Protein AF-A0A1J4K6U4-F1 (afdb_monomer)

Solvent-accessible surface area (backbone atoms only — not comparable to full-atom values): 48724 Å² total; per-residue (Å²): 127,55,78,39,40,36,49,38,103,91,49,81,49,81,50,83,52,86,77,67,72,79,42,33,45,49,59,51,41,52,51,49,18,62,76,69,75,47,85,69,59,82,54,44,22,56,78,90,46,75,57,58,53,84,43,52,51,52,61,66,73,71,61,85,77,74,83,74,79,49,72,85,71,85,79,63,98,82,52,75,30,25,39,26,27,54,70,34,56,60,35,34,59,68,44,45,76,39,80,81,66,90,85,54,52,69,69,58,46,52,49,51,55,50,61,62,54,57,81,71,51,51,76,83,46,62,66,83,71,61,65,87,56,38,37,86,44,58,49,74,69,74,81,90,74,78,99,52,70,85,67,98,72,86,89,84,80,82,57,69,49,52,41,38,36,45,68,41,66,60,87,73,81,58,83,51,75,42,73,74,58,34,61,79,40,68,69,47,43,41,40,60,32,63,83,53,64,58,39,71,66,9,50,47,45,52,44,43,54,52,48,34,27,31,61,52,16,83,56,40,64,61,46,49,54,32,50,38,50,68,37,51,37,62,72,45,47,53,43,53,50,45,22,38,72,67,40,34,36,31,50,64,45,40,33,50,41,24,33,39,46,54,33,51,44,37,69,67,44,61,71,93,82,46,59,76,36,50,36,38,64,42,42,63,41,57,52,46,50,48,71,61,56,94,76,72,69,90,76,54,78,80,65,73,94,76,60,71,67,60,89,72,73,65,66,99,48,66,65,53,50,57,50,47,48,72,74,46,68,89,68,50,61,30,53,47,86,68,59,60,85,82,54,71,43,36,46,50,28,47,38,48,98,47,67,32,37,35,27,48,34,89,86,60,79,57,38,27,37,33,42,40,42,78,40,95,62,63,47,79,33,38,61,65,56,44,37,51,34,39,76,63,54,39,96,84,68,73,74,84,69,80,52,59,76,62,32,54,31,37,40,33,39,37,32,50,33,22,47,74,39,75,44,94,58,44,49,62,49,52,49,50,52,52,51,49,31,54,52,46,30,58,73,72,62,52,46,62,46,43,33,40,32,32,43,71,70,69,45,74,44,78,64,88,82,62,64,70,77,50,52,74,64,49,72,74,58,50,34,87,54,73,30,49,49,60,67,37,50,44,52,51,50,54,50,45,50,56,51,30,73,68,20,76,69,30,46,37,37,35,41,35,38,35,65,57,45,50,49,98,66,60,66,68,58,50,50,55,39,50,52,52,33,42,79,64,63,33,35,24,34,23,42,25,61,39,90,33,67,53,49,41,51,54,3,47,29,36,75,32,50,27,32,66,48,67,60,71,87,81,52,78,58,60,61,65,52,54,49,46,64,26,60,32,63,59,38,70,89,40,33,47,78,73,59,74,83,57,70,82,76,70,74,97,84,79,84,88,83,84,72,62,75,69,57,52,55,44,50,52,26,51,52,46,37,59,52,57,72,74,50,93,77,88,81,65,51,90,78,83,57,33,36,70,54,50,60,70,72,49,83,61,45,25,24,47,36,59,60,51,44,74,44,41,77,77,77,44,70,93,84,42,69,43,59,54,50,54,44,50,52,32,45,52,56,46,67,63,43,79,90,59,91,84,70,95,79,87,77,97,77,70,94,68,76,98,64,78,64,84,46,54,49,68,27,30,28,70,93,42,70,60,32,28,42,36,35,39,41,46,55,87,85,22,90,65,32,88,30,27,35,41,30,39,37,39,54,48,95,58,26,54,78,40,73,66,45,47,28,35,70,36,48,58,63,48,40,32,33,42,97,76,12,42,54,55,74,86,60,89,82,65,51,62,79,64,50,72,67,60,55,49,49,52,53,51,47,36,65,57,53,69,53,78,91,51,44,70,40,68,70,54,43,48,25,57,78,76,34,52,68,59,37,54,50,48,32,64,57,28,54,68,65,42,35,84,47,65,68,81,76,43,80,89,23,68,54,128

Foldseek 3Di:
DAWKWFDFPHDIDTDDDDDDQFDFQLNVQVVVCVVVVHDGTDWIDRQPDTGDRGDGCNVVVPPPDQDDQLDDDPDDPPAQAWEAELQALCSLAVTDGDHDDQPDWPVRRVVRVCVSVPVPCDCPRLHDDPLVQKDKAKDARDDDDDSDRDDGDDDDPGDHHYIYIYIFGPPQDDQDKDLAAACVDVLSQCLLAVSDHADPLLSQQSRQLLNQLLQQFPCLVVLLLLCCLARSRVLLSVLSVCSNPVSIHTSVSSSSNNSSLLNVQVQLDDPVPDDSRCSSNCSLLVSLVSSPPPDDDPDPSSDSPDRNRDPDHRPPDSVVSVVSPVVDDPQPADDLQPDDLPDQGWHWHDFPPHIWIWGQDPPQSFWIQIRGNNDPGTDIDGSLRSNVRRVPNDPPDDDPDPQLQNQAAEEEAEEELAVVCVPQCNLVVSLVLVCLLVVLCVVVVRRYWYWYAYQVLRDIGTDRPCSPVVSVVCNVRRDNDTGQVLVSLLVLLVVQVSSCVSHVNHQAEYEYEEAEEHDDDDPVSLVVSLLSLLVSLYAYEYEYAYDYLSSVLSHQLSLHFYHYDYNCPPDDVCQVSLQSNDPVNSRVVFFDSPCVVVVPPDDPPPDDDDDDPSVVSSVSSVVRSVVSVPDPDDDGDRDTATNVLCVLQDLFAWEQLVVCLVCLPVQDDPPQPQSVVLSVLSVVVVVLAPVDPPDPDDDPDDPDPNDHPPQKDWIAGPNGNQKIWIWGAADPLFLLHLFIWIWIWHHDSPPPADPTWIATSLAALAQQARPRRTGDADCPPRHNPDRVVNVVVSVSVCRNPPDLVNGPDPVLSCCVPPNVVVNSVRRVVSSVSTHNDPVVSCVNRYDD

Mean predicted aligned error: 19.69 Å

Secondary structure (DSSP, 8-state):
-EEEEEEETTEEEEEEE---TT-BHHHHHHHHHHHHT-S---EEEETTEEPPTTSBHHHHHH-------S------TT-SEEEEETTSHHHHHT-EEE---TT--HHHHHHHHHHHHSTT--TTSSTT--TTSEEEEEE-SS--SSS----S---SS--SSEEEEEEEETT----PEE----TTSHHHHHHHS-SS---HHHHHHHHHHHHHHHTT-TTHHHHHHHHHHHH--HHHHHHHHHHHHHS-EEHHHHHHHHHHHHHHHHHTS-TTT--GGGGGGGHHHHHHHHTT-S------TT--TT------PPPSSTHHHHHHHHH--SSPPBPGGG--TT--S-EEEEETTEEEEEEE-TTTSSEEEEE-TT-SSPEEEEHHHHHHHHHHT-TT-------GGG--EEEEEEE--BGGGGSTTHHHHHHHHHHHHHHHHHHTT--EEEEEEETTT--EEE--S-HHHHHHHHGGG-BSSPP-HHHHHHHHHHHHHHHHTTSTT-EEEEEEEESSPPSS--HHHHHHHHHHHHHTTEEEEEEESS--HHHHHHHHHTT--EEE---TTTS-THHHHHHHH-HHHH-GGGB---GGGTTTS--S---SS---HHHHHHHHHHHHHHHHHH-S---------BHHHHHHHS---B--HHHHHHHHHHHS-TT-HHHHHHHHHHHHHHHT-TT--S---S-S-----S---TTEEEEEETTEEEEEEEEE---TTSTTTTSBEEEEEE--TTTTTSPPEEEESS----TTB-TT-BB---GGG--TT--HHHHHHHHHHHHHS--GGG-S-HHHHHHHHH-HHHHHHHHHHHGGGSBSSGGGG-TTTB--

Sequence (848 aa):
MLKIKFKVLGDEYWMLSVLNKNATVSDLIEVANKRKKRDDLVSACVGDIELGADTPLSIYQKKSFILYPLIEHDASPTSDYFIFSNLSFEKMTNGIPINVDESWGYDAFKKHVIDTIRPNINEEDLFTIDLKQFEARFYLNDNLYEYGIISENLPSNFVKKNIFVVFTPRDIQKNNKINKFNITIPEHQFLLSPLFPSTEIGLVQISLLLQYILLKGSKSKVLIDSIAAVTGYVPLILNLLKAYEESSITELELVTISTCFQVLIRYYVPHETFKNENVYDFVLKVISYFLMLDRIPNINISSLDQIKLINYPPPNNFTIIDNIFSVNNYFKPKTPCEFDLSEKRPSFVLLPPNLAVCVKSSENNLAYDVFIPYLDFPKRYTIEILDYQFRNNSISQLPSIYSLSDISQIVIFCISDSKSMKNNGKIESTFQIIDSIYSRMKGYQINSKVFVYFCNSKLMIPIDSNISNYLTKITLLYKEKKPKLFKSVLKCSIKLNDISNVCKKSKKRIILITDSDSVEEDEEIKSNVIDYVIDNDIYIDSIVFDKCRDAYVLSKSSGSVCFKADNFLDQDPASLFEFCECESFVDISFRSIDDNAEHNLLDDEFEDSMKNIDDINKQKKKDVYFTIKNQNIFEYDDSLTHKYLELGFGDDKICTAEKASLNADILFPRDDNRCTRICHELLLIYQSDDRNPSKLFISSNCHTKNSSRDDIKIFPFNEKIDIWRLFIYPSNLSQYSRKWWSLIVAFPPSYPFVPPEFRFLSIPYHLNVSVDGRVCMNTSKYDANTMVIDYIDDLMNLLENPDVNSAIHIDCLENFLHNRKEYNRLVAESIKCSKDNYNEWIHGQLDD

Radius of gyration: 38.34 Å; Cα contacts (8 Å, |Δi|>4): 1303; chains: 1; bounding box: 91×80×108 Å

InterPro domains:
  IPR000608 Ubiquitin-conjugating (UBC), catalytic core domain [PF00179] (705-829)
  IPR000608 Ubiquitin-conjugating (UBC), catalytic core domain [PS50127] (692-836)
  IPR016135 Ubiquitin-conjugating enzyme/RWD-like [G3DSA:3.10.110.10] (698-842)
  IPR016135 Ubiquitin-conjugating enzyme/RWD-like [SSF54495] (707-831)
  IPR036465 von Willebrand factor A-like domain superfamily [SSF53300] (411-546)
  IPR050113 Ubiquitin-conjugating enzyme E2-like [PTHR24067] (707-827)

Structure (mmCIF, N/CA/C/O backbone):
data_AF-A0A1J4K6U4-F1
#
_entry.id   AF-A0A1J4K6U4-F1
#
loop_
_atom_site.group_PDB
_atom_site.id
_atom_site.type_symbol
_atom_site.label_atom_id
_atom_site.label_alt_id
_atom_site.label_comp_id
_atom_site.label_asym_id
_atom_site.label_entity_id
_atom_site.label_seq_id
_atom_site.pdbx_PDB_ins_code
_atom_site.Cartn_x
_atom_site.Cartn_y
_atom_site.Cartn_z
_atom_site.occupancy
_atom_site.B_iso_or_equiv
_atom_site.auth_seq_id
_atom_site.auth_comp_id
_atom_site.auth_asym_id
_atom_site.auth_atom_id
_atom_site.pdbx_PDB_model_num
ATOM 1 N N . MET A 1 1 ? 5.637 22.053 -34.330 1.00 37.09 1 MET A N 1
ATOM 2 C CA . MET A 1 1 ? 6.118 23.453 -34.337 1.00 37.09 1 MET A CA 1
ATOM 3 C C . MET A 1 1 ? 7.573 23.434 -34.759 1.00 37.09 1 MET A C 1
ATOM 5 O O . MET A 1 1 ? 8.312 22.634 -34.207 1.00 37.09 1 MET A O 1
ATOM 9 N N . LEU A 1 2 ? 7.965 24.257 -35.729 1.00 43.81 2 LEU A N 1
ATOM 10 C CA . LEU A 1 2 ? 9.360 24.408 -36.156 1.00 43.81 2 LEU A CA 1
ATOM 11 C C . LEU A 1 2 ? 9.868 25.775 -35.686 1.00 43.81 2 LEU A C 1
ATOM 13 O O . LEU A 1 2 ? 9.140 26.766 -35.776 1.00 43.81 2 LEU A O 1
ATOM 17 N N . LYS A 1 3 ? 11.097 25.820 -35.163 1.00 41.81 3 LYS A N 1
ATOM 18 C CA . LYS A 1 3 ? 11.787 27.063 -34.806 1.00 41.81 3 LYS A CA 1
ATOM 19 C C . LYS A 1 3 ? 12.658 27.453 -36.000 1.00 41.81 3 LYS A C 1
ATOM 21 O O . LYS A 1 3 ? 13.634 26.768 -36.279 1.00 41.81 3 LYS A O 1
ATOM 26 N N . ILE A 1 4 ? 12.256 28.493 -36.728 1.00 50.91 4 ILE A N 1
ATOM 27 C CA . ILE A 1 4 ? 12.875 28.876 -38.007 1.00 50.91 4 ILE A CA 1
ATOM 28 C C . ILE A 1 4 ? 13.637 30.188 -37.821 1.00 50.91 4 ILE A C 1
ATOM 30 O O . ILE A 1 4 ? 13.144 31.107 -37.152 1.00 50.91 4 ILE A O 1
ATOM 34 N N . LYS A 1 5 ? 14.844 30.240 -38.389 1.00 53.25 5 LYS A N 1
ATOM 35 C CA . LYS A 1 5 ? 15.758 31.382 -38.360 1.00 53.25 5 LYS A CA 1
ATOM 36 C C . LYS A 1 5 ? 15.719 32.076 -39.720 1.00 53.25 5 LYS A C 1
ATOM 38 O O . LYS A 1 5 ? 15.862 31.415 -40.741 1.00 53.25 5 LYS A O 1
ATOM 43 N N . PHE A 1 6 ? 15.521 33.388 -39.746 1.00 55.12 6 PHE A N 1
ATOM 44 C CA . PHE A 1 6 ? 15.523 34.175 -40.982 1.00 55.12 6 PHE A CA 1
ATOM 45 C C . PHE A 1 6 ? 16.688 35.162 -40.989 1.00 55.12 6 PHE A C 1
ATOM 47 O O . PHE A 1 6 ? 17.016 35.717 -39.935 1.00 55.12 6 PHE A O 1
ATOM 54 N N . LYS A 1 7 ? 17.285 35.391 -42.165 1.00 50.97 7 LYS A N 1
ATOM 55 C CA . LYS A 1 7 ? 18.396 36.333 -42.356 1.00 50.97 7 LYS A CA 1
ATOM 56 C C . LYS A 1 7 ? 17.955 37.544 -43.178 1.00 50.97 7 LYS A C 1
ATOM 58 O O . LYS A 1 7 ? 17.288 37.391 -44.199 1.00 50.97 7 LYS A O 1
ATOM 63 N N . VAL A 1 8 ? 18.372 38.733 -42.742 1.00 45.47 8 VAL A N 1
ATOM 64 C CA . VAL A 1 8 ? 18.187 40.000 -43.466 1.00 45.47 8 VAL A CA 1
ATOM 65 C C . VAL A 1 8 ? 19.473 40.802 -43.397 1.00 45.47 8 VAL A C 1
ATOM 67 O O . VAL A 1 8 ? 19.804 41.259 -42.314 1.00 45.47 8 VAL A O 1
ATOM 70 N N . LEU A 1 9 ? 20.179 40.993 -44.519 1.00 46.75 9 LEU A N 1
ATOM 71 C CA . LEU A 1 9 ? 21.271 41.979 -44.668 1.00 46.75 9 LEU A CA 1
ATOM 72 C C . LEU A 1 9 ? 22.202 42.134 -43.434 1.00 46.75 9 LEU A C 1
ATOM 74 O O . LEU A 1 9 ? 22.601 43.243 -43.092 1.00 46.75 9 LEU A O 1
ATOM 78 N N . GLY A 1 10 ? 22.546 41.026 -42.764 1.00 45.03 10 GLY A N 1
ATOM 79 C CA . GLY A 1 10 ? 23.422 40.999 -41.581 1.00 45.03 10 GLY A CA 1
ATOM 80 C C . GLY A 1 10 ? 22.751 40.766 -40.216 1.00 45.03 10 GLY A C 1
ATOM 81 O O . GLY A 1 10 ? 23.459 40.393 -39.287 1.00 45.03 10 GLY A O 1
ATOM 82 N N . ASP A 1 11 ? 21.426 40.881 -40.094 1.00 42.44 11 ASP A N 1
ATOM 83 C CA . ASP A 1 11 ? 20.667 40.659 -38.852 1.00 42.44 11 ASP A CA 1
ATOM 84 C C . ASP A 1 11 ? 19.860 39.343 -38.865 1.00 42.44 11 ASP A C 1
ATOM 86 O O . ASP A 1 11 ? 19.352 38.897 -39.902 1.00 42.44 11 ASP A O 1
ATOM 90 N N . GLU A 1 12 ? 19.702 38.726 -37.686 1.00 49.25 12 GLU A N 1
ATOM 91 C CA . GLU A 1 12 ? 19.055 37.418 -37.502 1.00 49.25 12 GLU A CA 1
ATOM 92 C C . GLU A 1 12 ? 17.770 37.500 -36.662 1.00 49.25 12 GLU A C 1
ATOM 94 O O . GLU A 1 12 ? 17.748 38.103 -35.588 1.00 49.25 12 GLU A O 1
ATOM 99 N N . TYR A 1 13 ? 16.702 36.821 -37.105 1.00 49.75 13 TYR A N 1
ATOM 100 C CA . TYR A 1 13 ? 15.402 36.829 -36.418 1.00 49.75 13 TYR A CA 1
ATOM 101 C C . TYR A 1 13 ? 14.802 35.427 -36.254 1.00 49.75 13 TYR A C 1
ATOM 103 O O . TYR A 1 13 ? 14.936 34.560 -37.120 1.00 49.75 13 TYR A O 1
ATOM 111 N N . TRP A 1 14 ? 14.077 35.222 -35.148 1.00 48.56 14 TRP A N 1
ATOM 112 C CA . TRP A 1 14 ? 13.426 33.954 -34.801 1.00 48.56 14 TRP A CA 1
ATOM 113 C C . TRP A 1 14 ? 11.905 34.068 -34.853 1.00 48.56 14 TRP A C 1
ATOM 115 O O . TRP A 1 14 ? 11.325 35.001 -34.294 1.00 48.56 14 TRP A O 1
ATOM 125 N N . MET A 1 15 ? 11.242 33.079 -35.456 1.00 45.59 15 MET A N 1
ATOM 126 C CA . MET A 1 15 ? 9.782 32.997 -35.444 1.00 45.59 15 MET A CA 1
ATOM 127 C C . MET A 1 15 ? 9.300 31.563 -35.203 1.00 45.59 15 MET A C 1
ATOM 129 O O . MET A 1 15 ? 9.795 30.604 -35.795 1.00 45.59 15 MET A O 1
ATOM 133 N N . LEU A 1 16 ? 8.304 31.430 -34.326 1.00 40.19 16 LEU A N 1
ATOM 134 C CA . LEU A 1 16 ? 7.518 30.211 -34.147 1.00 40.19 16 LEU A CA 1
ATOM 135 C C . LEU A 1 16 ? 6.339 30.269 -35.113 1.00 40.19 16 LEU A C 1
ATOM 137 O O . LEU A 1 16 ? 5.507 31.171 -35.016 1.00 40.19 16 LEU A O 1
ATOM 141 N N . SER A 1 17 ? 6.270 29.321 -36.046 1.00 45.28 17 SER A N 1
ATOM 142 C CA . SER A 1 17 ? 5.158 29.247 -36.990 1.00 45.28 17 SER A CA 1
ATOM 143 C C . SER A 1 17 ? 4.438 27.903 -36.899 1.00 45.28 17 SER A C 1
ATOM 145 O O . SER A 1 17 ? 5.060 26.839 -36.814 1.00 45.28 17 SER A O 1
ATOM 147 N N . VAL A 1 18 ? 3.106 27.962 -36.896 1.00 42.69 18 VAL A N 1
ATOM 148 C CA . VAL A 1 18 ? 2.210 26.813 -37.066 1.00 42.69 18 VAL A CA 1
ATOM 149 C C . VAL A 1 18 ? 1.761 26.866 -38.515 1.00 42.69 18 VAL A C 1
ATOM 151 O O . VAL A 1 18 ? 1.084 27.816 -38.901 1.00 42.69 18 VAL A O 1
ATOM 154 N N . LEU A 1 19 ? 2.202 25.913 -39.334 1.00 50.78 19 LEU A N 1
ATOM 155 C CA . LEU A 1 19 ? 2.011 25.998 -40.780 1.00 50.78 19 LEU A CA 1
ATOM 156 C C . LEU A 1 19 ? 1.416 24.737 -41.379 1.00 50.78 19 LEU A C 1
ATOM 158 O O . LEU A 1 19 ? 1.608 23.623 -40.890 1.00 50.78 19 LEU A O 1
ATOM 162 N N . ASN A 1 20 ? 0.675 24.986 -42.454 1.00 51.34 20 ASN A N 1
ATOM 163 C CA . ASN A 1 20 ? -0.045 24.015 -43.252 1.00 51.34 20 ASN A CA 1
ATOM 164 C C . ASN A 1 20 ? 0.944 23.107 -44.011 1.00 51.34 20 ASN A C 1
ATOM 166 O O . ASN A 1 20 ? 1.978 23.582 -44.479 1.00 51.34 20 ASN A O 1
ATOM 170 N N . LYS A 1 21 ? 0.643 21.807 -44.142 1.00 48.66 21 LYS A N 1
ATOM 171 C CA . LYS A 1 21 ? 1.586 20.773 -44.636 1.00 48.66 21 LYS A CA 1
ATOM 172 C C . LYS A 1 21 ? 2.106 20.992 -46.066 1.00 48.66 21 LYS A C 1
ATOM 174 O O . LYS A 1 21 ? 3.133 20.414 -46.415 1.00 48.66 21 LYS A O 1
ATOM 179 N N . ASN A 1 22 ? 1.417 21.815 -46.854 1.00 54.53 22 ASN A N 1
ATOM 180 C CA . ASN A 1 22 ? 1.705 22.048 -48.271 1.00 54.53 22 ASN A CA 1
ATOM 181 C C . ASN A 1 22 ? 2.343 23.417 -48.551 1.00 54.53 22 ASN A C 1
ATOM 183 O O . ASN A 1 22 ? 2.520 23.762 -49.712 1.00 54.53 22 ASN A O 1
ATOM 187 N N . ALA A 1 23 ? 2.655 24.205 -47.519 1.00 59.00 23 ALA A N 1
ATOM 188 C CA . ALA A 1 23 ? 3.325 25.486 -47.711 1.00 59.00 23 ALA A CA 1
ATOM 189 C C . ALA A 1 23 ? 4.794 25.286 -48.136 1.00 59.00 23 ALA A C 1
ATOM 191 O O . ALA A 1 23 ? 5.474 24.363 -47.665 1.00 59.00 23 ALA A O 1
ATOM 192 N N . THR A 1 24 ? 5.272 26.170 -49.005 1.00 65.31 24 THR A N 1
ATOM 193 C CA . THR A 1 24 ? 6.670 26.273 -49.446 1.00 65.31 24 THR A CA 1
ATOM 194 C C . THR A 1 24 ? 7.449 27.275 -48.588 1.00 65.31 24 THR A C 1
ATOM 196 O O . THR A 1 24 ? 6.889 27.986 -47.747 1.00 65.31 24 THR A O 1
ATOM 199 N N . VAL A 1 25 ? 8.768 27.327 -48.771 1.00 61.53 25 VAL A N 1
ATOM 200 C CA . VAL A 1 25 ? 9.643 28.276 -48.066 1.00 61.53 25 VAL A CA 1
ATOM 201 C C . VAL A 1 25 ? 9.371 29.714 -48.525 1.00 61.53 25 VAL A C 1
ATOM 203 O O . VAL A 1 25 ? 9.370 30.620 -47.692 1.00 61.53 25 VAL A O 1
ATOM 206 N N . SER A 1 26 ? 9.041 29.917 -49.802 1.00 66.75 26 SER A N 1
ATOM 207 C CA . SER A 1 26 ? 8.610 31.213 -50.345 1.00 66.75 26 SER A CA 1
ATOM 208 C C . SER A 1 26 ? 7.349 31.750 -49.658 1.00 66.75 26 SER A C 1
ATOM 210 O O . SER A 1 26 ? 7.340 32.894 -49.203 1.00 66.75 26 SER A O 1
ATOM 212 N N . ASP A 1 27 ? 6.329 30.904 -49.461 1.00 69.25 27 ASP A N 1
ATOM 213 C CA . ASP A 1 27 ? 5.096 31.286 -48.747 1.00 69.25 27 ASP A CA 1
ATOM 214 C C . ASP A 1 27 ? 5.391 31.722 -47.301 1.00 69.25 27 ASP A C 1
ATOM 216 O O . ASP A 1 27 ? 4.779 32.630 -46.735 1.00 69.25 27 ASP A O 1
ATOM 220 N N . LEU A 1 28 ? 6.359 31.050 -46.679 1.00 65.75 28 LEU A N 1
ATOM 221 C CA . LEU A 1 28 ? 6.776 31.276 -45.302 1.00 65.75 28 LEU A CA 1
ATOM 222 C C . LEU A 1 28 ? 7.536 32.605 -45.147 1.00 65.75 28 LEU A C 1
ATOM 224 O O . LEU A 1 28 ? 7.325 33.315 -44.159 1.00 65.75 28 LEU A O 1
ATOM 228 N N . ILE A 1 29 ? 8.366 32.960 -46.132 1.00 67.31 29 ILE A N 1
ATOM 229 C CA . ILE A 1 29 ? 9.060 34.252 -46.225 1.00 67.31 29 ILE A CA 1
ATOM 230 C C . ILE A 1 29 ? 8.058 35.386 -46.477 1.00 67.31 29 ILE A C 1
ATOM 232 O O . ILE A 1 29 ? 8.116 36.405 -45.790 1.00 67.31 29 ILE A O 1
ATOM 236 N N . GLU A 1 30 ? 7.082 35.198 -47.369 1.00 70.38 30 GLU A N 1
ATOM 237 C CA . GLU A 1 30 ? 6.044 36.199 -47.648 1.00 70.38 30 GLU A CA 1
ATOM 238 C C . GLU A 1 30 ? 5.192 36.498 -46.403 1.00 70.38 30 GLU A C 1
ATOM 240 O O . GLU A 1 30 ? 4.971 37.657 -46.037 1.00 70.38 30 GLU A O 1
ATOM 245 N N . VAL A 1 31 ? 4.770 35.457 -45.676 1.00 67.50 31 VAL A N 1
ATOM 246 C CA . VAL A 1 31 ? 4.024 35.610 -44.418 1.00 67.50 31 VAL A CA 1
ATOM 247 C C . VAL A 1 31 ? 4.864 36.314 -43.348 1.00 67.50 31 VAL A C 1
ATOM 249 O O . VAL A 1 31 ? 4.329 37.134 -42.594 1.00 67.50 31 VAL A O 1
ATOM 252 N N . ALA A 1 32 ? 6.164 36.015 -43.265 1.00 63.25 32 ALA A N 1
ATOM 253 C CA . ALA A 1 32 ? 7.080 36.658 -42.325 1.00 63.25 32 ALA A CA 1
ATOM 254 C C . ALA A 1 32 ? 7.250 38.156 -42.635 1.00 63.25 32 ALA A C 1
ATOM 256 O O . ALA A 1 32 ? 7.066 38.985 -41.737 1.00 63.25 32 ALA A O 1
ATOM 257 N N . ASN A 1 33 ? 7.497 38.490 -43.905 1.00 66.38 33 ASN A N 1
ATOM 258 C CA . ASN A 1 33 ? 7.557 39.854 -44.432 1.00 66.38 33 ASN A CA 1
ATOM 259 C C . ASN A 1 33 ? 6.265 40.620 -44.099 1.00 66.38 33 ASN A C 1
ATOM 261 O O . ASN A 1 33 ? 6.288 41.648 -43.418 1.00 66.38 33 ASN A O 1
ATOM 265 N N . LYS A 1 34 ? 5.099 40.044 -44.413 1.00 72.38 34 LYS A N 1
ATOM 266 C CA . LYS A 1 34 ? 3.790 40.666 -44.158 1.00 72.38 34 LYS A CA 1
ATOM 267 C C . LYS A 1 34 ? 3.493 40.876 -42.670 1.00 72.38 34 LYS A C 1
ATOM 269 O O . LYS A 1 34 ? 3.012 41.941 -42.283 1.00 72.38 34 LYS A O 1
ATOM 274 N N . ARG A 1 35 ? 3.795 39.897 -41.806 1.00 65.50 35 ARG A N 1
ATOM 275 C CA . ARG A 1 35 ? 3.574 40.002 -40.347 1.00 65.50 35 ARG A CA 1
ATOM 276 C C . ARG A 1 35 ? 4.482 41.025 -39.678 1.00 65.50 35 ARG A C 1
ATOM 278 O O . ARG A 1 35 ? 4.073 41.643 -38.698 1.00 65.50 35 ARG A O 1
ATOM 285 N N . LYS A 1 36 ? 5.708 41.182 -40.174 1.00 61.72 36 LYS A N 1
ATOM 286 C CA . LYS A 1 36 ? 6.680 42.139 -39.635 1.00 61.72 36 LYS A CA 1
ATOM 287 C C . LYS A 1 36 ? 6.667 43.487 -40.355 1.00 61.72 36 LYS A C 1
ATOM 289 O O . LYS A 1 36 ? 7.407 44.367 -39.934 1.00 61.72 36 LYS A O 1
ATOM 294 N N . LYS A 1 37 ? 5.792 43.663 -41.356 1.00 70.88 37 LYS A N 1
ATOM 295 C CA . LYS A 1 37 ? 5.727 44.847 -42.229 1.00 70.88 37 LYS A CA 1
ATOM 296 C C . LYS A 1 37 ? 7.086 45.152 -42.877 1.00 70.88 37 LYS A C 1
ATOM 298 O O . LYS A 1 37 ? 7.549 46.286 -42.844 1.00 70.88 37 LYS A O 1
ATOM 303 N N . ARG A 1 38 ? 7.718 44.110 -43.412 1.00 62.78 38 ARG A N 1
ATOM 304 C CA . ARG A 1 38 ? 8.992 44.138 -44.136 1.00 62.78 38 ARG A CA 1
ATOM 305 C C . ARG A 1 38 ? 8.809 43.533 -45.525 1.00 62.78 38 ARG A C 1
ATOM 307 O O . ARG A 1 38 ? 7.826 42.834 -45.761 1.00 62.78 38 ARG A O 1
ATOM 314 N N . ASP A 1 39 ? 9.755 43.791 -46.407 1.00 71.25 39 ASP A N 1
ATOM 315 C CA . ASP A 1 39 ? 9.831 43.277 -47.776 1.00 71.25 39 ASP A CA 1
ATOM 316 C C . ASP A 1 39 ? 11.236 42.755 -48.135 1.00 71.25 39 ASP A C 1
ATOM 318 O O . ASP A 1 39 ? 11.485 42.365 -49.271 1.00 71.25 39 ASP A O 1
ATOM 322 N N . ASP A 1 40 ? 12.145 42.695 -47.158 1.00 65.06 40 ASP A N 1
ATOM 323 C CA . ASP A 1 40 ? 13.574 42.437 -47.347 1.00 65.06 40 ASP A CA 1
ATOM 324 C C . ASP A 1 40 ? 14.051 41.057 -46.858 1.00 65.06 40 ASP A C 1
ATOM 326 O O . ASP A 1 40 ? 15.233 40.729 -46.982 1.00 65.06 40 ASP A O 1
ATOM 330 N N . LEU A 1 41 ? 13.156 40.212 -46.327 1.00 64.69 41 LEU A N 1
ATOM 331 C CA . LEU A 1 41 ? 13.478 38.806 -46.060 1.00 64.69 41 LEU A CA 1
ATOM 332 C C . LEU A 1 41 ? 13.566 38.048 -47.387 1.00 64.69 41 LEU A C 1
ATOM 334 O O . LEU A 1 41 ? 12.582 37.984 -48.123 1.00 64.69 41 LEU A O 1
ATOM 338 N N . VAL A 1 42 ? 14.729 37.451 -47.659 1.00 63.34 42 VAL A N 1
ATOM 339 C CA . VAL A 1 42 ? 15.021 36.753 -48.926 1.00 63.34 42 VAL A CA 1
ATOM 340 C C . VAL A 1 42 ? 15.318 35.262 -48.761 1.00 63.34 42 VAL A C 1
ATOM 342 O O . VAL A 1 42 ? 15.159 34.511 -49.718 1.00 63.34 42 VAL A O 1
ATOM 345 N N . SER A 1 43 ? 15.700 34.804 -47.563 1.00 64.62 43 SER A N 1
ATOM 346 C CA . SER A 1 43 ? 15.928 33.380 -47.292 1.00 64.62 43 SER A CA 1
ATOM 347 C C . SER A 1 43 ? 15.599 32.977 -45.849 1.00 64.62 43 SER A C 1
ATOM 349 O O . SER A 1 43 ? 15.464 33.811 -44.944 1.00 64.62 43 SER A O 1
ATOM 351 N N . ALA A 1 44 ? 15.411 31.672 -45.639 1.00 57.34 44 ALA A N 1
ATOM 352 C CA . ALA A 1 44 ? 15.082 31.074 -44.349 1.00 57.34 44 ALA A CA 1
ATOM 353 C C . ALA A 1 44 ? 15.961 29.845 -44.089 1.00 57.34 44 ALA A C 1
ATOM 355 O O . ALA A 1 44 ? 16.298 29.109 -45.014 1.00 57.34 44 ALA A O 1
ATOM 356 N N . CYS A 1 45 ? 16.298 29.605 -42.824 1.00 53.38 45 CYS A N 1
ATOM 357 C CA . CYS A 1 45 ? 17.189 28.534 -42.390 1.00 53.38 45 CYS A CA 1
ATOM 358 C C . CYS A 1 45 ? 16.593 27.730 -41.223 1.00 53.38 45 CYS A C 1
ATOM 360 O O . CYS A 1 45 ? 15.856 28.256 -40.377 1.00 53.38 45 CYS A O 1
ATOM 362 N N . VAL A 1 46 ? 16.979 26.455 -41.130 1.00 48.44 46 VAL A N 1
ATOM 363 C CA . VAL A 1 46 ? 16.808 25.624 -39.925 1.00 48.44 46 VAL A CA 1
ATOM 364 C C . VAL A 1 46 ? 18.198 25.204 -39.456 1.00 48.44 46 VAL A C 1
ATOM 366 O O . VAL A 1 46 ? 18.881 24.451 -40.143 1.00 48.44 46 VAL A O 1
ATOM 369 N N . GLY A 1 47 ? 18.637 25.724 -38.306 1.00 53.03 47 GLY A N 1
ATOM 370 C CA . GLY A 1 47 ? 20.056 25.669 -37.937 1.00 53.03 47 GLY A CA 1
ATOM 371 C C . GLY A 1 47 ? 20.892 26.503 -38.913 1.00 53.03 47 GLY A C 1
ATOM 372 O O . GLY A 1 47 ? 20.535 27.655 -39.174 1.00 53.03 47 GLY A O 1
ATOM 373 N N . ASP A 1 48 ? 21.944 25.902 -39.472 1.00 48.59 48 ASP A N 1
ATOM 374 C CA . ASP A 1 48 ? 22.840 26.523 -40.464 1.00 48.59 48 ASP A CA 1
ATOM 375 C C . ASP A 1 48 ? 22.497 26.159 -41.921 1.00 48.59 48 ASP A C 1
ATOM 377 O O . ASP A 1 48 ? 23.167 26.598 -42.853 1.00 48.59 48 ASP A O 1
ATOM 381 N N . ILE A 1 49 ? 21.431 25.381 -42.137 1.00 46.66 49 ILE A N 1
ATOM 382 C CA . ILE A 1 49 ? 21.017 24.927 -43.468 1.00 46.66 49 ILE A CA 1
ATOM 383 C C . ILE A 1 49 ? 20.025 25.925 -44.065 1.00 46.66 49 ILE A C 1
ATOM 385 O O . ILE A 1 49 ? 18.951 26.158 -43.503 1.00 46.66 49 ILE A O 1
ATOM 389 N N . GLU A 1 50 ? 20.370 26.483 -45.223 1.00 54.94 50 GLU A N 1
ATOM 390 C CA . GLU A 1 50 ? 19.493 27.339 -46.022 1.00 54.94 50 GLU A CA 1
ATOM 391 C C . GLU A 1 50 ? 18.426 26.500 -46.740 1.00 54.94 50 GLU A C 1
ATOM 393 O O . GLU A 1 50 ? 18.710 25.468 -47.352 1.00 54.94 50 GLU A O 1
ATOM 398 N N . LEU A 1 51 ? 17.164 26.901 -46.593 1.00 59.28 51 LEU A N 1
ATOM 399 C CA . LEU A 1 51 ? 16.023 26.183 -47.146 1.00 59.28 51 LEU A CA 1
ATOM 400 C C . LEU A 1 51 ? 15.807 26.595 -48.609 1.00 59.28 51 LEU A C 1
ATOM 402 O O . LEU A 1 51 ? 15.792 27.782 -48.929 1.00 59.28 51 LEU A O 1
ATOM 406 N N . GLY A 1 52 ? 15.585 25.621 -49.494 1.00 57.25 52 GLY A N 1
ATOM 407 C CA . GLY A 1 52 ? 15.299 25.891 -50.905 1.00 57.25 52 GLY A CA 1
ATOM 408 C C . GLY A 1 52 ? 13.894 26.469 -51.093 1.00 57.25 52 GLY A C 1
ATOM 409 O O . GLY A 1 52 ? 12.929 25.893 -50.588 1.00 57.25 52 GLY A O 1
ATOM 410 N N . ALA A 1 53 ? 13.778 27.569 -51.843 1.00 55.94 53 ALA A N 1
ATOM 411 C CA . ALA A 1 53 ? 12.557 28.371 -52.009 1.00 55.94 53 ALA A CA 1
ATOM 412 C C . ALA A 1 53 ? 11.293 27.547 -52.348 1.00 55.94 53 ALA A C 1
ATOM 414 O O . ALA A 1 53 ? 10.246 27.726 -51.720 1.00 55.94 53 ALA A O 1
ATOM 415 N N . ASP A 1 54 ? 11.423 26.573 -53.254 1.00 60.12 54 ASP A N 1
ATOM 416 C CA . ASP A 1 54 ? 10.302 25.770 -53.770 1.00 60.12 54 ASP A CA 1
ATOM 417 C C . ASP A 1 54 ? 10.118 24.420 -53.055 1.00 60.12 54 ASP A C 1
ATOM 419 O O . ASP A 1 54 ? 9.323 23.577 -53.472 1.00 60.12 54 ASP A O 1
ATOM 423 N N . THR A 1 55 ? 10.855 24.172 -51.967 1.00 55.47 55 THR A N 1
ATOM 424 C CA . THR A 1 55 ? 10.821 22.872 -51.285 1.00 55.47 55 THR A CA 1
ATOM 425 C C . THR A 1 55 ? 9.646 22.801 -50.299 1.00 55.47 55 THR A C 1
ATOM 427 O O . THR A 1 55 ? 9.540 23.661 -49.418 1.00 55.47 55 THR A O 1
ATOM 430 N N . PRO A 1 56 ? 8.775 21.770 -50.366 1.00 55.78 56 PRO A N 1
ATOM 431 C CA . PRO A 1 56 ? 7.697 21.593 -49.398 1.00 55.78 56 PRO A CA 1
ATOM 432 C C . PRO A 1 56 ? 8.229 21.440 -47.970 1.00 55.78 56 PRO A C 1
ATOM 434 O O . PRO A 1 56 ? 9.071 20.582 -47.684 1.00 55.78 56 PRO A O 1
ATOM 437 N N . LEU A 1 57 ? 7.680 22.218 -47.034 1.00 51.97 57 LEU A N 1
ATOM 438 C CA . LEU A 1 57 ? 8.125 22.227 -45.633 1.00 51.97 57 LEU A CA 1
ATOM 439 C C . LEU A 1 57 ? 7.946 20.877 -44.910 1.00 51.97 57 LEU A C 1
ATOM 441 O O . LEU A 1 57 ? 8.608 20.616 -43.904 1.00 51.97 57 LEU A O 1
ATOM 445 N N . SER A 1 58 ? 7.092 19.991 -45.431 1.00 48.19 58 SER A N 1
ATOM 446 C CA . SER A 1 58 ? 6.888 18.624 -44.932 1.00 48.19 58 SER A CA 1
ATOM 447 C C . SER A 1 58 ? 8.125 17.726 -45.075 1.00 48.19 58 SER A C 1
ATOM 449 O O . SER A 1 58 ? 8.311 16.817 -44.265 1.00 48.19 58 SER A O 1
ATOM 451 N N . ILE A 1 59 ? 9.012 18.006 -46.036 1.00 45.78 59 ILE A N 1
ATOM 452 C CA . ILE A 1 59 ? 10.284 17.286 -46.205 1.00 45.78 59 ILE A CA 1
ATOM 453 C C . ILE A 1 59 ? 11.208 17.563 -45.012 1.00 45.78 59 ILE A C 1
ATOM 455 O O . ILE A 1 59 ? 11.844 16.651 -44.485 1.00 45.78 59 ILE A O 1
ATOM 459 N N . TYR A 1 60 ? 11.212 18.799 -44.511 1.00 48.50 60 TYR A N 1
ATOM 460 C CA . TYR A 1 60 ? 12.010 19.201 -43.351 1.00 48.50 60 TYR A CA 1
ATOM 461 C C . TYR A 1 60 ? 11.394 18.768 -42.010 1.00 48.50 60 TYR A C 1
ATOM 463 O O . TYR A 1 60 ? 12.092 18.752 -41.002 1.00 48.50 60 TYR A O 1
ATOM 471 N N . GLN A 1 61 ? 10.121 18.345 -41.983 1.00 41.44 61 GLN A N 1
ATOM 472 C CA . GLN A 1 61 ? 9.510 17.708 -40.803 1.00 41.44 61 GLN A CA 1
ATOM 473 C C . GLN A 1 61 ? 9.993 16.265 -40.577 1.00 41.44 61 GLN A C 1
ATOM 475 O O . GLN A 1 61 ? 9.901 15.780 -39.454 1.00 41.44 61 GLN A O 1
ATOM 480 N N . LYS A 1 62 ? 10.487 15.580 -41.622 1.00 38.69 62 LYS A N 1
ATOM 481 C CA . LYS A 1 62 ? 11.025 14.206 -41.543 1.00 38.69 62 LYS A CA 1
ATOM 482 C C . LYS A 1 62 ? 12.558 14.139 -41.452 1.00 38.69 62 LYS A C 1
ATOM 484 O O . LYS A 1 62 ? 13.093 13.077 -41.158 1.00 38.69 62 LYS A O 1
ATOM 489 N N . LYS A 1 63 ? 13.270 15.245 -41.692 1.00 36.78 63 LYS A N 1
ATOM 490 C CA . LYS A 1 63 ? 14.745 15.318 -41.735 1.00 36.78 63 LYS A CA 1
ATOM 491 C C . LYS A 1 63 ? 15.377 15.678 -40.377 1.00 36.78 63 LYS A C 1
ATOM 493 O O . LYS A 1 63 ? 16.201 16.582 -40.303 1.00 36.78 63 LYS A O 1
ATOM 498 N N . SER A 1 64 ? 15.012 14.983 -39.299 1.00 33.53 64 SER A N 1
ATOM 499 C CA . SER A 1 64 ? 15.641 15.188 -37.977 1.00 33.53 64 SER A CA 1
ATOM 500 C C . SER A 1 64 ? 16.993 14.480 -37.815 1.00 33.53 64 SER A C 1
ATOM 502 O O . SER A 1 64 ? 17.683 14.725 -36.832 1.00 33.53 64 SER A O 1
ATOM 504 N N . PHE A 1 65 ? 17.376 13.601 -38.747 1.00 38.22 65 PHE A N 1
ATOM 505 C CA . PHE A 1 65 ? 18.585 12.784 -38.632 1.00 38.22 65 PHE A CA 1
ATOM 506 C C . PHE A 1 65 ? 19.363 12.775 -39.943 1.00 38.22 65 PHE A C 1
ATOM 508 O O . PHE A 1 65 ? 19.186 11.904 -40.788 1.00 38.22 65 PHE A O 1
ATOM 515 N N . ILE A 1 66 ? 20.233 13.767 -40.102 1.00 31.52 66 ILE A N 1
ATOM 516 C CA . ILE A 1 66 ? 21.393 13.672 -40.987 1.00 31.52 66 ILE A CA 1
ATOM 517 C C . ILE A 1 66 ? 22.594 13.633 -40.039 1.00 31.52 66 ILE A C 1
ATOM 519 O O . ILE A 1 66 ? 22.979 14.660 -39.488 1.00 31.52 66 ILE A O 1
ATOM 523 N N . LEU A 1 67 ? 23.123 12.439 -39.764 1.00 31.06 67 LEU A N 1
ATOM 524 C CA . LEU A 1 67 ? 24.388 12.284 -39.042 1.00 31.06 67 LEU A CA 1
ATOM 525 C C . LEU A 1 67 ? 25.517 12.401 -40.072 1.00 31.06 67 LEU A C 1
ATOM 527 O O . LEU A 1 67 ? 25.698 11.505 -40.893 1.00 31.06 67 LEU A O 1
ATOM 531 N N . TYR A 1 68 ? 26.271 13.502 -40.048 1.00 31.03 68 TYR A N 1
ATOM 532 C CA . TYR A 1 68 ? 27.567 13.543 -40.726 1.00 31.03 68 TYR A CA 1
ATOM 533 C C . TYR A 1 68 ? 28.549 12.595 -40.014 1.00 31.03 68 TYR A C 1
ATOM 535 O O . TYR A 1 68 ? 28.427 12.393 -38.802 1.00 31.03 68 TYR A O 1
ATOM 543 N N . PRO A 1 69 ? 29.504 11.976 -40.734 1.00 33.19 69 PRO A N 1
ATOM 544 C CA . PRO A 1 69 ? 30.473 11.101 -40.097 1.00 33.19 69 PRO A CA 1
ATOM 545 C C . PRO A 1 69 ? 31.330 11.907 -39.114 1.00 33.19 69 PRO A C 1
ATOM 547 O O . PRO A 1 69 ? 31.896 12.930 -39.481 1.00 33.19 69 PRO A O 1
ATOM 550 N N . LEU A 1 70 ? 31.441 11.412 -37.880 1.00 38.91 70 LEU A N 1
ATOM 551 C CA . LEU A 1 70 ? 32.194 12.007 -36.761 1.00 38.91 70 LEU A CA 1
ATOM 552 C C . LEU A 1 70 ? 33.723 11.821 -36.883 1.00 38.91 70 LEU A C 1
ATOM 554 O O . LEU A 1 70 ? 34.462 12.059 -35.931 1.00 38.91 70 LEU A O 1
ATOM 558 N N . ILE A 1 71 ? 34.192 11.325 -38.029 1.00 41.97 71 ILE A N 1
ATOM 559 C CA . ILE A 1 71 ? 35.553 10.829 -38.230 1.00 41.97 71 ILE A CA 1
ATOM 560 C C . ILE A 1 71 ? 36.165 11.603 -39.397 1.00 41.97 71 ILE A C 1
ATOM 562 O O . ILE A 1 71 ? 35.971 11.250 -40.561 1.00 41.97 71 ILE A O 1
ATOM 566 N N . GLU A 1 72 ? 36.869 12.689 -39.084 1.00 41.72 72 GLU A N 1
ATOM 567 C CA . GLU A 1 72 ? 37.793 13.322 -40.025 1.00 41.72 72 GLU A CA 1
ATOM 568 C C . GLU A 1 72 ? 39.154 12.633 -39.902 1.00 41.72 72 GLU A C 1
ATOM 570 O O . GLU A 1 72 ? 39.789 12.667 -38.847 1.00 41.72 72 GLU A O 1
ATOM 575 N N . HIS A 1 73 ? 39.597 11.988 -40.979 1.00 46.56 73 HIS A N 1
ATOM 576 C CA . HIS A 1 73 ? 40.964 11.491 -41.094 1.00 46.56 73 HIS A CA 1
ATOM 577 C C . HIS A 1 73 ? 41.845 12.562 -41.740 1.00 46.56 73 HIS A C 1
ATOM 579 O O . HIS A 1 73 ? 41.476 13.121 -42.778 1.00 46.56 73 HIS A O 1
ATOM 585 N N . ASP A 1 74 ? 43.033 12.794 -41.175 1.00 39.19 74 ASP A N 1
ATOM 586 C CA . ASP A 1 74 ? 44.112 13.491 -41.874 1.00 39.19 74 ASP A CA 1
ATOM 587 C C . ASP A 1 74 ? 44.422 12.695 -43.147 1.00 39.19 74 ASP A C 1
ATOM 589 O O . ASP A 1 74 ? 44.891 11.555 -43.098 1.00 39.19 74 ASP A O 1
ATOM 593 N N . ALA A 1 75 ? 44.059 13.254 -44.299 1.00 37.41 75 ALA A N 1
ATOM 594 C CA . ALA A 1 75 ? 44.146 12.562 -45.573 1.00 37.41 75 ALA A CA 1
ATOM 595 C C . ALA A 1 75 ? 45.592 12.116 -45.848 1.00 37.41 75 ALA A C 1
ATOM 597 O O . ALA A 1 75 ? 46.479 12.948 -46.044 1.00 37.41 75 ALA A O 1
ATOM 598 N N . SER A 1 76 ? 45.824 10.802 -45.933 1.00 39.81 76 SER A N 1
ATOM 599 C CA . SER A 1 76 ? 46.977 10.308 -46.686 1.00 39.81 76 SER A CA 1
ATOM 600 C C . SER A 1 76 ? 46.724 10.575 -48.180 1.00 39.81 76 SER A C 1
ATOM 602 O O . SER A 1 76 ? 45.574 10.459 -48.614 1.00 39.81 76 SER A O 1
ATOM 604 N N . PRO A 1 77 ? 47.733 10.934 -48.994 1.00 45.34 77 PRO A N 1
ATOM 605 C CA . PRO A 1 77 ? 47.507 11.488 -50.333 1.00 45.34 77 PRO A CA 1
ATOM 606 C C . PRO A 1 77 ? 46.978 10.503 -51.394 1.00 45.34 77 PRO A C 1
ATOM 608 O O . PRO A 1 77 ? 46.959 10.871 -52.564 1.00 45.34 77 PRO A O 1
ATOM 611 N N . THR A 1 78 ? 46.623 9.257 -51.051 1.00 49.00 78 THR A N 1
ATOM 612 C CA . THR A 1 78 ? 46.476 8.174 -52.045 1.00 49.00 78 THR A CA 1
ATOM 613 C C . THR A 1 78 ? 45.139 7.426 -52.060 1.00 49.00 78 THR A C 1
ATOM 615 O O . THR A 1 78 ? 44.964 6.609 -52.961 1.00 49.00 78 THR A O 1
ATOM 618 N N . SER A 1 79 ? 44.210 7.661 -51.122 1.00 53.00 79 SER A N 1
ATOM 619 C CA . SER A 1 79 ? 42.930 6.926 -51.073 1.00 53.00 79 SER A CA 1
ATOM 620 C C . SER A 1 79 ? 41.721 7.826 -50.826 1.00 53.00 79 SER A C 1
ATOM 622 O O . SER A 1 79 ? 41.707 8.617 -49.882 1.00 53.00 79 SER A O 1
ATOM 624 N N . ASP A 1 80 ? 40.695 7.668 -51.667 1.00 65.00 80 ASP A N 1
ATOM 625 C CA . ASP A 1 80 ? 39.502 8.526 -51.694 1.00 65.00 80 ASP A CA 1
ATOM 626 C C . ASP A 1 80 ? 38.382 8.064 -50.743 1.00 65.00 80 ASP A C 1
ATOM 628 O O . ASP A 1 80 ? 37.506 8.864 -50.407 1.00 65.00 80 ASP A O 1
ATOM 632 N N . TYR A 1 81 ? 38.421 6.812 -50.261 1.00 75.88 81 TYR A N 1
ATOM 633 C CA . TYR A 1 81 ? 37.392 6.229 -49.391 1.00 75.88 81 TYR A CA 1
ATOM 634 C C . TYR A 1 81 ? 37.977 5.441 -48.211 1.00 75.88 81 TYR A C 1
ATOM 636 O O . TYR A 1 81 ? 39.102 4.954 -48.259 1.00 75.88 81 TYR A O 1
ATOM 644 N N . PHE A 1 82 ? 37.167 5.268 -47.171 1.00 77.94 82 PHE A N 1
ATOM 645 C CA . PHE A 1 82 ? 37.413 4.502 -45.957 1.00 77.94 82 PHE A CA 1
ATOM 646 C C . PHE A 1 82 ? 36.252 3.540 -45.726 1.00 77.94 82 PHE A C 1
ATOM 648 O O . PHE A 1 82 ? 35.090 3.920 -45.857 1.00 77.94 82 PHE A O 1
ATOM 655 N N . ILE A 1 83 ? 36.544 2.301 -45.349 1.00 82.75 83 ILE A N 1
ATOM 656 C CA . ILE A 1 83 ? 35.539 1.299 -45.003 1.00 82.75 83 ILE A CA 1
ATOM 657 C C . ILE A 1 83 ? 35.488 1.095 -43.501 1.00 82.75 83 ILE A C 1
ATOM 659 O O . ILE A 1 83 ? 36.505 0.811 -42.873 1.00 82.75 83 ILE A O 1
ATOM 663 N N . PHE A 1 84 ? 34.282 1.119 -42.954 1.00 83.81 84 PHE A N 1
ATOM 664 C CA . PHE A 1 84 ? 34.008 0.810 -41.561 1.00 83.81 84 PHE A CA 1
ATOM 665 C C . PHE A 1 84 ? 33.163 -0.455 -41.471 1.00 83.81 84 PHE A C 1
ATOM 667 O O . PHE A 1 84 ? 32.185 -0.603 -42.205 1.00 83.81 84 PHE A O 1
ATOM 674 N N . SER A 1 85 ? 33.493 -1.365 -40.555 1.00 86.75 85 SER A N 1
ATOM 675 C CA . SER A 1 85 ? 32.728 -2.604 -40.378 1.00 86.75 85 SER A CA 1
ATOM 676 C C . SER A 1 85 ? 32.642 -3.078 -38.937 1.00 86.75 85 SER A C 1
ATOM 678 O O . SER A 1 85 ? 33.533 -2.805 -38.143 1.00 86.75 85 SER A O 1
ATOM 680 N N . ASN A 1 86 ? 31.593 -3.838 -38.620 1.00 87.00 86 ASN A N 1
ATOM 681 C CA . ASN A 1 86 ? 31.359 -4.459 -37.311 1.00 87.00 86 ASN A CA 1
ATOM 682 C C . ASN A 1 86 ? 32.165 -5.758 -37.089 1.00 87.00 86 ASN A C 1
ATOM 684 O O . ASN A 1 86 ? 31.700 -6.635 -36.369 1.00 87.00 86 ASN A O 1
ATOM 688 N N . LEU A 1 87 ? 33.330 -5.922 -37.727 1.00 84.50 87 LEU A N 1
ATOM 689 C CA . LEU A 1 87 ? 34.178 -7.111 -37.544 1.00 84.50 87 LEU A CA 1
ATOM 690 C C . LEU A 1 87 ? 35.145 -6.982 -36.359 1.00 84.50 87 LEU A C 1
ATOM 692 O O . LEU A 1 87 ? 35.466 -7.980 -35.726 1.00 84.50 87 LEU A O 1
ATOM 696 N N . SER A 1 88 ? 35.604 -5.766 -36.063 1.00 82.75 88 SER A N 1
ATOM 697 C CA . SER A 1 88 ? 36.405 -5.443 -34.878 1.00 82.75 88 SER A CA 1
ATOM 698 C C . SER A 1 88 ? 36.120 -4.003 -34.448 1.00 82.75 88 SER A C 1
ATOM 700 O O . SER A 1 88 ? 35.574 -3.215 -35.229 1.00 82.75 88 SER A O 1
ATOM 702 N N . PHE A 1 89 ? 36.474 -3.639 -33.217 1.00 83.19 89 PHE A N 1
ATOM 703 C CA . PHE A 1 89 ? 36.256 -2.279 -32.721 1.00 83.19 89 PHE A CA 1
ATOM 704 C C . PHE A 1 89 ? 37.092 -1.248 -33.496 1.00 83.19 89 PHE A C 1
ATOM 706 O O . PHE A 1 89 ? 36.612 -0.162 -33.824 1.00 83.19 89 PHE A O 1
ATOM 713 N N . GLU A 1 90 ? 38.314 -1.607 -33.882 1.00 81.25 90 GLU A N 1
ATOM 714 C CA . GLU A 1 90 ? 39.202 -0.789 -34.710 1.00 81.25 90 GLU A CA 1
ATOM 715 C C . GLU A 1 90 ? 38.605 -0.584 -36.099 1.00 81.25 90 GLU A C 1
ATOM 717 O O . GLU A 1 90 ? 38.646 0.516 -36.639 1.00 81.25 90 GLU A O 1
ATOM 722 N N . LYS A 1 91 ? 37.984 -1.615 -36.680 1.00 82.94 91 LYS A N 1
ATOM 723 C CA . LYS A 1 91 ? 37.308 -1.497 -37.979 1.00 82.94 91 LYS A CA 1
ATOM 724 C C . LYS A 1 91 ? 36.012 -0.698 -37.897 1.00 82.94 91 LYS A C 1
ATOM 726 O O . LYS A 1 91 ? 35.582 -0.159 -38.914 1.00 82.94 91 LYS A O 1
ATOM 731 N N . MET A 1 92 ? 35.398 -0.595 -36.720 1.00 79.94 92 MET A N 1
ATOM 732 C CA . MET A 1 92 ? 34.264 0.304 -36.493 1.00 79.94 92 MET A CA 1
ATOM 733 C C . MET A 1 92 ? 34.698 1.772 -36.369 1.00 79.94 92 MET A C 1
ATOM 735 O O . MET A 1 92 ? 33.908 2.639 -36.730 1.00 79.94 92 MET A O 1
ATOM 739 N N . THR A 1 93 ? 35.921 2.049 -35.894 1.00 74.69 93 THR A N 1
ATOM 740 C CA . THR A 1 93 ? 36.369 3.398 -35.480 1.00 74.69 93 THR A CA 1
ATOM 741 C C . THR A 1 93 ? 37.459 4.028 -36.355 1.00 74.69 93 THR A C 1
ATOM 743 O O . THR A 1 93 ? 37.448 5.238 -36.547 1.00 74.69 93 THR A O 1
ATOM 746 N N . ASN A 1 94 ? 38.390 3.251 -36.912 1.00 75.94 94 ASN A N 1
ATOM 747 C CA . ASN A 1 94 ? 39.589 3.781 -37.577 1.00 75.94 94 ASN A CA 1
ATOM 748 C C . ASN A 1 94 ? 39.512 3.802 -39.106 1.00 75.94 94 ASN A C 1
ATOM 750 O O . ASN A 1 94 ? 40.317 4.495 -39.717 1.00 75.94 94 ASN A O 1
ATOM 754 N N . GLY A 1 95 ? 38.560 3.084 -39.711 1.00 75.44 95 GLY A N 1
ATOM 755 C CA . GLY A 1 95 ? 38.370 3.037 -41.162 1.00 75.44 95 GLY A CA 1
ATOM 756 C C . GLY A 1 95 ? 39.527 2.363 -41.916 1.00 75.44 95 GLY A C 1
ATOM 757 O O . GLY A 1 95 ? 40.702 2.581 -41.645 1.00 75.44 95 GLY A O 1
ATOM 758 N N . ILE A 1 96 ? 39.217 1.531 -42.907 1.00 82.44 96 ILE A N 1
ATOM 759 C CA . ILE A 1 96 ? 40.227 0.934 -43.794 1.00 82.44 96 ILE A CA 1
ATOM 760 C C . ILE A 1 96 ? 40.255 1.741 -45.094 1.00 82.44 96 ILE A C 1
ATOM 762 O O . ILE A 1 96 ? 39.231 1.756 -45.782 1.00 82.44 96 ILE A O 1
ATOM 766 N N . PRO A 1 97 ? 41.369 2.396 -45.463 1.00 81.88 97 PRO A N 1
ATOM 767 C CA . PRO A 1 97 ? 41.444 3.119 -46.726 1.00 81.88 97 PRO A CA 1
ATOM 768 C C . PRO A 1 97 ? 41.245 2.157 -47.905 1.00 81.88 97 PRO A C 1
ATOM 770 O O . PRO A 1 97 ? 41.803 1.059 -47.929 1.00 81.88 97 PRO A O 1
ATOM 773 N N . ILE A 1 98 ? 40.446 2.568 -48.887 1.00 81.00 98 ILE A N 1
ATOM 774 C CA . ILE A 1 98 ? 40.170 1.804 -50.101 1.00 81.00 98 ILE A CA 1
ATOM 775 C C . ILE A 1 98 ? 40.091 2.725 -51.316 1.00 81.00 98 ILE A C 1
ATOM 777 O O . ILE A 1 98 ? 39.599 3.853 -51.248 1.00 81.00 98 ILE A O 1
ATOM 781 N N . ASN A 1 99 ? 40.547 2.202 -52.448 1.00 81.31 99 ASN A N 1
ATOM 782 C CA . ASN A 1 99 ? 40.400 2.849 -53.741 1.00 81.31 99 ASN A CA 1
ATOM 783 C C . ASN A 1 99 ? 39.198 2.231 -54.451 1.00 81.31 99 ASN A C 1
ATOM 785 O O . ASN A 1 99 ? 39.138 1.016 -54.627 1.00 81.31 99 ASN A O 1
ATOM 789 N N . VAL A 1 100 ? 38.237 3.063 -54.839 1.00 75.12 100 VAL A N 1
ATOM 790 C CA . VAL A 1 100 ? 37.019 2.623 -55.524 1.00 75.12 100 VAL A CA 1
ATOM 791 C C . VAL A 1 100 ? 37.037 3.173 -56.940 1.00 75.12 100 VAL A C 1
ATOM 793 O O . VAL A 1 100 ? 37.272 4.361 -57.134 1.00 75.12 100 VAL A O 1
ATOM 796 N N . ASP A 1 101 ? 36.792 2.305 -57.917 1.00 72.56 101 ASP A N 1
ATOM 797 C CA . ASP A 1 101 ? 36.646 2.691 -59.318 1.00 72.56 101 ASP A CA 1
ATOM 798 C C . ASP A 1 101 ? 35.165 2.953 -59.624 1.00 72.56 101 ASP A C 1
ATOM 800 O O . ASP A 1 101 ? 34.304 2.093 -59.412 1.00 72.56 101 ASP A O 1
ATOM 804 N N . GLU A 1 102 ? 34.868 4.148 -60.129 1.00 66.81 102 GLU A N 1
ATOM 805 C CA . GLU A 1 102 ? 33.509 4.592 -60.454 1.00 66.81 102 GLU A CA 1
ATOM 806 C C . GLU A 1 102 ? 32.858 3.772 -61.583 1.00 66.81 102 GLU A C 1
ATOM 808 O O . GLU A 1 102 ? 31.638 3.805 -61.741 1.00 66.81 102 GLU A O 1
ATOM 813 N N . SER A 1 103 ? 33.646 3.015 -62.355 1.00 68.19 103 SER A N 1
ATOM 814 C CA . SER A 1 103 ? 33.155 2.139 -63.425 1.00 68.19 103 SER A CA 1
ATOM 815 C C . SER A 1 103 ? 32.640 0.777 -62.939 1.00 68.19 103 SER A C 1
ATOM 817 O O . SER A 1 103 ? 32.096 0.003 -63.733 1.00 68.19 103 SER A O 1
ATOM 819 N N . TRP A 1 104 ? 32.799 0.445 -61.653 1.00 73.62 104 TRP A N 1
ATOM 820 C CA . TRP A 1 104 ? 32.383 -0.853 -61.124 1.00 73.62 104 TRP A CA 1
ATOM 821 C C . TRP A 1 104 ? 30.863 -0.984 -60.976 1.00 73.62 104 TRP A C 1
ATOM 823 O O . TRP A 1 104 ? 30.196 -0.164 -60.350 1.00 73.62 104 TRP A O 1
ATOM 833 N N . GLY A 1 105 ? 30.321 -2.104 -61.467 1.00 70.38 105 GLY A N 1
ATOM 834 C CA . GLY A 1 105 ? 28.982 -2.566 -61.095 1.00 70.38 105 GLY A CA 1
ATOM 835 C C . GLY A 1 105 ? 28.924 -3.068 -59.645 1.00 70.38 105 GLY A C 1
ATOM 836 O O . GLY A 1 105 ? 29.957 -3.343 -59.027 1.00 70.38 105 GLY A O 1
ATOM 837 N N . TYR A 1 106 ? 27.710 -3.242 -59.110 1.00 72.50 106 TYR A N 1
ATOM 838 C CA . TYR A 1 106 ? 27.486 -3.603 -57.703 1.00 72.50 106 TYR A CA 1
ATOM 839 C C . TYR A 1 106 ? 28.268 -4.845 -57.248 1.00 72.50 106 TYR A C 1
ATOM 841 O O . TYR A 1 106 ? 28.929 -4.802 -56.212 1.00 72.50 106 TYR A O 1
ATOM 849 N N . ASP A 1 107 ? 28.258 -5.929 -58.027 1.00 73.50 107 ASP A N 1
ATOM 850 C CA . ASP A 1 107 ? 28.947 -7.169 -57.652 1.00 73.50 107 ASP A CA 1
ATOM 851 C C . ASP A 1 107 ? 30.472 -7.018 -57.616 1.00 73.50 107 ASP A C 1
ATOM 853 O O . ASP A 1 107 ? 31.134 -7.561 -56.727 1.00 73.50 107 ASP A O 1
ATOM 857 N N . ALA A 1 108 ? 31.037 -6.254 -58.556 1.00 75.94 108 ALA A N 1
ATOM 858 C CA . ALA A 1 108 ? 32.469 -5.973 -58.605 1.00 75.94 108 ALA A CA 1
ATOM 859 C C . ALA A 1 108 ? 32.896 -5.100 -57.415 1.00 75.94 108 ALA A C 1
ATOM 861 O O . ALA A 1 108 ? 33.864 -5.431 -56.727 1.00 75.94 108 ALA A O 1
ATOM 862 N N . PHE A 1 109 ? 32.117 -4.058 -57.111 1.00 80.94 109 PHE A N 1
ATOM 863 C CA . PHE A 1 109 ? 32.304 -3.213 -55.933 1.00 80.94 109 PHE A CA 1
ATOM 864 C C . PHE A 1 109 ? 32.206 -4.018 -54.631 1.00 80.94 109 PHE A C 1
ATOM 866 O O . PHE A 1 109 ? 33.115 -3.986 -53.802 1.00 80.94 109 PHE A O 1
ATOM 873 N N . LYS A 1 110 ? 31.135 -4.804 -54.469 1.00 77.44 110 LYS A N 1
ATOM 874 C CA . LYS A 1 110 ? 30.901 -5.654 -53.296 1.00 77.44 110 LYS A CA 1
ATOM 875 C C . LYS A 1 110 ? 32.050 -6.628 -53.077 1.00 77.44 110 LYS A C 1
ATOM 877 O O . LYS A 1 110 ? 32.530 -6.764 -51.953 1.00 77.44 110 LYS A O 1
ATOM 882 N N . LYS A 1 111 ? 32.501 -7.293 -54.144 1.00 80.81 111 LYS A N 1
ATOM 883 C CA . LYS A 1 111 ? 33.637 -8.212 -54.087 1.00 80.81 111 LYS A CA 1
ATOM 884 C C . LYS A 1 111 ? 34.910 -7.490 -53.648 1.00 80.81 111 LYS A C 1
ATOM 886 O O . LYS A 1 111 ? 35.565 -7.974 -52.734 1.00 80.81 111 LYS A O 1
ATOM 891 N N . HIS A 1 112 ? 35.217 -6.329 -54.227 1.00 83.81 112 HIS A N 1
ATOM 892 C CA . HIS A 1 112 ? 36.410 -5.564 -53.868 1.00 83.81 112 HIS A CA 1
ATOM 893 C C . HIS A 1 112 ? 36.391 -5.091 -52.408 1.00 83.81 112 HIS A C 1
ATOM 895 O O . HIS A 1 112 ? 37.378 -5.257 -51.699 1.00 83.81 112 HIS A O 1
ATOM 901 N N . VAL A 1 113 ? 35.259 -4.577 -51.917 1.00 80.12 113 VAL A N 1
ATOM 902 C CA . VAL A 1 113 ? 35.123 -4.178 -50.507 1.00 80.12 113 VAL A CA 1
ATOM 903 C C . VAL A 1 113 ? 35.336 -5.374 -49.577 1.00 80.12 113 VAL A C 1
ATOM 905 O O . VAL A 1 113 ? 36.106 -5.284 -48.623 1.00 80.12 113 VAL A O 1
ATOM 908 N N . ILE A 1 114 ? 34.714 -6.520 -49.867 1.00 78.19 114 ILE A N 1
ATOM 909 C CA . ILE A 1 114 ? 34.882 -7.737 -49.060 1.00 78.19 114 ILE A CA 1
ATOM 910 C C . ILE A 1 114 ? 36.334 -8.238 -49.104 1.00 78.19 114 ILE A C 1
ATOM 912 O O . ILE A 1 114 ? 36.882 -8.603 -48.064 1.00 78.19 114 ILE A O 1
ATOM 916 N N . ASP A 1 115 ? 36.965 -8.245 -50.277 1.00 81.12 115 ASP A N 1
ATOM 917 C CA . ASP A 1 115 ? 38.346 -8.700 -50.457 1.00 81.12 115 ASP A CA 1
ATOM 918 C C . ASP A 1 115 ? 39.371 -7.729 -49.844 1.00 81.12 115 ASP A C 1
ATOM 920 O O . ASP A 1 115 ? 40.463 -8.163 -49.503 1.00 81.12 115 ASP A O 1
ATOM 924 N N . THR A 1 116 ? 39.026 -6.457 -49.621 1.00 82.75 116 THR A N 1
ATOM 925 C CA . THR A 1 116 ? 39.855 -5.497 -48.862 1.00 82.75 116 THR A CA 1
ATOM 926 C C . THR A 1 116 ? 39.708 -5.676 -47.348 1.00 82.75 116 THR A C 1
ATOM 928 O O . THR A 1 116 ? 40.672 -5.536 -46.594 1.00 82.75 116 THR A O 1
ATOM 931 N N . ILE A 1 117 ? 38.509 -6.028 -46.877 1.00 77.44 117 ILE A N 1
ATOM 932 C CA . ILE A 1 117 ? 38.247 -6.277 -45.452 1.00 77.44 117 ILE A CA 1
ATOM 933 C C . ILE A 1 117 ? 38.868 -7.611 -44.990 1.00 77.44 117 ILE A C 1
ATOM 935 O O . ILE A 1 117 ? 39.386 -7.688 -43.875 1.00 77.44 117 ILE A O 1
ATOM 939 N N . ARG A 1 118 ? 38.821 -8.654 -45.835 1.00 70.00 118 ARG A N 1
ATOM 940 C CA . ARG A 1 118 ? 39.211 -10.047 -45.517 1.00 70.00 118 ARG A CA 1
ATOM 941 C C . ARG A 1 118 ? 40.674 -10.260 -45.079 1.00 70.00 118 ARG A C 1
ATOM 943 O O . ARG A 1 118 ? 40.858 -10.912 -44.058 1.00 70.00 118 ARG A O 1
ATOM 950 N N . PRO A 1 119 ? 41.706 -9.772 -45.796 1.00 63.00 119 PRO A N 1
ATOM 951 C CA . PRO A 1 119 ? 43.107 -10.011 -45.445 1.00 63.00 119 PRO A CA 1
ATOM 952 C C . PRO A 1 119 ? 43.551 -9.244 -44.198 1.00 63.00 119 PRO A C 1
ATOM 954 O O . PRO A 1 119 ? 44.551 -9.600 -43.593 1.00 63.00 119 PRO A O 1
ATOM 957 N N . ASN A 1 120 ? 42.803 -8.207 -43.813 1.00 55.00 120 ASN A N 1
ATOM 958 C CA . ASN A 1 120 ? 43.075 -7.376 -42.644 1.00 55.00 120 ASN A CA 1
ATOM 959 C C . ASN A 1 120 ? 42.362 -7.890 -41.380 1.00 55.00 120 ASN A C 1
ATOM 961 O O . ASN A 1 120 ? 42.152 -7.124 -40.447 1.00 55.00 120 ASN A O 1
ATOM 965 N N . ILE A 1 121 ? 41.866 -9.131 -41.369 1.00 59.44 121 ILE A N 1
ATOM 966 C CA . ILE A 1 121 ? 41.363 -9.806 -40.161 1.00 59.44 121 ILE A CA 1
ATOM 967 C C . ILE A 1 121 ? 42.576 -10.477 -39.512 1.00 59.44 121 ILE A C 1
ATOM 969 O O . ILE A 1 121 ? 43.054 -11.486 -40.028 1.00 59.44 121 ILE A O 1
ATOM 973 N N . ASN A 1 122 ? 43.106 -9.900 -38.429 1.00 53.31 122 ASN A N 1
ATOM 974 C CA . ASN A 1 122 ? 44.132 -10.577 -37.633 1.00 53.31 122 ASN A CA 1
ATOM 975 C C . ASN A 1 122 ? 43.548 -11.878 -37.065 1.00 53.31 122 ASN A C 1
ATOM 977 O O . ASN A 1 122 ? 42.348 -11.938 -36.812 1.00 53.31 122 ASN A O 1
ATOM 981 N N . GLU A 1 123 ? 44.370 -12.904 -36.807 1.00 47.47 123 GLU A N 1
ATOM 982 C CA . GLU A 1 123 ? 43.882 -14.099 -36.092 1.00 47.47 123 GLU A CA 1
ATOM 983 C C . GLU A 1 123 ? 43.206 -13.692 -34.767 1.00 47.47 123 GLU A C 1
ATOM 985 O O . GLU A 1 123 ? 42.169 -14.246 -34.429 1.00 47.47 123 GLU A O 1
ATOM 990 N N . GLU A 1 124 ? 43.688 -12.629 -34.112 1.00 49.28 124 GLU A N 1
ATOM 991 C CA . GLU A 1 124 ? 43.111 -12.039 -32.894 1.00 49.28 124 GLU A CA 1
ATOM 992 C C . GLU A 1 124 ? 41.800 -11.237 -33.082 1.00 49.28 124 GLU A C 1
ATOM 994 O O . GLU A 1 124 ? 41.042 -11.078 -32.118 1.00 49.28 124 GLU A O 1
ATOM 999 N N . ASP A 1 125 ? 41.469 -10.796 -34.304 1.00 51.09 125 ASP A N 1
ATOM 1000 C CA . ASP A 1 125 ? 40.223 -10.085 -34.627 1.00 51.09 125 ASP A CA 1
ATOM 1001 C C . ASP A 1 125 ? 39.072 -11.093 -34.755 1.00 51.09 125 ASP A C 1
ATOM 1003 O O . ASP A 1 125 ? 38.791 -11.603 -35.837 1.00 51.09 125 ASP A O 1
ATOM 1007 N N . LEU A 1 126 ? 38.398 -11.400 -33.642 1.00 51.12 126 LEU A N 1
ATOM 1008 C CA . LEU A 1 126 ? 37.227 -12.292 -33.599 1.00 51.12 126 LEU A CA 1
ATOM 1009 C C . LEU A 1 126 ? 37.437 -13.597 -34.408 1.00 51.12 126 LEU A C 1
ATOM 1011 O O . LEU A 1 126 ? 36.778 -13.865 -35.416 1.00 51.12 126 LEU A O 1
ATOM 1015 N N . PHE A 1 127 ? 38.380 -14.413 -33.926 1.00 51.72 127 PHE A N 1
ATOM 1016 C CA . PHE A 1 127 ? 38.705 -15.761 -34.396 1.00 51.72 127 PHE A CA 1
ATOM 1017 C C . PHE A 1 127 ? 37.510 -16.508 -35.030 1.00 51.72 127 PHE A C 1
ATOM 1019 O O . PHE A 1 127 ? 36.520 -16.825 -34.367 1.00 51.72 127 PHE A O 1
ATOM 1026 N N . THR A 1 128 ? 37.662 -16.893 -36.303 1.00 52.09 128 THR A N 1
ATOM 1027 C CA . THR A 1 128 ? 36.872 -17.923 -37.013 1.00 52.09 128 THR A CA 1
ATOM 1028 C C . THR A 1 128 ? 35.393 -17.633 -37.308 1.00 52.09 128 THR A C 1
ATOM 1030 O O . THR A 1 128 ? 34.603 -18.570 -37.421 1.00 52.09 128 THR A O 1
ATOM 1033 N N . ILE A 1 129 ? 34.985 -16.377 -37.527 1.00 57.03 129 ILE A N 1
ATOM 1034 C CA . ILE A 1 129 ? 33.704 -16.149 -38.218 1.00 57.03 129 ILE A CA 1
ATOM 1035 C C . ILE A 1 129 ? 33.811 -16.750 -39.625 1.00 57.03 129 ILE A C 1
ATOM 1037 O O . ILE A 1 129 ? 34.535 -16.238 -40.483 1.00 57.03 129 ILE A O 1
ATOM 1041 N N . ASP A 1 130 ? 33.076 -17.834 -39.887 1.00 64.31 130 ASP A N 1
ATOM 1042 C CA . ASP A 1 130 ? 32.894 -18.318 -41.249 1.00 64.31 130 ASP A CA 1
ATOM 1043 C C . ASP A 1 130 ? 32.059 -17.283 -42.005 1.00 64.31 130 ASP A C 1
ATOM 1045 O O . ASP A 1 130 ? 30.829 -17.306 -41.983 1.00 64.31 130 ASP A O 1
ATOM 1049 N N . LEU A 1 131 ? 32.732 -16.354 -42.691 1.00 64.88 131 LEU A N 1
ATOM 1050 C CA . LEU A 1 131 ? 32.096 -15.311 -43.500 1.00 64.88 131 LEU A CA 1
ATOM 1051 C C . LEU A 1 131 ? 31.128 -15.886 -44.554 1.00 64.88 131 LEU A C 1
ATOM 1053 O O . LEU A 1 131 ? 30.340 -15.134 -45.125 1.00 64.88 131 LEU A O 1
ATOM 1057 N N . LYS A 1 132 ? 31.146 -17.202 -44.829 1.00 68.31 132 LYS A N 1
ATOM 1058 C CA . LYS A 1 132 ? 30.127 -17.865 -45.658 1.00 68.31 132 LYS A CA 1
ATOM 1059 C C . LYS A 1 132 ? 28.750 -17.913 -44.996 1.00 68.31 132 LYS A C 1
ATOM 1061 O O . LYS A 1 132 ? 27.766 -17.996 -45.721 1.00 68.31 132 LYS A O 1
ATOM 1066 N N . GLN A 1 133 ? 28.664 -17.841 -43.671 1.00 73.31 133 GLN A N 1
ATOM 1067 C CA . GLN A 1 133 ? 27.410 -17.817 -42.905 1.00 73.31 133 GLN A CA 1
ATOM 1068 C C . GLN A 1 133 ? 26.843 -16.398 -42.753 1.00 73.31 133 GLN A C 1
ATOM 1070 O O . GLN A 1 133 ? 25.693 -16.214 -42.354 1.00 73.31 133 GLN A O 1
ATOM 1075 N N . PHE A 1 134 ? 27.633 -15.390 -43.128 1.00 78.62 134 PHE A N 1
ATOM 1076 C CA . PHE A 1 134 ? 27.289 -13.982 -43.014 1.00 78.62 134 PHE A CA 1
ATOM 1077 C C . PHE A 1 134 ? 27.037 -13.355 -44.390 1.00 78.62 134 PHE A C 1
ATOM 1079 O O . PHE A 1 134 ? 27.510 -13.813 -45.438 1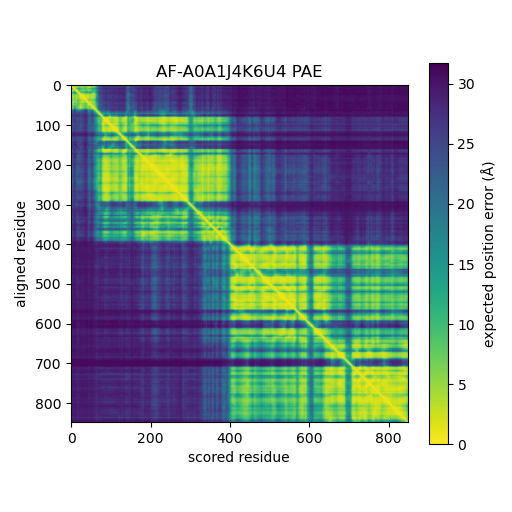.00 78.62 134 PHE A O 1
ATOM 1086 N N . GLU A 1 135 ? 26.237 -12.301 -44.380 1.00 80.69 135 GLU A N 1
ATOM 1087 C CA . GLU A 1 135 ? 25.950 -11.419 -45.496 1.00 80.69 135 GLU A CA 1
ATOM 1088 C C . GLU A 1 135 ? 26.503 -10.028 -45.178 1.00 80.69 135 GLU A C 1
ATOM 1090 O O . GLU A 1 135 ? 26.272 -9.499 -44.090 1.00 80.69 135 GLU A O 1
ATOM 1095 N N . ALA A 1 136 ? 27.234 -9.444 -46.131 1.00 80.12 136 ALA A N 1
ATOM 1096 C CA . ALA A 1 136 ? 27.704 -8.066 -46.057 1.00 80.12 136 ALA A CA 1
ATOM 1097 C C . ALA A 1 136 ? 26.610 -7.115 -46.558 1.00 80.12 136 ALA A C 1
ATOM 1099 O O . ALA A 1 136 ? 26.222 -7.176 -47.731 1.00 80.12 136 ALA A O 1
ATOM 1100 N N . ARG A 1 137 ? 26.139 -6.234 -45.672 1.00 80.56 137 ARG A N 1
ATOM 1101 C CA . ARG A 1 137 ? 25.100 -5.232 -45.935 1.00 80.56 137 ARG A CA 1
ATOM 1102 C C . ARG A 1 137 ? 25.726 -3.840 -45.917 1.00 80.56 137 ARG A C 1
ATOM 1104 O O . ARG A 1 137 ? 26.420 -3.485 -44.969 1.00 80.56 137 ARG A O 1
ATOM 1111 N N . PHE A 1 138 ? 25.522 -3.079 -46.987 1.00 75.94 138 PHE A N 1
ATOM 1112 C CA . PHE A 1 138 ? 26.206 -1.808 -47.236 1.00 75.94 138 PHE A CA 1
ATOM 1113 C C . PHE A 1 138 ? 25.302 -0.625 -46.890 1.00 75.94 138 PHE A C 1
ATOM 1115 O O . PHE A 1 138 ? 24.137 -0.612 -47.275 1.00 75.94 138 PHE A O 1
ATOM 1122 N N . TYR A 1 139 ? 25.867 0.373 -46.214 1.00 69.62 139 TYR A N 1
ATOM 1123 C CA . TYR A 1 139 ? 25.218 1.619 -45.822 1.00 69.62 139 TYR A CA 1
ATOM 1124 C C . TYR A 1 139 ? 26.049 2.796 -46.357 1.00 69.62 139 TYR A C 1
ATOM 1126 O O . TYR A 1 139 ? 27.230 2.934 -46.025 1.00 69.62 139 TYR A O 1
ATOM 1134 N N . LEU A 1 140 ? 25.435 3.627 -47.205 1.00 59.78 140 LEU A N 1
ATOM 1135 C CA . LEU A 1 140 ? 26.060 4.787 -47.852 1.00 59.78 140 LEU A CA 1
ATOM 1136 C C . LEU A 1 140 ? 25.412 6.092 -47.385 1.00 59.78 140 LEU A C 1
ATOM 1138 O O . LEU A 1 140 ? 24.245 6.119 -46.995 1.00 59.78 140 LEU A O 1
ATOM 1142 N N . ASN A 1 141 ? 26.187 7.174 -47.420 1.00 51.44 141 ASN A N 1
ATOM 1143 C CA . ASN A 1 141 ? 25.818 8.449 -46.823 1.00 51.44 141 ASN A CA 1
ATOM 1144 C C . ASN A 1 141 ? 25.265 9.441 -47.858 1.00 51.44 141 ASN A C 1
ATOM 1146 O O . ASN A 1 141 ? 25.905 10.454 -48.085 1.00 51.44 141 ASN A O 1
ATOM 1150 N N . ASP A 1 142 ? 24.119 9.170 -48.499 1.00 43.28 142 ASP A N 1
ATOM 1151 C CA . ASP A 1 142 ? 23.242 10.261 -48.962 1.00 43.28 142 ASP A CA 1
ATOM 1152 C C . ASP A 1 142 ? 21.820 9.825 -49.344 1.00 43.28 142 ASP A C 1
ATOM 1154 O O . ASP A 1 142 ? 21.605 8.806 -49.990 1.00 43.28 142 ASP A O 1
ATOM 1158 N N . ASN A 1 143 ? 20.878 10.687 -48.947 1.00 34.22 143 ASN A N 1
ATOM 1159 C CA . ASN A 1 143 ? 19.470 10.815 -49.334 1.00 34.22 143 ASN A CA 1
ATOM 1160 C C . ASN A 1 143 ? 18.581 9.557 -49.412 1.00 34.22 143 ASN A C 1
ATOM 1162 O O . ASN A 1 143 ? 18.579 8.828 -50.392 1.00 34.22 143 ASN A O 1
ATOM 1166 N N . LEU A 1 144 ? 17.669 9.481 -48.427 1.00 36.81 144 LEU A N 1
ATOM 1167 C CA . LEU A 1 144 ? 16.249 9.129 -48.587 1.00 36.81 144 LEU A CA 1
ATOM 1168 C C . LEU A 1 144 ? 15.961 7.960 -49.541 1.00 36.81 144 LEU A C 1
ATOM 1170 O O . LEU A 1 144 ? 15.802 8.182 -50.728 1.00 36.81 144 LEU A O 1
ATOM 1174 N N . TYR A 1 145 ? 15.792 6.754 -49.004 1.00 30.83 145 TYR A N 1
ATOM 1175 C CA . TYR A 1 145 ? 14.551 5.963 -49.036 1.00 30.83 145 TYR A CA 1
ATOM 1176 C C . TYR A 1 145 ? 14.881 4.565 -48.506 1.00 30.83 145 TYR A C 1
ATOM 1178 O O . TYR A 1 145 ? 15.575 3.800 -49.158 1.00 30.83 145 TYR A O 1
ATOM 1186 N N . GLU A 1 146 ? 14.353 4.268 -47.316 1.00 33.91 146 GLU A N 1
ATOM 1187 C CA . GLU A 1 146 ? 14.418 2.969 -46.636 1.00 33.91 146 GLU A CA 1
ATOM 1188 C C . GLU A 1 146 ? 15.828 2.442 -46.318 1.00 33.91 146 GLU A C 1
ATOM 1190 O O . GLU A 1 146 ? 16.842 2.807 -46.899 1.00 33.91 146 GLU A O 1
ATOM 1195 N N . TYR A 1 147 ? 15.905 1.589 -45.301 1.00 39.88 147 TYR A N 1
ATOM 1196 C CA . TYR A 1 147 ? 17.041 0.695 -45.110 1.00 39.88 147 TYR A CA 1
ATOM 1197 C C . TYR A 1 147 ? 17.171 -0.171 -46.375 1.00 39.88 147 TYR A C 1
ATOM 1199 O O . TYR A 1 147 ? 16.527 -1.210 -46.485 1.00 39.88 147 TYR A O 1
ATOM 1207 N N . GLY A 1 148 ? 17.928 0.298 -47.363 1.00 36.56 148 GLY A N 1
ATOM 1208 C CA . GLY A 1 148 ? 18.009 -0.309 -48.683 1.00 36.56 148 GLY A CA 1
ATOM 1209 C C . GLY A 1 148 ? 19.359 -0.967 -48.900 1.00 36.56 148 GLY A C 1
ATOM 1210 O O . GLY A 1 148 ? 20.371 -0.290 -49.058 1.00 36.56 148 GLY A O 1
ATOM 1211 N N . ILE A 1 149 ? 19.360 -2.298 -48.943 1.00 42.97 149 ILE A N 1
ATOM 1212 C CA . ILE A 1 149 ? 20.369 -3.085 -49.660 1.00 42.97 149 ILE A CA 1
ATOM 1213 C C . ILE A 1 149 ? 20.558 -2.424 -51.032 1.00 42.97 149 ILE A C 1
ATOM 1215 O O . ILE A 1 149 ? 19.564 -2.160 -51.705 1.00 42.97 149 ILE A O 1
ATOM 1219 N N . ILE A 1 150 ? 21.803 -2.121 -51.417 1.00 42.38 150 ILE A N 1
ATOM 1220 C CA . ILE A 1 150 ? 22.121 -1.475 -52.700 1.00 42.38 150 ILE A CA 1
ATOM 1221 C C . ILE A 1 150 ? 21.366 -2.194 -53.832 1.00 42.38 150 ILE A C 1
ATOM 1223 O O . ILE A 1 150 ? 21.659 -3.349 -54.137 1.00 42.38 150 ILE A O 1
ATOM 1227 N N . SER A 1 151 ? 20.383 -1.513 -54.425 1.00 39.53 151 SER A N 1
ATOM 1228 C CA . SER A 1 151 ? 19.685 -1.963 -55.629 1.00 39.53 151 SER A CA 1
ATOM 1229 C C . SER A 1 151 ? 20.438 -1.503 -56.879 1.00 39.53 151 SER A C 1
ATOM 1231 O O . SER A 1 151 ? 21.010 -0.416 -56.900 1.00 39.53 151 SER A O 1
ATOM 1233 N N . GLU A 1 152 ? 20.387 -2.341 -57.911 1.00 39.56 152 GLU A N 1
ATOM 1234 C CA . GLU A 1 152 ? 21.298 -2.544 -59.053 1.00 39.56 152 GLU A CA 1
ATOM 1235 C C . GLU A 1 152 ? 21.697 -1.361 -59.973 1.00 39.56 152 GLU A C 1
ATOM 1237 O O . GLU A 1 152 ? 22.258 -1.616 -61.032 1.00 39.56 152 GLU A O 1
ATOM 1242 N N . ASN A 1 153 ? 21.515 -0.082 -59.623 1.00 40.41 153 ASN A N 1
ATOM 1243 C CA . ASN A 1 153 ? 21.895 1.038 -60.505 1.00 40.41 153 ASN A CA 1
ATOM 1244 C C . ASN A 1 153 ? 22.616 2.185 -59.757 1.00 40.41 153 ASN A C 1
ATOM 1246 O O . ASN A 1 153 ? 21.976 3.094 -59.237 1.00 40.41 153 ASN A O 1
ATOM 1250 N N . LEU A 1 154 ? 23.954 2.168 -59.740 1.00 46.31 154 LEU A N 1
ATOM 1251 C CA . LEU A 1 154 ? 24.818 3.347 -59.492 1.00 46.31 154 LEU A CA 1
ATOM 1252 C C . LEU A 1 154 ? 24.989 4.104 -60.834 1.00 46.31 154 LEU A C 1
ATOM 1254 O O . LEU A 1 154 ? 25.119 3.381 -61.825 1.00 46.31 154 LEU A O 1
ATOM 1258 N N . PRO A 1 155 ? 25.018 5.468 -60.948 1.00 43.91 155 PRO A N 1
ATOM 1259 C CA . PRO A 1 155 ? 25.649 6.453 -60.033 1.00 43.91 155 PRO A CA 1
ATOM 1260 C C . PRO A 1 155 ? 25.004 7.883 -59.946 1.00 43.91 155 PRO A C 1
ATOM 1262 O O . PRO A 1 155 ? 24.115 8.232 -60.715 1.00 43.91 155 PRO A O 1
ATOM 1265 N N . SER A 1 156 ? 25.558 8.772 -59.096 1.00 40.53 156 SER A N 1
ATOM 1266 C CA . SER A 1 156 ? 25.926 10.165 -59.471 1.00 40.53 156 SER A CA 1
ATOM 1267 C C . SER A 1 156 ? 26.887 10.775 -58.427 1.00 40.53 156 SER A C 1
ATOM 1269 O O . SER A 1 156 ? 26.454 11.362 -57.441 1.00 40.53 156 SER A O 1
ATOM 1271 N N . ASN A 1 157 ? 28.194 10.590 -58.647 1.00 46.00 157 ASN A N 1
ATOM 1272 C CA . ASN A 1 157 ? 29.346 11.162 -57.926 1.00 46.00 157 ASN A CA 1
ATOM 1273 C C . ASN A 1 157 ? 29.382 10.905 -56.406 1.00 46.00 157 ASN A C 1
ATOM 1275 O O . ASN A 1 157 ? 29.272 11.815 -55.586 1.00 46.00 157 ASN A O 1
ATOM 1279 N N . PHE A 1 158 ? 29.532 9.610 -56.102 1.00 47.50 158 PHE A N 1
ATOM 1280 C CA . PHE A 1 158 ? 30.025 8.973 -54.876 1.00 47.50 158 PHE A CA 1
ATOM 1281 C C . PHE A 1 158 ? 30.204 9.874 -53.648 1.00 47.50 158 PHE A C 1
ATOM 1283 O O . PHE A 1 158 ? 31.173 10.617 -53.478 1.00 47.50 158 PHE A O 1
ATOM 1290 N N . VAL A 1 159 ? 29.252 9.747 -52.735 1.00 46.84 159 VAL A N 1
ATOM 1291 C CA . VAL A 1 159 ? 29.114 10.663 -51.618 1.00 46.84 159 VAL A CA 1
ATOM 1292 C C . VAL A 1 159 ? 30.085 10.333 -50.482 1.00 46.84 159 VAL A C 1
ATOM 1294 O O . VAL A 1 159 ? 30.049 9.251 -49.905 1.00 46.84 159 VAL A O 1
ATOM 1297 N N . LYS A 1 160 ? 30.935 11.325 -50.179 1.00 52.66 160 LYS A N 1
ATOM 1298 C CA . LYS A 1 160 ? 31.763 11.526 -48.974 1.00 52.66 160 LYS A CA 1
ATOM 1299 C C . LYS A 1 160 ? 32.396 10.266 -48.377 1.00 52.66 160 LYS A C 1
ATOM 1301 O O . LYS A 1 160 ? 31.805 9.673 -47.487 1.00 52.66 160 LYS A O 1
ATOM 1306 N N . LYS A 1 161 ? 33.639 9.989 -48.794 1.00 62.88 161 LYS A N 1
ATOM 1307 C CA . LYS A 1 161 ? 34.767 9.249 -48.173 1.00 62.88 161 LYS A CA 1
ATOM 1308 C C . LYS A 1 161 ? 34.534 8.025 -47.256 1.00 62.88 161 LYS A C 1
ATOM 1310 O O . LYS A 1 161 ? 35.515 7.354 -47.002 1.00 62.88 161 LYS A O 1
ATOM 1315 N N . ASN A 1 162 ? 33.341 7.656 -46.783 1.00 71.50 162 ASN A N 1
ATOM 1316 C CA . ASN A 1 162 ? 33.121 6.617 -45.769 1.00 71.50 162 ASN A CA 1
ATOM 1317 C C . ASN A 1 162 ? 32.038 5.617 -46.219 1.00 71.50 162 ASN A C 1
ATOM 1319 O O . ASN A 1 162 ? 30.893 5.988 -46.468 1.00 71.50 162 ASN A O 1
ATOM 1323 N N . ILE A 1 163 ? 32.394 4.334 -46.268 1.00 77.88 163 ILE A N 1
ATOM 1324 C CA . ILE A 1 163 ? 31.541 3.196 -46.630 1.00 77.88 163 ILE A CA 1
ATOM 1325 C C . ILE A 1 163 ? 31.317 2.361 -45.369 1.00 77.88 163 ILE A C 1
ATOM 1327 O O . ILE A 1 163 ? 32.270 1.829 -44.804 1.00 77.88 163 ILE A O 1
ATOM 1331 N N . PHE A 1 164 ? 30.070 2.202 -44.927 1.00 81.00 164 PHE A N 1
ATOM 1332 C CA . PHE A 1 164 ? 29.757 1.376 -43.760 1.00 81.00 164 PHE A CA 1
ATOM 1333 C C . PHE A 1 164 ? 29.252 0.000 -44.199 1.00 81.00 164 PHE A C 1
ATOM 1335 O O . PHE A 1 164 ? 28.340 -0.108 -45.017 1.00 81.00 164 PHE A O 1
ATOM 1342 N N . VAL A 1 165 ? 29.827 -1.063 -43.645 1.00 84.69 165 VAL A N 1
ATOM 1343 C CA . VAL A 1 165 ? 29.470 -2.453 -43.949 1.00 84.69 165 VAL A CA 1
ATOM 1344 C C . VAL A 1 165 ? 29.125 -3.181 -42.660 1.00 84.69 165 VAL A C 1
ATOM 1346 O O . VAL A 1 165 ? 29.963 -3.289 -41.770 1.00 84.69 165 VAL A O 1
ATOM 1349 N N . VAL A 1 166 ? 27.910 -3.712 -42.564 1.00 84.62 166 VAL A N 1
ATOM 1350 C CA . VAL A 1 166 ? 27.490 -4.560 -41.444 1.00 84.62 166 VAL A CA 1
ATOM 1351 C C . VAL A 1 166 ? 27.453 -6.006 -41.922 1.00 84.62 166 VAL A C 1
ATOM 1353 O O . VAL A 1 166 ? 26.748 -6.340 -42.875 1.00 84.62 166 VAL A O 1
ATOM 1356 N N . PHE A 1 167 ? 28.207 -6.870 -41.254 1.00 85.00 167 PHE A N 1
ATOM 1357 C CA . PHE A 1 167 ? 28.129 -8.313 -41.407 1.00 85.00 167 PHE A CA 1
ATOM 1358 C C . PHE A 1 167 ? 27.088 -8.871 -40.443 1.00 85.00 167 PHE A C 1
ATOM 1360 O O . PHE A 1 167 ? 27.147 -8.660 -39.232 1.00 85.00 167 PHE A O 1
ATOM 1367 N N . THR A 1 168 ? 26.132 -9.600 -40.999 1.00 85.06 168 THR A N 1
ATOM 1368 C CA . THR A 1 168 ? 24.984 -10.177 -40.282 1.00 85.06 168 THR A CA 1
ATOM 1369 C C . THR A 1 168 ? 24.709 -11.593 -40.791 1.00 85.06 168 THR A C 1
ATOM 1371 O O . THR A 1 168 ? 24.985 -11.837 -41.964 1.00 85.06 168 THR A O 1
ATOM 1374 N N . PRO A 1 169 ? 24.148 -12.519 -39.996 1.00 84.50 169 PRO A N 1
ATOM 1375 C CA . PRO A 1 169 ? 23.803 -13.859 -40.476 1.00 84.50 169 PRO A CA 1
ATOM 1376 C C . PRO A 1 169 ? 22.869 -13.846 -41.702 1.00 84.50 169 PRO A C 1
ATOM 1378 O O . PRO A 1 169 ? 21.989 -12.985 -41.810 1.00 84.50 169 PRO A O 1
ATOM 1381 N N . ARG A 1 170 ? 23.059 -14.800 -42.628 1.00 78.00 170 ARG A N 1
ATOM 1382 C CA . ARG A 1 170 ? 22.323 -14.883 -43.911 1.00 78.00 170 ARG A CA 1
ATOM 1383 C C . ARG A 1 170 ? 20.830 -15.188 -43.778 1.00 78.00 170 ARG A C 1
ATOM 1385 O O . ARG A 1 170 ? 20.048 -14.713 -44.594 1.00 78.00 170 ARG A O 1
ATOM 1392 N N . ASP A 1 171 ? 20.428 -15.938 -42.756 1.00 73.00 171 ASP A N 1
ATOM 1393 C CA . ASP A 1 171 ? 19.058 -16.466 -42.635 1.00 73.00 171 ASP A CA 1
ATOM 1394 C C . ASP A 1 171 ? 18.033 -15.451 -42.091 1.00 73.00 171 ASP A C 1
ATOM 1396 O O . ASP A 1 171 ? 16.891 -15.793 -41.783 1.00 73.00 171 ASP A O 1
ATOM 1400 N N . ILE A 1 172 ? 18.406 -14.172 -42.003 1.00 72.62 172 ILE A N 1
ATOM 1401 C CA . ILE A 1 172 ? 17.521 -13.101 -41.534 1.00 72.62 172 ILE A CA 1
ATOM 1402 C C . ILE A 1 172 ? 16.764 -12.520 -42.721 1.00 72.62 172 ILE A C 1
ATOM 1404 O O . ILE A 1 172 ? 17.256 -11.621 -43.400 1.00 72.62 172 ILE A O 1
ATOM 1408 N N . GLN A 1 173 ? 15.576 -13.070 -42.980 1.00 56.72 173 GLN A N 1
ATOM 1409 C CA . GLN A 1 173 ? 14.737 -12.708 -44.130 1.00 56.72 173 GLN A CA 1
ATOM 1410 C C . GLN A 1 173 ? 13.416 -12.012 -43.750 1.00 56.72 173 GLN A C 1
ATOM 1412 O O . GLN A 1 173 ? 12.692 -11.567 -44.640 1.00 56.72 173 GLN A O 1
ATOM 1417 N N . LYS A 1 174 ? 13.066 -11.902 -42.457 1.00 60.50 174 LYS A N 1
ATOM 1418 C CA . LYS A 1 174 ? 11.768 -11.360 -42.012 1.00 60.50 174 LYS A CA 1
ATOM 1419 C C . LYS A 1 174 ? 11.906 -9.963 -41.396 1.00 60.50 174 LYS A C 1
ATOM 1421 O O . LYS A 1 174 ? 12.585 -9.768 -40.399 1.00 60.50 174 LYS A O 1
ATOM 1426 N N . ASN A 1 175 ? 11.158 -8.994 -41.926 1.00 66.31 175 ASN A N 1
ATOM 1427 C CA . ASN A 1 175 ? 11.011 -7.654 -41.335 1.00 66.31 175 ASN A CA 1
ATOM 1428 C C . ASN A 1 175 ? 9.930 -7.621 -40.236 1.00 66.31 175 ASN A C 1
ATOM 1430 O O . ASN A 1 175 ? 9.129 -6.686 -40.164 1.00 66.31 175 ASN A O 1
ATOM 1434 N N . ASN A 1 176 ? 9.866 -8.649 -39.384 1.00 80.44 176 ASN A N 1
ATOM 1435 C CA . ASN A 1 176 ? 8.939 -8.635 -38.255 1.00 80.44 176 ASN A CA 1
ATOM 1436 C C . ASN A 1 176 ? 9.382 -7.576 -37.249 1.00 80.44 176 ASN A C 1
ATOM 1438 O O . ASN A 1 176 ? 10.552 -7.531 -36.871 1.00 80.44 176 ASN A O 1
ATOM 1442 N N . LYS A 1 177 ? 8.442 -6.745 -36.792 1.00 85.31 177 LYS A N 1
ATOM 1443 C CA . LYS A 1 177 ? 8.695 -5.816 -35.690 1.00 85.31 177 LYS A CA 1
ATOM 1444 C C . LYS A 1 177 ? 8.594 -6.546 -34.354 1.00 85.31 177 LYS A C 1
ATOM 1446 O O . LYS A 1 177 ? 7.560 -7.116 -34.018 1.00 85.31 177 LYS A O 1
ATOM 1451 N N . ILE A 1 178 ? 9.660 -6.451 -33.581 1.00 86.75 178 ILE A N 1
ATOM 1452 C CA . ILE A 1 178 ? 9.816 -6.917 -32.214 1.00 86.75 178 ILE A CA 1
ATOM 1453 C C . ILE A 1 178 ? 9.731 -5.697 -31.297 1.00 86.75 178 ILE A C 1
ATOM 1455 O O . ILE A 1 178 ? 10.379 -4.678 -31.514 1.00 86.75 178 ILE A O 1
ATOM 1459 N N . ASN A 1 179 ? 8.915 -5.781 -30.255 1.00 86.12 179 ASN A N 1
ATOM 1460 C CA . ASN A 1 179 ? 8.810 -4.752 -29.215 1.00 86.12 179 ASN A CA 1
ATOM 1461 C C . ASN A 1 179 ? 9.095 -5.306 -27.808 1.00 86.12 179 ASN A C 1
ATOM 1463 O O . ASN A 1 179 ? 9.007 -4.574 -26.819 1.00 86.12 179 ASN A O 1
ATOM 1467 N N . LYS A 1 180 ? 9.429 -6.598 -27.728 1.00 86.19 180 LYS A N 1
ATOM 1468 C CA . LYS A 1 180 ? 9.688 -7.330 -26.493 1.00 86.19 180 LYS A CA 1
ATOM 1469 C C . LYS A 1 180 ? 10.640 -8.494 -26.723 1.00 86.19 180 LYS A C 1
ATOM 1471 O O . LYS A 1 180 ? 10.628 -9.091 -27.796 1.00 86.19 180 LYS A O 1
ATOM 1476 N N . PHE A 1 181 ? 11.398 -8.852 -25.697 1.00 88.38 181 PHE A N 1
ATOM 1477 C CA . PHE A 1 181 ? 12.374 -9.936 -25.764 1.00 88.38 181 PHE A CA 1
ATOM 1478 C C . PHE A 1 181 ? 12.031 -11.019 -24.742 1.00 88.38 181 PHE A C 1
ATOM 1480 O O . PHE A 1 181 ? 11.988 -10.748 -23.544 1.00 88.38 181 PHE A O 1
ATOM 1487 N N . ASN A 1 182 ? 11.802 -12.239 -25.227 1.00 87.44 182 ASN A N 1
ATOM 1488 C CA . ASN A 1 182 ? 11.639 -13.429 -24.393 1.00 87.44 182 ASN A CA 1
ATOM 1489 C C . ASN A 1 182 ? 12.767 -14.418 -24.698 1.00 87.44 182 ASN A C 1
ATOM 1491 O O . ASN A 1 182 ? 12.781 -15.004 -25.776 1.00 87.44 182 ASN A O 1
ATOM 1495 N N . ILE A 1 183 ? 13.699 -14.595 -23.765 1.00 88.31 183 ILE A N 1
ATOM 1496 C CA . ILE A 1 183 ? 14.887 -15.434 -23.927 1.00 88.31 183 ILE A CA 1
ATOM 1497 C C . ILE A 1 183 ? 14.585 -16.929 -23.810 1.00 88.31 183 ILE A C 1
ATOM 1499 O O . ILE A 1 183 ? 15.459 -17.728 -24.101 1.00 88.31 183 ILE A O 1
ATOM 1503 N N . THR A 1 184 ? 13.369 -17.344 -23.438 1.00 87.38 184 THR A N 1
ATOM 1504 C CA . THR A 1 184 ? 12.968 -18.765 -23.546 1.00 87.38 184 THR A CA 1
ATOM 1505 C C . THR A 1 184 ? 12.742 -19.197 -24.997 1.00 87.38 184 THR A C 1
ATOM 1507 O O . THR A 1 184 ? 12.739 -20.390 -25.286 1.00 87.38 184 THR A O 1
ATOM 1510 N N . ILE A 1 185 ? 12.595 -18.231 -25.910 1.00 88.25 185 ILE A N 1
ATOM 1511 C CA . ILE A 1 185 ? 12.395 -18.442 -27.343 1.00 88.25 185 ILE A CA 1
ATOM 1512 C C . ILE A 1 185 ? 13.776 -18.501 -28.025 1.00 88.25 185 ILE A C 1
ATOM 1514 O O . ILE A 1 185 ? 14.475 -17.480 -28.037 1.00 88.25 185 ILE A O 1
ATOM 1518 N N . PRO A 1 186 ? 14.195 -19.648 -28.600 1.00 89.94 186 PRO A N 1
ATOM 1519 C CA . PRO A 1 186 ? 15.515 -19.805 -29.223 1.00 89.94 186 PRO A CA 1
ATOM 1520 C C . PRO A 1 186 ? 15.806 -18.775 -30.319 1.00 89.94 186 PRO A C 1
ATOM 1522 O O . PRO A 1 186 ? 16.930 -18.289 -30.440 1.00 89.94 186 PRO A O 1
ATOM 1525 N N . GLU A 1 187 ? 14.787 -18.379 -31.080 1.00 89.31 187 GLU A N 1
ATOM 1526 C CA . GLU A 1 187 ? 14.895 -17.358 -32.117 1.00 89.31 187 GLU A CA 1
ATOM 1527 C C . GLU A 1 187 ? 15.310 -16.002 -31.531 1.00 89.31 187 GLU A C 1
ATOM 1529 O O . GLU A 1 187 ? 16.190 -15.336 -32.071 1.00 89.31 187 GLU A O 1
ATOM 1534 N N . HIS A 1 188 ? 14.745 -15.597 -30.388 1.00 90.38 188 HIS A N 1
ATOM 1535 C CA . HIS A 1 188 ? 15.148 -14.359 -29.720 1.00 90.38 188 HIS A CA 1
ATOM 1536 C C . HIS A 1 188 ? 16.568 -14.442 -29.162 1.00 90.38 188 HIS A C 1
ATOM 1538 O O . HIS A 1 188 ? 17.292 -13.452 -29.240 1.00 90.38 188 HIS A O 1
ATOM 1544 N N . GLN A 1 189 ? 16.984 -15.596 -28.628 1.00 93.06 189 GLN A N 1
ATOM 1545 C CA . GLN A 1 189 ? 18.365 -15.780 -28.167 1.00 93.06 189 GLN A CA 1
ATOM 1546 C C . GLN A 1 189 ? 19.358 -15.566 -29.316 1.00 93.06 189 GLN A C 1
ATOM 1548 O O . GLN A 1 189 ? 20.337 -14.839 -29.156 1.00 93.06 189 GLN A O 1
ATOM 1553 N N . PHE A 1 190 ? 19.064 -16.138 -30.489 1.00 92.19 190 PHE A N 1
ATOM 1554 C CA . PHE A 1 190 ? 19.874 -15.966 -31.693 1.00 92.19 190 PHE A CA 1
ATOM 1555 C C . PHE A 1 190 ? 19.918 -14.506 -32.160 1.00 92.19 190 PHE A C 1
ATOM 1557 O O . PHE A 1 190 ? 20.993 -13.984 -32.445 1.00 92.19 190 PHE A O 1
ATOM 1564 N N . LEU A 1 191 ? 18.771 -13.819 -32.199 1.00 92.56 191 LEU A N 1
ATOM 1565 C CA . LEU A 1 191 ? 18.717 -12.414 -32.612 1.00 92.56 191 LEU A CA 1
ATOM 1566 C C . LEU A 1 191 ? 19.457 -11.479 -31.641 1.00 92.56 191 LEU A C 1
ATOM 1568 O O . LEU A 1 191 ? 20.047 -10.492 -32.080 1.00 92.56 191 LEU A O 1
ATOM 1572 N N . LEU A 1 192 ? 19.423 -11.784 -30.340 1.00 94.12 192 LEU A N 1
ATOM 1573 C CA . LEU A 1 192 ? 20.112 -11.024 -29.295 1.00 94.12 192 LEU A CA 1
ATOM 1574 C C . LEU A 1 192 ? 21.618 -11.276 -29.269 1.00 94.12 192 LEU A C 1
ATOM 1576 O O . LEU A 1 192 ? 22.346 -10.390 -28.842 1.00 94.12 192 LEU A O 1
ATOM 1580 N N . SER A 1 193 ? 22.088 -12.457 -29.680 1.00 93.50 193 SER A N 1
ATOM 1581 C CA . SER A 1 193 ? 23.511 -12.819 -29.653 1.00 93.50 193 SER A CA 1
ATOM 1582 C C . SER A 1 193 ? 23.948 -13.614 -30.901 1.00 93.50 193 SER A C 1
ATOM 1584 O O . SER A 1 193 ? 24.250 -14.805 -30.824 1.00 93.50 193 SER A O 1
ATOM 1586 N N . PRO A 1 194 ? 23.972 -12.970 -32.082 1.00 90.00 194 PRO A N 1
ATOM 1587 C CA . PRO A 1 194 ? 24.141 -13.643 -33.375 1.00 90.00 194 PRO A CA 1
ATOM 1588 C C . PRO A 1 194 ? 25.583 -14.033 -33.758 1.00 90.00 194 PRO A C 1
ATOM 1590 O O . PRO A 1 194 ? 25.750 -14.923 -34.589 1.00 90.00 194 PRO A O 1
ATOM 1593 N N . LEU A 1 195 ? 26.628 -13.374 -33.234 1.00 85.94 195 LEU A N 1
ATOM 1594 C CA . LEU A 1 195 ? 28.030 -13.683 -33.589 1.00 85.94 195 LEU A CA 1
ATOM 1595 C C . LEU A 1 195 ? 28.572 -14.909 -32.852 1.00 85.94 195 LEU A C 1
ATOM 1597 O O . LEU A 1 195 ? 29.292 -15.722 -33.424 1.00 85.94 195 LEU A O 1
ATOM 1601 N N . PHE A 1 196 ? 28.250 -15.024 -31.571 1.00 86.50 196 PHE A N 1
ATOM 1602 C CA . PHE A 1 196 ? 28.624 -16.134 -30.705 1.00 86.50 196 PHE A CA 1
ATOM 1603 C C . PHE A 1 196 ? 27.539 -16.328 -29.641 1.00 86.50 196 PHE A C 1
ATOM 1605 O O . PHE A 1 196 ? 26.894 -15.349 -29.268 1.00 86.50 196 PHE A O 1
ATOM 1612 N N . PRO A 1 197 ? 27.333 -17.558 -29.130 1.00 89.06 197 PRO A N 1
ATOM 1613 C CA . PRO A 1 197 ? 26.351 -17.802 -28.077 1.00 89.06 197 PRO A CA 1
ATOM 1614 C C . PRO A 1 197 ? 26.679 -16.973 -26.831 1.00 89.06 197 PRO A C 1
ATOM 1616 O O . PRO A 1 197 ? 27.831 -16.606 -26.613 1.00 89.06 197 PRO A O 1
ATOM 1619 N N . SER A 1 198 ? 25.681 -16.695 -25.996 1.00 93.69 198 SER A N 1
ATOM 1620 C CA . SER A 1 198 ? 25.867 -16.016 -24.708 1.00 93.69 198 SER A CA 1
ATOM 1621 C C . SER A 1 198 ? 25.320 -16.846 -23.562 1.00 93.69 198 SER A C 1
ATOM 1623 O O . SER A 1 198 ? 24.418 -17.659 -23.759 1.00 93.69 198 SER A O 1
ATOM 1625 N N . THR A 1 199 ? 25.848 -16.619 -22.358 1.00 93.25 199 THR A N 1
ATOM 1626 C CA . THR A 1 199 ? 25.251 -17.198 -21.152 1.00 93.25 199 THR A CA 1
ATOM 1627 C C . THR A 1 199 ? 23.819 -16.687 -20.953 1.00 93.25 199 THR A C 1
ATOM 1629 O O . THR A 1 199 ? 23.429 -15.639 -21.477 1.00 93.25 199 THR A O 1
ATOM 1632 N N . GLU A 1 200 ? 23.041 -17.396 -20.137 1.00 88.81 200 GLU A N 1
ATOM 1633 C CA . GLU A 1 200 ? 21.707 -16.953 -19.722 1.00 88.81 200 GLU A CA 1
ATOM 1634 C C . GLU A 1 200 ? 21.750 -15.568 -19.051 1.00 88.81 200 GLU A C 1
ATOM 1636 O O . GLU A 1 200 ? 20.938 -14.702 -19.370 1.00 88.81 200 GLU A O 1
ATOM 1641 N N . ILE A 1 201 ? 22.756 -15.310 -18.204 1.00 87.06 201 ILE A N 1
ATOM 1642 C CA . ILE A 1 201 ? 22.965 -14.008 -17.551 1.00 87.06 201 ILE A CA 1
ATOM 1643 C C . ILE A 1 201 ? 23.198 -12.916 -18.599 1.00 87.06 201 ILE A C 1
ATOM 1645 O O . ILE A 1 201 ? 22.600 -11.840 -18.517 1.00 87.06 201 ILE A O 1
ATOM 1649 N N . GLY A 1 202 ? 24.039 -13.189 -19.596 1.00 90.00 202 GLY A N 1
ATOM 1650 C CA . GLY A 1 202 ? 24.312 -12.262 -20.685 1.00 90.00 202 GLY A CA 1
ATOM 1651 C C . GLY A 1 202 ? 23.062 -11.952 -21.508 1.00 90.00 202 GLY A C 1
ATOM 1652 O O . GLY A 1 202 ? 22.763 -10.781 -21.743 1.00 90.00 202 GLY A O 1
ATOM 1653 N N . LEU A 1 203 ? 22.284 -12.979 -21.873 1.00 92.75 203 LEU A N 1
ATOM 1654 C CA . LEU A 1 203 ? 21.014 -12.839 -22.600 1.00 92.75 203 LEU A CA 1
ATOM 1655 C C . LEU A 1 203 ? 19.971 -12.035 -21.805 1.00 92.75 203 LEU A C 1
ATOM 1657 O O . LEU A 1 203 ? 19.290 -11.170 -22.365 1.00 92.75 203 LEU A O 1
ATOM 1661 N N . VAL A 1 204 ? 19.877 -12.256 -20.491 1.00 89.69 204 VAL A N 1
ATOM 1662 C CA . VAL A 1 204 ? 19.057 -11.443 -19.580 1.00 89.69 204 VAL A CA 1
ATOM 1663 C C . VAL A 1 204 ? 19.498 -9.980 -19.621 1.00 89.69 204 VAL A C 1
ATOM 1665 O O . VAL A 1 204 ? 18.672 -9.093 -19.813 1.00 89.69 204 VAL A O 1
ATOM 1668 N N . GLN A 1 205 ? 20.790 -9.689 -19.480 1.00 90.50 205 GLN A N 1
ATOM 1669 C CA . GLN A 1 205 ? 21.253 -8.302 -19.418 1.00 90.50 205 GLN A CA 1
ATOM 1670 C C . GLN A 1 205 ? 21.057 -7.539 -20.736 1.00 90.50 205 GLN A C 1
ATOM 1672 O O . GLN A 1 205 ? 20.579 -6.401 -20.712 1.00 90.50 205 GLN A O 1
ATOM 1677 N N . ILE A 1 206 ? 21.387 -8.147 -21.883 1.00 93.62 206 ILE A N 1
ATOM 1678 C CA . ILE A 1 206 ? 21.224 -7.494 -23.191 1.00 93.62 206 ILE A CA 1
ATOM 1679 C C . ILE A 1 206 ? 19.747 -7.281 -23.535 1.00 93.62 206 ILE A C 1
ATOM 1681 O O . ILE A 1 206 ? 19.372 -6.189 -23.965 1.00 93.62 206 ILE A O 1
ATOM 1685 N N . SER A 1 207 ? 18.889 -8.276 -23.279 1.00 93.00 207 SER A N 1
ATOM 1686 C CA . SER A 1 207 ? 17.446 -8.151 -23.519 1.00 93.00 207 SER A CA 1
ATOM 1687 C C . SER A 1 207 ? 16.840 -7.012 -22.702 1.00 93.00 207 SER A C 1
ATOM 1689 O O . SER A 1 207 ? 16.073 -6.211 -23.234 1.00 93.00 207 SER A O 1
ATOM 1691 N N . LEU A 1 208 ? 17.238 -6.868 -21.437 1.00 91.38 208 LEU A N 1
ATOM 1692 C CA . LEU A 1 208 ? 16.760 -5.797 -20.567 1.00 91.38 208 LEU A CA 1
ATOM 1693 C C . LEU A 1 208 ? 17.289 -4.419 -20.968 1.00 91.38 208 LEU A C 1
ATOM 1695 O O . LEU A 1 208 ? 16.533 -3.449 -20.922 1.00 91.38 208 LEU A O 1
ATOM 1699 N N . LEU A 1 209 ? 18.547 -4.310 -21.403 1.00 92.62 209 LEU A N 1
ATOM 1700 C CA . LEU A 1 209 ? 19.094 -3.055 -21.925 1.00 92.62 209 LEU A CA 1
ATOM 1701 C C . LEU A 1 209 ? 18.331 -2.580 -23.165 1.00 92.62 209 LEU A C 1
ATOM 1703 O O . LEU A 1 209 ? 17.944 -1.412 -23.248 1.00 92.62 209 LEU A O 1
ATOM 1707 N N . LEU A 1 210 ? 18.067 -3.484 -24.107 1.00 93.44 210 LEU A N 1
ATOM 1708 C CA . LEU A 1 210 ? 17.294 -3.158 -25.302 1.00 93.44 210 LEU A CA 1
ATOM 1709 C C . LEU A 1 210 ? 15.836 -2.845 -24.950 1.00 93.44 210 LEU A C 1
ATOM 1711 O O . LEU A 1 210 ? 15.292 -1.855 -25.439 1.00 93.44 210 LEU A O 1
ATOM 1715 N N . GLN A 1 211 ? 15.219 -3.608 -24.042 1.00 92.12 211 GLN A N 1
ATOM 1716 C CA . GLN A 1 211 ? 13.862 -3.338 -23.560 1.00 92.12 211 GLN A CA 1
ATOM 1717 C C . GLN A 1 211 ? 13.765 -1.951 -22.906 1.00 92.12 211 GLN A C 1
ATOM 1719 O O . GLN A 1 211 ? 12.815 -1.210 -23.159 1.00 92.12 211 GLN A O 1
ATOM 1724 N N . TYR A 1 212 ? 14.765 -1.565 -22.112 1.00 91.75 212 TYR A N 1
ATOM 1725 C CA . TYR A 1 212 ? 14.870 -0.243 -21.494 1.00 91.75 212 TYR A CA 1
ATOM 1726 C C . TYR A 1 212 ? 14.932 0.885 -22.538 1.00 91.75 212 TYR A C 1
ATOM 1728 O O . TYR A 1 212 ? 14.303 1.931 -22.358 1.00 91.75 212 TYR A O 1
ATOM 1736 N N . ILE A 1 213 ? 15.653 0.682 -23.648 1.00 91.12 213 ILE A N 1
ATOM 1737 C CA . ILE A 1 213 ? 15.722 1.639 -24.764 1.00 91.12 213 ILE A CA 1
ATOM 1738 C C . ILE A 1 213 ? 14.372 1.747 -25.484 1.00 91.12 213 ILE A C 1
ATOM 1740 O O . ILE A 1 213 ? 13.883 2.865 -25.651 1.00 91.12 213 ILE A O 1
ATOM 1744 N N . LEU A 1 214 ? 13.739 0.620 -25.834 1.00 91.19 214 LEU A N 1
ATOM 1745 C CA . LEU A 1 214 ? 12.422 0.590 -26.493 1.00 91.19 214 LEU A CA 1
ATOM 1746 C C . LEU A 1 214 ? 11.344 1.309 -25.666 1.00 91.19 214 LEU A C 1
ATOM 1748 O O . LEU A 1 214 ? 10.487 2.011 -26.208 1.00 91.19 214 LEU A O 1
ATOM 1752 N N . LEU A 1 215 ? 11.414 1.170 -24.339 1.00 88.88 215 LEU A N 1
ATOM 1753 C CA . LEU A 1 215 ? 10.488 1.791 -23.390 1.00 88.88 215 LEU A CA 1
ATOM 1754 C C . LEU A 1 215 ? 10.861 3.244 -23.031 1.00 88.88 215 LEU A C 1
ATOM 1756 O O . LEU A 1 215 ? 10.227 3.847 -22.164 1.00 88.88 215 LEU A O 1
ATOM 1760 N N . LYS A 1 216 ? 11.857 3.834 -23.705 1.00 88.06 216 LYS A N 1
ATOM 1761 C CA . LYS A 1 216 ? 12.284 5.235 -23.544 1.00 88.06 216 LYS A CA 1
ATOM 1762 C C . LYS A 1 216 ? 12.771 5.563 -22.130 1.00 88.06 216 LYS A C 1
ATOM 1764 O O . LYS A 1 216 ? 12.408 6.588 -21.543 1.00 88.06 216 LYS A O 1
ATOM 1769 N N . GLY A 1 217 ? 13.623 4.695 -21.594 1.00 86.44 217 GLY A N 1
ATOM 1770 C CA . GLY A 1 217 ? 14.333 4.893 -20.335 1.00 86.44 217 GLY A CA 1
ATOM 1771 C C . GLY A 1 217 ? 14.973 6.281 -20.187 1.00 86.44 217 GLY A C 1
ATOM 1772 O O . GLY A 1 217 ? 15.382 6.931 -21.152 1.00 86.44 217 GLY A O 1
ATOM 1773 N N . SER A 1 218 ? 15.058 6.769 -18.946 1.00 82.12 218 SER A N 1
ATOM 1774 C CA . SER A 1 218 ? 15.526 8.131 -18.640 1.00 82.12 218 SER A CA 1
ATOM 1775 C C . SER A 1 218 ? 16.951 8.423 -19.120 1.00 82.12 218 SER A C 1
ATOM 1777 O O . SER A 1 218 ? 17.257 9.574 -19.433 1.00 82.12 218 SER A O 1
ATOM 1779 N N . LYS A 1 219 ? 17.798 7.392 -19.205 1.00 84.38 219 LYS A N 1
ATOM 1780 C CA . LYS A 1 219 ? 19.190 7.468 -19.658 1.00 84.38 219 LYS A CA 1
ATOM 1781 C C . LYS A 1 219 ? 19.400 6.976 -21.088 1.00 84.38 219 LYS A C 1
ATOM 1783 O O . LYS A 1 219 ? 20.516 7.085 -21.577 1.00 84.38 219 LYS A O 1
ATOM 1788 N N . SER A 1 220 ? 18.364 6.498 -21.784 1.00 87.00 220 SER A N 1
ATOM 1789 C CA . SER A 1 220 ? 18.509 5.918 -23.128 1.00 87.00 220 SER A CA 1
ATOM 1790 C C . SER A 1 220 ? 19.110 6.905 -24.125 1.00 87.00 220 SER A C 1
ATOM 1792 O O . SER A 1 220 ? 20.007 6.536 -24.871 1.00 87.00 220 SER A O 1
ATOM 1794 N N . LYS A 1 221 ? 18.677 8.174 -24.112 1.00 81.62 221 LYS A N 1
ATOM 1795 C CA . LYS A 1 221 ? 19.202 9.171 -25.053 1.00 81.62 221 LYS A CA 1
ATOM 1796 C C . LYS A 1 221 ? 20.681 9.476 -24.806 1.00 81.62 221 LYS A C 1
ATOM 1798 O O . LYS A 1 221 ? 21.475 9.399 -25.733 1.00 81.62 221 LYS A O 1
ATOM 1803 N N . VAL A 1 222 ? 21.033 9.726 -23.543 1.00 80.69 222 VAL A N 1
ATOM 1804 C CA . VAL A 1 222 ? 22.419 9.974 -23.119 1.00 80.69 222 VAL A CA 1
ATOM 1805 C C . VAL A 1 222 ? 23.305 8.779 -23.455 1.00 80.69 222 VAL A C 1
ATOM 1807 O O . VAL A 1 222 ? 24.395 8.967 -23.969 1.00 80.69 222 VAL A O 1
ATOM 1810 N N . LEU A 1 223 ? 22.815 7.555 -23.240 1.00 84.88 223 LEU A N 1
ATOM 1811 C CA . LEU A 1 223 ? 23.529 6.337 -23.608 1.00 84.88 223 LEU A CA 1
ATOM 1812 C C . LEU A 1 223 ? 23.833 6.275 -25.108 1.00 84.88 223 LEU A C 1
ATOM 1814 O O . LEU A 1 223 ? 24.957 5.975 -25.498 1.00 84.88 223 LEU A O 1
ATOM 1818 N N . ILE A 1 224 ? 22.840 6.551 -25.952 1.00 82.75 224 ILE A N 1
ATOM 1819 C CA . ILE A 1 224 ? 23.034 6.548 -27.405 1.00 82.75 224 ILE A CA 1
ATOM 1820 C C . ILE A 1 224 ? 24.078 7.597 -27.803 1.00 82.75 224 ILE A C 1
ATOM 1822 O O . ILE A 1 224 ? 24.946 7.307 -28.622 1.00 82.75 224 ILE A O 1
ATOM 1826 N N . ASP A 1 225 ? 24.039 8.778 -27.184 1.00 72.06 225 ASP A N 1
ATOM 1827 C CA . ASP A 1 225 ? 25.014 9.842 -27.432 1.00 72.06 225 ASP A CA 1
ATOM 1828 C C . ASP A 1 225 ? 26.427 9.438 -26.950 1.00 72.06 225 ASP A C 1
ATOM 1830 O O . ASP A 1 225 ? 27.411 9.692 -27.645 1.00 72.06 225 ASP A O 1
ATOM 1834 N N . SER A 1 226 ? 26.543 8.721 -25.824 1.00 76.56 226 SER A N 1
ATOM 1835 C CA . SER A 1 226 ? 27.807 8.130 -25.358 1.00 76.56 226 SER A CA 1
ATOM 1836 C C . SER A 1 226 ? 28.355 7.088 -26.331 1.00 76.56 226 SER A C 1
ATOM 1838 O O . SER A 1 226 ? 29.533 7.127 -26.671 1.00 76.56 226 SER A O 1
ATOM 1840 N N . ILE A 1 227 ? 27.513 6.173 -26.819 1.00 80.81 227 ILE A N 1
ATOM 1841 C CA . ILE A 1 227 ? 27.913 5.161 -27.808 1.00 80.81 227 ILE A CA 1
ATOM 1842 C C . ILE A 1 227 ? 28.351 5.836 -29.112 1.00 80.81 227 ILE A C 1
ATOM 1844 O O . ILE A 1 227 ? 29.327 5.403 -29.727 1.00 80.81 227 ILE A O 1
ATOM 1848 N N . ALA A 1 228 ? 27.673 6.911 -29.520 1.00 74.19 228 ALA A N 1
ATOM 1849 C CA . ALA A 1 228 ? 28.061 7.695 -30.685 1.00 74.19 228 ALA A CA 1
ATOM 1850 C C . ALA A 1 228 ? 29.443 8.338 -30.508 1.00 74.19 228 ALA A C 1
ATOM 1852 O O . ALA A 1 228 ? 30.260 8.266 -31.422 1.00 74.19 228 ALA A O 1
ATOM 1853 N N . ALA A 1 229 ? 29.730 8.891 -29.327 1.00 65.94 229 ALA A N 1
ATOM 1854 C CA . ALA A 1 229 ? 31.033 9.471 -29.009 1.00 65.94 229 ALA A CA 1
ATOM 1855 C C . ALA A 1 229 ? 32.165 8.427 -28.941 1.00 65.94 229 ALA A C 1
ATOM 1857 O O . ALA A 1 229 ? 33.295 8.734 -29.313 1.00 65.94 229 ALA A O 1
ATOM 1858 N N . VAL A 1 230 ? 31.866 7.208 -28.475 1.00 71.81 230 VAL A N 1
ATOM 1859 C CA . VAL A 1 230 ? 32.843 6.111 -28.349 1.00 71.81 230 VAL A CA 1
ATOM 1860 C C . VAL A 1 230 ? 33.131 5.443 -29.692 1.00 71.81 230 VAL A C 1
ATOM 1862 O O . VAL A 1 230 ? 34.276 5.113 -29.979 1.00 71.81 230 VAL A O 1
ATOM 1865 N N . THR A 1 231 ? 32.099 5.205 -30.503 1.00 75.94 231 THR A N 1
ATOM 1866 C CA . THR A 1 231 ? 32.228 4.361 -31.701 1.00 75.94 231 THR A CA 1
ATOM 1867 C C . THR A 1 231 ? 32.261 5.142 -33.006 1.00 75.94 231 THR A C 1
ATOM 1869 O O . THR A 1 231 ? 32.857 4.674 -33.967 1.00 75.94 231 THR A O 1
ATOM 1872 N N . GLY A 1 232 ? 31.551 6.271 -33.103 1.00 69.69 232 GLY A N 1
ATOM 1873 C CA . GLY A 1 232 ? 31.307 6.951 -34.380 1.00 69.69 232 GLY A CA 1
ATOM 1874 C C . GLY A 1 232 ? 30.612 6.088 -35.451 1.00 69.69 232 GLY A C 1
ATOM 1875 O O . GLY A 1 232 ? 30.461 6.533 -36.589 1.00 69.69 232 GLY A O 1
ATOM 1876 N N . TYR A 1 233 ? 30.177 4.864 -35.118 1.00 78.25 233 TYR A N 1
ATOM 1877 C CA . TYR A 1 233 ? 29.742 3.869 -36.093 1.00 78.25 233 TYR A CA 1
ATOM 1878 C C . TYR A 1 233 ? 28.262 4.050 -36.434 1.00 78.25 233 TYR A C 1
ATOM 1880 O O . TYR A 1 233 ? 27.362 3.637 -35.695 1.00 78.25 233 TYR A O 1
ATOM 1888 N N . VAL A 1 234 ? 28.016 4.683 -37.581 1.00 75.69 234 VAL A N 1
ATOM 1889 C CA . VAL A 1 234 ? 26.694 5.163 -38.009 1.00 75.69 234 VAL A CA 1
ATOM 1890 C C . VAL A 1 234 ? 25.604 4.081 -37.992 1.00 75.69 234 VAL A C 1
ATOM 1892 O O . VAL A 1 234 ? 24.537 4.363 -37.436 1.00 75.69 234 VAL A O 1
ATOM 1895 N N . PRO A 1 235 ? 25.821 2.848 -38.505 1.00 82.56 235 PRO A N 1
ATOM 1896 C CA . PRO A 1 235 ? 24.783 1.822 -38.471 1.00 82.56 235 PRO A CA 1
ATOM 1897 C C . PRO A 1 235 ? 24.298 1.513 -37.052 1.00 82.56 235 PRO A C 1
ATOM 1899 O O . PRO A 1 235 ? 23.094 1.455 -36.820 1.00 82.56 235 PRO A O 1
ATOM 1902 N N . LEU A 1 236 ? 25.196 1.379 -36.073 1.00 86.12 236 LEU A N 1
ATOM 1903 C CA . LEU A 1 236 ? 24.802 1.106 -34.689 1.00 86.12 236 LEU A CA 1
ATOM 1904 C C . LEU A 1 236 ? 23.954 2.249 -34.109 1.00 86.12 236 LEU A C 1
ATOM 1906 O O . LEU A 1 236 ? 22.886 2.015 -33.543 1.00 86.12 236 LEU A O 1
ATOM 1910 N N . ILE A 1 237 ? 24.417 3.487 -34.286 1.00 79.88 237 ILE A N 1
ATOM 1911 C CA . ILE A 1 237 ? 23.784 4.685 -33.722 1.00 79.88 237 ILE A CA 1
ATOM 1912 C C . ILE A 1 237 ? 22.368 4.865 -34.283 1.00 79.88 237 ILE A C 1
ATOM 1914 O O . ILE A 1 237 ? 21.424 5.075 -33.520 1.00 79.88 237 ILE A O 1
ATOM 1918 N N . LEU A 1 238 ? 22.199 4.739 -35.604 1.00 77.94 238 LEU A N 1
ATOM 1919 C CA . LEU A 1 238 ? 20.899 4.894 -36.261 1.00 77.94 238 LEU A CA 1
ATOM 1920 C C . LEU A 1 238 ? 19.896 3.825 -35.824 1.00 77.94 238 LEU A C 1
ATOM 1922 O O . LEU A 1 238 ? 18.751 4.158 -35.521 1.00 77.94 238 LEU A O 1
ATOM 1926 N N . ASN A 1 239 ? 20.324 2.562 -35.733 1.00 85.25 239 ASN A N 1
ATOM 1927 C CA . ASN A 1 239 ? 19.447 1.482 -35.281 1.00 85.25 239 ASN A CA 1
ATOM 1928 C C . ASN A 1 239 ? 18.997 1.682 -33.822 1.00 85.25 239 ASN A C 1
ATOM 1930 O O . ASN A 1 239 ? 17.827 1.472 -33.506 1.00 85.25 239 ASN A O 1
ATOM 1934 N N . LEU A 1 240 ? 19.888 2.144 -32.936 1.00 85.19 240 LEU A N 1
ATOM 1935 C CA . LEU A 1 240 ? 19.537 2.456 -31.545 1.00 85.19 240 LEU A CA 1
ATOM 1936 C C . LEU A 1 240 ? 18.568 3.643 -31.433 1.00 85.19 240 LEU A C 1
ATOM 1938 O O . LEU A 1 240 ? 17.630 3.597 -30.635 1.00 85.19 240 LEU A O 1
ATOM 1942 N N . LEU A 1 241 ? 18.773 4.700 -32.229 1.00 79.44 241 LEU A N 1
ATOM 1943 C CA . LEU A 1 241 ? 17.857 5.845 -32.288 1.00 79.44 241 LEU A CA 1
ATOM 1944 C C . LEU A 1 241 ? 16.476 5.418 -32.780 1.00 79.44 241 LEU A C 1
ATOM 1946 O O . LEU A 1 241 ? 15.474 5.769 -32.161 1.00 79.44 241 LEU A O 1
ATOM 1950 N N . LYS A 1 242 ? 16.423 4.607 -33.839 1.00 82.00 242 LYS A N 1
ATOM 1951 C CA . LYS A 1 242 ? 15.168 4.088 -34.382 1.00 82.00 242 LYS A CA 1
ATOM 1952 C C . LYS A 1 242 ? 14.412 3.248 -33.353 1.00 82.00 242 LYS A C 1
ATOM 1954 O O . LYS A 1 242 ? 13.227 3.488 -33.130 1.00 82.00 242 LYS A O 1
ATOM 1959 N N . ALA A 1 243 ? 15.109 2.345 -32.661 1.00 85.06 243 ALA A N 1
ATOM 1960 C CA . ALA A 1 243 ? 14.539 1.550 -31.575 1.00 85.06 243 ALA A CA 1
ATOM 1961 C C . ALA A 1 243 ? 13.955 2.436 -30.457 1.00 85.06 243 ALA A C 1
ATOM 1963 O O . ALA A 1 243 ? 12.844 2.199 -29.980 1.00 85.06 243 ALA A O 1
ATOM 1964 N N . TYR A 1 244 ? 14.677 3.491 -30.067 1.00 85.88 244 TYR A N 1
ATOM 1965 C CA . TYR A 1 244 ? 14.217 4.456 -29.068 1.00 85.88 244 TYR A CA 1
ATOM 1966 C C . TYR A 1 244 ? 12.968 5.228 -29.519 1.00 85.88 244 TYR A C 1
ATOM 1968 O O . TYR A 1 244 ? 12.041 5.409 -28.731 1.00 85.88 244 TYR A O 1
ATOM 1976 N N . GLU A 1 245 ? 12.915 5.697 -30.767 1.00 81.31 245 GLU A N 1
ATOM 1977 C CA . GLU A 1 245 ? 11.812 6.529 -31.259 1.00 81.31 245 GLU A CA 1
ATOM 1978 C C . GLU A 1 245 ? 10.539 5.728 -31.542 1.00 81.31 245 GLU A C 1
ATOM 1980 O O . GLU A 1 245 ? 9.455 6.108 -31.073 1.00 81.31 245 GLU A O 1
ATOM 1985 N N . GLU A 1 246 ? 10.681 4.614 -32.265 1.00 85.12 246 GLU A N 1
ATOM 1986 C CA . GLU A 1 246 ? 9.573 3.771 -32.721 1.00 85.12 246 GLU A CA 1
ATOM 1987 C C . GLU A 1 246 ? 9.057 2.808 -31.646 1.00 85.12 246 GLU A C 1
ATOM 1989 O O . GLU A 1 246 ? 8.023 2.168 -31.856 1.00 85.12 246 GLU A O 1
ATOM 1994 N N . SER A 1 247 ? 9.760 2.668 -30.513 1.00 87.62 247 SER A N 1
ATOM 1995 C CA . SER A 1 247 ? 9.441 1.696 -29.452 1.00 87.62 247 SER A CA 1
ATOM 1996 C C . SER A 1 247 ? 9.246 0.262 -29.980 1.00 87.62 247 SER A C 1
ATOM 1998 O O . SER A 1 247 ? 8.533 -0.553 -29.394 1.00 87.62 247 SER A O 1
ATOM 2000 N N . SER A 1 248 ? 9.871 -0.039 -31.117 1.00 89.56 248 SER A N 1
ATOM 2001 C CA . SER A 1 248 ? 9.894 -1.332 -31.794 1.00 89.56 248 SER A CA 1
ATOM 2002 C C . SER A 1 248 ? 11.127 -1.398 -32.695 1.00 89.56 248 SER A C 1
ATOM 2004 O O . SER A 1 248 ? 11.682 -0.364 -33.064 1.00 89.56 248 SER A O 1
ATOM 2006 N N . ILE A 1 249 ? 11.563 -2.609 -33.026 1.00 90.00 249 ILE A N 1
ATOM 2007 C CA . ILE A 1 249 ? 12.748 -2.872 -33.840 1.00 90.00 249 ILE A CA 1
ATOM 2008 C C . ILE A 1 249 ? 12.498 -4.074 -34.749 1.00 90.00 249 ILE A C 1
ATOM 2010 O O . ILE A 1 249 ? 11.827 -5.016 -34.346 1.00 90.00 249 ILE A O 1
ATOM 2014 N N . THR A 1 250 ? 12.995 -4.070 -35.979 1.00 89.81 250 THR A N 1
ATOM 2015 C CA . THR A 1 250 ? 12.924 -5.254 -36.851 1.00 89.81 250 THR A CA 1
ATOM 2016 C C . THR A 1 250 ? 13.989 -6.291 -36.485 1.00 89.81 250 THR A C 1
ATOM 2018 O O . THR A 1 250 ? 14.995 -5.954 -35.863 1.00 89.81 250 THR A O 1
ATOM 2021 N N . GLU A 1 251 ? 13.816 -7.549 -36.899 1.00 89.69 251 GLU A N 1
ATOM 2022 C CA . GLU A 1 251 ? 14.838 -8.599 -36.714 1.00 89.69 251 GLU A CA 1
ATOM 2023 C C . GLU A 1 251 ? 16.210 -8.180 -37.283 1.00 89.69 251 GLU A C 1
ATOM 2025 O O . GLU A 1 251 ? 17.242 -8.369 -36.638 1.00 89.69 251 GLU A O 1
ATOM 2030 N N . LEU A 1 252 ? 16.225 -7.540 -38.457 1.00 86.94 252 LEU A N 1
ATOM 2031 C CA . LEU A 1 252 ? 17.445 -7.050 -39.106 1.00 86.94 252 LEU A CA 1
ATOM 2032 C C . LEU A 1 252 ? 18.144 -5.944 -38.302 1.00 86.94 252 LEU A C 1
ATOM 2034 O O . LEU A 1 252 ? 19.366 -5.958 -38.126 1.00 86.94 252 LEU A O 1
ATOM 2038 N N . GLU A 1 253 ? 17.372 -4.976 -37.818 1.00 88.81 253 GLU A N 1
ATOM 2039 C CA . GLU A 1 253 ? 17.881 -3.878 -36.994 1.00 88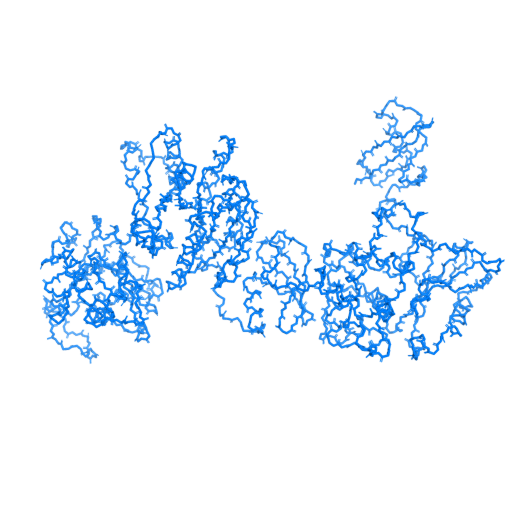.81 253 GLU A CA 1
ATOM 2040 C C . GLU A 1 253 ? 18.405 -4.412 -35.655 1.00 88.81 253 GLU A C 1
ATOM 2042 O O . GLU A 1 253 ? 19.488 -4.025 -35.217 1.00 88.81 253 GLU A O 1
ATOM 2047 N N . LEU A 1 254 ? 17.690 -5.362 -35.044 1.00 92.25 254 LEU A N 1
ATOM 2048 C CA . LEU A 1 254 ? 18.081 -6.014 -33.797 1.00 92.25 254 LEU A CA 1
ATOM 2049 C C . LEU A 1 254 ? 19.410 -6.747 -33.935 1.00 92.25 254 LEU A C 1
ATOM 2051 O O . LEU A 1 254 ? 20.289 -6.579 -33.095 1.00 92.25 254 LEU A O 1
ATOM 2055 N N . VAL A 1 255 ? 19.596 -7.511 -35.008 1.00 91.06 255 VAL A N 1
ATOM 2056 C CA . VAL A 1 255 ? 20.869 -8.190 -35.266 1.00 91.06 255 VAL A CA 1
ATOM 2057 C C . VAL A 1 255 ? 21.980 -7.204 -35.592 1.00 91.06 255 VAL A C 1
ATOM 2059 O O . VAL A 1 255 ? 23.116 -7.407 -35.170 1.00 91.06 255 VAL A O 1
ATOM 2062 N N . THR A 1 256 ? 21.678 -6.106 -36.284 1.00 89.75 256 THR A N 1
ATOM 2063 C CA . THR A 1 256 ? 22.669 -5.048 -36.514 1.00 89.75 256 THR A CA 1
ATOM 2064 C C . THR A 1 256 ? 23.159 -4.467 -35.188 1.00 89.75 256 THR A C 1
ATOM 2066 O O . THR A 1 256 ? 24.366 -4.379 -34.973 1.00 89.75 256 THR A O 1
ATOM 2069 N N . ILE A 1 257 ? 22.248 -4.143 -34.263 1.00 93.75 257 ILE A N 1
ATOM 2070 C CA . ILE A 1 257 ? 22.618 -3.674 -32.920 1.00 93.75 257 ILE A CA 1
ATOM 2071 C C . ILE A 1 257 ? 23.400 -4.751 -32.171 1.00 93.75 257 ILE A C 1
ATOM 2073 O O . ILE A 1 257 ? 24.470 -4.465 -31.640 1.00 93.75 257 ILE A O 1
ATOM 2077 N N . SER A 1 258 ? 22.889 -5.981 -32.149 1.00 93.62 258 SER A N 1
ATOM 2078 C CA . SER A 1 258 ? 23.436 -7.074 -31.345 1.00 93.62 258 SER A CA 1
ATOM 2079 C C . SER A 1 258 ? 24.843 -7.465 -31.796 1.00 93.62 258 SER A C 1
ATOM 2081 O O . SER A 1 258 ? 25.757 -7.483 -30.977 1.00 93.62 258 SER A O 1
ATOM 2083 N N . THR A 1 259 ? 25.073 -7.644 -33.101 1.00 91.00 259 THR A N 1
ATOM 2084 C CA . THR A 1 259 ? 26.421 -7.901 -33.649 1.00 91.00 259 THR A CA 1
ATOM 2085 C C . THR A 1 259 ? 27.405 -6.784 -33.285 1.00 91.00 259 THR A C 1
ATOM 2087 O O . THR A 1 259 ? 28.505 -7.053 -32.806 1.00 91.00 259 THR A O 1
ATOM 2090 N N . CYS A 1 260 ? 27.004 -5.519 -33.440 1.00 92.31 260 CYS A N 1
ATOM 2091 C CA . CYS A 1 260 ? 27.856 -4.380 -33.102 1.00 92.31 260 CYS A CA 1
ATOM 2092 C C . CYS A 1 260 ? 28.120 -4.291 -31.591 1.00 92.31 260 CYS A C 1
ATOM 2094 O O . CYS A 1 260 ? 29.230 -3.961 -31.183 1.00 92.31 260 CYS A O 1
ATOM 2096 N N . PHE A 1 261 ? 27.132 -4.609 -30.751 1.00 94.25 261 PHE A N 1
ATOM 2097 C CA . PHE A 1 261 ? 27.304 -4.684 -29.301 1.00 94.25 261 PHE A CA 1
ATOM 2098 C C . PHE A 1 261 ? 28.219 -5.843 -28.899 1.00 94.25 261 PHE A C 1
ATOM 2100 O O . PHE A 1 261 ? 29.041 -5.660 -28.012 1.00 94.25 261 PHE A O 1
ATOM 2107 N N . GLN A 1 262 ? 28.139 -7.010 -29.541 1.00 90.88 262 GLN A N 1
ATOM 2108 C CA . GLN A 1 262 ? 29.060 -8.120 -29.265 1.00 90.88 262 GLN A CA 1
ATOM 2109 C C . GLN A 1 262 ? 30.512 -7.701 -29.502 1.00 90.88 262 GLN A C 1
ATOM 2111 O O . GLN A 1 262 ? 31.353 -7.942 -28.641 1.00 90.88 262 GLN A O 1
ATOM 2116 N N . VAL A 1 263 ? 30.792 -7.013 -30.612 1.00 89.38 263 VAL A N 1
ATOM 2117 C CA . VAL A 1 263 ? 32.134 -6.494 -30.919 1.00 89.38 263 VAL A CA 1
ATOM 2118 C C . VAL A 1 263 ? 32.554 -5.388 -29.952 1.00 89.38 263 VAL A C 1
ATOM 2120 O O . VAL A 1 263 ? 33.643 -5.448 -29.383 1.00 89.38 263 VAL A O 1
ATOM 2123 N N . LEU A 1 264 ? 31.676 -4.411 -29.713 1.00 89.75 264 LEU A N 1
ATOM 2124 C CA . LEU A 1 264 ? 31.946 -3.285 -28.821 1.00 89.75 264 LEU A CA 1
ATOM 2125 C C . LEU A 1 264 ? 32.247 -3.746 -27.395 1.00 89.75 264 LEU A C 1
ATOM 2127 O O . LEU A 1 264 ? 33.252 -3.352 -26.818 1.00 89.75 264 LEU A O 1
ATOM 2131 N N . ILE A 1 265 ? 31.387 -4.582 -26.815 1.00 89.94 265 ILE A N 1
ATOM 2132 C CA . ILE A 1 265 ? 31.553 -5.043 -25.435 1.00 89.94 265 ILE A CA 1
ATOM 2133 C C . ILE A 1 265 ? 32.756 -5.981 -25.334 1.00 89.94 265 ILE A C 1
ATOM 2135 O O . ILE A 1 265 ? 33.507 -5.877 -24.367 1.00 89.94 265 ILE A O 1
ATOM 2139 N N . ARG A 1 266 ? 32.997 -6.839 -26.338 1.00 87.25 266 ARG A N 1
ATOM 2140 C CA . ARG A 1 266 ? 34.161 -7.733 -26.347 1.00 87.25 266 ARG A CA 1
ATOM 2141 C C . ARG A 1 266 ? 35.476 -6.963 -26.254 1.00 87.25 266 ARG A C 1
ATOM 2143 O O . ARG A 1 266 ? 36.323 -7.364 -25.469 1.00 87.25 266 ARG A O 1
ATOM 2150 N N . TYR A 1 267 ? 35.614 -5.848 -26.971 1.00 85.00 267 TYR A N 1
ATOM 2151 C CA . TYR A 1 267 ? 36.816 -5.008 -26.926 1.00 85.00 267 TYR A CA 1
ATOM 2152 C C . TYR A 1 267 ? 37.146 -4.484 -25.514 1.00 85.00 267 TYR A C 1
ATOM 2154 O O . TYR A 1 267 ? 38.312 -4.365 -25.144 1.00 85.00 267 TYR A O 1
ATOM 2162 N N . TYR A 1 268 ? 36.128 -4.222 -24.687 1.00 81.31 268 TYR A N 1
ATOM 2163 C CA . TYR A 1 268 ? 36.311 -3.775 -23.300 1.00 81.31 268 TYR A CA 1
ATOM 2164 C C . TYR A 1 268 ? 36.432 -4.928 -22.284 1.00 81.31 268 TYR A C 1
ATOM 2166 O O . TYR A 1 268 ? 36.646 -4.662 -21.100 1.00 81.31 268 TYR A O 1
ATOM 2174 N N . VAL A 1 269 ? 36.307 -6.193 -22.709 1.00 82.12 269 VAL A N 1
ATOM 2175 C CA . VAL A 1 269 ? 36.373 -7.387 -21.848 1.00 82.12 269 VAL A CA 1
ATOM 2176 C C . VAL A 1 269 ? 37.679 -8.164 -22.115 1.00 82.12 269 VAL A C 1
ATOM 2178 O O . VAL A 1 269 ? 37.902 -8.606 -23.241 1.00 82.12 269 VAL A O 1
ATOM 2181 N N . PRO A 1 270 ? 38.543 -8.394 -21.101 1.00 76.75 270 PRO A N 1
ATOM 2182 C CA . PRO A 1 270 ? 39.842 -9.042 -21.280 1.00 76.75 270 PRO A CA 1
ATOM 2183 C C . PRO A 1 270 ? 39.741 -10.436 -21.900 1.00 76.75 270 PRO A C 1
ATOM 2185 O O . PRO A 1 270 ? 39.152 -11.355 -21.319 1.00 76.75 270 PRO A O 1
ATOM 2188 N N . HIS A 1 271 ? 40.374 -10.599 -23.063 1.00 74.81 271 HIS A N 1
ATOM 2189 C CA . HIS A 1 271 ? 40.305 -11.835 -23.839 1.00 74.81 271 HIS A CA 1
ATOM 2190 C C . HIS A 1 271 ? 40.941 -13.035 -23.129 1.00 74.81 271 HIS A C 1
ATOM 2192 O O . HIS A 1 271 ? 40.460 -14.156 -23.278 1.00 74.81 271 HIS A O 1
ATOM 2198 N N . GLU A 1 272 ? 41.987 -12.793 -22.339 1.00 72.81 272 GLU A N 1
ATOM 2199 C CA . GLU A 1 272 ? 42.726 -13.823 -21.601 1.00 72.81 272 GLU A CA 1
ATOM 2200 C C . GLU A 1 272 ? 41.924 -14.407 -20.429 1.00 72.81 272 GLU A C 1
ATOM 2202 O O . GLU A 1 272 ? 42.206 -15.509 -19.966 1.00 72.81 272 GLU A O 1
ATOM 2207 N N . THR A 1 273 ? 40.930 -13.664 -19.927 1.00 76.94 273 THR A N 1
ATOM 2208 C CA . THR A 1 273 ? 40.178 -14.022 -18.715 1.00 76.94 273 THR A CA 1
ATOM 2209 C C . THR A 1 273 ? 38.783 -14.558 -19.024 1.00 76.94 273 THR A C 1
ATOM 2211 O O . THR A 1 273 ? 38.326 -15.487 -18.360 1.00 76.94 273 THR A O 1
ATOM 2214 N N . PHE A 1 274 ? 38.094 -13.994 -20.020 1.00 82.88 274 PHE A N 1
ATOM 2215 C CA . PHE A 1 274 ? 36.687 -14.298 -20.284 1.00 82.88 274 PHE A CA 1
ATOM 2216 C C . PHE A 1 274 ? 36.465 -14.817 -21.705 1.00 82.88 274 PHE A C 1
ATOM 2218 O O . PHE A 1 274 ? 36.965 -14.266 -22.692 1.00 82.88 274 PHE A O 1
ATOM 2225 N N . LYS A 1 275 ? 35.653 -15.869 -21.827 1.00 86.56 275 LYS A N 1
ATOM 2226 C CA . LYS A 1 275 ? 35.259 -16.441 -23.120 1.00 86.56 275 LYS A CA 1
ATOM 2227 C C . LYS A 1 275 ? 34.231 -15.553 -23.826 1.00 86.56 275 LYS A C 1
ATOM 2229 O O . LYS A 1 275 ? 33.597 -14.703 -23.203 1.00 86.56 275 LYS A O 1
ATOM 2234 N N . ASN A 1 276 ? 34.036 -15.772 -25.127 1.00 86.56 276 ASN A N 1
ATOM 2235 C CA . ASN A 1 276 ? 33.042 -15.035 -25.920 1.00 86.56 276 ASN A CA 1
ATOM 2236 C C . ASN A 1 276 ? 31.624 -15.166 -25.340 1.00 86.56 276 ASN A C 1
ATOM 2238 O O . ASN A 1 276 ? 30.885 -14.187 -25.294 1.00 86.56 276 ASN A O 1
ATOM 2242 N N . GLU A 1 277 ? 31.283 -16.338 -24.798 1.00 88.81 277 GLU A N 1
ATOM 2243 C CA . GLU A 1 277 ? 29.985 -16.577 -24.155 1.00 88.81 277 GLU A CA 1
ATOM 2244 C C . GLU A 1 277 ? 29.686 -15.637 -22.981 1.00 88.81 277 GLU A C 1
ATOM 2246 O O . GLU A 1 277 ? 28.525 -15.302 -22.749 1.00 88.81 277 GLU A O 1
ATOM 2251 N N . ASN A 1 278 ? 30.725 -15.140 -22.302 1.00 89.56 278 ASN A N 1
ATOM 2252 C CA . ASN A 1 278 ? 30.603 -14.259 -21.144 1.00 89.56 278 ASN A CA 1
ATOM 2253 C C . ASN A 1 278 ? 30.547 -12.769 -21.496 1.00 89.56 278 ASN A C 1
ATOM 2255 O O . ASN A 1 278 ? 30.388 -11.948 -20.602 1.00 89.56 278 ASN A O 1
ATOM 2259 N N . VAL A 1 279 ? 30.700 -12.378 -22.765 1.00 89.88 279 VAL A N 1
ATOM 2260 C CA . VAL A 1 279 ? 30.830 -10.957 -23.151 1.00 89.88 279 VAL A CA 1
ATOM 2261 C C . VAL A 1 279 ? 29.645 -10.125 -22.665 1.00 89.88 279 VAL A C 1
ATOM 2263 O O . VAL A 1 279 ? 29.828 -9.060 -22.075 1.00 89.88 279 VAL A O 1
ATOM 2266 N N . TYR A 1 280 ? 28.424 -10.624 -22.851 1.00 93.81 280 TYR A N 1
ATOM 2267 C CA . TYR A 1 280 ? 27.226 -9.919 -22.406 1.00 93.81 280 TYR A CA 1
ATOM 2268 C C . TYR A 1 280 ? 26.962 -9.990 -20.905 1.00 93.81 280 TYR A C 1
ATOM 2270 O O . TYR A 1 280 ? 26.167 -9.193 -20.413 1.00 93.81 280 TYR A O 1
ATOM 2278 N N . ASP A 1 281 ? 27.684 -10.814 -20.144 1.00 90.12 281 ASP A N 1
ATOM 2279 C CA . ASP A 1 281 ? 27.618 -10.794 -18.675 1.00 90.12 281 ASP A CA 1
ATOM 2280 C C . ASP A 1 281 ? 28.108 -9.439 -18.120 1.00 90.12 281 ASP A C 1
ATOM 2282 O O . ASP A 1 281 ? 27.786 -9.062 -16.989 1.00 90.12 281 ASP A O 1
ATOM 2286 N N . PHE A 1 282 ? 28.865 -8.687 -18.931 1.00 87.69 282 PHE A N 1
ATOM 2287 C CA . PHE A 1 282 ? 29.445 -7.387 -18.601 1.00 87.69 282 PHE A CA 1
ATOM 2288 C C . PHE A 1 282 ? 28.760 -6.206 -19.300 1.00 87.69 282 PHE A C 1
ATOM 2290 O O . PHE A 1 282 ? 29.189 -5.067 -19.101 1.00 87.69 282 PHE A O 1
ATOM 2297 N N . VAL A 1 283 ? 27.699 -6.423 -20.091 1.00 90.12 283 VAL A N 1
ATOM 2298 C CA . VAL A 1 283 ? 27.112 -5.361 -20.931 1.00 90.12 283 VAL A CA 1
ATOM 2299 C C . VAL A 1 283 ? 26.649 -4.162 -20.104 1.00 90.12 283 VAL A C 1
ATOM 2301 O O . VAL A 1 283 ? 27.008 -3.032 -20.425 1.00 90.12 283 VAL A O 1
ATOM 2304 N N . LEU A 1 284 ? 25.942 -4.372 -18.986 1.00 87.88 284 LEU A N 1
ATOM 2305 C CA . LEU A 1 284 ? 25.482 -3.263 -18.137 1.00 87.88 284 LEU A CA 1
ATOM 2306 C C . LEU A 1 284 ? 26.645 -2.527 -17.458 1.00 87.88 284 LEU A C 1
ATOM 2308 O O . LEU A 1 284 ? 26.550 -1.318 -17.229 1.00 87.88 284 LEU A O 1
ATOM 2312 N N . LYS A 1 285 ? 27.750 -3.224 -17.168 1.00 84.38 285 LYS A N 1
ATOM 2313 C CA . LYS A 1 285 ? 28.951 -2.641 -16.551 1.00 84.38 285 LYS A CA 1
ATOM 2314 C C . LYS A 1 285 ? 29.691 -1.734 -17.530 1.00 84.38 285 LYS A C 1
ATOM 2316 O O . LYS A 1 285 ? 29.934 -0.569 -17.222 1.00 84.38 285 LYS A O 1
ATOM 2321 N N . VAL A 1 286 ? 29.977 -2.240 -18.729 1.00 84.69 286 VAL A N 1
ATOM 2322 C CA . VAL A 1 286 ? 30.667 -1.491 -19.795 1.00 84.69 286 VAL A CA 1
ATOM 2323 C C . VAL A 1 286 ? 29.831 -0.292 -20.246 1.00 84.69 286 VAL A C 1
ATOM 2325 O O . VAL A 1 286 ? 30.335 0.819 -20.381 1.00 84.69 286 VAL A O 1
ATOM 2328 N N . ILE A 1 287 ? 28.521 -0.474 -20.390 1.00 85.81 287 ILE A N 1
ATOM 2329 C CA . ILE A 1 287 ? 27.612 0.609 -20.769 1.00 85.81 287 ILE A CA 1
ATOM 2330 C C . ILE A 1 287 ? 27.496 1.677 -19.664 1.00 85.81 287 ILE A C 1
ATOM 2332 O O . ILE A 1 287 ? 27.447 2.873 -19.958 1.00 85.81 287 ILE A O 1
ATOM 2336 N N . SER A 1 288 ? 27.521 1.280 -18.386 1.00 82.12 288 SER A N 1
ATOM 2337 C CA . SER A 1 288 ? 27.586 2.238 -17.269 1.00 82.12 288 SER A CA 1
ATOM 2338 C C . SER A 1 288 ? 28.886 3.044 -17.273 1.00 82.12 288 SER A C 1
ATOM 2340 O O . SER A 1 288 ? 28.862 4.230 -16.948 1.00 82.12 288 SER A O 1
ATOM 2342 N N . TYR A 1 289 ? 30.002 2.430 -17.677 1.00 77.56 289 TYR A N 1
ATOM 2343 C CA . TYR A 1 289 ? 31.277 3.123 -17.859 1.00 77.56 289 TYR A CA 1
ATOM 2344 C C . TYR A 1 289 ? 31.192 4.198 -18.956 1.00 77.56 289 TYR A C 1
ATOM 2346 O O . TYR A 1 289 ? 31.630 5.324 -18.728 1.00 77.56 289 TYR A O 1
ATOM 2354 N N . PHE A 1 290 ? 30.541 3.922 -20.094 1.00 77.00 290 PHE A N 1
ATOM 2355 C CA . PHE A 1 290 ? 30.365 4.924 -21.159 1.00 77.00 290 PHE A CA 1
ATOM 2356 C C . PHE A 1 290 ? 29.579 6.163 -20.712 1.00 77.00 290 PHE A C 1
ATOM 2358 O O . PHE A 1 290 ? 29.889 7.273 -21.141 1.00 77.00 290 PHE A O 1
ATOM 2365 N N . LEU A 1 291 ? 28.602 6.002 -19.813 1.00 74.56 291 LEU A N 1
ATOM 2366 C CA . LEU A 1 291 ? 27.844 7.125 -19.246 1.00 74.56 291 LEU A CA 1
ATOM 2367 C C . LEU A 1 291 ? 28.671 8.032 -18.316 1.00 74.56 291 LEU A C 1
ATOM 2369 O O . LEU A 1 291 ? 28.203 9.113 -17.961 1.00 74.56 291 LEU A O 1
ATOM 2373 N N . MET A 1 292 ? 29.861 7.599 -17.890 1.00 67.88 292 MET A N 1
ATOM 2374 C CA . MET A 1 292 ? 30.737 8.341 -16.975 1.00 67.88 292 MET A CA 1
ATOM 2375 C C . MET A 1 292 ? 31.893 9.062 -17.658 1.00 67.88 292 MET A C 1
ATOM 2377 O O . MET A 1 292 ? 32.651 9.758 -16.988 1.00 67.88 292 MET A O 1
ATOM 2381 N N . LEU A 1 293 ? 32.070 8.890 -18.965 1.00 63.31 293 LEU A N 1
ATOM 2382 C CA . LEU A 1 293 ? 33.132 9.576 -19.686 1.00 63.31 293 LEU A CA 1
ATOM 2383 C C . LEU A 1 293 ? 32.834 11.090 -19.662 1.00 63.31 293 LEU A C 1
ATOM 2385 O O . LEU A 1 293 ? 31.933 11.561 -20.352 1.00 63.31 293 LEU A O 1
ATOM 2389 N N . ASP A 1 294 ? 33.578 11.834 -18.831 1.00 46.28 294 ASP A N 1
ATOM 2390 C CA . ASP A 1 294 ? 33.379 13.240 -18.403 1.00 46.28 294 ASP A CA 1
ATOM 2391 C C . ASP A 1 294 ? 33.403 14.312 -19.519 1.00 46.28 294 ASP A C 1
ATOM 2393 O O . ASP A 1 294 ? 33.579 15.506 -19.267 1.00 46.28 294 ASP A O 1
ATOM 2397 N N . ARG A 1 295 ? 33.242 13.937 -20.788 1.00 43.94 295 ARG A N 1
ATOM 2398 C CA . ARG A 1 295 ? 33.311 14.858 -21.929 1.00 43.94 295 ARG A CA 1
ATOM 2399 C C . ARG A 1 295 ? 32.338 14.493 -23.039 1.00 43.94 295 ARG A C 1
ATOM 2401 O O . ARG A 1 295 ? 32.730 14.365 -24.193 1.00 43.94 295 ARG A O 1
ATOM 2408 N N . ILE A 1 296 ? 31.058 14.391 -22.710 1.00 44.94 296 ILE A N 1
ATOM 2409 C CA . ILE A 1 296 ? 30.011 14.479 -23.728 1.00 44.94 296 ILE A CA 1
ATOM 2410 C C . ILE A 1 296 ? 29.427 15.891 -23.605 1.00 44.94 296 ILE A C 1
ATOM 2412 O O . ILE A 1 296 ? 28.571 16.113 -22.746 1.00 44.94 296 ILE A O 1
ATOM 2416 N N . PRO A 1 297 ? 29.928 16.894 -24.359 1.00 35.69 297 PRO A N 1
ATOM 2417 C CA . PRO A 1 297 ? 29.267 18.199 -24.408 1.00 35.69 297 PRO A CA 1
ATOM 2418 C C . PRO A 1 297 ? 27.797 17.983 -24.786 1.00 35.69 297 PRO A C 1
ATOM 2420 O O . PRO A 1 297 ? 27.505 17.018 -25.477 1.00 35.69 297 PRO A O 1
ATOM 2423 N N . ASN A 1 298 ? 26.866 18.835 -24.337 1.00 36.47 298 ASN A N 1
ATOM 2424 C CA . ASN A 1 298 ? 25.460 18.766 -24.763 1.00 36.47 298 ASN A CA 1
ATOM 2425 C C . ASN A 1 298 ? 25.395 18.746 -26.300 1.00 36.47 298 ASN A C 1
ATOM 2427 O O . ASN A 1 298 ? 25.480 19.798 -26.936 1.00 36.47 298 ASN A O 1
ATOM 2431 N N . ILE A 1 299 ? 25.290 17.553 -26.893 1.00 38.44 299 ILE A N 1
ATOM 2432 C CA . ILE A 1 299 ? 25.333 17.384 -28.340 1.00 38.44 299 ILE A CA 1
ATOM 2433 C C . ILE A 1 299 ? 23.957 17.768 -28.851 1.00 38.44 299 ILE A C 1
ATOM 2435 O O . ILE A 1 299 ? 23.007 16.987 -28.823 1.00 38.44 299 ILE A O 1
ATOM 2439 N N . ASN A 1 300 ? 23.836 19.008 -29.307 1.00 36.19 300 ASN A N 1
ATOM 2440 C CA . ASN A 1 300 ? 22.716 19.372 -30.143 1.00 36.19 300 ASN A CA 1
ATOM 2441 C C . ASN A 1 300 ? 22.976 18.734 -31.514 1.00 36.19 300 ASN A C 1
ATOM 2443 O O . ASN A 1 300 ? 23.833 19.194 -32.262 1.00 36.19 300 ASN A O 1
ATOM 2447 N N . ILE A 1 301 ? 22.260 17.650 -31.825 1.00 37.72 301 ILE A N 1
ATOM 2448 C CA . ILE A 1 301 ? 22.409 16.845 -33.060 1.00 37.72 301 ILE A CA 1
ATOM 2449 C C . ILE A 1 301 ? 22.213 17.695 -34.334 1.00 37.72 301 ILE A C 1
ATOM 2451 O O . ILE A 1 301 ? 22.521 17.267 -35.437 1.00 37.72 301 ILE A O 1
ATOM 2455 N N . SER A 1 302 ? 21.743 18.934 -34.191 1.00 35.56 302 SER A N 1
ATOM 2456 C CA . SER A 1 302 ? 21.646 19.920 -35.263 1.00 35.56 302 SER A CA 1
ATOM 2457 C C . SER A 1 302 ? 22.965 20.609 -35.656 1.00 35.56 302 SER A C 1
ATOM 2459 O O . SER A 1 302 ? 22.953 21.338 -36.639 1.00 35.56 302 SER A O 1
ATOM 2461 N N . SER A 1 303 ? 24.067 20.447 -34.914 1.00 34.62 303 SER A N 1
ATOM 2462 C CA . SER A 1 303 ? 25.365 21.084 -35.215 1.00 34.62 303 SER A CA 1
ATOM 2463 C C . SER A 1 303 ? 26.517 20.100 -34.963 1.00 34.62 303 SER A C 1
ATOM 2465 O O . SER A 1 303 ? 27.024 20.013 -33.843 1.00 34.62 303 SER A O 1
ATOM 2467 N N . LEU A 1 304 ? 26.879 19.311 -35.982 1.00 38.78 304 LEU A N 1
ATOM 2468 C CA . LEU A 1 304 ? 27.761 18.137 -35.865 1.00 38.78 304 LEU A CA 1
ATOM 2469 C C . LEU A 1 304 ? 29.243 18.371 -36.231 1.00 38.78 304 LEU A C 1
ATOM 2471 O O . LEU A 1 304 ? 30.023 17.427 -36.170 1.00 38.78 304 LEU A O 1
ATOM 2475 N N . ASP A 1 305 ? 29.669 19.598 -36.535 1.00 33.12 305 ASP A N 1
ATOM 2476 C CA . ASP A 1 305 ? 31.008 19.865 -37.102 1.00 33.12 305 ASP A CA 1
ATOM 2477 C C . ASP A 1 305 ? 32.164 19.932 -36.071 1.00 33.12 305 ASP A C 1
ATOM 2479 O O . ASP A 1 305 ? 33.250 20.409 -36.390 1.00 33.12 305 ASP A O 1
ATOM 2483 N N . GLN A 1 306 ? 31.971 19.512 -34.810 1.00 33.75 306 GLN A N 1
ATOM 2484 C CA . GLN A 1 306 ? 32.977 19.722 -33.741 1.00 33.75 306 GLN A CA 1
ATOM 2485 C C . GLN A 1 306 ? 33.268 18.523 -32.821 1.00 33.75 306 GLN A C 1
ATOM 2487 O O . GLN A 1 306 ? 33.994 18.670 -31.833 1.00 33.75 306 GLN A O 1
ATOM 2492 N N . ILE A 1 307 ? 32.743 17.329 -33.100 1.00 37.62 307 ILE A N 1
ATOM 2493 C CA . ILE A 1 307 ? 32.969 16.172 -32.221 1.00 37.62 307 ILE A CA 1
ATOM 2494 C C . ILE A 1 307 ? 34.246 15.447 -32.660 1.00 37.62 307 ILE A C 1
ATOM 2496 O O . ILE A 1 307 ? 34.234 14.654 -33.593 1.00 37.62 307 ILE A O 1
ATOM 2500 N N . LYS A 1 308 ? 35.361 15.703 -31.967 1.00 38.03 308 LYS A N 1
ATOM 2501 C CA . LYS A 1 308 ? 36.555 14.850 -32.056 1.00 38.03 308 LYS A CA 1
ATOM 2502 C C . LYS A 1 308 ? 36.267 13.519 -31.359 1.00 38.03 308 LYS A C 1
ATOM 2504 O O . LYS A 1 308 ? 35.893 13.539 -30.185 1.00 38.03 308 LYS A O 1
ATOM 2509 N N . LEU A 1 309 ? 36.487 12.392 -32.046 1.00 42.56 309 LEU A N 1
ATOM 2510 C CA . LEU A 1 309 ? 36.573 11.071 -31.411 1.00 42.56 309 LEU A CA 1
ATOM 2511 C C . LEU A 1 309 ? 37.510 11.167 -30.203 1.00 42.56 309 LEU A C 1
ATOM 2513 O O . LEU A 1 309 ? 38.677 11.550 -30.331 1.00 42.56 309 LEU A O 1
ATOM 2517 N N . ILE A 1 310 ? 37.001 10.845 -29.018 1.00 46.69 310 ILE A N 1
ATOM 2518 C CA . ILE A 1 310 ? 37.853 10.729 -27.842 1.00 46.69 310 ILE A CA 1
ATOM 2519 C C . ILE A 1 310 ? 38.353 9.288 -27.835 1.00 46.69 310 ILE A C 1
ATOM 2521 O O . ILE A 1 310 ? 37.602 8.381 -27.488 1.00 46.69 310 ILE A O 1
ATOM 2525 N N . ASN A 1 311 ? 39.604 9.066 -28.249 1.00 43.66 311 ASN A N 1
ATOM 2526 C CA . ASN A 1 311 ? 40.249 7.756 -28.141 1.00 43.66 311 ASN A CA 1
ATOM 2527 C C . ASN A 1 311 ? 40.321 7.346 -26.660 1.00 43.66 311 ASN A C 1
ATOM 2529 O O . ASN A 1 311 ? 41.231 7.757 -25.941 1.00 43.66 311 ASN A O 1
ATOM 2533 N N . TYR A 1 312 ? 39.352 6.549 -26.207 1.00 53.31 312 TYR A N 1
ATOM 2534 C CA . TYR A 1 312 ? 39.353 5.897 -24.900 1.00 53.31 312 TYR A CA 1
ATOM 2535 C C . TYR A 1 312 ? 39.773 4.433 -25.078 1.00 53.31 312 TYR A C 1
ATOM 2537 O O . TYR A 1 312 ? 38.907 3.584 -25.320 1.00 53.31 312 TYR A O 1
ATOM 2545 N N . PRO A 1 313 ? 41.080 4.112 -24.983 1.00 53.03 313 PRO A N 1
ATOM 2546 C CA . PRO A 1 313 ? 41.512 2.721 -24.926 1.00 53.03 313 PRO A CA 1
ATOM 2547 C C . PRO A 1 313 ? 40.851 2.019 -23.728 1.00 53.03 313 PRO A C 1
ATOM 2549 O O . PRO A 1 313 ? 40.487 2.690 -22.751 1.00 53.03 313 PRO A O 1
ATOM 2552 N N . PRO A 1 314 ? 40.682 0.685 -23.776 1.00 54.84 314 PRO A N 1
ATOM 2553 C CA . PRO A 1 314 ? 40.185 -0.063 -22.634 1.00 54.84 314 PRO A CA 1
ATOM 2554 C C . PRO A 1 314 ? 41.075 0.260 -21.425 1.00 54.84 314 PRO A C 1
ATOM 2556 O O . PRO A 1 314 ? 42.294 0.396 -21.578 1.00 54.84 314 PRO A O 1
ATOM 2559 N N . PRO A 1 315 ? 40.500 0.458 -20.228 1.00 52.88 315 PRO A N 1
ATOM 2560 C CA . PRO A 1 315 ? 41.298 0.788 -19.059 1.00 52.88 315 PRO A CA 1
ATOM 2561 C C . PRO A 1 315 ? 42.363 -0.294 -18.852 1.00 52.88 315 PRO A C 1
ATOM 2563 O O . PRO A 1 315 ? 42.037 -1.478 -18.870 1.00 52.88 315 PRO A O 1
ATOM 2566 N N . ASN A 1 316 ? 43.615 0.107 -18.590 1.00 47.12 316 ASN A N 1
ATOM 2567 C CA . ASN A 1 316 ? 44.755 -0.801 -18.355 1.00 47.12 316 ASN A CA 1
ATOM 2568 C C . ASN A 1 316 ? 44.499 -1.860 -17.259 1.00 47.12 316 ASN A C 1
ATOM 2570 O O . ASN A 1 316 ? 45.301 -2.771 -17.081 1.00 47.12 316 ASN A O 1
ATOM 2574 N N . ASN A 1 317 ? 43.418 -1.722 -16.486 1.00 54.12 317 ASN A N 1
ATOM 2575 C CA . ASN A 1 317 ? 42.997 -2.665 -15.470 1.00 54.12 317 ASN A CA 1
ATOM 2576 C C . ASN A 1 317 ? 41.462 -2.798 -15.489 1.00 54.12 317 ASN A C 1
ATOM 2578 O O . ASN A 1 317 ? 40.752 -1.852 -15.144 1.00 54.12 317 ASN A O 1
ATOM 2582 N N . PHE A 1 318 ? 40.935 -3.966 -15.871 1.00 58.41 318 PHE A N 1
ATOM 2583 C CA . PHE A 1 318 ? 39.487 -4.235 -15.927 1.00 58.41 318 PHE A CA 1
ATOM 2584 C C . PHE A 1 318 ? 38.787 -4.053 -14.570 1.00 58.41 318 PHE A C 1
ATOM 2586 O O . PHE A 1 318 ? 37.613 -3.688 -14.517 1.00 58.41 318 PHE A O 1
ATOM 2593 N N . THR A 1 319 ? 39.533 -4.186 -13.466 1.00 57.91 319 THR A N 1
ATOM 2594 C CA . THR A 1 319 ? 39.063 -3.849 -12.110 1.00 57.91 319 THR A CA 1
ATOM 2595 C C . THR A 1 319 ? 38.529 -2.419 -11.993 1.00 57.91 319 THR A C 1
ATOM 2597 O O . THR A 1 319 ? 37.702 -2.155 -11.128 1.00 57.91 319 THR A O 1
ATOM 2600 N N . ILE A 1 320 ? 38.924 -1.494 -12.875 1.00 58.72 320 ILE A N 1
ATOM 2601 C CA . ILE A 1 320 ? 38.361 -0.141 -12.938 1.00 58.72 320 ILE A CA 1
ATOM 2602 C C . ILE A 1 320 ? 36.883 -0.180 -13.345 1.00 58.72 320 ILE A C 1
ATOM 2604 O O . ILE A 1 320 ? 36.089 0.512 -12.724 1.00 58.72 320 ILE A O 1
ATOM 2608 N N . ILE A 1 321 ? 36.484 -1.003 -14.320 1.00 60.53 321 ILE A N 1
ATOM 2609 C CA . ILE A 1 321 ? 35.080 -1.109 -14.759 1.00 60.53 321 ILE A CA 1
ATOM 2610 C C . ILE A 1 321 ? 34.216 -1.691 -13.635 1.00 60.53 321 ILE A C 1
ATOM 2612 O O . ILE A 1 321 ? 33.147 -1.155 -13.342 1.00 60.53 321 ILE A O 1
ATOM 2616 N N . ASP A 1 322 ? 34.703 -2.730 -12.952 1.00 63.41 322 ASP A N 1
ATOM 2617 C CA . ASP A 1 322 ? 34.006 -3.321 -11.804 1.00 63.41 322 ASP A CA 1
ATOM 2618 C C . ASP A 1 322 ? 33.915 -2.350 -10.615 1.00 63.41 322 ASP A C 1
ATOM 2620 O O . ASP A 1 322 ? 32.842 -2.182 -10.030 1.00 63.41 322 ASP A O 1
ATOM 2624 N N . ASN A 1 323 ? 34.999 -1.638 -10.296 1.00 59.91 323 ASN A N 1
ATOM 2625 C CA . ASN A 1 323 ? 35.007 -0.631 -9.233 1.00 59.91 323 ASN A CA 1
ATOM 2626 C C . ASN A 1 323 ? 34.085 0.550 -9.571 1.00 59.91 323 ASN A C 1
ATOM 2628 O O . ASN A 1 323 ? 33.332 1.011 -8.717 1.00 59.91 323 ASN A O 1
ATOM 2632 N N . ILE A 1 324 ? 34.072 1.010 -10.821 1.00 58.97 324 ILE A N 1
ATOM 2633 C CA . ILE A 1 324 ? 33.189 2.080 -11.298 1.00 58.97 324 ILE A CA 1
ATOM 2634 C C . ILE A 1 324 ? 31.722 1.657 -11.202 1.00 58.97 324 ILE A C 1
ATOM 2636 O O . ILE A 1 324 ? 30.897 2.409 -10.683 1.00 58.97 324 ILE A O 1
ATOM 2640 N N . PHE A 1 325 ? 31.397 0.439 -11.637 1.00 62.19 325 PHE A N 1
ATOM 2641 C CA . PHE A 1 325 ? 30.048 -0.107 -11.507 1.00 62.19 325 PHE A CA 1
ATOM 2642 C C . PHE A 1 325 ? 29.634 -0.295 -10.039 1.00 62.19 325 PHE A C 1
ATOM 2644 O O . PHE A 1 325 ? 28.460 -0.168 -9.699 1.00 62.19 325 PHE A O 1
ATOM 2651 N N . SER A 1 326 ? 30.590 -0.552 -9.140 1.00 60.56 326 SER A N 1
ATOM 2652 C CA . SER A 1 326 ? 30.315 -0.637 -7.701 1.00 60.56 326 SER A CA 1
ATOM 2653 C C . SER A 1 326 ? 29.985 0.725 -7.068 1.00 60.56 326 SER A C 1
ATOM 2655 O O . SER A 1 326 ? 29.166 0.781 -6.147 1.00 60.56 326 SER A O 1
ATOM 2657 N N . VAL A 1 327 ? 30.571 1.811 -7.592 1.00 56.28 327 VAL A N 1
ATOM 2658 C CA . VAL A 1 327 ? 30.450 3.185 -7.071 1.00 56.28 327 VAL A CA 1
ATOM 2659 C C . VAL A 1 327 ? 29.290 3.960 -7.713 1.00 56.28 327 VAL A C 1
ATOM 2661 O O . VAL A 1 327 ? 28.715 4.829 -7.058 1.00 56.28 327 VAL A O 1
ATOM 2664 N N . ASN A 1 328 ? 28.913 3.666 -8.965 1.00 59.38 328 ASN A N 1
ATOM 2665 C CA . ASN A 1 328 ? 27.887 4.417 -9.699 1.00 59.38 328 ASN A CA 1
ATOM 2666 C C . ASN A 1 328 ? 26.629 3.587 -10.028 1.00 59.38 328 ASN A C 1
ATOM 2668 O O . ASN A 1 328 ? 26.692 2.400 -10.326 1.00 59.38 328 ASN A O 1
ATOM 2672 N N . ASN A 1 329 ? 25.461 4.237 -10.002 1.00 60.53 329 ASN A N 1
ATOM 2673 C CA . ASN A 1 329 ? 24.142 3.599 -9.918 1.00 60.53 329 ASN A CA 1
ATOM 2674 C C . ASN A 1 329 ? 23.297 3.670 -11.212 1.00 60.53 329 ASN A C 1
ATOM 2676 O O . ASN A 1 329 ? 22.099 3.407 -11.149 1.00 60.53 329 ASN A O 1
ATOM 2680 N N . TYR A 1 330 ? 23.847 4.042 -12.379 1.00 68.50 330 TYR A N 1
ATOM 2681 C CA . TYR A 1 330 ? 23.021 4.321 -13.575 1.00 68.50 330 TYR A CA 1
ATOM 2682 C C . TYR A 1 330 ? 22.184 3.134 -14.079 1.00 68.50 330 TYR A C 1
ATOM 2684 O O . TYR A 1 330 ? 21.000 3.310 -14.362 1.00 68.50 330 TYR A O 1
ATOM 2692 N N . PHE A 1 331 ? 22.780 1.944 -14.168 1.00 74.00 331 PHE A N 1
ATOM 2693 C CA . PHE A 1 331 ? 22.093 0.701 -14.550 1.00 74.00 331 PHE A CA 1
ATOM 2694 C C . PHE A 1 331 ? 22.219 -0.386 -13.483 1.00 74.00 331 PHE A C 1
ATOM 2696 O O . PHE A 1 331 ? 21.946 -1.559 -13.738 1.00 74.00 331 PHE A O 1
ATOM 2703 N N . LYS A 1 332 ? 22.628 0.006 -12.271 1.00 74.56 332 LYS A N 1
ATOM 2704 C CA . LYS A 1 332 ? 22.640 -0.893 -11.126 1.00 74.56 332 LYS A CA 1
ATOM 2705 C C . LYS A 1 332 ? 21.188 -1.251 -10.787 1.00 74.56 332 LYS A C 1
ATOM 2707 O O . LYS A 1 332 ? 20.384 -0.335 -10.588 1.00 74.56 332 LYS A O 1
ATOM 2712 N N . PRO A 1 333 ? 20.837 -2.545 -10.734 1.00 73.88 333 PRO A N 1
ATOM 2713 C CA . PRO A 1 333 ? 19.495 -2.970 -10.365 1.00 73.88 333 PRO A CA 1
ATOM 2714 C C . PRO A 1 333 ? 19.117 -2.419 -8.994 1.00 73.88 333 PRO A C 1
ATOM 2716 O O . PRO A 1 333 ? 19.887 -2.550 -8.042 1.00 73.88 333 PRO A O 1
ATOM 2719 N N . LYS A 1 334 ? 17.937 -1.812 -8.904 1.00 74.25 334 LYS A N 1
ATOM 2720 C CA . LYS A 1 334 ? 17.368 -1.346 -7.640 1.00 74.25 334 LYS A CA 1
ATOM 2721 C C . LYS A 1 334 ? 16.531 -2.457 -7.016 1.00 74.25 334 LYS A C 1
ATOM 2723 O O . LYS A 1 334 ? 15.900 -3.234 -7.732 1.00 74.25 334 LYS A O 1
ATOM 2728 N N . THR A 1 335 ? 16.484 -2.528 -5.695 1.00 67.31 335 THR A N 1
ATOM 2729 C CA . THR A 1 335 ? 15.440 -3.313 -5.017 1.00 67.31 335 THR A CA 1
ATOM 2730 C C . THR A 1 335 ? 14.064 -2.698 -5.310 1.00 67.31 335 THR A C 1
ATOM 2732 O O . THR A 1 335 ? 13.990 -1.493 -5.582 1.00 67.31 335 THR A O 1
ATOM 2735 N N . PRO A 1 336 ? 12.956 -3.463 -5.259 1.00 62.38 336 PRO A N 1
ATOM 2736 C CA . PRO A 1 336 ? 11.619 -2.892 -5.437 1.00 62.38 336 PRO A CA 1
ATOM 2737 C C . PRO A 1 336 ? 11.360 -1.681 -4.527 1.00 62.38 336 PRO A C 1
ATOM 2739 O O . PRO A 1 336 ? 10.809 -0.682 -4.972 1.00 62.38 336 PRO A O 1
ATOM 2742 N N . CYS A 1 337 ? 11.858 -1.700 -3.291 1.00 56.84 337 CYS A N 1
ATOM 2743 C CA . CYS A 1 337 ? 11.717 -0.597 -2.335 1.00 56.84 337 CYS A CA 1
ATOM 2744 C C . CYS A 1 337 ? 12.505 0.678 -2.678 1.00 56.84 337 CYS A C 1
ATOM 2746 O O . CYS A 1 337 ? 12.209 1.744 -2.142 1.00 56.84 337 CYS A O 1
ATOM 2748 N N . GLU A 1 338 ? 13.516 0.593 -3.542 1.00 57.56 338 GLU A N 1
ATOM 2749 C CA . GLU A 1 338 ? 14.311 1.739 -4.006 1.00 57.56 338 GLU A CA 1
ATOM 2750 C C . GLU A 1 338 ? 13.701 2.409 -5.250 1.00 57.56 338 GLU A C 1
ATOM 2752 O O . GLU A 1 338 ? 14.274 3.359 -5.799 1.00 57.56 338 GLU A O 1
ATOM 2757 N N . PHE A 1 339 ? 12.551 1.918 -5.723 1.00 61.22 339 PHE A N 1
ATOM 2758 C CA . PHE A 1 339 ? 11.853 2.481 -6.869 1.00 61.22 339 PHE A CA 1
ATOM 2759 C C . PHE A 1 339 ? 11.185 3.811 -6.499 1.00 61.22 339 PHE A C 1
ATOM 2761 O O . PHE A 1 339 ? 10.306 3.876 -5.639 1.00 61.22 339 PHE A O 1
ATOM 2768 N N . ASP A 1 340 ? 11.587 4.889 -7.171 1.00 53.88 340 ASP A N 1
ATOM 2769 C CA . ASP A 1 340 ? 10.981 6.200 -6.970 1.00 53.88 340 ASP A CA 1
ATOM 2770 C C . ASP A 1 340 ? 9.565 6.208 -7.566 1.00 53.88 340 ASP A C 1
ATOM 2772 O O . ASP A 1 340 ? 9.374 6.152 -8.782 1.00 53.88 340 ASP A O 1
ATOM 2776 N N . LEU A 1 341 ? 8.554 6.318 -6.699 1.00 49.81 341 LEU A N 1
ATOM 2777 C CA . LEU A 1 341 ? 7.143 6.373 -7.090 1.00 49.81 341 LEU A CA 1
ATOM 2778 C C . LEU A 1 341 ? 6.809 7.591 -7.973 1.00 49.81 341 LEU A C 1
ATOM 2780 O O . LEU A 1 341 ? 5.710 7.647 -8.529 1.00 49.81 341 LEU A O 1
ATOM 2784 N N . SER A 1 342 ? 7.690 8.586 -8.093 1.00 50.69 342 SER A N 1
ATOM 2785 C CA . SER A 1 342 ? 7.531 9.738 -8.986 1.00 50.69 342 SER A CA 1
ATOM 2786 C C . SER A 1 342 ? 8.085 9.494 -10.397 1.00 50.69 342 SER A C 1
ATOM 2788 O O . SER A 1 342 ? 7.624 10.133 -11.351 1.00 50.69 342 SER A O 1
ATOM 2790 N N . GLU A 1 343 ? 8.996 8.530 -10.573 1.00 57.16 343 GLU A N 1
ATOM 2791 C CA . GLU A 1 343 ? 9.591 8.205 -11.867 1.00 57.16 343 GLU A CA 1
ATOM 2792 C C . GLU A 1 343 ? 8.593 7.424 -12.739 1.00 57.16 343 GLU A C 1
ATOM 2794 O O . GLU A 1 343 ? 8.281 6.258 -12.514 1.00 57.16 343 GLU A O 1
ATOM 2799 N N . LYS A 1 344 ? 8.076 8.077 -13.789 1.00 62.31 344 LYS A N 1
ATOM 2800 C CA . LYS A 1 344 ? 7.223 7.436 -14.813 1.00 62.31 344 LYS A CA 1
ATOM 2801 C C . LYS A 1 344 ? 8.016 6.686 -15.893 1.00 62.31 344 LYS A C 1
ATOM 2803 O O . LYS A 1 344 ? 7.425 6.216 -16.860 1.00 62.31 344 LYS A O 1
ATOM 2808 N N . ARG A 1 345 ? 9.347 6.646 -15.796 1.00 71.62 345 ARG A N 1
ATOM 2809 C CA . ARG A 1 345 ? 10.227 6.077 -16.827 1.00 71.62 345 ARG A CA 1
ATOM 2810 C C . ARG A 1 345 ? 10.731 4.691 -16.413 1.00 71.62 345 ARG A C 1
ATOM 2812 O O . ARG A 1 345 ? 10.789 4.419 -15.217 1.00 71.62 345 ARG A O 1
ATOM 2819 N N . PRO A 1 346 ? 11.100 3.836 -17.381 1.00 81.94 346 PRO A N 1
ATOM 2820 C CA . PRO A 1 346 ? 11.681 2.530 -17.099 1.00 81.94 346 PRO A CA 1
ATOM 2821 C C . PRO A 1 346 ? 12.902 2.613 -16.189 1.00 81.94 346 PRO A C 1
ATOM 2823 O O . PRO A 1 346 ? 13.729 3.511 -16.365 1.00 81.94 346 PRO A O 1
ATOM 2826 N N . SER A 1 347 ? 13.028 1.644 -15.284 1.00 80.56 347 SER A N 1
ATOM 2827 C CA . SER A 1 347 ? 14.177 1.464 -14.391 1.00 80.56 347 SER A CA 1
ATOM 2828 C C . SER A 1 347 ? 14.443 -0.029 -14.158 1.00 80.56 347 SER A C 1
ATOM 2830 O O . SER A 1 347 ? 13.523 -0.850 -14.192 1.00 80.56 347 SER A O 1
ATOM 2832 N N . PHE A 1 348 ? 15.710 -0.389 -13.939 1.00 80.38 348 PHE A N 1
ATOM 2833 C CA . PHE A 1 348 ? 16.124 -1.769 -13.659 1.00 80.38 348 PHE A CA 1
ATOM 2834 C C . PHE A 1 348 ? 15.768 -2.155 -12.223 1.00 80.38 348 PHE A C 1
ATOM 2836 O O . PHE A 1 348 ? 16.109 -1.430 -11.286 1.00 80.38 348 PHE A O 1
ATOM 2843 N N . VAL A 1 349 ? 15.118 -3.306 -12.054 1.00 72.62 349 VAL A N 1
ATOM 2844 C CA . VAL A 1 349 ? 14.712 -3.847 -10.752 1.00 72.62 349 VAL A CA 1
ATOM 2845 C C . VAL A 1 349 ? 15.262 -5.253 -10.585 1.00 72.62 349 VAL A C 1
ATOM 2847 O O . VAL A 1 349 ? 15.177 -6.079 -11.493 1.00 72.62 349 VAL A O 1
ATOM 2850 N N . LEU A 1 350 ? 15.831 -5.520 -9.415 1.00 71.06 350 LEU A N 1
ATOM 2851 C CA . LEU A 1 350 ? 16.287 -6.844 -9.017 1.00 71.06 350 LEU A CA 1
ATOM 2852 C C . LEU A 1 350 ? 15.072 -7.682 -8.589 1.00 71.06 350 LEU A C 1
ATOM 2854 O O . LEU A 1 350 ? 14.277 -7.216 -7.778 1.00 71.06 350 LEU A O 1
ATOM 2858 N N . LEU A 1 351 ? 14.916 -8.896 -9.127 1.00 66.50 351 LEU A N 1
ATOM 2859 C CA . LEU A 1 351 ? 13.847 -9.844 -8.783 1.00 66.50 351 LEU A CA 1
ATOM 2860 C C . LEU A 1 351 ? 14.409 -11.272 -8.720 1.00 66.50 351 LEU A C 1
ATOM 2862 O O . LEU A 1 351 ? 14.346 -11.979 -9.723 1.00 66.50 351 LEU A O 1
ATOM 2866 N N . PRO A 1 352 ? 14.946 -11.721 -7.576 1.00 54.72 352 PRO A N 1
ATOM 2867 C CA . PRO A 1 352 ? 15.532 -13.045 -7.420 1.00 54.72 352 PRO A CA 1
ATOM 2868 C C . PRO A 1 352 ? 14.665 -14.172 -8.014 1.00 54.72 352 PRO A C 1
ATOM 2870 O O . PRO A 1 352 ? 13.460 -14.216 -7.757 1.00 54.72 352 PRO A O 1
ATOM 2873 N N . PRO A 1 353 ? 15.247 -15.094 -8.803 1.00 53.25 353 PRO A N 1
ATOM 2874 C CA . PRO A 1 353 ? 16.674 -15.219 -9.139 1.00 53.25 353 PRO A CA 1
ATOM 2875 C C . PRO A 1 353 ? 17.157 -14.311 -10.293 1.00 53.25 353 PRO A C 1
ATOM 2877 O O . PRO A 1 353 ? 18.318 -14.378 -10.680 1.00 53.25 353 PRO A O 1
ATOM 2880 N N . ASN A 1 354 ? 16.293 -13.464 -10.851 1.00 66.50 354 ASN A N 1
ATOM 2881 C CA . ASN A 1 354 ? 16.469 -12.786 -12.132 1.00 66.50 354 ASN A CA 1
ATOM 2882 C C . ASN A 1 354 ? 16.549 -11.247 -12.043 1.00 66.50 354 ASN A C 1
ATOM 2884 O O . ASN A 1 354 ? 16.333 -10.610 -11.011 1.00 66.50 354 ASN A O 1
ATOM 2888 N N . LEU A 1 355 ? 16.863 -10.626 -13.178 1.00 72.50 355 LEU A N 1
ATOM 2889 C CA . LEU A 1 355 ? 16.776 -9.182 -13.376 1.00 72.50 355 LEU A CA 1
ATOM 2890 C C . LEU A 1 355 ? 15.517 -8.842 -14.189 1.00 72.50 355 LEU A C 1
ATOM 2892 O O . LEU A 1 355 ? 15.103 -9.626 -15.045 1.00 72.50 355 LEU A O 1
ATOM 2896 N N . ALA A 1 356 ? 14.913 -7.679 -13.939 1.00 76.81 356 ALA A N 1
ATOM 2897 C CA . ALA A 1 356 ? 13.740 -7.201 -14.665 1.00 76.81 356 ALA A CA 1
ATOM 2898 C C . ALA A 1 356 ? 13.826 -5.704 -14.998 1.00 76.81 356 ALA A C 1
ATOM 2900 O O . ALA A 1 356 ? 14.568 -4.939 -14.374 1.00 76.81 356 ALA A O 1
ATOM 2901 N N . VAL A 1 357 ? 13.027 -5.276 -15.978 1.00 72.56 357 VAL A N 1
ATOM 2902 C CA . VAL A 1 357 ? 12.779 -3.859 -16.272 1.00 72.56 357 VAL A CA 1
ATOM 2903 C C . VAL A 1 357 ? 11.368 -3.536 -15.821 1.00 72.56 357 VAL A C 1
ATOM 2905 O O . VAL A 1 357 ? 10.399 -4.170 -16.231 1.00 72.56 357 VAL A O 1
ATOM 2908 N N . CYS A 1 358 ? 11.258 -2.535 -14.964 1.00 66.69 358 CYS A N 1
ATOM 2909 C CA . CYS A 1 358 ? 10.003 -2.096 -14.389 1.00 66.69 358 CYS A CA 1
ATOM 2910 C C . CYS A 1 358 ? 9.610 -0.755 -15.005 1.00 66.69 358 CYS A C 1
ATOM 2912 O O . CYS A 1 358 ? 10.434 0.161 -15.082 1.00 66.69 358 CYS A O 1
ATOM 2914 N N . VAL A 1 359 ? 8.356 -0.632 -15.441 1.00 73.88 359 VAL A N 1
ATOM 2915 C CA . VAL A 1 359 ? 7.777 0.623 -15.925 1.00 73.88 359 VAL A CA 1
ATOM 2916 C C . VAL A 1 359 ? 6.515 0.920 -15.147 1.00 73.88 359 VAL A C 1
ATOM 2918 O O . VAL A 1 359 ? 5.644 0.072 -14.986 1.00 73.88 359 VAL A O 1
ATOM 2921 N N . LYS A 1 360 ? 6.389 2.155 -14.672 1.00 64.69 360 LYS A N 1
ATOM 2922 C CA . LYS A 1 360 ? 5.170 2.608 -14.016 1.00 64.69 360 LYS A CA 1
ATOM 2923 C C . LYS A 1 360 ? 4.015 2.648 -15.022 1.00 64.69 360 LYS A C 1
ATOM 2925 O O . LYS A 1 360 ? 4.083 3.390 -16.001 1.00 64.69 360 LYS A O 1
ATOM 2930 N N . SER A 1 361 ? 2.959 1.879 -14.760 1.00 61.03 361 SER A N 1
ATOM 2931 C CA . SER A 1 361 ? 1.794 1.783 -15.641 1.00 61.03 361 SER A CA 1
ATOM 2932 C C . SER A 1 361 ? 1.085 3.135 -15.749 1.00 61.03 361 SER A C 1
ATOM 2934 O O . SER A 1 361 ? 0.852 3.816 -14.742 1.00 61.03 361 SER A O 1
ATOM 2936 N N . SER A 1 362 ? 0.737 3.531 -16.976 1.00 54.81 362 SER A N 1
ATOM 2937 C CA . SER A 1 362 ? 0.141 4.838 -17.276 1.00 54.81 362 SER A CA 1
ATOM 2938 C C . SER A 1 362 ? -1.274 5.011 -16.731 1.00 54.81 362 SER A C 1
ATOM 2940 O O . SER A 1 362 ? -1.714 6.145 -16.567 1.00 54.81 362 SER A O 1
ATOM 2942 N N . GLU A 1 363 ? -1.980 3.915 -16.454 1.00 49.75 363 GLU A N 1
ATOM 2943 C CA . GLU A 1 363 ? -3.404 3.958 -16.117 1.00 49.75 363 GLU A CA 1
ATOM 2944 C C . GLU A 1 363 ? -3.657 4.348 -14.651 1.00 49.75 363 GLU A C 1
ATOM 2946 O O . GLU A 1 363 ? -4.507 5.194 -14.408 1.00 49.75 363 GLU A O 1
ATOM 2951 N N . ASN A 1 364 ? -2.902 3.810 -13.674 1.00 51.66 364 ASN A N 1
ATOM 2952 C CA . ASN A 1 364 ? -3.288 3.916 -12.249 1.00 51.66 364 ASN A CA 1
ATOM 2953 C C . ASN A 1 364 ? -2.188 4.405 -11.280 1.00 51.66 364 ASN A C 1
ATOM 2955 O O . ASN A 1 364 ? -2.386 4.344 -10.073 1.00 51.66 364 ASN A O 1
ATOM 2959 N N . ASN A 1 365 ? -1.018 4.869 -11.743 1.00 53.88 365 ASN A N 1
ATOM 2960 C CA . ASN A 1 365 ? 0.075 5.432 -10.913 1.00 53.88 365 ASN A CA 1
ATOM 2961 C C . ASN A 1 365 ? 0.602 4.582 -9.717 1.00 53.88 365 ASN A C 1
ATOM 2963 O O . ASN A 1 365 ? 1.475 5.058 -8.982 1.00 53.88 365 ASN A O 1
ATOM 2967 N N . LEU A 1 366 ? 0.105 3.360 -9.523 1.00 52.25 366 LEU A N 1
ATOM 2968 C CA . LEU A 1 366 ? 0.387 2.464 -8.387 1.00 52.25 366 LEU A CA 1
ATOM 2969 C C . LEU A 1 366 ? 0.711 1.031 -8.804 1.00 52.25 366 LEU A C 1
ATOM 2971 O O . LEU A 1 366 ? 1.100 0.210 -7.978 1.00 52.25 366 LEU A O 1
ATOM 2975 N N . ALA A 1 367 ? 0.522 0.735 -10.084 1.00 62.59 367 ALA A N 1
ATOM 2976 C CA . ALA A 1 367 ? 0.860 -0.539 -10.671 1.00 62.59 367 ALA A CA 1
ATOM 2977 C C . ALA A 1 367 ? 2.036 -0.346 -11.622 1.00 62.59 367 ALA A C 1
ATOM 2979 O O . ALA A 1 367 ? 2.150 0.678 -12.301 1.00 62.59 367 ALA A O 1
ATOM 2980 N N . TYR A 1 368 ? 2.887 -1.349 -11.663 1.00 74.81 368 TYR A N 1
ATOM 2981 C CA . TYR A 1 368 ? 4.071 -1.419 -12.482 1.00 74.81 368 TYR A CA 1
ATOM 2982 C C . TYR A 1 368 ? 3.922 -2.570 -13.458 1.00 74.81 368 TYR A C 1
ATOM 2984 O O . TYR A 1 368 ? 3.617 -3.694 -13.059 1.00 74.81 368 TYR A O 1
ATOM 2992 N N . ASP A 1 369 ? 4.150 -2.273 -14.728 1.00 78.62 369 ASP A N 1
ATOM 2993 C CA . ASP A 1 369 ? 4.300 -3.272 -15.768 1.00 78.62 369 ASP A CA 1
ATOM 2994 C C . ASP A 1 369 ? 5.755 -3.734 -15.740 1.00 78.62 369 ASP A C 1
ATOM 2996 O O . ASP A 1 369 ? 6.692 -2.960 -15.961 1.00 78.62 369 ASP A O 1
ATOM 3000 N N . VAL A 1 370 ? 5.946 -4.998 -15.377 1.00 80.06 370 VAL A N 1
ATOM 3001 C CA . VAL A 1 370 ? 7.267 -5.565 -15.123 1.00 80.06 370 VAL A CA 1
ATOM 3002 C C . VAL A 1 370 ? 7.578 -6.561 -16.218 1.00 80.06 370 VAL A C 1
ATOM 3004 O O . VAL A 1 370 ? 6.912 -7.587 -16.381 1.00 80.06 370 VAL A O 1
ATOM 3007 N N . PHE A 1 371 ? 8.606 -6.213 -16.981 1.00 82.56 371 PHE A N 1
ATOM 3008 C CA . PHE A 1 371 ? 9.141 -6.992 -18.077 1.00 82.56 371 PHE A CA 1
ATOM 3009 C C . PHE A 1 371 ? 10.199 -7.932 -17.523 1.00 82.56 371 PHE A C 1
ATOM 3011 O O . PHE A 1 371 ? 11.247 -7.508 -17.029 1.00 82.56 371 PHE A O 1
ATOM 3018 N N . ILE A 1 372 ? 9.888 -9.220 -17.602 1.00 83.00 372 ILE A N 1
ATOM 3019 C CA . ILE A 1 372 ? 10.762 -10.307 -17.187 1.00 83.00 372 ILE A CA 1
ATOM 3020 C C . ILE A 1 372 ? 11.198 -11.019 -18.471 1.00 83.00 372 ILE A C 1
ATOM 3022 O O . ILE A 1 372 ? 10.313 -11.417 -19.231 1.00 83.00 372 ILE A O 1
ATOM 3026 N N . PRO A 1 373 ? 12.504 -11.232 -18.714 1.00 82.19 373 PRO A N 1
ATOM 3027 C CA . PRO A 1 373 ? 13.000 -11.815 -19.965 1.00 82.19 373 PRO A CA 1
ATOM 3028 C C . PRO A 1 373 ? 12.476 -13.218 -20.280 1.00 82.19 373 PRO A C 1
ATOM 3030 O O . PRO A 1 373 ? 12.690 -13.701 -21.377 1.00 82.19 373 PRO A O 1
ATOM 3033 N N . TYR A 1 374 ? 11.799 -13.882 -19.346 1.00 78.69 374 TYR A N 1
ATOM 3034 C CA . TYR A 1 374 ? 11.249 -15.230 -19.507 1.00 78.69 374 TYR A CA 1
ATOM 3035 C C . TYR A 1 374 ? 9.743 -15.247 -19.805 1.00 78.69 374 TYR A C 1
ATOM 3037 O O . TYR A 1 374 ? 9.146 -16.318 -19.881 1.00 78.69 374 TYR A O 1
ATOM 3045 N N . LEU A 1 375 ? 9.101 -14.077 -19.900 1.00 75.44 375 LEU A N 1
ATOM 3046 C CA . LEU A 1 375 ? 7.655 -13.954 -20.069 1.00 75.44 375 LEU A CA 1
ATOM 3047 C C . LEU A 1 375 ? 7.302 -13.255 -21.380 1.00 75.44 375 LEU A C 1
ATOM 3049 O O . LEU A 1 375 ? 7.900 -12.249 -21.751 1.00 75.44 375 LEU A O 1
ATOM 3053 N N . ASP A 1 376 ? 6.242 -13.737 -22.029 1.00 71.25 376 ASP A N 1
ATOM 3054 C CA . ASP A 1 376 ? 5.718 -13.122 -23.251 1.00 71.25 376 ASP A CA 1
ATOM 3055 C C . ASP A 1 376 ? 4.937 -11.834 -22.999 1.00 71.25 376 ASP A C 1
ATOM 3057 O O . ASP A 1 376 ? 4.762 -11.034 -23.918 1.00 71.25 376 ASP A O 1
ATOM 3061 N N . PHE A 1 377 ? 4.438 -11.613 -21.785 1.00 72.75 377 PHE A N 1
ATOM 3062 C CA . PHE A 1 377 ? 3.637 -10.439 -21.450 1.00 72.75 377 PHE A CA 1
ATOM 3063 C C . PHE A 1 377 ? 4.148 -9.797 -20.162 1.00 72.75 377 PHE A C 1
ATOM 3065 O O . PHE A 1 377 ? 4.543 -10.523 -19.242 1.00 72.75 377 PHE A O 1
ATOM 3072 N N . PRO A 1 378 ? 4.133 -8.452 -20.072 1.00 72.75 378 PRO A N 1
ATOM 3073 C CA . PRO A 1 378 ? 4.443 -7.785 -18.822 1.00 72.75 378 PRO A CA 1
ATOM 3074 C C . PRO A 1 378 ? 3.446 -8.240 -17.762 1.00 72.75 378 PRO A C 1
ATOM 3076 O O . PRO A 1 378 ? 2.239 -8.321 -18.009 1.00 72.75 378 PRO A O 1
ATOM 3079 N N . LYS A 1 379 ? 3.955 -8.541 -16.571 1.00 73.50 379 LYS A N 1
ATOM 3080 C CA . LYS A 1 379 ? 3.096 -8.794 -15.419 1.00 73.50 379 LYS A CA 1
ATOM 3081 C C . LYS A 1 379 ? 2.906 -7.498 -14.663 1.00 73.50 379 LYS A C 1
ATOM 3083 O O . LYS A 1 379 ? 3.860 -6.761 -14.419 1.00 73.50 379 LYS A O 1
ATOM 3088 N N . ARG A 1 380 ? 1.658 -7.241 -14.297 1.00 71.69 380 ARG A N 1
ATOM 3089 C CA . ARG A 1 380 ? 1.286 -6.053 -13.551 1.00 71.69 380 ARG A CA 1
ATOM 3090 C C . ARG A 1 380 ? 1.391 -6.347 -12.067 1.00 71.69 380 ARG A C 1
ATOM 3092 O O . ARG A 1 380 ? 0.715 -7.241 -11.564 1.00 71.69 380 ARG A O 1
ATOM 3099 N N . TYR A 1 381 ? 2.227 -5.589 -11.379 1.00 65.50 381 TYR A N 1
ATOM 3100 C CA . TYR A 1 381 ? 2.444 -5.737 -9.949 1.00 65.50 381 TYR A CA 1
ATOM 3101 C C . TYR A 1 381 ? 2.314 -4.395 -9.245 1.00 65.50 381 TYR A C 1
ATOM 3103 O O . TYR A 1 381 ? 2.663 -3.355 -9.799 1.00 65.50 381 TYR A O 1
ATOM 3111 N N . THR A 1 382 ? 1.841 -4.397 -8.005 1.00 64.50 382 THR A N 1
ATOM 3112 C CA . THR A 1 382 ? 2.047 -3.245 -7.123 1.00 64.50 382 THR A CA 1
ATOM 3113 C C . THR A 1 382 ? 3.458 -3.308 -6.534 1.00 64.50 382 THR A C 1
ATOM 3115 O O . THR A 1 382 ? 4.119 -4.349 -6.609 1.00 64.50 382 THR A O 1
ATOM 3118 N N . ILE A 1 383 ? 3.939 -2.207 -5.950 1.00 60.38 383 ILE A N 1
ATOM 3119 C CA . ILE A 1 383 ? 5.286 -2.177 -5.359 1.00 60.38 383 ILE A CA 1
ATOM 3120 C C . ILE A 1 383 ? 5.437 -3.206 -4.231 1.00 60.38 383 ILE A C 1
ATOM 3122 O O . ILE A 1 383 ? 6.484 -3.824 -4.091 1.00 60.38 383 ILE A O 1
ATOM 3126 N N . GLU A 1 384 ? 4.353 -3.462 -3.503 1.00 53.12 384 GLU A N 1
ATOM 3127 C CA . GLU A 1 384 ? 4.304 -4.399 -2.384 1.00 53.12 384 GLU A CA 1
ATOM 3128 C C . GLU A 1 384 ? 4.311 -5.848 -2.864 1.00 53.12 384 GLU A C 1
ATOM 3130 O O . GLU A 1 384 ? 4.954 -6.695 -2.250 1.00 53.12 384 GLU A O 1
ATOM 3135 N N . ILE A 1 385 ? 3.642 -6.145 -3.987 1.00 59.00 385 ILE A N 1
ATOM 3136 C CA . ILE A 1 385 ? 3.747 -7.474 -4.595 1.00 59.00 385 ILE A CA 1
ATOM 3137 C C . ILE A 1 385 ? 5.168 -7.678 -5.121 1.00 59.00 385 ILE A C 1
ATOM 3139 O O . ILE A 1 385 ? 5.726 -8.751 -4.924 1.00 59.00 385 ILE A O 1
ATOM 3143 N N . LEU A 1 386 ? 5.779 -6.663 -5.741 1.00 62.69 386 LEU A N 1
ATOM 3144 C CA . LEU A 1 386 ? 7.169 -6.763 -6.193 1.00 62.69 386 LEU A CA 1
ATOM 3145 C C . LEU A 1 386 ? 8.145 -6.987 -5.045 1.00 62.69 386 LEU A C 1
ATOM 3147 O O . LEU A 1 386 ? 9.029 -7.828 -5.176 1.00 62.69 386 LEU A O 1
ATOM 3151 N N . ASP A 1 387 ? 7.981 -6.280 -3.928 1.00 58.41 387 ASP A N 1
ATOM 3152 C CA . ASP A 1 387 ? 8.829 -6.463 -2.751 1.00 58.41 387 ASP A CA 1
ATOM 3153 C C . ASP A 1 387 ? 8.618 -7.836 -2.094 1.00 58.41 387 ASP A C 1
ATOM 3155 O O . ASP A 1 387 ? 9.579 -8.538 -1.784 1.00 58.41 387 ASP A O 1
ATOM 3159 N N . TYR A 1 388 ? 7.370 -8.294 -1.970 1.00 56.81 388 TYR A N 1
ATOM 3160 C CA . TYR A 1 388 ? 7.079 -9.645 -1.484 1.00 56.81 388 TYR A CA 1
ATOM 3161 C C . TYR A 1 388 ? 7.727 -10.723 -2.364 1.00 56.81 388 TYR A C 1
ATOM 3163 O O . TYR A 1 388 ? 8.339 -11.669 -1.864 1.00 56.81 388 TYR A O 1
ATOM 3171 N N . GLN A 1 389 ? 7.612 -10.567 -3.683 1.00 59.16 389 GLN A N 1
ATOM 3172 C CA . GLN A 1 389 ? 8.214 -11.450 -4.678 1.00 59.16 389 GLN A CA 1
ATOM 3173 C C . GLN A 1 389 ? 9.744 -11.448 -4.583 1.00 59.16 389 GLN A C 1
ATOM 3175 O O . GLN A 1 389 ? 10.369 -12.508 -4.628 1.00 59.16 389 GLN A O 1
ATOM 3180 N N . PHE A 1 390 ? 10.333 -10.270 -4.371 1.00 63.12 390 PHE A N 1
ATOM 3181 C CA . PHE A 1 390 ? 11.765 -10.094 -4.163 1.00 63.12 390 PHE A CA 1
ATOM 3182 C C . PHE A 1 390 ? 12.282 -10.809 -2.912 1.00 63.12 390 PHE A C 1
ATOM 3184 O O . PHE A 1 390 ? 13.341 -11.426 -2.965 1.00 63.12 390 PHE A O 1
ATOM 3191 N N . ARG A 1 391 ? 11.540 -10.763 -1.798 1.00 58.94 391 ARG A N 1
ATOM 3192 C CA . ARG A 1 391 ? 11.942 -11.402 -0.532 1.00 58.94 391 ARG A CA 1
ATOM 3193 C C . ARG A 1 391 ? 11.802 -12.927 -0.542 1.00 58.94 391 ARG A C 1
ATOM 3195 O O . ARG A 1 391 ? 12.571 -13.600 0.136 1.00 58.94 391 ARG A O 1
ATOM 3202 N N . ASN A 1 392 ? 10.826 -13.465 -1.278 1.00 57.94 392 ASN A N 1
ATOM 3203 C CA . ASN A 1 392 ? 10.476 -14.892 -1.235 1.00 57.94 392 ASN A CA 1
ATOM 3204 C C . ASN A 1 392 ? 10.990 -15.716 -2.427 1.00 57.94 392 ASN A C 1
ATOM 3206 O O . ASN A 1 392 ? 10.738 -16.918 -2.479 1.00 57.94 392 ASN A O 1
ATOM 3210 N N . ASN A 1 393 ? 11.696 -15.102 -3.383 1.00 56.97 393 ASN A N 1
ATOM 3211 C CA . ASN A 1 393 ? 12.283 -15.763 -4.557 1.00 56.97 393 ASN A CA 1
ATOM 3212 C C . ASN A 1 393 ? 11.286 -16.638 -5.371 1.00 56.97 393 ASN A C 1
ATOM 3214 O O . ASN A 1 393 ? 11.709 -17.598 -6.016 1.00 56.97 393 ASN A O 1
ATOM 3218 N N . SER A 1 394 ? 9.969 -16.362 -5.335 1.00 50.75 394 SER A N 1
ATOM 3219 C CA . SER A 1 394 ? 8.922 -17.255 -5.877 1.00 50.75 394 SER A CA 1
ATOM 3220 C C . SER A 1 394 ? 7.827 -16.524 -6.668 1.00 50.75 394 SER A C 1
ATOM 3222 O O . SER A 1 394 ? 6.779 -16.161 -6.134 1.00 50.75 394 SER A O 1
ATOM 3224 N N . ILE A 1 395 ? 8.034 -16.412 -7.988 1.00 45.97 395 ILE A N 1
ATOM 3225 C CA . ILE A 1 395 ? 7.146 -15.729 -8.961 1.00 45.97 395 ILE A CA 1
ATOM 3226 C C . ILE A 1 395 ? 5.770 -16.412 -9.123 1.00 45.97 395 ILE A C 1
ATOM 3228 O O . ILE A 1 395 ? 4.837 -15.815 -9.669 1.00 45.97 395 ILE A O 1
ATOM 3232 N N . SER A 1 396 ? 5.614 -17.655 -8.657 1.00 41.78 396 SER A N 1
ATOM 3233 C CA . SER A 1 396 ? 4.426 -18.488 -8.896 1.00 41.78 396 SER A CA 1
ATOM 3234 C C . SER A 1 396 ? 3.522 -18.704 -7.682 1.00 41.78 396 SER A C 1
ATOM 3236 O O . SER A 1 396 ? 2.432 -19.243 -7.853 1.00 41.78 396 SER A O 1
ATOM 3238 N N . GLN A 1 397 ? 3.932 -18.305 -6.476 1.00 41.34 397 GLN A N 1
ATOM 3239 C CA . GLN A 1 397 ? 3.127 -18.473 -5.262 1.00 41.34 397 GLN A CA 1
ATOM 3240 C C . GLN A 1 397 ? 2.810 -17.108 -4.655 1.00 41.34 397 GLN A C 1
ATOM 3242 O O . GLN A 1 397 ? 3.550 -16.563 -3.844 1.00 41.34 397 GLN A O 1
ATOM 3247 N N . LEU A 1 398 ? 1.689 -16.537 -5.086 1.00 35.69 398 LEU A N 1
ATOM 3248 C CA . LEU A 1 398 ? 1.004 -15.508 -4.314 1.00 35.69 398 LEU A CA 1
ATOM 3249 C C . LEU A 1 398 ? 0.160 -16.225 -3.246 1.00 35.69 398 LEU A C 1
ATOM 3251 O O . LEU A 1 398 ? -0.598 -17.127 -3.615 1.00 35.69 398 LEU A O 1
ATOM 3255 N N . PRO A 1 399 ? 0.210 -15.833 -1.958 1.00 32.66 399 PRO A N 1
ATOM 3256 C CA . PRO A 1 399 ? -0.951 -16.007 -1.092 1.00 32.66 399 PRO A CA 1
ATOM 3257 C C . PRO A 1 399 ? -2.135 -15.358 -1.808 1.00 32.66 399 PRO A C 1
ATOM 3259 O O . PRO A 1 399 ? -1.949 -14.316 -2.444 1.00 32.66 399 PRO A O 1
ATOM 3262 N N . SER A 1 400 ? -3.315 -15.979 -1.749 1.00 34.81 400 SER A N 1
ATOM 3263 C CA . SER A 1 400 ? -4.562 -15.413 -2.270 1.00 34.81 400 SER A CA 1
ATOM 3264 C C . SER A 1 400 ? -4.589 -13.914 -1.993 1.00 34.81 400 SER A C 1
ATOM 3266 O O . SER A 1 400 ? -4.589 -13.490 -0.838 1.00 34.81 400 SER A O 1
ATOM 3268 N N . ILE A 1 401 ? -4.483 -13.141 -3.071 1.00 39.09 401 ILE A N 1
ATOM 3269 C CA . ILE A 1 401 ? -4.402 -11.688 -3.061 1.00 39.09 401 ILE A CA 1
ATOM 3270 C C . ILE A 1 401 ? -5.551 -11.194 -2.181 1.00 39.09 401 ILE A C 1
ATOM 3272 O O . ILE A 1 401 ? -6.704 -11.467 -2.512 1.00 39.09 401 ILE A O 1
ATOM 3276 N N . TYR A 1 402 ? -5.259 -10.480 -1.086 1.00 43.31 402 TYR A N 1
ATOM 3277 C CA . TYR A 1 402 ? -6.248 -9.558 -0.530 1.00 43.31 402 TYR A CA 1
ATOM 3278 C C . TYR A 1 402 ? -6.688 -8.700 -1.703 1.00 43.31 402 TYR A C 1
ATOM 3280 O O . TYR A 1 402 ? -5.852 -8.006 -2.295 1.00 43.31 402 TYR A O 1
ATOM 3288 N N . SER A 1 403 ? -7.947 -8.812 -2.114 1.00 50.97 403 SER A N 1
ATOM 3289 C CA . SER A 1 403 ? -8.409 -8.039 -3.249 1.00 50.97 403 SER A CA 1
ATOM 3290 C C . SER A 1 403 ? -8.184 -6.566 -2.913 1.00 50.97 403 SER A C 1
ATOM 3292 O O . SER A 1 403 ? -8.344 -6.143 -1.770 1.00 50.97 403 SER A O 1
ATOM 3294 N N . LEU A 1 404 ? -7.801 -5.747 -3.896 1.00 54.75 404 LEU A N 1
ATOM 3295 C CA . LEU A 1 404 ? -7.697 -4.293 -3.697 1.00 54.75 404 LEU A CA 1
ATOM 3296 C C . LEU A 1 404 ? -9.039 -3.693 -3.218 1.00 54.75 404 LEU A C 1
ATOM 3298 O O . LEU A 1 404 ? -9.060 -2.589 -2.678 1.00 54.75 404 LEU A O 1
ATOM 3302 N N . SER A 1 405 ? -10.146 -4.434 -3.379 1.00 55.88 405 SER A N 1
ATOM 3303 C CA . SER A 1 405 ? -11.456 -4.130 -2.791 1.00 55.88 405 SER A CA 1
ATOM 3304 C C . SER A 1 405 ? -11.530 -4.258 -1.270 1.00 55.88 405 SER A C 1
ATOM 3306 O O . SER A 1 405 ? -12.450 -3.692 -0.687 1.00 55.88 405 SER A O 1
ATOM 3308 N N . ASP A 1 406 ? -10.603 -4.982 -0.646 1.00 63.41 406 ASP A N 1
ATOM 3309 C CA . ASP A 1 406 ? -10.680 -5.395 0.760 1.00 63.41 406 ASP A CA 1
ATOM 3310 C C . ASP A 1 406 ? -9.852 -4.479 1.671 1.00 63.41 406 ASP A C 1
ATOM 3312 O O . ASP A 1 406 ? -9.805 -4.683 2.884 1.00 63.41 406 ASP A O 1
ATOM 3316 N N . ILE A 1 407 ? -9.171 -3.479 1.098 1.00 75.44 407 ILE A N 1
ATOM 3317 C CA . ILE A 1 407 ? -8.431 -2.469 1.858 1.00 75.44 407 ILE A CA 1
ATOM 3318 C C . ILE A 1 407 ? -9.445 -1.555 2.551 1.00 75.44 407 ILE A C 1
ATOM 3320 O O . ILE A 1 407 ? -10.168 -0.799 1.901 1.00 75.44 407 ILE A O 1
ATOM 3324 N N . SER A 1 408 ? -9.460 -1.620 3.879 1.00 80.69 408 SER A N 1
ATOM 3325 C CA . SER A 1 408 ? -10.365 -0.867 4.755 1.00 80.69 408 SER A CA 1
ATOM 3326 C C . SER A 1 408 ? -9.973 0.609 4.870 1.00 80.69 408 SER A C 1
ATOM 3328 O O . SER A 1 408 ? -10.831 1.493 4.849 1.00 80.69 408 SER A O 1
ATOM 3330 N N . GLN A 1 409 ? -8.669 0.900 4.913 1.00 88.94 409 GLN A N 1
ATOM 3331 C CA . GLN A 1 409 ? -8.148 2.260 5.039 1.00 88.94 409 GLN A CA 1
ATOM 3332 C C . GLN A 1 409 ? -6.761 2.437 4.401 1.00 88.94 409 GLN A C 1
ATOM 3334 O O . GLN A 1 409 ? -5.969 1.501 4.267 1.00 88.94 409 GLN A O 1
ATOM 3339 N N . ILE A 1 410 ? -6.458 3.676 4.017 1.00 90.19 410 ILE A N 1
ATOM 3340 C CA . ILE A 1 410 ? -5.142 4.124 3.562 1.00 90.19 410 ILE A CA 1
ATOM 3341 C C . ILE A 1 410 ? -4.675 5.228 4.509 1.00 90.19 410 ILE A C 1
ATOM 3343 O O . ILE A 1 410 ? -5.362 6.237 4.672 1.00 90.19 410 ILE A O 1
ATOM 3347 N N . VAL A 1 411 ? -3.497 5.046 5.097 1.00 93.31 411 VAL A N 1
ATOM 3348 C CA . VAL A 1 411 ? -2.926 5.915 6.127 1.00 93.31 411 VAL A CA 1
ATOM 3349 C C . VAL A 1 411 ? -1.599 6.492 5.644 1.00 93.31 411 VAL A C 1
ATOM 3351 O O . VAL A 1 411 ? -0.705 5.754 5.230 1.00 93.31 411 VAL A O 1
ATOM 3354 N N . ILE A 1 412 ? -1.447 7.815 5.708 1.00 94.38 412 ILE A N 1
ATOM 3355 C CA . ILE A 1 412 ? -0.161 8.494 5.504 1.00 94.38 412 ILE A CA 1
ATOM 3356 C C . ILE A 1 412 ? 0.264 9.173 6.807 1.00 94.38 412 ILE A C 1
ATOM 3358 O O . ILE A 1 412 ? -0.348 10.152 7.224 1.00 94.38 412 ILE A O 1
ATOM 3362 N N . PHE A 1 413 ? 1.355 8.708 7.410 1.00 94.00 413 PHE A N 1
ATOM 3363 C CA . PHE A 1 413 ? 2.061 9.420 8.472 1.00 94.00 413 PHE A CA 1
ATOM 3364 C C . PHE A 1 413 ? 2.806 10.615 7.874 1.00 94.00 413 PHE A C 1
ATOM 3366 O O . PHE A 1 413 ? 3.855 10.455 7.254 1.00 94.00 413 PHE A O 1
ATOM 3373 N N . CYS A 1 414 ? 2.260 11.818 8.020 1.00 95.06 414 CYS A N 1
ATOM 3374 C CA . CYS A 1 414 ? 2.886 13.054 7.567 1.00 95.06 414 CYS A CA 1
ATOM 3375 C C . CYS A 1 414 ? 3.748 13.618 8.703 1.00 95.06 414 CYS A C 1
ATOM 3377 O O . CYS A 1 414 ? 3.224 14.104 9.693 1.00 95.06 414 CYS A O 1
ATOM 3379 N N . ILE A 1 415 ? 5.071 13.558 8.579 1.00 91.69 415 ILE A N 1
ATOM 3380 C CA . ILE A 1 415 ? 6.013 13.881 9.656 1.00 91.69 415 ILE A CA 1
ATOM 3381 C C . ILE A 1 415 ? 6.718 15.207 9.365 1.00 91.69 415 ILE A C 1
ATOM 3383 O O . ILE A 1 415 ? 7.249 15.423 8.266 1.00 91.69 415 ILE A O 1
ATOM 3387 N N . SER A 1 416 ? 6.766 16.089 10.363 1.00 89.75 416 SER A N 1
ATOM 3388 C CA . SER A 1 416 ? 7.680 17.231 10.387 1.00 89.75 416 SER A CA 1
ATOM 3389 C C . SER A 1 416 ? 9.121 16.729 10.517 1.00 89.75 416 SER A C 1
ATOM 3391 O O . SER A 1 416 ? 9.505 16.133 11.516 1.00 89.75 416 SER A O 1
ATOM 3393 N N . ASP A 1 417 ? 9.946 16.955 9.499 1.00 85.69 417 ASP A N 1
ATOM 3394 C CA . ASP A 1 417 ? 11.386 16.676 9.502 1.00 85.69 417 ASP A CA 1
ATOM 3395 C C . ASP A 1 417 ? 12.192 17.969 9.704 1.00 85.69 417 ASP A C 1
ATOM 3397 O O . ASP A 1 417 ? 13.104 18.294 8.935 1.00 85.69 417 ASP A O 1
ATOM 3401 N N . SER A 1 418 ? 11.810 18.742 10.723 1.00 84.44 418 SER A N 1
ATOM 3402 C CA . SER A 1 418 ? 12.513 19.931 11.215 1.00 84.44 418 SER A CA 1
ATOM 3403 C C . SER A 1 418 ? 13.668 19.542 12.154 1.00 84.44 418 SER A C 1
ATOM 3405 O O . SER A 1 418 ? 13.689 18.466 12.748 1.00 84.44 418 SER A O 1
ATOM 3407 N N . LYS A 1 419 ? 14.663 20.415 12.340 1.00 80.25 419 LYS A N 1
ATOM 3408 C CA . LYS A 1 419 ? 15.768 20.153 13.279 1.00 80.25 419 LYS A CA 1
ATOM 3409 C C . LYS A 1 419 ? 15.295 20.083 14.732 1.00 80.25 419 LYS A C 1
ATOM 3411 O O . LYS A 1 419 ? 15.907 19.375 15.519 1.00 80.25 419 LYS A O 1
ATOM 3416 N N . SER A 1 420 ? 14.226 20.785 15.089 1.00 83.44 420 SER A N 1
ATOM 3417 C CA . SER A 1 420 ? 13.676 20.771 16.446 1.00 83.44 420 SER A CA 1
ATOM 3418 C C . SER A 1 420 ? 13.101 19.406 16.837 1.00 83.44 420 SER A C 1
ATOM 3420 O O . SER A 1 420 ? 13.203 19.038 18.006 1.00 83.44 420 SER A O 1
ATOM 3422 N N . MET A 1 421 ? 12.665 18.597 15.864 1.00 83.06 421 MET A N 1
ATOM 3423 C CA . MET A 1 421 ? 12.294 17.198 16.096 1.00 83.06 421 MET A CA 1
ATOM 3424 C C . MET A 1 421 ? 13.490 16.341 16.535 1.00 83.06 421 MET A C 1
ATOM 3426 O O . MET A 1 421 ? 13.307 15.415 17.309 1.00 83.06 421 MET A O 1
ATOM 3430 N N . LYS A 1 422 ? 14.732 16.662 16.129 1.00 75.75 422 LYS A N 1
ATOM 3431 C CA . LYS A 1 422 ? 15.940 15.919 16.562 1.00 75.75 422 LYS A CA 1
ATOM 3432 C C . LYS A 1 422 ? 16.274 16.069 18.045 1.00 75.75 422 LYS A C 1
ATOM 3434 O O . LYS A 1 422 ? 17.121 15.333 18.543 1.00 75.75 422 LYS A O 1
ATOM 3439 N N . ASN A 1 423 ? 15.672 17.031 18.732 1.00 70.00 423 ASN A N 1
ATOM 3440 C CA . ASN A 1 423 ? 15.991 17.317 20.121 1.00 70.00 423 ASN A CA 1
ATOM 3441 C C . ASN A 1 423 ? 15.006 16.608 21.061 1.00 70.00 423 ASN A C 1
ATOM 3443 O O . ASN A 1 423 ? 13.864 16.340 20.695 1.00 70.00 423 ASN A O 1
ATOM 3447 N N . ASN A 1 424 ? 15.440 16.372 22.302 1.00 67.25 424 ASN A N 1
ATOM 3448 C CA . ASN A 1 424 ? 14.588 15.932 23.414 1.00 67.25 424 ASN A CA 1
ATOM 3449 C C . ASN A 1 424 ? 13.792 14.632 23.160 1.00 67.25 424 ASN A C 1
ATOM 3451 O O . ASN A 1 424 ? 12.683 14.494 23.661 1.00 67.25 424 ASN A O 1
ATOM 3455 N N . GLY A 1 425 ? 14.322 13.686 22.376 1.00 74.69 425 GLY A N 1
ATOM 3456 C CA . GLY A 1 425 ? 13.695 12.369 22.193 1.00 74.69 425 GLY A CA 1
ATOM 3457 C C . GLY A 1 425 ? 12.460 12.335 21.276 1.00 74.69 425 GLY A C 1
ATOM 3458 O O . GLY A 1 425 ? 11.795 11.301 21.186 1.00 74.69 425 GLY A O 1
ATOM 3459 N N . LYS A 1 426 ? 12.102 13.445 20.605 1.00 82.81 426 LYS A N 1
ATOM 3460 C CA . LYS A 1 426 ? 1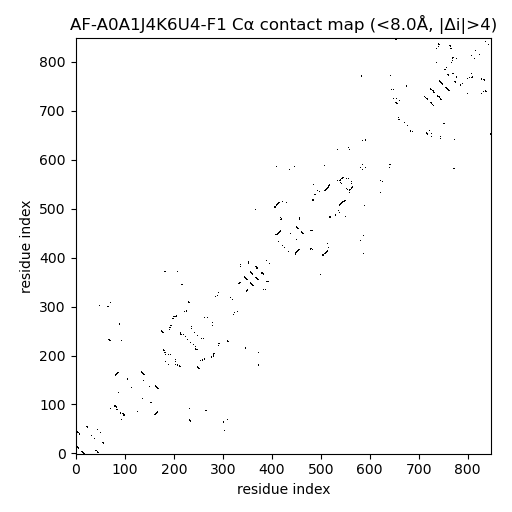0.870 13.533 19.791 1.00 82.81 426 LYS A CA 1
ATOM 3461 C C . LYS A 1 426 ? 10.903 12.629 18.552 1.00 82.81 426 LYS A C 1
ATOM 3463 O O . LYS A 1 426 ? 9.859 12.134 18.129 1.00 82.81 426 LYS A O 1
ATOM 3468 N N . ILE A 1 427 ? 12.080 12.385 17.966 1.00 79.50 427 ILE A N 1
ATOM 3469 C CA . ILE A 1 427 ? 12.240 11.437 16.845 1.00 79.50 427 ILE A CA 1
ATOM 3470 C C . ILE A 1 427 ? 11.974 10.012 17.305 1.00 79.50 427 ILE A C 1
ATOM 3472 O O . ILE A 1 427 ? 11.197 9.301 16.674 1.00 79.50 427 ILE A O 1
ATOM 3476 N N . GLU A 1 428 ? 12.613 9.607 18.396 1.00 78.12 428 GLU A N 1
ATOM 3477 C CA . GLU A 1 428 ? 12.463 8.285 18.988 1.00 78.12 428 GLU A CA 1
ATOM 3478 C C . GLU A 1 428 ? 10.992 8.040 19.330 1.00 78.12 428 GLU A C 1
ATOM 3480 O O . GLU A 1 428 ? 10.427 7.024 18.936 1.00 78.12 428 GLU A O 1
ATOM 3485 N N . SER A 1 429 ? 10.350 9.042 19.929 1.00 80.00 429 SER A N 1
ATOM 3486 C CA . SER A 1 429 ? 8.919 9.042 20.236 1.00 80.00 429 SER A CA 1
ATOM 3487 C C . SER A 1 429 ? 8.051 8.916 18.981 1.00 80.00 429 SER A C 1
ATOM 3489 O O . SER A 1 429 ? 7.151 8.085 18.921 1.00 80.00 429 SER A O 1
ATOM 3491 N N . THR A 1 430 ? 8.348 9.693 17.932 1.00 84.81 430 THR A N 1
ATOM 3492 C CA . THR A 1 430 ? 7.651 9.608 16.635 1.00 84.81 430 THR A CA 1
ATOM 3493 C C . THR A 1 430 ? 7.730 8.195 16.063 1.00 84.81 430 THR A C 1
ATOM 3495 O O . THR A 1 430 ? 6.748 7.676 15.536 1.00 84.81 430 THR A O 1
ATOM 3498 N N . PHE A 1 431 ? 8.892 7.555 16.167 1.00 80.62 431 PHE A N 1
ATOM 3499 C CA . PHE A 1 431 ? 9.080 6.197 15.679 1.00 80.62 431 PHE A CA 1
ATOM 3500 C C . PHE A 1 431 ? 8.340 5.164 16.518 1.00 80.62 431 PHE A C 1
ATOM 3502 O O . PHE A 1 431 ? 7.719 4.280 15.936 1.00 80.62 431 PHE A O 1
ATOM 3509 N N . GLN A 1 432 ? 8.346 5.299 17.844 1.00 79.62 432 GLN A N 1
ATOM 3510 C CA . GLN A 1 432 ? 7.574 4.427 18.729 1.00 79.62 432 GLN A CA 1
ATOM 3511 C C . GLN A 1 432 ? 6.066 4.546 18.472 1.00 79.62 4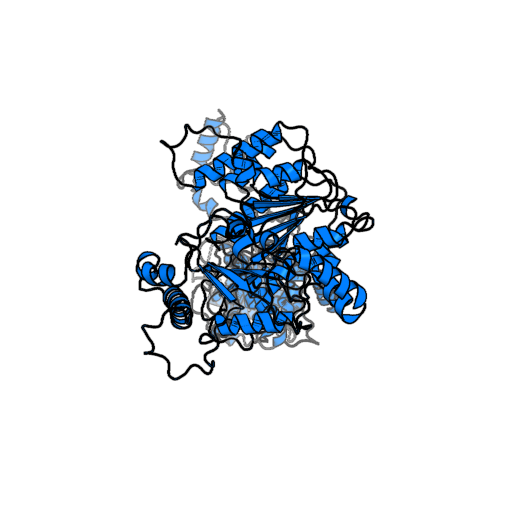32 GLN A C 1
ATOM 3513 O O . GLN A 1 432 ? 5.381 3.531 18.421 1.00 79.62 432 GLN A O 1
ATOM 3518 N N . ILE A 1 433 ? 5.557 5.758 18.228 1.00 84.19 433 ILE A N 1
ATOM 3519 C CA . ILE A 1 433 ? 4.154 5.994 17.852 1.00 84.19 433 ILE A CA 1
ATOM 3520 C C . ILE A 1 433 ? 3.810 5.254 16.553 1.00 84.19 433 ILE A C 1
ATOM 3522 O O . ILE A 1 433 ? 2.827 4.518 16.495 1.00 84.19 433 ILE A O 1
ATOM 3526 N N . ILE A 1 434 ? 4.623 5.425 15.504 1.00 86.06 434 ILE A N 1
ATOM 3527 C CA . ILE A 1 434 ? 4.380 4.783 14.202 1.00 86.06 434 ILE A CA 1
ATOM 3528 C C . ILE A 1 434 ? 4.443 3.260 14.330 1.00 86.06 434 ILE A C 1
ATOM 3530 O O . ILE A 1 434 ? 3.592 2.568 13.772 1.00 86.06 434 ILE A O 1
ATOM 3534 N N . ASP A 1 435 ? 5.437 2.745 15.054 1.00 80.44 435 ASP A N 1
ATOM 3535 C CA . ASP A 1 435 ? 5.625 1.311 15.260 1.00 80.44 435 ASP A CA 1
ATOM 3536 C C . ASP A 1 435 ? 4.481 0.697 16.071 1.00 80.44 435 ASP A C 1
ATOM 3538 O O . ASP A 1 435 ? 3.957 -0.344 15.675 1.00 80.44 435 ASP A O 1
ATOM 3542 N N . SER A 1 436 ? 4.021 1.375 17.127 1.00 79.75 436 SER A N 1
ATOM 3543 C CA . SER A 1 436 ? 2.872 0.944 17.929 1.00 79.75 436 SER A CA 1
ATOM 3544 C C . SER A 1 436 ? 1.597 0.889 17.081 1.00 79.75 436 SER A C 1
ATOM 3546 O O . SER A 1 436 ? 0.999 -0.181 16.939 1.00 79.75 436 SER A O 1
ATOM 3548 N N . ILE A 1 437 ? 1.238 1.983 16.395 1.00 86.12 437 ILE A N 1
ATOM 3549 C CA . ILE A 1 437 ? 0.032 2.035 15.549 1.00 86.12 437 ILE A CA 1
ATOM 3550 C C . ILE A 1 437 ? 0.094 0.965 14.452 1.00 86.12 437 ILE A C 1
ATOM 3552 O O . ILE A 1 437 ? -0.874 0.235 14.230 1.00 86.12 437 ILE A O 1
ATOM 3556 N N . TYR A 1 438 ? 1.228 0.843 13.758 1.00 83.19 438 TYR A N 1
ATOM 3557 C CA . TYR A 1 438 ? 1.383 -0.122 12.671 1.00 83.19 438 TYR A CA 1
ATOM 3558 C C . TYR A 1 438 ? 1.330 -1.571 13.168 1.00 83.19 438 TYR A C 1
ATOM 3560 O O . TYR A 1 438 ? 0.667 -2.415 12.559 1.00 83.19 438 TYR A O 1
ATOM 3568 N N . SER A 1 439 ? 1.992 -1.865 14.288 1.00 77.69 439 SER A N 1
ATOM 3569 C CA . SER A 1 439 ? 1.972 -3.191 14.907 1.00 77.69 439 SER A CA 1
ATOM 3570 C C . SER A 1 439 ? 0.566 -3.567 15.364 1.00 77.69 439 SER A C 1
ATOM 3572 O O . SER A 1 439 ? 0.143 -4.700 15.136 1.00 77.69 439 SER A O 1
ATOM 3574 N N . ARG A 1 440 ? -0.211 -2.617 15.903 1.00 79.44 440 ARG A N 1
ATOM 3575 C CA . ARG A 1 440 ? -1.626 -2.828 16.245 1.00 79.44 440 ARG A CA 1
ATOM 3576 C C . ARG A 1 440 ? -2.501 -3.039 15.017 1.00 79.44 440 ARG A C 1
ATOM 3578 O O . ARG A 1 440 ? -3.303 -3.967 15.028 1.00 79.44 440 ARG A O 1
ATOM 3585 N N . MET A 1 441 ? -2.295 -2.290 13.926 1.00 81.50 441 MET A N 1
ATOM 3586 C CA . MET A 1 441 ? -2.985 -2.564 12.653 1.00 81.50 441 MET A CA 1
ATOM 3587 C C . MET A 1 441 ? -2.769 -4.012 12.206 1.00 81.50 441 MET A C 1
ATOM 3589 O O . MET A 1 441 ? -3.714 -4.678 11.791 1.00 81.50 441 MET A O 1
ATOM 3593 N N . LYS A 1 442 ? -1.536 -4.522 12.317 1.00 73.94 442 LYS A N 1
ATOM 3594 C CA . LYS A 1 442 ? -1.223 -5.920 11.990 1.00 73.94 442 LYS A CA 1
ATOM 3595 C C . LYS A 1 442 ? -1.826 -6.906 12.986 1.00 73.94 442 LYS A C 1
ATOM 3597 O O . LYS A 1 442 ? -2.408 -7.896 12.549 1.00 73.94 442 LYS A O 1
ATOM 3602 N N . GLY A 1 443 ? -1.713 -6.636 14.285 1.00 67.94 443 GLY A N 1
ATOM 3603 C CA . GLY A 1 443 ? -2.238 -7.491 15.351 1.00 67.94 443 GLY A CA 1
ATOM 3604 C C . GLY A 1 443 ? -3.756 -7.660 15.279 1.00 67.94 443 GLY A C 1
ATOM 3605 O O . GLY A 1 443 ? -4.252 -8.778 15.369 1.00 67.94 443 GLY A O 1
ATOM 3606 N N . TYR A 1 444 ? -4.481 -6.573 15.012 1.00 70.75 444 TYR A N 1
ATOM 3607 C CA . TYR A 1 444 ? -5.933 -6.570 14.807 1.00 70.75 444 TYR A CA 1
ATOM 3608 C C . TYR A 1 444 ? -6.355 -6.994 13.394 1.00 70.75 444 TYR A C 1
ATOM 3610 O O . TYR A 1 444 ? -7.540 -6.981 13.079 1.00 70.75 444 TYR A O 1
ATOM 3618 N N . GLN A 1 445 ? -5.401 -7.374 12.535 1.00 68.75 445 GLN A N 1
ATOM 3619 C CA . GLN A 1 445 ? -5.640 -7.795 11.150 1.00 68.75 445 GLN A CA 1
ATOM 3620 C C . GLN A 1 445 ? -6.387 -6.751 10.305 1.00 68.75 445 GLN A C 1
ATOM 3622 O O . GLN A 1 445 ? -7.098 -7.083 9.354 1.00 68.75 445 GLN A O 1
ATOM 3627 N N . ILE A 1 446 ? -6.189 -5.470 10.611 1.00 76.75 446 ILE A N 1
ATOM 3628 C CA . ILE A 1 446 ? -6.800 -4.373 9.873 1.00 76.75 446 ILE A CA 1
ATOM 3629 C C . ILE A 1 446 ? -6.094 -4.260 8.519 1.00 76.75 446 ILE A C 1
ATOM 3631 O O . ILE A 1 446 ? -4.890 -3.991 8.428 1.00 76.75 446 ILE A O 1
ATOM 3635 N N . ASN A 1 447 ? -6.846 -4.492 7.442 1.00 75.75 447 ASN A N 1
ATOM 3636 C CA . ASN A 1 447 ? -6.305 -4.470 6.089 1.00 75.75 447 ASN A CA 1
ATOM 3637 C C . ASN A 1 447 ? -6.077 -3.022 5.629 1.00 75.75 447 ASN A C 1
ATOM 3639 O O . ASN A 1 447 ? -6.961 -2.400 5.031 1.00 75.75 447 ASN A O 1
ATOM 3643 N N . SER A 1 448 ? -4.897 -2.492 5.948 1.00 82.62 448 SER A N 1
ATOM 3644 C CA . SER A 1 448 ? -4.508 -1.099 5.718 1.00 82.62 448 SER A CA 1
ATOM 3645 C C . SER A 1 448 ? -3.317 -0.971 4.773 1.00 82.62 448 SER A C 1
ATOM 3647 O O . SER A 1 448 ? -2.393 -1.789 4.783 1.00 82.62 448 SER A O 1
ATOM 3649 N N . LYS A 1 449 ? -3.284 0.124 4.007 1.00 82.25 449 LYS A N 1
ATOM 3650 C CA . LYS A 1 449 ? -2.078 0.589 3.301 1.00 82.25 449 LYS A CA 1
ATOM 3651 C C . LYS A 1 449 ? -1.464 1.761 4.043 1.00 82.25 449 LYS A C 1
ATOM 3653 O O . LYS A 1 449 ? -2.160 2.732 4.306 1.00 82.25 449 LYS A O 1
ATOM 3658 N N . VAL A 1 450 ? -0.174 1.681 4.359 1.00 86.25 450 VAL A N 1
ATOM 3659 C CA . VAL A 1 450 ? 0.487 2.652 5.237 1.00 86.25 450 VAL A CA 1
ATOM 3660 C C . VAL A 1 450 ? 1.713 3.250 4.558 1.00 86.25 450 VAL A C 1
ATOM 3662 O O . VAL A 1 450 ? 2.536 2.528 3.997 1.00 86.25 450 VAL A O 1
ATOM 3665 N N . PHE A 1 451 ? 1.840 4.572 4.624 1.00 85.75 451 PHE A N 1
ATOM 3666 C CA . PHE A 1 451 ? 2.971 5.328 4.093 1.00 85.75 451 PHE A CA 1
ATOM 3667 C C . PHE A 1 451 ? 3.494 6.321 5.131 1.00 85.75 451 PHE A C 1
ATOM 3669 O O . PHE A 1 451 ? 2.748 6.781 5.988 1.00 85.75 451 PHE A O 1
ATOM 3676 N N . VAL A 1 452 ? 4.755 6.716 4.999 1.00 86.62 452 VAL A N 1
ATOM 3677 C CA . VAL A 1 452 ? 5.367 7.855 5.688 1.00 86.62 452 VAL A CA 1
ATOM 3678 C C . VAL A 1 452 ? 5.685 8.935 4.666 1.00 86.62 452 VAL A C 1
ATOM 3680 O O . VAL A 1 452 ? 6.234 8.635 3.610 1.00 86.62 452 VAL A O 1
ATOM 3683 N N . TYR A 1 453 ? 5.387 10.189 4.980 1.00 87.44 453 TYR A N 1
ATOM 3684 C CA . TYR A 1 453 ? 5.745 11.360 4.191 1.00 87.44 453 TYR A CA 1
ATOM 3685 C C . TYR A 1 453 ? 6.494 12.381 5.051 1.00 87.44 453 TYR A C 1
ATOM 3687 O O . TYR A 1 453 ? 6.012 12.770 6.106 1.00 87.44 453 TYR A O 1
ATOM 3695 N N . PHE A 1 454 ? 7.641 12.869 4.579 1.00 85.94 454 PHE A N 1
ATOM 3696 C CA . PHE A 1 454 ? 8.432 13.893 5.273 1.00 85.94 454 PHE A CA 1
ATOM 3697 C C . PHE A 1 454 ? 8.196 15.281 4.668 1.00 85.94 454 PHE A C 1
ATOM 3699 O O . PHE A 1 454 ? 8.427 15.486 3.473 1.00 85.94 454 PHE A O 1
ATOM 3706 N N . CYS A 1 455 ? 7.770 16.249 5.481 1.00 86.50 455 CYS A N 1
ATOM 3707 C CA . CYS A 1 455 ? 7.292 17.561 5.026 1.00 86.50 455 CYS A CA 1
ATOM 3708 C C . CYS A 1 455 ? 8.314 18.354 4.183 1.00 86.50 455 CYS A C 1
ATOM 3710 O O . CYS A 1 455 ? 8.016 18.819 3.076 1.00 86.50 455 CYS A O 1
ATOM 3712 N N . ASN A 1 456 ? 9.539 18.504 4.683 1.00 82.12 456 ASN A N 1
ATOM 3713 C CA . ASN A 1 456 ? 10.627 19.272 4.080 1.00 82.12 456 ASN A CA 1
ATOM 3714 C C . ASN A 1 456 ? 11.385 18.475 3.019 1.00 82.12 456 ASN A C 1
ATOM 3716 O O . ASN A 1 456 ? 11.783 19.024 1.982 1.00 82.12 456 ASN A O 1
ATOM 3720 N N . SER A 1 457 ? 11.633 17.191 3.274 1.00 75.00 457 SER A N 1
ATOM 3721 C CA . SER A 1 457 ? 12.301 16.297 2.326 1.00 75.00 457 SER A CA 1
ATOM 3722 C C . SER A 1 457 ? 11.421 15.929 1.142 1.00 75.00 457 SER A C 1
ATOM 3724 O O . SER A 1 457 ? 11.954 15.675 0.064 1.00 75.00 457 SER A O 1
ATOM 3726 N N . LYS A 1 458 ? 10.094 16.003 1.305 1.00 78.75 458 LYS A N 1
ATOM 3727 C CA . LYS A 1 458 ? 9.082 15.618 0.310 1.00 78.75 458 LYS A CA 1
ATOM 3728 C C . LYS A 1 458 ? 9.219 14.158 -0.131 1.00 78.75 458 LYS A C 1
ATOM 3730 O O . LYS A 1 458 ? 8.815 13.812 -1.239 1.00 78.75 458 LYS A O 1
ATOM 3735 N N . LEU A 1 459 ? 9.820 13.335 0.725 1.00 73.31 459 LEU A N 1
ATOM 3736 C CA . LEU A 1 459 ? 10.039 11.914 0.502 1.00 73.31 459 LEU A CA 1
ATOM 3737 C C . LEU A 1 459 ? 8.830 11.145 1.023 1.00 73.31 459 LEU A C 1
ATOM 3739 O O . LEU A 1 459 ? 8.351 11.447 2.113 1.00 73.31 459 LEU A O 1
ATOM 3743 N N . MET A 1 460 ? 8.375 10.156 0.257 1.00 78.12 460 MET A N 1
ATOM 3744 C CA . MET A 1 460 ? 7.290 9.260 0.637 1.00 78.12 460 MET A CA 1
ATOM 3745 C C . MET A 1 460 ? 7.775 7.814 0.606 1.00 78.12 460 MET A C 1
ATOM 3747 O O . MET A 1 460 ? 8.399 7.408 -0.372 1.00 78.12 460 MET A O 1
ATOM 3751 N N . ILE A 1 461 ? 7.485 7.053 1.657 1.00 73.38 461 ILE A N 1
ATOM 3752 C CA . ILE A 1 461 ? 7.992 5.696 1.872 1.00 73.38 461 ILE A CA 1
ATOM 3753 C C . ILE A 1 461 ? 6.816 4.781 2.257 1.00 73.38 461 ILE A C 1
ATOM 3755 O O . ILE A 1 461 ? 6.102 5.125 3.195 1.00 73.38 461 ILE A O 1
ATOM 3759 N N . PRO A 1 462 ? 6.573 3.650 1.575 1.00 72.88 462 PRO A N 1
ATOM 3760 C CA . PRO A 1 462 ? 5.605 2.644 2.028 1.00 72.88 462 PRO A CA 1
ATOM 3761 C C . PRO A 1 462 ? 6.118 1.868 3.260 1.00 72.88 462 PRO A C 1
ATOM 3763 O O . PRO A 1 462 ? 7.322 1.637 3.383 1.00 72.88 462 PRO A O 1
ATOM 3766 N N . ILE A 1 463 ? 5.222 1.483 4.180 1.00 70.44 463 ILE A N 1
ATOM 3767 C CA . ILE A 1 463 ? 5.556 0.688 5.375 1.00 70.44 463 ILE A CA 1
ATOM 3768 C C . ILE A 1 463 ? 5.045 -0.752 5.238 1.00 70.44 463 ILE A C 1
ATOM 3770 O O . ILE A 1 463 ? 3.843 -1.015 5.350 1.00 70.44 463 ILE A O 1
ATOM 3774 N N . ASP A 1 464 ? 5.971 -1.707 5.109 1.00 59.84 464 ASP A N 1
ATOM 3775 C CA . ASP A 1 464 ? 5.602 -3.065 4.681 1.00 59.84 464 ASP A CA 1
ATOM 3776 C C . ASP A 1 464 ? 5.803 -4.166 5.739 1.00 59.84 464 ASP A C 1
ATOM 3778 O O . ASP A 1 464 ? 5.287 -5.265 5.548 1.00 59.84 464 ASP A O 1
ATOM 3782 N N . SER A 1 465 ? 6.543 -3.925 6.835 1.00 53.69 465 SER A N 1
ATOM 3783 C CA . SER A 1 465 ? 6.629 -4.801 8.043 1.00 53.69 465 SER A CA 1
ATOM 3784 C C . SER A 1 465 ? 7.840 -4.501 8.928 1.00 53.69 465 SER A C 1
ATOM 3786 O O . SER A 1 465 ? 7.827 -4.826 10.107 1.00 53.69 465 SER A O 1
ATOM 3788 N N . ASN A 1 466 ? 8.902 -3.916 8.368 1.00 53.41 466 ASN A N 1
ATOM 3789 C CA . ASN A 1 466 ? 10.170 -3.728 9.070 1.00 53.41 466 ASN A CA 1
ATOM 3790 C C . ASN A 1 466 ? 10.540 -2.243 9.119 1.00 53.41 466 ASN A C 1
ATOM 3792 O O . ASN A 1 466 ? 11.458 -1.793 8.430 1.00 53.41 466 ASN A O 1
ATOM 3796 N N . ILE A 1 467 ? 9.765 -1.486 9.905 1.00 55.88 467 ILE A N 1
ATOM 3797 C CA . ILE A 1 467 ? 9.957 -0.046 10.126 1.00 55.88 467 ILE A CA 1
ATOM 3798 C C . ILE A 1 467 ? 11.409 0.220 10.547 1.00 55.88 467 ILE A C 1
ATOM 3800 O O . ILE A 1 467 ? 12.063 1.083 9.960 1.00 55.88 467 ILE A O 1
ATOM 3804 N N . SER A 1 468 ? 11.949 -0.602 11.456 1.00 52.09 468 SER A N 1
ATOM 3805 C CA . SER A 1 468 ? 13.288 -0.472 12.051 1.00 52.09 468 SER A CA 1
ATOM 3806 C C . SER A 1 468 ? 14.427 -0.297 11.031 1.00 52.09 468 SER A C 1
ATOM 3808 O O . SER A 1 468 ? 15.272 0.585 11.191 1.00 52.09 468 SER A O 1
ATOM 3810 N N . ASN A 1 469 ? 14.399 -1.027 9.907 1.00 52.09 469 ASN A N 1
ATOM 3811 C CA . ASN A 1 469 ? 15.416 -0.904 8.849 1.00 52.09 469 ASN A CA 1
ATOM 3812 C C . ASN A 1 469 ? 15.386 0.445 8.102 1.00 52.09 469 ASN A C 1
ATOM 3814 O O . ASN A 1 469 ? 16.406 0.878 7.557 1.00 52.09 469 ASN A O 1
ATOM 3818 N N . TYR A 1 470 ? 14.232 1.115 8.057 1.00 55.72 470 TYR A N 1
ATOM 3819 C CA . TYR A 1 470 ? 14.098 2.446 7.464 1.00 55.72 470 TYR A CA 1
ATOM 3820 C C . TYR A 1 470 ? 14.502 3.542 8.455 1.00 55.72 470 TYR A C 1
ATOM 3822 O O . TYR A 1 470 ? 15.110 4.536 8.047 1.00 55.72 470 TYR A O 1
ATOM 3830 N N . LEU A 1 471 ? 14.232 3.344 9.751 1.00 50.94 471 LEU A N 1
ATOM 3831 C CA . LEU A 1 471 ? 14.437 4.345 10.803 1.00 50.94 471 LEU A CA 1
ATOM 3832 C C . LEU A 1 471 ? 15.883 4.851 10.884 1.00 50.94 471 LEU A C 1
ATOM 3834 O O . LEU A 1 471 ? 16.104 6.058 10.963 1.00 50.94 471 LEU A O 1
ATOM 3838 N N . THR A 1 472 ? 16.881 3.969 10.757 1.00 51.19 472 THR A N 1
ATOM 3839 C CA . THR A 1 472 ? 18.302 4.368 10.815 1.00 51.19 472 THR A CA 1
ATOM 3840 C C . THR A 1 472 ? 18.714 5.273 9.647 1.00 51.19 472 THR A C 1
ATOM 3842 O O . THR A 1 472 ? 19.558 6.155 9.805 1.00 51.19 472 THR A O 1
ATOM 3845 N N . LYS A 1 473 ? 18.108 5.095 8.464 1.00 54.66 473 LYS A N 1
ATOM 3846 C CA . LYS A 1 473 ? 18.359 5.952 7.292 1.00 54.66 473 LYS A CA 1
ATOM 3847 C C . LYS A 1 473 ? 17.578 7.270 7.370 1.00 54.66 473 LYS A C 1
ATOM 3849 O O . LYS A 1 473 ? 18.048 8.285 6.857 1.00 54.66 473 LYS A O 1
ATOM 3854 N N . ILE A 1 474 ? 16.416 7.271 8.028 1.00 55.75 474 ILE A N 1
ATOM 3855 C CA . ILE A 1 474 ? 15.508 8.422 8.143 1.00 55.75 474 ILE A CA 1
ATOM 3856 C C . ILE A 1 474 ? 16.086 9.544 9.021 1.00 55.75 474 ILE A C 1
ATOM 3858 O O . ILE A 1 474 ? 15.877 10.717 8.710 1.00 55.75 474 ILE A O 1
ATOM 3862 N N . THR A 1 475 ? 16.885 9.243 10.049 1.00 60.09 475 THR A N 1
ATOM 3863 C CA . THR A 1 475 ? 17.509 10.270 10.918 1.00 60.09 475 THR A CA 1
ATOM 3864 C C . THR A 1 475 ? 18.382 11.273 10.137 1.00 60.09 475 THR A C 1
ATOM 3866 O O . THR A 1 475 ? 18.567 12.428 10.548 1.00 60.09 475 THR A O 1
ATOM 3869 N N . LEU A 1 476 ? 18.873 10.878 8.956 1.00 60.53 476 LEU A N 1
ATOM 3870 C CA . LEU A 1 476 ? 19.652 11.729 8.051 1.00 60.53 476 LEU A CA 1
ATOM 3871 C C . LEU A 1 476 ? 18.799 12.741 7.259 1.00 60.53 476 LEU A C 1
ATOM 3873 O O . LEU A 1 476 ? 19.358 13.669 6.680 1.00 60.53 476 LEU A O 1
ATOM 3877 N N . LEU A 1 477 ? 17.468 12.604 7.244 1.00 63.16 477 LEU A N 1
ATOM 3878 C CA . LEU A 1 477 ? 16.563 13.423 6.423 1.00 63.16 477 LEU A CA 1
ATOM 3879 C C . LEU A 1 477 ? 16.128 14.742 7.078 1.00 63.16 477 LEU A C 1
ATOM 3881 O O . LEU A 1 477 ? 15.683 15.641 6.369 1.00 63.16 477 LEU A O 1
ATOM 3885 N N . TYR A 1 478 ? 16.274 14.895 8.396 1.00 70.75 478 TYR A N 1
ATOM 3886 C CA . TYR A 1 478 ? 15.813 16.093 9.111 1.00 70.75 478 TYR A CA 1
ATOM 3887 C C . TYR A 1 478 ? 16.625 17.341 8.753 1.00 70.75 478 TYR A C 1
ATOM 3889 O O . TYR A 1 478 ? 17.860 17.336 8.829 1.00 70.75 478 TYR A O 1
ATOM 3897 N N . LYS A 1 479 ? 15.915 18.426 8.422 1.00 71.62 479 LYS A N 1
ATOM 3898 C CA . LYS A 1 479 ? 16.456 19.692 7.902 1.00 71.62 479 LYS A CA 1
ATOM 3899 C C . LYS A 1 479 ? 16.235 20.851 8.876 1.00 71.62 479 LYS A C 1
ATOM 3901 O O . LYS A 1 479 ? 15.291 20.858 9.646 1.00 71.62 479 LYS A O 1
ATOM 3906 N N . GLU A 1 480 ? 17.047 21.903 8.764 1.00 69.56 480 GLU A N 1
ATOM 3907 C CA . GLU A 1 480 ? 16.941 23.144 9.568 1.00 69.56 480 GLU A CA 1
ATOM 3908 C C . GLU A 1 480 ? 15.600 23.898 9.415 1.00 69.56 480 GLU A C 1
ATOM 3910 O O . GLU A 1 480 ? 15.272 24.753 10.231 1.00 69.56 480 GLU A O 1
ATOM 3915 N N . LYS A 1 481 ? 14.820 23.636 8.360 1.00 79.38 481 LYS A N 1
ATOM 3916 C CA . LYS A 1 481 ? 13.634 24.439 8.023 1.00 79.38 481 LYS A CA 1
ATOM 3917 C C . LYS A 1 481 ? 12.397 23.990 8.808 1.00 79.38 481 LYS A C 1
ATOM 3919 O O . LYS A 1 481 ? 12.147 22.795 8.938 1.00 79.38 481 LYS A O 1
ATOM 3924 N N . LYS A 1 482 ? 11.583 24.954 9.246 1.00 82.56 482 LYS A N 1
ATOM 3925 C CA . LYS A 1 482 ? 10.208 24.700 9.703 1.00 82.56 482 LYS A CA 1
ATOM 3926 C C . LYS A 1 482 ? 9.350 24.123 8.558 1.00 82.56 482 LYS A C 1
ATOM 3928 O O . LYS A 1 482 ? 9.601 24.469 7.394 1.00 82.56 482 LYS A O 1
ATOM 3933 N N . PRO A 1 483 ? 8.367 23.260 8.863 1.00 86.50 483 PRO A N 1
ATOM 3934 C CA . PRO A 1 483 ? 7.558 22.590 7.855 1.00 86.50 483 PRO A CA 1
ATOM 3935 C C . PRO A 1 483 ? 6.580 23.553 7.167 1.00 86.50 483 PRO A C 1
ATOM 3937 O O . PRO A 1 483 ? 6.207 24.594 7.701 1.00 86.50 483 PRO A O 1
ATOM 3940 N N . LYS A 1 484 ? 6.146 23.180 5.959 1.00 90.69 484 LYS A N 1
ATOM 3941 C CA . LYS A 1 484 ? 4.985 23.776 5.280 1.00 90.69 484 LYS A CA 1
ATOM 3942 C C . LYS A 1 484 ? 3.821 22.797 5.382 1.00 90.69 484 LYS A C 1
ATOM 3944 O O . LYS A 1 484 ? 3.703 21.915 4.524 1.00 90.69 484 LYS A O 1
ATOM 3949 N N . LEU A 1 485 ? 3.062 22.870 6.473 1.00 92.88 485 LEU A N 1
ATOM 3950 C CA . LEU A 1 485 ? 2.080 21.857 6.864 1.00 92.88 485 LEU A CA 1
ATOM 3951 C C . LEU A 1 485 ? 0.938 21.754 5.851 1.00 92.88 485 LEU A C 1
ATOM 3953 O O . LEU A 1 485 ? 0.718 20.668 5.322 1.00 92.88 485 LEU A O 1
ATOM 3957 N N . PHE A 1 486 ? 0.291 22.863 5.477 1.00 94.44 486 PHE A N 1
ATOM 3958 C CA . PHE A 1 486 ? -0.856 22.829 4.560 1.00 94.44 486 PHE A CA 1
ATOM 3959 C C . PHE A 1 486 ? -0.455 22.322 3.172 1.00 94.44 486 PHE A C 1
ATOM 3961 O O . PHE A 1 486 ? -1.122 21.462 2.598 1.00 94.44 486 PHE A O 1
ATOM 3968 N N . LYS A 1 487 ? 0.697 22.753 2.642 1.00 91.44 487 LYS A N 1
ATOM 3969 C CA . LYS A 1 487 ? 1.226 22.201 1.378 1.00 91.44 487 LYS A CA 1
ATOM 3970 C C . LYS A 1 487 ? 1.593 20.722 1.468 1.00 91.44 487 LYS A C 1
ATOM 3972 O O . LYS A 1 487 ? 1.499 20.014 0.464 1.00 91.44 487 LYS A O 1
ATOM 3977 N N . SER A 1 488 ? 2.053 20.259 2.626 1.00 93.75 488 SER A N 1
ATOM 3978 C CA . SER A 1 488 ? 2.386 18.848 2.857 1.00 93.75 488 SER A CA 1
ATOM 3979 C C . SER A 1 488 ? 1.123 17.993 2.932 1.00 93.75 488 SER A C 1
ATOM 3981 O O . SER A 1 488 ? 1.040 16.980 2.237 1.00 93.75 488 SER A O 1
ATOM 3983 N N . VAL A 1 489 ? 0.108 18.463 3.659 1.00 95.69 489 VAL A N 1
ATOM 3984 C CA . VAL A 1 489 ? -1.226 17.857 3.721 1.00 95.69 489 VAL A CA 1
ATOM 3985 C C . VAL A 1 489 ? -1.868 17.807 2.342 1.00 95.69 489 VAL A C 1
ATOM 3987 O O . VAL A 1 489 ? -2.343 16.746 1.954 1.00 95.69 489 VAL A O 1
ATOM 3990 N N . LEU A 1 490 ? -1.825 18.886 1.554 1.00 93.88 490 LEU A N 1
ATOM 3991 C CA . LEU A 1 490 ? -2.376 18.896 0.194 1.00 93.88 490 LEU A CA 1
ATOM 3992 C C . LEU A 1 490 ? -1.743 17.813 -0.684 1.00 93.88 490 LEU A C 1
ATOM 3994 O O . LEU A 1 490 ? -2.435 17.087 -1.392 1.00 93.88 490 LEU A O 1
ATOM 3998 N N . LYS A 1 491 ? -0.416 17.664 -0.617 1.00 89.69 491 LYS A N 1
ATOM 3999 C CA . LYS A 1 491 ? 0.292 16.614 -1.358 1.00 89.69 491 LYS A CA 1
ATOM 4000 C C . LYS A 1 491 ? -0.111 15.215 -0.916 1.00 89.69 491 LYS A C 1
ATOM 4002 O O . LYS A 1 491 ? -0.351 14.366 -1.773 1.00 89.69 491 LYS A O 1
ATOM 4007 N N . CYS A 1 492 ? -0.184 14.982 0.393 1.00 92.62 492 CYS A N 1
ATOM 4008 C CA . CYS A 1 492 ? -0.652 13.711 0.941 1.00 92.62 492 CYS A CA 1
ATOM 4009 C C . CYS A 1 492 ? -2.097 13.437 0.510 1.00 92.62 492 CYS A C 1
ATOM 4011 O O . CYS A 1 492 ? -2.407 12.331 0.090 1.00 92.62 492 CYS A O 1
ATOM 4013 N N . SER A 1 493 ? -2.948 14.462 0.509 1.00 93.62 493 SER A N 1
ATOM 4014 C CA . SER A 1 493 ? -4.364 14.382 0.143 1.00 93.62 493 SER A CA 1
ATOM 4015 C C . SER A 1 493 ? -4.567 14.032 -1.332 1.00 93.62 493 SER A C 1
ATOM 4017 O O . SER A 1 493 ? -5.339 13.133 -1.662 1.00 93.62 493 SER A O 1
ATOM 4019 N N . ILE A 1 494 ? -3.823 14.680 -2.236 1.00 86.25 494 ILE A N 1
ATOM 4020 C CA . ILE A 1 494 ? -3.798 14.325 -3.664 1.00 86.25 494 ILE A CA 1
ATOM 4021 C C . ILE A 1 494 ? -3.359 12.868 -3.831 1.00 86.25 494 ILE A C 1
ATOM 4023 O O . ILE A 1 494 ? -3.987 12.106 -4.565 1.00 86.25 494 ILE A O 1
ATOM 4027 N N . LYS A 1 495 ? -2.316 12.450 -3.107 1.00 82.81 495 LYS A N 1
ATOM 4028 C CA . LYS A 1 495 ? -1.817 11.080 -3.198 1.00 82.81 495 LYS A CA 1
ATOM 4029 C C . LYS A 1 495 ? -2.803 10.046 -2.649 1.00 82.81 495 LYS A C 1
ATOM 4031 O O . LYS A 1 495 ? -2.943 8.984 -3.249 1.00 82.81 495 LYS A O 1
ATOM 4036 N N . LEU A 1 496 ? -3.486 10.341 -1.546 1.00 86.25 496 LEU A N 1
ATOM 4037 C CA . LEU A 1 496 ? -4.535 9.489 -0.986 1.00 86.25 496 LEU A CA 1
ATOM 4038 C C . LEU A 1 496 ? -5.664 9.271 -1.989 1.00 86.25 496 LEU A C 1
ATOM 4040 O O . LEU A 1 496 ? -6.105 8.139 -2.159 1.00 86.25 496 LEU A O 1
ATOM 4044 N N . ASN A 1 497 ? -6.083 10.319 -2.699 1.00 82.38 497 ASN A N 1
ATOM 4045 C CA . ASN A 1 497 ? -7.082 10.196 -3.758 1.00 82.38 497 ASN A CA 1
ATOM 4046 C C . ASN A 1 497 ? -6.597 9.333 -4.927 1.00 82.38 497 ASN A C 1
ATOM 4048 O O . ASN A 1 497 ? -7.335 8.457 -5.375 1.00 82.38 497 ASN A O 1
ATOM 4052 N N . ASP A 1 498 ? -5.350 9.512 -5.377 1.00 77.19 498 ASP A N 1
ATOM 4053 C CA . ASP A 1 498 ? -4.759 8.644 -6.404 1.00 77.19 498 ASP A CA 1
ATOM 4054 C C . ASP A 1 498 ? -4.804 7.166 -5.985 1.00 77.19 498 ASP A C 1
ATOM 4056 O O . ASP A 1 498 ? -5.077 6.297 -6.814 1.00 77.19 498 ASP A O 1
ATOM 4060 N N . ILE A 1 499 ? -4.546 6.876 -4.702 1.00 70.62 499 ILE A N 1
ATOM 4061 C CA . ILE A 1 499 ? -4.577 5.510 -4.166 1.00 70.62 499 ILE A CA 1
ATOM 4062 C C . ILE A 1 499 ? -6.010 4.989 -4.026 1.00 70.62 499 ILE A C 1
ATOM 4064 O O . ILE A 1 499 ? -6.311 3.870 -4.441 1.00 70.62 499 ILE A O 1
ATOM 4068 N N . SER A 1 500 ? -6.915 5.813 -3.509 1.00 71.62 500 SER A N 1
ATOM 4069 C CA . SER A 1 500 ? -8.322 5.469 -3.299 1.00 71.62 500 SER A CA 1
ATOM 4070 C C . SER A 1 500 ? -9.083 5.215 -4.606 1.00 71.62 500 SER A C 1
ATOM 4072 O O . SER A 1 500 ? -9.989 4.388 -4.624 1.00 71.62 500 SER A O 1
ATOM 4074 N N . ASN A 1 501 ? -8.670 5.807 -5.732 1.00 69.44 501 ASN A N 1
ATOM 4075 C CA . ASN A 1 501 ? -9.224 5.462 -7.050 1.00 69.44 501 ASN A CA 1
ATOM 4076 C C . ASN A 1 501 ? -9.062 3.969 -7.393 1.00 69.44 501 ASN A C 1
ATOM 4078 O O . ASN A 1 501 ? -9.884 3.402 -8.119 1.00 69.44 501 ASN A O 1
ATOM 4082 N N . VAL A 1 502 ? -8.014 3.333 -6.861 1.00 65.00 502 VAL A N 1
ATOM 4083 C CA . VAL A 1 502 ? -7.770 1.890 -6.977 1.00 65.00 502 VAL A CA 1
ATOM 4084 C C . VAL A 1 502 ? -8.488 1.127 -5.856 1.00 65.00 502 VAL A C 1
ATOM 4086 O O . VAL A 1 502 ? -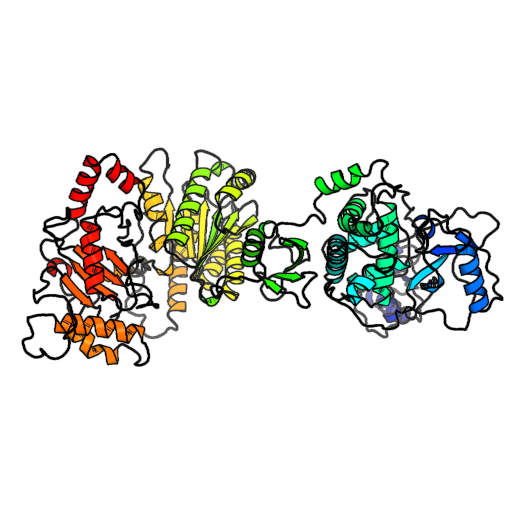9.106 0.097 -6.121 1.00 65.00 502 VAL A O 1
ATOM 4089 N N . CYS A 1 503 ? -8.476 1.659 -4.632 1.00 68.00 503 CYS A N 1
ATOM 4090 C CA . CYS A 1 503 ? -9.119 1.081 -3.446 1.00 68.00 503 CYS A CA 1
ATOM 4091 C C . CYS A 1 503 ? -10.451 1.791 -3.134 1.00 68.00 503 CYS A C 1
ATOM 4093 O O . CYS A 1 503 ? -10.567 2.521 -2.153 1.00 68.00 503 CYS A O 1
ATOM 4095 N N . LYS A 1 504 ? -11.473 1.612 -3.981 1.00 65.38 504 LYS A N 1
ATOM 4096 C CA . LYS A 1 504 ? -12.679 2.474 -3.984 1.00 65.38 504 LYS A CA 1
ATOM 4097 C C . LYS A 1 504 ? -13.455 2.568 -2.661 1.00 65.38 504 LYS A C 1
ATOM 4099 O O . LYS A 1 504 ? -14.202 3.522 -2.485 1.00 65.38 504 LYS A O 1
ATOM 4104 N N . LYS A 1 505 ? -13.320 1.586 -1.765 1.00 71.00 505 LYS A N 1
ATOM 4105 C CA . LYS A 1 505 ? -14.033 1.532 -0.475 1.00 71.00 505 LYS A CA 1
ATOM 4106 C C . LYS A 1 505 ? -13.180 1.951 0.728 1.00 71.00 505 LYS A C 1
ATOM 4108 O O . LYS A 1 505 ? -13.697 1.990 1.838 1.00 71.00 505 LYS A O 1
ATOM 4113 N N . SER A 1 506 ? -11.896 2.254 0.531 1.00 82.62 506 SER A N 1
ATOM 4114 C CA . SER A 1 506 ? -10.985 2.524 1.643 1.00 82.62 506 SER A CA 1
ATOM 4115 C C . SER A 1 506 ? -11.166 3.935 2.203 1.00 82.62 506 SER A C 1
ATOM 4117 O O . SER A 1 506 ? -11.164 4.903 1.435 1.00 82.62 506 SER A O 1
ATOM 4119 N N . LYS A 1 507 ? -11.199 4.073 3.529 1.00 89.12 507 LYS A N 1
ATOM 4120 C CA . LYS A 1 507 ? -11.119 5.376 4.204 1.00 89.12 507 LYS A CA 1
ATOM 4121 C C . LYS A 1 507 ? -9.744 6.022 3.990 1.00 89.12 507 LYS A C 1
ATOM 4123 O O . LYS A 1 507 ? -8.724 5.335 3.983 1.00 89.12 507 LYS A O 1
ATOM 4128 N N . LYS A 1 508 ? -9.706 7.342 3.786 1.00 93.25 508 LYS A N 1
ATOM 4129 C CA . LYS A 1 508 ? -8.478 8.108 3.506 1.00 93.25 508 LYS A CA 1
ATOM 4130 C C . LYS A 1 508 ? -8.060 8.885 4.742 1.00 93.25 508 LYS A C 1
ATOM 4132 O O . LYS A 1 508 ? -8.833 9.704 5.232 1.00 93.25 508 LYS A O 1
ATOM 4137 N N . ARG A 1 509 ? -6.839 8.656 5.221 1.00 94.88 509 ARG A N 1
ATOM 4138 C CA . ARG A 1 509 ? -6.382 9.216 6.490 1.00 94.88 509 ARG A CA 1
ATOM 4139 C C . ARG A 1 509 ? -4.946 9.721 6.431 1.00 94.88 509 ARG A C 1
ATOM 4141 O O . ARG A 1 509 ? -4.059 9.071 5.877 1.00 94.88 509 ARG A O 1
ATOM 4148 N N . ILE A 1 510 ? -4.717 10.871 7.046 1.00 97.56 510 ILE A N 1
ATOM 4149 C CA . ILE A 1 510 ? -3.404 11.448 7.317 1.00 97.56 510 ILE A CA 1
ATOM 4150 C C . ILE A 1 510 ? -3.226 11.475 8.836 1.00 97.56 510 ILE A C 1
ATOM 4152 O O . ILE A 1 510 ? -4.126 11.909 9.543 1.00 97.56 510 ILE A O 1
ATOM 4156 N N . ILE A 1 511 ? -2.077 11.022 9.332 1.00 96.19 511 ILE A N 1
ATOM 4157 C CA . ILE A 1 511 ? -1.666 11.206 10.729 1.00 96.19 511 ILE A CA 1
ATOM 4158 C C . ILE A 1 511 ? -0.490 12.182 10.714 1.00 96.19 511 ILE A C 1
ATOM 4160 O O . ILE A 1 511 ? 0.615 11.827 10.301 1.00 96.19 511 ILE A O 1
ATOM 4164 N N . LEU A 1 512 ? -0.744 13.435 11.075 1.00 96.94 512 LEU A N 1
ATOM 4165 C CA . LEU A 1 512 ? 0.231 14.515 11.096 1.00 96.94 512 LEU A CA 1
ATOM 4166 C C . LEU A 1 512 ? 1.004 14.507 12.419 1.00 96.94 512 LEU A C 1
ATOM 4168 O O . LEU A 1 512 ? 0.429 14.727 13.476 1.00 96.94 512 LEU A O 1
ATOM 4172 N N . ILE A 1 513 ? 2.319 14.316 12.362 1.00 93.75 513 ILE A N 1
ATOM 4173 C CA . ILE A 1 513 ? 3.197 14.359 13.535 1.00 93.75 513 ILE A CA 1
ATOM 4174 C C . ILE A 1 513 ? 4.111 15.580 13.417 1.00 93.75 513 ILE A C 1
ATOM 4176 O O . ILE A 1 513 ? 4.920 15.664 12.486 1.00 93.75 513 ILE A O 1
ATOM 4180 N N . THR A 1 514 ? 3.980 16.550 14.324 1.00 93.06 514 THR A N 1
ATOM 4181 C CA . THR A 1 514 ? 4.713 17.827 14.237 1.00 93.06 514 THR A CA 1
ATOM 4182 C C . THR A 1 514 ? 5.050 18.428 15.600 1.00 93.06 514 THR A C 1
ATOM 4184 O O . THR A 1 514 ? 4.424 18.134 16.609 1.00 93.06 514 THR A O 1
ATOM 4187 N N . ASP A 1 515 ? 6.047 19.304 15.638 1.00 90.81 515 ASP A N 1
ATOM 4188 C CA . ASP A 1 515 ? 6.457 20.075 16.813 1.00 90.81 515 ASP A CA 1
ATOM 4189 C C . ASP A 1 515 ? 6.316 21.590 16.615 1.00 90.81 515 ASP A C 1
ATOM 4191 O O . ASP A 1 515 ? 6.748 22.381 17.446 1.00 90.81 515 ASP A O 1
ATOM 4195 N N . SER A 1 516 ? 5.759 22.034 15.491 1.00 89.31 516 SER A N 1
ATOM 4196 C CA . SER A 1 516 ? 5.589 23.460 15.225 1.00 89.31 516 SER A CA 1
ATOM 4197 C C . SER A 1 516 ? 4.503 23.725 14.197 1.00 89.31 516 SER A C 1
ATOM 4199 O O . SER A 1 516 ? 4.291 22.899 13.307 1.00 89.31 516 SER A O 1
ATOM 4201 N N . ASP A 1 517 ? 3.921 24.923 14.261 1.00 89.75 517 ASP A N 1
ATOM 4202 C CA . ASP A 1 517 ? 3.070 25.477 13.205 1.00 89.75 517 ASP A CA 1
ATOM 4203 C C . ASP A 1 517 ? 3.790 25.589 11.858 1.00 89.75 517 ASP A C 1
ATOM 4205 O O . ASP A 1 517 ? 5.027 25.559 11.763 1.00 89.75 517 ASP A O 1
ATOM 4209 N N . SER A 1 518 ? 2.991 25.737 10.802 1.00 86.56 518 SER A N 1
ATOM 4210 C CA . SER A 1 518 ? 3.503 25.948 9.460 1.00 86.56 518 SER A CA 1
ATOM 4211 C C . SER A 1 518 ? 4.299 27.252 9.389 1.00 86.56 518 SER A C 1
ATOM 4213 O O . SER A 1 518 ? 4.001 28.240 10.061 1.00 86.56 518 SER A O 1
ATOM 4215 N N . VAL A 1 519 ? 5.325 27.290 8.536 1.00 87.19 519 VAL A N 1
ATOM 4216 C CA . VAL A 1 519 ? 5.887 28.578 8.089 1.00 87.19 519 VAL A CA 1
ATOM 4217 C C . VAL A 1 519 ? 4.771 29.399 7.450 1.00 87.19 519 VAL A C 1
ATOM 4219 O O . VAL A 1 519 ? 3.945 28.804 6.768 1.00 87.19 519 VAL A O 1
ATOM 4222 N N . GLU A 1 520 ? 4.789 30.730 7.610 1.00 79.88 520 GLU A N 1
ATOM 4223 C CA . GLU A 1 520 ? 3.818 31.653 7.001 1.00 79.88 520 GLU A CA 1
ATOM 4224 C C . GLU A 1 520 ? 3.410 31.202 5.586 1.00 79.88 520 GLU A C 1
ATOM 4226 O O . GLU A 1 520 ? 4.194 31.205 4.627 1.00 79.88 520 GLU A O 1
ATOM 4231 N N . GLU A 1 521 ? 2.167 30.738 5.501 1.00 82.88 521 GLU A N 1
ATOM 4232 C CA . GLU A 1 521 ? 1.486 30.289 4.298 1.00 82.88 521 GLU A CA 1
ATOM 4233 C C . GLU A 1 521 ? 0.269 31.186 4.098 1.00 82.88 521 GLU A C 1
ATOM 4235 O O . GLU A 1 521 ? -0.393 31.556 5.065 1.00 82.88 521 GLU A O 1
ATOM 4240 N N . ASP A 1 522 ? 0.008 31.535 2.839 1.00 85.44 522 ASP A N 1
ATOM 4241 C CA . ASP A 1 522 ? -1.117 32.380 2.449 1.00 85.44 522 ASP A CA 1
ATOM 4242 C C . ASP A 1 522 ? -2.446 31.799 2.964 1.00 85.44 522 ASP A C 1
ATOM 4244 O O . ASP A 1 522 ? -2.696 30.597 2.833 1.00 85.44 522 ASP A O 1
ATOM 4248 N N . GLU A 1 523 ? -3.292 32.640 3.555 1.00 85.31 523 GLU A N 1
ATOM 4249 C CA . GLU A 1 523 ? -4.581 32.227 4.118 1.00 85.31 523 GLU A CA 1
ATOM 4250 C C . GLU A 1 523 ? -5.537 31.665 3.054 1.00 85.31 523 GLU A C 1
ATOM 4252 O O . GLU A 1 523 ? -6.311 30.751 3.347 1.00 85.31 523 GLU A O 1
ATOM 4257 N N . GLU A 1 524 ? -5.440 32.126 1.804 1.00 87.69 524 GLU A N 1
ATOM 4258 C CA . GLU A 1 524 ? -6.177 31.550 0.678 1.00 87.69 524 GLU A CA 1
ATOM 4259 C C . GLU A 1 524 ? -5.728 30.103 0.422 1.00 87.69 524 GLU A C 1
ATOM 4261 O O . GLU A 1 524 ? -6.549 29.213 0.202 1.00 87.69 524 GLU A O 1
ATOM 4266 N N . ILE A 1 525 ? -4.422 29.826 0.530 1.00 86.75 525 ILE A N 1
ATOM 4267 C CA . ILE A 1 525 ? -3.890 28.462 0.408 1.00 86.75 525 ILE A CA 1
ATOM 4268 C C . ILE A 1 525 ? -4.420 27.590 1.543 1.00 86.75 525 ILE A C 1
ATOM 4270 O O . ILE A 1 525 ? -4.835 26.464 1.279 1.00 86.75 525 ILE A O 1
ATOM 4274 N N . LYS A 1 526 ? -4.422 28.082 2.787 1.00 89.94 526 LYS A N 1
ATOM 4275 C CA . LYS A 1 526 ? -4.932 27.309 3.928 1.00 89.94 526 LYS A CA 1
ATOM 4276 C C . LYS A 1 526 ? -6.401 26.937 3.735 1.00 89.94 526 LYS A C 1
ATOM 4278 O O . LYS A 1 526 ? -6.733 25.764 3.876 1.00 89.94 526 LYS A O 1
ATOM 4283 N N . SER A 1 527 ? -7.241 27.901 3.343 1.00 89.88 527 SER A N 1
ATOM 4284 C CA . SER A 1 527 ? -8.664 27.664 3.056 1.00 89.88 527 SER A CA 1
ATOM 4285 C C . SER A 1 527 ? -8.845 26.615 1.960 1.00 89.88 527 SER A C 1
ATOM 4287 O O . SER A 1 527 ? -9.500 25.603 2.184 1.00 89.88 527 SER A O 1
ATOM 4289 N N . ASN A 1 528 ? -8.160 26.781 0.824 1.00 92.44 528 ASN A N 1
ATOM 4290 C CA . ASN A 1 528 ? -8.255 25.855 -0.306 1.00 92.44 528 ASN A CA 1
ATOM 4291 C C . ASN A 1 528 ? -7.833 24.421 0.055 1.00 92.44 528 ASN A C 1
ATOM 4293 O O . ASN A 1 528 ? -8.371 23.455 -0.485 1.00 92.44 528 ASN A O 1
ATOM 4297 N N . VAL A 1 529 ? -6.850 24.258 0.949 1.00 94.56 529 VAL A N 1
ATOM 4298 C CA . VAL A 1 529 ? -6.429 22.931 1.420 1.00 94.56 529 VAL A CA 1
ATOM 4299 C C . VAL A 1 529 ? -7.499 22.292 2.300 1.00 94.56 529 VAL A C 1
ATOM 4301 O O . VAL A 1 529 ? -7.766 21.105 2.128 1.00 94.56 529 VAL A O 1
ATOM 4304 N N . ILE A 1 530 ? -8.119 23.053 3.204 1.00 93.94 530 ILE A N 1
ATOM 4305 C CA . ILE A 1 530 ? -9.214 22.552 4.046 1.00 93.94 530 ILE A CA 1
ATOM 4306 C C . ILE A 1 530 ? -10.417 22.154 3.191 1.00 93.94 530 ILE A C 1
ATOM 4308 O O . ILE A 1 530 ? -10.905 21.033 3.330 1.00 93.94 530 ILE A O 1
ATOM 4312 N N . ASP A 1 531 ? -10.825 23.009 2.253 1.00 93.50 531 ASP A N 1
ATOM 4313 C CA . ASP A 1 531 ? -11.922 22.712 1.329 1.00 93.50 531 ASP A CA 1
ATOM 4314 C C . ASP A 1 531 ? -11.647 21.421 0.549 1.00 93.50 531 ASP A C 1
ATOM 4316 O O . ASP A 1 531 ? -12.490 20.526 0.497 1.00 93.50 531 ASP A O 1
ATOM 4320 N N . TYR A 1 532 ? -10.423 21.256 0.034 1.00 94.69 532 TYR A N 1
ATOM 4321 C CA . TYR A 1 532 ? -10.027 20.034 -0.661 1.00 94.69 532 TYR A CA 1
ATOM 4322 C C . TYR A 1 532 ? -10.119 18.790 0.235 1.00 94.69 532 TYR A C 1
ATOM 4324 O O . TYR A 1 532 ? -10.585 17.744 -0.214 1.00 94.69 532 TYR A O 1
ATOM 4332 N N . VAL A 1 533 ? -9.661 18.869 1.485 1.00 94.75 533 VAL A N 1
ATOM 4333 C CA . VAL A 1 533 ? -9.697 17.752 2.445 1.00 94.75 533 VAL A CA 1
ATOM 4334 C C . VAL A 1 533 ? -11.141 17.344 2.754 1.00 94.75 533 VAL A C 1
ATOM 4336 O O . VAL A 1 533 ? -11.457 16.154 2.696 1.00 94.75 533 VAL A O 1
ATOM 4339 N N . ILE A 1 534 ? -12.020 18.320 3.010 1.00 92.56 534 ILE A N 1
ATOM 4340 C CA . ILE A 1 534 ? -13.440 18.097 3.318 1.00 92.56 534 ILE A CA 1
ATOM 4341 C C . ILE A 1 534 ? -14.178 17.524 2.108 1.00 92.56 534 ILE A C 1
ATOM 4343 O O . ILE A 1 534 ? -14.848 16.495 2.214 1.00 92.56 534 ILE A O 1
ATOM 4347 N N . ASP A 1 535 ? -14.023 18.145 0.937 1.00 91.12 535 ASP A N 1
ATOM 4348 C CA . ASP A 1 535 ? -14.739 17.742 -0.274 1.00 91.12 535 ASP A CA 1
ATOM 4349 C C . ASP A 1 535 ? -14.383 16.308 -0.700 1.00 91.12 535 ASP A C 1
ATOM 4351 O O . ASP A 1 535 ? -15.205 15.621 -1.320 1.00 91.12 535 ASP A O 1
ATOM 4355 N N . ASN A 1 536 ? -13.189 15.840 -0.316 1.00 90.44 536 ASN A N 1
ATOM 4356 C CA . ASN A 1 536 ? -12.679 14.504 -0.595 1.00 90.44 536 ASN A CA 1
ATOM 4357 C C . ASN A 1 536 ? -12.814 13.506 0.571 1.00 90.44 536 ASN A C 1
ATOM 4359 O O . ASN A 1 536 ? -12.300 12.402 0.425 1.00 90.44 536 ASN A O 1
ATOM 4363 N N . ASP A 1 537 ? -13.485 13.826 1.679 1.00 89.25 537 ASP A N 1
ATOM 4364 C CA . ASP A 1 537 ? -13.625 12.944 2.859 1.00 89.25 537 ASP A CA 1
ATOM 4365 C C . ASP A 1 537 ? -12.281 12.355 3.341 1.00 89.25 537 ASP A C 1
ATOM 4367 O O . ASP A 1 537 ? -12.082 11.139 3.432 1.00 89.25 537 ASP A O 1
ATOM 4371 N N . ILE A 1 538 ? -11.303 13.238 3.554 1.00 93.25 538 ILE A N 1
ATOM 4372 C CA . ILE A 1 538 ? -9.984 12.883 4.083 1.00 93.25 538 ILE A CA 1
ATOM 4373 C C . ILE A 1 538 ? -9.942 13.258 5.561 1.00 93.25 538 ILE A C 1
ATOM 4375 O O . ILE A 1 538 ? -10.186 14.406 5.920 1.00 93.25 538 ILE A O 1
ATOM 4379 N N . TYR A 1 539 ? -9.594 12.296 6.407 1.00 93.38 539 TYR A N 1
ATOM 4380 C CA . TYR A 1 539 ? -9.417 12.504 7.841 1.00 93.38 539 TYR A CA 1
ATOM 4381 C C . TYR A 1 539 ? -7.970 12.892 8.143 1.00 93.38 539 TYR A C 1
ATOM 4383 O O . TYR A 1 539 ? -7.043 12.318 7.563 1.00 93.38 539 TYR A O 1
ATOM 4391 N N . ILE A 1 540 ? -7.763 13.851 9.041 1.00 95.50 540 ILE A N 1
ATOM 4392 C CA . ILE A 1 540 ? -6.438 14.318 9.453 1.00 95.50 540 ILE A CA 1
ATOM 4393 C C . ILE A 1 540 ? -6.349 14.233 10.969 1.00 95.50 540 ILE A C 1
ATOM 4395 O O . ILE A 1 540 ? -6.781 15.138 11.661 1.00 95.50 540 ILE A O 1
ATOM 4399 N N . ASP A 1 541 ? -5.762 13.176 11.509 1.00 94.06 541 ASP A N 1
ATOM 4400 C CA . ASP A 1 541 ? -5.413 13.186 12.928 1.00 94.06 541 ASP A CA 1
ATOM 4401 C C . ASP A 1 541 ? -4.069 13.882 13.119 1.00 94.06 541 ASP A C 1
ATOM 4403 O O . ASP A 1 541 ? -3.196 13.764 12.259 1.00 94.06 541 ASP A O 1
ATOM 4407 N N . SER A 1 542 ? -3.872 14.571 14.240 1.00 93.88 542 SER A N 1
ATOM 4408 C CA . SER A 1 542 ? -2.579 15.170 14.579 1.00 93.88 542 SER A CA 1
ATOM 4409 C C . SER A 1 542 ? -2.063 14.721 15.938 1.00 93.88 542 SER A C 1
ATOM 4411 O O . SER A 1 542 ? -2.821 14.585 16.892 1.00 93.88 542 SER A O 1
ATOM 4413 N N . ILE A 1 543 ? -0.747 14.547 16.023 1.00 92.38 543 ILE A N 1
ATOM 4414 C CA . ILE A 1 543 ? 0.005 14.332 17.258 1.00 92.38 543 ILE A CA 1
ATOM 4415 C C . ILE A 1 543 ? 1.072 15.424 17.317 1.00 92.38 543 ILE A C 1
ATOM 4417 O O . ILE A 1 543 ? 1.953 15.493 16.452 1.00 92.38 543 ILE A O 1
ATOM 4421 N N . VAL A 1 544 ? 0.970 16.312 18.306 1.00 90.94 544 VAL A N 1
ATOM 4422 C CA . VAL A 1 544 ? 1.810 17.511 18.403 1.00 90.94 544 VAL A CA 1
ATOM 4423 C C . VAL A 1 544 ? 2.705 17.483 19.635 1.00 90.94 544 VAL A C 1
ATOM 4425 O O . VAL A 1 544 ? 2.230 17.245 20.735 1.00 90.94 544 VAL A O 1
ATOM 4428 N N . PHE A 1 545 ? 4.000 17.755 19.480 1.00 87.56 545 PHE A N 1
ATOM 4429 C CA . PHE A 1 545 ? 4.943 17.796 20.614 1.00 87.56 545 PHE A CA 1
ATOM 4430 C C . PHE A 1 545 ? 4.983 19.148 21.336 1.00 87.56 545 PHE A C 1
ATOM 4432 O O . PHE A 1 545 ? 5.409 19.236 22.480 1.00 87.56 545 PHE A O 1
ATOM 4439 N N . ASP A 1 546 ? 4.568 20.218 20.662 1.00 86.00 546 ASP A N 1
ATOM 4440 C CA . ASP A 1 546 ? 4.505 21.575 21.202 1.00 86.00 546 ASP A CA 1
ATOM 4441 C C . ASP A 1 546 ? 3.174 22.215 20.792 1.00 86.00 546 ASP A C 1
ATOM 4443 O O . ASP A 1 546 ? 2.411 21.649 20.005 1.00 86.00 546 ASP A O 1
ATOM 4447 N N . LYS A 1 547 ? 2.878 23.417 21.305 1.00 85.75 547 LYS A N 1
ATOM 4448 C CA . LYS A 1 547 ? 1.657 24.133 20.915 1.00 85.75 547 LYS A CA 1
ATOM 4449 C C . LYS A 1 547 ? 1.641 24.401 19.404 1.00 85.75 547 LYS A C 1
ATOM 4451 O O . LYS A 1 547 ? 2.470 25.167 18.917 1.00 85.75 547 LYS A O 1
ATOM 4456 N N . CYS A 1 548 ? 0.683 23.801 18.696 1.00 88.50 548 CYS A N 1
ATOM 4457 C CA . CYS A 1 548 ? 0.561 23.882 17.242 1.00 88.50 548 CYS A CA 1
ATOM 4458 C C . CYS A 1 548 ? -0.906 24.110 16.837 1.00 88.50 548 CYS A C 1
ATOM 4460 O O . CYS A 1 548 ? -1.709 23.178 16.776 1.00 88.50 548 CYS A O 1
ATOM 4462 N N . ARG A 1 549 ? -1.256 25.373 16.567 1.00 88.75 549 ARG A N 1
ATOM 4463 C CA . ARG A 1 549 ? -2.602 25.783 16.145 1.00 88.75 549 ARG A CA 1
ATOM 4464 C C . ARG A 1 549 ? -2.944 25.258 14.751 1.00 88.75 549 ARG A C 1
ATOM 4466 O O . ARG A 1 549 ? -4.083 24.871 14.515 1.00 88.75 549 ARG A O 1
ATOM 4473 N N . ASP A 1 550 ? -1.987 25.230 13.830 1.00 91.00 550 ASP A N 1
ATOM 4474 C CA . ASP A 1 550 ? -2.232 24.798 12.451 1.00 91.00 550 ASP A CA 1
ATOM 4475 C C . ASP A 1 550 ? -2.607 23.309 12.385 1.00 91.00 550 ASP A C 1
ATOM 4477 O O . ASP A 1 550 ? -3.531 22.939 11.662 1.00 91.00 550 ASP A O 1
ATOM 4481 N N . ALA A 1 551 ? -1.937 22.454 13.168 1.00 92.06 551 ALA A N 1
ATOM 4482 C CA . ALA A 1 551 ? -2.273 21.032 13.273 1.00 92.06 551 ALA A CA 1
ATOM 4483 C C . ALA A 1 551 ? -3.656 20.812 13.909 1.00 92.06 551 ALA A C 1
ATOM 4485 O O . ALA A 1 551 ? -4.436 19.985 13.431 1.00 92.06 551 ALA A O 1
ATOM 4486 N N . TYR A 1 552 ? -3.995 21.609 14.927 1.00 91.25 552 TYR A N 1
ATOM 4487 C CA . TYR A 1 552 ? -5.330 21.613 15.522 1.00 91.25 552 TYR A CA 1
ATOM 4488 C C . TYR A 1 552 ? -6.411 21.966 14.490 1.00 91.25 552 TYR A C 1
ATOM 4490 O O . TYR A 1 552 ? -7.365 21.209 14.310 1.00 91.25 552 TYR A O 1
ATOM 4498 N N . VAL A 1 553 ? -6.224 23.065 13.746 1.00 90.75 553 VAL A N 1
ATOM 4499 C CA . VAL A 1 553 ? -7.148 23.505 12.685 1.00 90.75 553 VAL A CA 1
ATOM 4500 C C . VAL A 1 553 ? -7.313 22.423 11.623 1.00 90.75 553 VAL A C 1
ATOM 4502 O O . VAL A 1 553 ? -8.444 22.095 11.268 1.00 90.75 553 VAL A O 1
ATOM 4505 N N . LEU A 1 554 ? -6.210 21.852 11.129 1.00 93.06 554 LEU A N 1
ATOM 4506 C CA . LEU A 1 554 ? -6.235 20.781 10.128 1.00 93.06 554 LEU A CA 1
ATOM 4507 C C . LEU A 1 554 ? -7.052 19.577 10.604 1.00 93.06 554 LEU A C 1
ATOM 4509 O O . LEU A 1 554 ? -7.854 19.042 9.839 1.00 93.06 554 LEU A O 1
ATOM 4513 N N . SER A 1 555 ? -6.879 19.188 11.867 1.00 91.88 555 SER A N 1
ATOM 4514 C CA . SER A 1 555 ? -7.540 17.999 12.398 1.00 91.88 555 SER A CA 1
ATOM 4515 C C . SER A 1 555 ? -9.024 18.216 12.605 1.00 91.88 555 SER A C 1
ATOM 4517 O O . SER A 1 555 ? -9.845 17.500 12.028 1.00 91.88 555 SER A O 1
ATOM 4519 N N . LYS A 1 556 ? -9.386 19.270 13.338 1.00 89.69 556 LYS A N 1
ATOM 4520 C CA . LYS A 1 556 ? -10.780 19.544 13.683 1.00 89.69 556 LYS A CA 1
ATOM 4521 C C . LYS A 1 556 ? -11.638 19.874 12.468 1.00 89.69 556 LYS A C 1
ATOM 4523 O O . LYS A 1 556 ? -12.744 19.364 12.353 1.00 89.69 556 LYS A O 1
ATOM 4528 N N . SER A 1 557 ? -11.097 20.615 11.502 1.00 87.44 557 SER A N 1
ATOM 4529 C CA . SER A 1 557 ? -11.811 20.911 10.248 1.00 87.44 557 SER A CA 1
ATOM 4530 C C . SER A 1 557 ? -12.099 19.656 9.418 1.00 87.44 557 SER A C 1
ATOM 4532 O O . SER A 1 557 ? -13.029 19.635 8.622 1.00 87.44 557 SER A O 1
ATOM 4534 N N . SER A 1 558 ? -11.309 18.592 9.588 1.00 88.00 558 SER A N 1
ATOM 4535 C CA . SER A 1 558 ? -11.542 17.310 8.914 1.00 88.00 558 SER A CA 1
ATOM 4536 C C . SER A 1 558 ? -12.487 16.370 9.683 1.00 88.00 558 SER A C 1
ATOM 4538 O O . SER A 1 558 ? -12.778 15.275 9.193 1.00 88.00 558 SER A O 1
ATOM 4540 N N . GLY A 1 559 ? -12.978 16.780 10.862 1.00 83.50 559 GLY A N 1
ATOM 4541 C CA . GLY A 1 559 ? -13.736 15.932 11.793 1.00 83.50 559 GLY A CA 1
ATOM 4542 C C . GLY A 1 559 ? -12.859 14.893 12.501 1.00 83.50 559 GLY A C 1
ATOM 4543 O O . GLY A 1 559 ? -13.287 13.769 12.736 1.00 83.50 559 GLY A O 1
ATOM 4544 N N . SER A 1 560 ? -11.590 15.228 12.733 1.00 89.06 560 SER A N 1
ATOM 4545 C CA . SER A 1 560 ? -10.569 14.337 13.293 1.00 89.06 560 SER A CA 1
ATOM 4546 C C . SER A 1 560 ? -9.974 14.922 14.574 1.00 89.06 560 SER A C 1
ATOM 4548 O O . SER A 1 560 ? -10.324 16.029 14.989 1.00 89.06 560 SER A O 1
ATOM 4550 N N . VAL A 1 561 ? -9.074 14.180 15.212 1.00 88.06 561 VAL A N 1
ATOM 4551 C CA . VAL A 1 561 ? -8.583 14.482 16.563 1.00 88.06 561 VAL A CA 1
ATOM 4552 C C . VAL A 1 561 ? -7.149 15.013 16.555 1.00 88.06 561 VAL A C 1
ATOM 4554 O O . VAL A 1 561 ? -6.348 14.676 15.685 1.00 88.06 561 VAL A O 1
ATOM 4557 N N . CYS A 1 562 ? -6.825 15.876 17.513 1.00 89.25 562 CYS A N 1
ATOM 4558 C CA . CYS A 1 562 ? -5.515 16.485 17.692 1.00 89.25 562 CYS A CA 1
ATOM 4559 C C . CYS A 1 562 ? -5.038 16.286 19.132 1.00 89.25 562 CYS A C 1
ATOM 4561 O O . CYS A 1 562 ? -5.522 16.955 20.042 1.00 89.25 562 CYS A O 1
ATOM 4563 N N . PHE A 1 563 ? -4.027 15.441 19.314 1.00 87.06 563 PHE A N 1
ATOM 4564 C CA . PHE A 1 563 ? -3.439 15.133 20.617 1.00 87.06 563 PHE A CA 1
ATOM 4565 C C . PHE A 1 563 ? -2.147 15.883 20.830 1.00 87.06 563 PHE A C 1
ATOM 4567 O O . PHE A 1 563 ? -1.356 16.070 19.900 1.00 87.06 563 PHE A O 1
ATOM 4574 N N . LYS A 1 564 ? -1.896 16.233 22.085 1.00 85.88 564 LYS A N 1
ATOM 4575 C CA . LYS A 1 564 ? -0.601 16.727 22.518 1.00 85.88 564 LYS A CA 1
ATOM 4576 C C . LYS A 1 564 ? 0.212 15.577 23.101 1.00 85.88 564 LYS A C 1
ATOM 4578 O O . LYS A 1 564 ? -0.192 14.943 24.064 1.00 85.88 564 LYS A O 1
ATOM 4583 N N . ALA A 1 565 ? 1.371 15.326 22.510 1.00 79.25 565 ALA A N 1
ATOM 4584 C CA . ALA A 1 565 ? 2.394 14.483 23.094 1.00 79.25 565 ALA A CA 1
ATOM 4585 C C . ALA A 1 565 ? 3.097 15.284 24.196 1.00 79.25 565 ALA A C 1
ATOM 4587 O O . ALA A 1 565 ? 3.979 16.098 23.914 1.00 79.25 565 ALA A O 1
ATOM 4588 N N . ASP A 1 566 ? 2.666 15.108 25.444 1.00 65.81 566 ASP A N 1
ATOM 4589 C CA . ASP A 1 566 ? 3.371 15.669 26.597 1.00 65.81 566 ASP A CA 1
ATOM 4590 C C . ASP A 1 566 ? 4.781 15.062 26.730 1.00 65.81 566 ASP A C 1
ATOM 4592 O O . ASP A 1 566 ? 5.093 14.041 26.113 1.00 65.81 566 ASP A O 1
ATOM 4596 N N . ASN A 1 567 ? 5.680 15.729 27.472 1.00 52.47 567 ASN A N 1
ATOM 4597 C CA . ASN A 1 567 ? 7.064 15.276 27.654 1.00 52.47 567 ASN A CA 1
ATOM 4598 C C . ASN A 1 567 ? 7.081 13.809 28.125 1.00 52.47 567 ASN A C 1
ATOM 4600 O O . ASN A 1 567 ? 6.916 13.551 29.315 1.00 52.47 567 ASN A O 1
ATOM 4604 N N . PHE A 1 568 ? 7.400 12.885 27.209 1.00 51.72 568 PHE A N 1
ATOM 4605 C CA . PHE A 1 568 ? 7.591 11.444 27.449 1.00 51.72 568 PHE A CA 1
ATOM 4606 C C . PHE A 1 568 ? 8.492 11.119 28.652 1.00 51.72 568 PHE A C 1
ATOM 4608 O O . PHE A 1 568 ? 8.470 10.006 29.167 1.00 51.72 568 PHE A O 1
ATOM 4615 N N . LEU A 1 569 ? 9.336 12.072 29.057 1.00 45.34 569 LEU A N 1
ATOM 4616 C CA . LEU A 1 569 ? 10.340 11.913 30.101 1.00 45.34 569 LEU A CA 1
ATOM 4617 C C . LEU A 1 569 ? 9.890 12.406 31.483 1.00 45.34 569 LEU A C 1
ATOM 4619 O O . LEU A 1 569 ? 10.479 11.976 32.470 1.00 45.34 569 LEU A O 1
ATOM 4623 N N . ASP A 1 570 ? 8.882 13.282 31.569 1.00 45.47 570 ASP A N 1
ATOM 4624 C CA . ASP A 1 570 ? 8.554 13.976 32.825 1.00 45.47 570 ASP A CA 1
ATOM 4625 C C . ASP A 1 570 ? 7.160 13.638 33.378 1.00 45.47 570 ASP A C 1
ATOM 4627 O O . ASP A 1 570 ? 6.931 13.844 34.572 1.00 45.47 570 ASP A O 1
ATOM 4631 N N . GLN A 1 571 ? 6.227 13.128 32.560 1.00 40.19 571 GLN A N 1
ATOM 4632 C CA . GLN A 1 571 ? 4.868 12.766 32.988 1.00 40.19 571 GLN A CA 1
ATOM 4633 C C . GLN A 1 571 ? 4.362 11.521 32.243 1.00 40.19 571 GLN A C 1
ATOM 4635 O O . GLN A 1 571 ? 4.656 11.335 31.069 1.00 40.19 571 GLN A O 1
ATOM 4640 N N . ASP A 1 572 ? 3.655 10.670 32.987 1.00 48.28 572 ASP A N 1
ATOM 4641 C CA . ASP A 1 572 ? 3.098 9.352 32.650 1.00 48.28 572 ASP A CA 1
ATOM 4642 C C . ASP A 1 572 ? 3.016 8.986 31.142 1.00 48.28 572 ASP A C 1
ATOM 4644 O O . ASP A 1 572 ? 2.022 9.304 30.477 1.00 48.28 572 ASP A O 1
ATOM 4648 N N . PRO A 1 573 ? 4.034 8.293 30.585 1.00 48.97 573 PRO A N 1
ATOM 4649 C CA . PRO A 1 573 ? 4.050 7.880 29.180 1.00 48.97 573 PRO A CA 1
ATOM 4650 C C . PRO A 1 573 ? 2.916 6.911 28.801 1.00 48.97 573 PRO A C 1
ATOM 4652 O O . PRO A 1 573 ? 2.722 6.666 27.610 1.00 48.97 573 PRO A O 1
ATOM 4655 N N . ALA A 1 574 ? 2.151 6.387 29.766 1.00 52.94 574 ALA A N 1
ATOM 4656 C CA . ALA A 1 574 ? 1.061 5.452 29.511 1.00 52.94 574 ALA A CA 1
ATOM 4657 C C . ALA A 1 574 ? -0.048 6.053 28.628 1.00 52.94 574 ALA A C 1
ATOM 4659 O O . ALA A 1 574 ? -0.478 5.401 27.686 1.00 52.94 574 ALA A O 1
ATOM 4660 N N . SER A 1 575 ? -0.449 7.309 28.848 1.00 56.56 575 SER A N 1
ATOM 4661 C CA . SER A 1 575 ? -1.661 7.894 28.235 1.00 56.56 575 SER A CA 1
ATOM 4662 C C . SER A 1 575 ? -1.623 8.031 26.700 1.00 56.56 575 SER A C 1
ATOM 4664 O O . SER A 1 575 ? -2.593 7.706 26.014 1.00 56.56 575 SER A O 1
ATOM 4666 N N . LEU A 1 576 ? -0.501 8.478 26.122 1.00 62.44 576 LEU A N 1
ATOM 4667 C CA . LEU A 1 576 ? -0.384 8.648 24.666 1.00 62.44 576 LEU A CA 1
ATOM 4668 C C . LEU A 1 576 ? -0.237 7.306 23.937 1.00 62.44 576 LEU A C 1
ATOM 4670 O O . LEU A 1 576 ? -0.775 7.147 22.838 1.00 62.44 576 LEU A O 1
ATOM 4674 N N . PHE A 1 577 ? 0.490 6.348 24.519 1.00 65.00 577 PHE A N 1
ATOM 4675 C CA . PHE A 1 577 ? 0.579 4.998 23.958 1.00 65.00 577 PHE A CA 1
ATOM 4676 C C . PHE A 1 577 ? -0.752 4.270 24.079 1.00 65.00 577 PHE A C 1
ATOM 4678 O O . PHE A 1 577 ? -1.214 3.708 23.093 1.00 65.00 577 PHE A O 1
ATOM 4685 N N . GLU A 1 578 ? -1.413 4.375 25.228 1.00 65.25 578 GLU A N 1
ATOM 4686 C CA . GLU A 1 578 ? -2.762 3.863 25.457 1.00 65.25 578 GLU A CA 1
ATOM 4687 C C . GLU A 1 578 ? -3.720 4.354 24.367 1.00 65.25 578 GLU A C 1
ATOM 4689 O O . GLU A 1 578 ? -4.406 3.557 23.723 1.00 65.25 578 GLU A O 1
ATOM 4694 N N . PHE A 1 579 ? -3.669 5.649 24.058 1.00 69.81 579 PHE A N 1
ATOM 4695 C CA . PHE A 1 579 ? -4.435 6.237 22.971 1.00 69.81 579 PHE A CA 1
ATOM 4696 C C . PHE A 1 579 ? -4.049 5.705 21.578 1.00 69.81 579 PHE A C 1
ATOM 4698 O O . PHE A 1 579 ? -4.913 5.302 20.796 1.00 69.81 579 PHE A O 1
ATOM 4705 N N . CYS A 1 580 ? -2.754 5.694 21.244 1.00 72.44 580 CYS A N 1
ATOM 4706 C CA . CYS A 1 580 ? -2.272 5.216 19.943 1.00 72.44 580 CYS A CA 1
ATOM 4707 C C . CYS A 1 580 ? -2.568 3.722 19.716 1.00 72.44 580 CYS A C 1
ATOM 4709 O O . CYS A 1 580 ? -2.580 3.264 18.571 1.00 72.44 580 CYS A O 1
ATOM 4711 N N . GLU A 1 581 ? -2.824 2.981 20.794 1.00 71.88 581 GLU A N 1
ATOM 4712 C CA . GLU A 1 581 ? -3.177 1.565 20.798 1.00 71.88 581 GLU A CA 1
ATOM 4713 C C . GLU A 1 581 ? -4.689 1.293 20.776 1.00 71.88 581 GLU A C 1
ATOM 4715 O O . GLU A 1 581 ? -5.096 0.158 20.492 1.00 71.88 581 GLU A O 1
ATOM 4720 N N . CYS A 1 582 ? -5.520 2.313 21.018 1.00 76.94 582 CYS A N 1
ATOM 4721 C CA . CYS A 1 582 ? -6.975 2.208 20.950 1.00 76.94 582 CYS A CA 1
ATOM 4722 C C . CYS A 1 582 ? -7.433 1.852 19.533 1.00 76.94 582 CYS A C 1
ATOM 4724 O O . CYS A 1 582 ? -7.035 2.486 18.553 1.00 76.94 582 CYS A O 1
ATOM 4726 N N . GLU A 1 583 ? -8.348 0.892 19.400 1.00 82.81 583 GLU A N 1
ATOM 4727 C CA . GLU A 1 583 ? -8.835 0.468 18.085 1.00 82.81 583 GLU A CA 1
ATOM 4728 C C . GLU A 1 583 ? -9.584 1.588 17.351 1.00 82.81 583 GLU A C 1
ATOM 4730 O O . GLU A 1 583 ? -9.436 1.730 16.140 1.00 82.81 583 GLU A O 1
ATOM 4735 N N . SER A 1 584 ? -10.295 2.448 18.087 1.00 83.62 584 SER A N 1
ATOM 4736 C CA . SER A 1 584 ? -10.951 3.656 17.562 1.00 83.62 584 SER A CA 1
ATOM 4737 C C . SER A 1 584 ? -9.969 4.662 16.949 1.00 83.62 584 SER A C 1
ATOM 4739 O O . SER A 1 584 ? -10.340 5.451 16.069 1.00 83.62 584 SER A O 1
ATOM 4741 N N . PHE A 1 585 ? -8.707 4.646 17.392 1.00 87.69 585 PHE A N 1
ATOM 4742 C CA . PHE A 1 585 ? -7.651 5.405 16.747 1.00 87.69 585 PHE A CA 1
ATOM 4743 C C . PHE A 1 585 ? -6.995 4.613 15.628 1.00 87.69 585 PHE A C 1
ATOM 4745 O O . PHE A 1 585 ? -6.746 5.188 14.579 1.00 87.69 585 PHE A O 1
ATOM 4752 N N . VAL A 1 586 ? -6.704 3.327 15.800 1.00 88.56 586 VAL A N 1
ATOM 4753 C CA . VAL A 1 586 ? -5.994 2.516 14.797 1.00 88.56 586 VAL A CA 1
ATOM 4754 C C . VAL A 1 586 ? -6.839 2.309 13.529 1.00 88.56 586 VAL A C 1
ATOM 4756 O O . VAL A 1 586 ? -6.309 2.389 12.417 1.00 88.56 586 VAL A O 1
ATOM 4759 N N . ASP A 1 587 ? -8.152 2.129 13.662 1.00 86.88 587 ASP A N 1
ATOM 4760 C CA . ASP A 1 587 ? -9.106 2.005 12.560 1.00 86.88 587 ASP A CA 1
ATOM 4761 C C . ASP A 1 587 ? -10.241 3.021 12.684 1.00 86.88 587 ASP A C 1
ATOM 4763 O O . ASP A 1 587 ? -11.109 2.978 13.556 1.00 86.88 587 ASP A O 1
ATOM 4767 N N . ILE A 1 588 ? -10.240 3.945 11.728 1.00 85.56 588 ILE A N 1
ATOM 4768 C CA . ILE A 1 588 ? -11.163 5.071 11.704 1.00 85.56 588 ILE A CA 1
ATOM 4769 C C . ILE A 1 588 ? -12.626 4.663 11.498 1.00 85.56 588 ILE A C 1
ATOM 4771 O O . ILE A 1 588 ? -13.522 5.437 11.814 1.00 85.56 588 ILE A O 1
ATOM 4775 N N . SER A 1 589 ? -12.891 3.456 10.994 1.00 81.56 589 SER A N 1
ATOM 4776 C CA . SER A 1 589 ? -14.252 2.935 10.825 1.00 81.56 589 SER A CA 1
ATOM 4777 C C . SER A 1 589 ? -14.913 2.519 12.144 1.00 81.56 589 SER A C 1
ATOM 4779 O O . SER A 1 589 ? -16.132 2.316 12.198 1.00 81.56 589 SER A O 1
ATOM 4781 N N . PHE A 1 590 ? -14.124 2.381 13.209 1.00 79.88 590 PHE A N 1
ATOM 4782 C CA . PHE A 1 590 ? -14.587 2.047 14.552 1.00 79.88 590 PHE A CA 1
ATOM 4783 C C . PHE A 1 590 ? -14.699 3.260 15.477 1.00 79.88 590 PHE A C 1
ATOM 4785 O O . PHE A 1 590 ? -15.198 3.132 16.596 1.00 79.88 590 PHE A O 1
ATOM 4792 N N . ARG A 1 591 ? -14.275 4.438 15.018 1.00 81.56 591 ARG A N 1
ATOM 4793 C CA . ARG A 1 591 ? -14.389 5.681 15.773 1.00 81.56 591 ARG A CA 1
ATOM 4794 C C . ARG A 1 591 ? -15.850 6.127 15.867 1.00 81.56 591 ARG A C 1
ATOM 4796 O O . ARG A 1 591 ? -16.550 6.135 14.856 1.00 81.56 591 ARG A O 1
ATOM 4803 N N . SER A 1 592 ? -16.285 6.490 17.072 1.00 69.56 592 SER A N 1
ATOM 4804 C CA . SER A 1 592 ? -17.509 7.271 17.272 1.00 69.56 592 SER A CA 1
ATOM 4805 C C . SER A 1 592 ? -17.337 8.626 16.578 1.00 69.56 592 SER A C 1
ATOM 4807 O O . SER A 1 592 ? -16.314 9.290 16.755 1.00 69.56 592 SER A O 1
ATOM 4809 N N . ILE A 1 593 ? -18.283 9.002 15.721 1.00 58.03 593 ILE A N 1
ATOM 4810 C CA . ILE A 1 593 ? -18.346 10.379 15.234 1.00 58.03 593 ILE A CA 1
ATOM 4811 C C . ILE A 1 593 ? -18.996 11.139 16.381 1.00 58.03 593 ILE A C 1
ATOM 4813 O O . ILE A 1 593 ? -20.137 10.853 16.717 1.00 58.03 593 ILE A O 1
ATOM 4817 N N . ASP A 1 594 ? -18.245 12.022 17.032 1.00 47.03 594 ASP A N 1
ATOM 4818 C CA . ASP A 1 594 ? -18.770 12.812 18.141 1.00 47.03 594 ASP A CA 1
ATOM 4819 C C . ASP A 1 594 ? -19.757 13.859 17.595 1.00 47.03 594 ASP A C 1
ATOM 4821 O O . ASP A 1 594 ? -19.397 15.010 17.340 1.00 47.03 594 ASP A O 1
ATOM 4825 N N . ASP A 1 595 ? -21.009 13.447 17.387 1.00 43.34 595 ASP A N 1
ATOM 4826 C CA . ASP A 1 595 ? -22.124 14.320 17.001 1.00 43.34 595 ASP A CA 1
ATOM 4827 C C . ASP A 1 595 ? -22.443 15.345 18.118 1.00 43.34 595 ASP A C 1
ATOM 4829 O O . ASP A 1 595 ? -23.181 16.309 17.910 1.00 43.34 595 ASP A O 1
ATOM 4833 N N . ASN A 1 596 ? -21.858 15.223 19.319 1.00 35.88 596 ASN A N 1
ATOM 4834 C CA . ASN A 1 596 ? -22.135 16.139 20.432 1.00 35.88 596 ASN A CA 1
ATOM 4835 C C . ASN A 1 596 ? -21.393 17.480 20.336 1.00 35.88 596 ASN A C 1
ATOM 4837 O O . ASN A 1 596 ? -21.835 18.460 20.940 1.00 35.88 596 ASN A O 1
ATOM 4841 N N . ALA A 1 597 ? -20.333 17.583 19.527 1.00 41.03 597 ALA A N 1
ATOM 4842 C CA . ALA A 1 597 ? -19.835 18.894 19.099 1.00 41.03 597 ALA A CA 1
ATOM 4843 C C . ALA A 1 597 ? -20.815 19.586 18.124 1.00 41.03 597 ALA A C 1
ATOM 4845 O O . ALA A 1 597 ? -20.754 20.803 17.941 1.00 41.03 597 ALA A O 1
ATOM 4846 N N . GLU A 1 598 ? -21.728 18.818 17.519 1.00 44.88 598 GLU A N 1
ATOM 4847 C CA . GLU A 1 598 ? -22.652 19.240 16.464 1.00 44.88 598 GLU A CA 1
ATOM 4848 C C . GLU A 1 598 ? -24.058 19.598 16.988 1.00 44.88 598 GLU A C 1
ATOM 4850 O O . GLU A 1 598 ? -24.786 20.330 16.319 1.00 44.88 598 GLU A O 1
ATOM 4855 N N . HIS A 1 599 ? -24.430 19.180 18.204 1.00 38.19 599 HIS A N 1
ATOM 4856 C CA . HIS A 1 599 ? -25.778 19.394 18.756 1.00 38.19 599 HIS A CA 1
ATOM 4857 C C . HIS A 1 599 ? -26.077 20.803 19.306 1.00 38.19 599 HIS A C 1
ATOM 4859 O O . HIS A 1 599 ? -27.211 21.074 19.688 1.00 38.19 599 HIS A O 1
ATOM 4865 N N . ASN A 1 600 ? -25.110 21.726 19.314 1.00 38.00 600 ASN A N 1
ATOM 4866 C CA . ASN A 1 600 ? -25.314 23.096 19.817 1.00 38.00 600 ASN A CA 1
ATOM 4867 C C . ASN A 1 600 ? -25.435 24.171 18.718 1.00 38.00 600 ASN A C 1
ATOM 4869 O O . ASN A 1 600 ? -25.402 25.360 19.039 1.00 38.00 600 ASN A O 1
ATOM 4873 N N . LEU A 1 601 ? -25.522 23.795 17.435 1.00 42.56 601 LEU A N 1
ATOM 4874 C CA . LEU A 1 601 ? -25.389 24.755 16.326 1.00 42.56 601 LEU A CA 1
ATOM 4875 C C . LEU A 1 601 ? -26.599 24.895 15.392 1.00 42.56 601 LEU A C 1
ATOM 4877 O O . LEU A 1 601 ? -26.542 25.752 14.512 1.00 42.56 601 LEU A O 1
ATOM 4881 N N . LEU A 1 602 ? -27.686 24.136 15.563 1.00 40.09 602 LEU A N 1
ATOM 4882 C CA . LEU A 1 602 ? -28.864 24.258 14.694 1.00 40.09 602 LEU A CA 1
ATOM 4883 C C . LEU A 1 602 ? -30.169 24.209 15.501 1.00 40.09 602 LEU A C 1
ATOM 4885 O O . LEU A 1 602 ? -30.440 23.223 16.178 1.00 40.09 602 LEU A O 1
ATOM 4889 N N . ASP A 1 603 ? -30.949 25.292 15.411 1.00 38.75 603 ASP A N 1
ATOM 4890 C CA . ASP A 1 603 ? -32.344 25.372 15.858 1.00 38.75 603 ASP A CA 1
ATOM 4891 C C . ASP A 1 603 ? -33.233 24.399 15.053 1.00 38.75 603 ASP A C 1
ATOM 4893 O O . ASP A 1 603 ? -32.972 24.135 13.875 1.00 38.75 603 ASP A O 1
ATOM 4897 N N . ASP A 1 604 ? -34.324 23.939 15.675 1.00 40.75 604 ASP A N 1
ATOM 4898 C CA . ASP A 1 604 ? -35.289 22.917 15.217 1.00 40.75 604 ASP A CA 1
ATOM 4899 C C . ASP A 1 604 ? -36.050 23.216 13.890 1.00 40.75 604 ASP A C 1
ATOM 4901 O O . ASP A 1 604 ? -37.025 22.541 13.565 1.00 40.75 604 ASP A O 1
ATOM 4905 N N . GLU A 1 605 ? -35.651 24.208 13.083 1.00 43.09 605 GLU A N 1
ATOM 4906 C CA . GLU A 1 605 ? -36.372 24.644 11.865 1.00 43.09 605 GLU A CA 1
ATOM 4907 C C . GLU A 1 605 ? -35.763 24.162 10.526 1.00 43.09 605 GLU A C 1
ATOM 4909 O O . GLU A 1 605 ? -36.016 24.755 9.475 1.00 43.09 605 GLU A O 1
ATOM 4914 N N . PHE A 1 606 ? -34.984 23.077 10.501 1.00 43.56 606 PHE A N 1
ATOM 4915 C CA . PHE A 1 606 ? -34.336 22.595 9.267 1.00 43.56 606 PHE A CA 1
ATOM 4916 C C . PHE A 1 606 ? -34.604 21.117 8.947 1.00 43.56 606 PHE A C 1
ATOM 4918 O O . PHE A 1 606 ? -33.674 20.336 8.771 1.00 43.56 606 PHE A O 1
ATOM 4925 N N . GLU A 1 607 ? -35.875 20.731 8.790 1.00 43.25 607 GLU A N 1
ATOM 4926 C CA . GLU A 1 607 ? -36.224 19.379 8.310 1.00 43.25 607 GLU A CA 1
ATOM 4927 C C . GLU A 1 607 ? -36.716 19.281 6.857 1.00 43.25 607 GLU A C 1
ATOM 4929 O O . GLU A 1 607 ? -36.707 18.185 6.309 1.00 43.25 607 GLU A O 1
ATOM 4934 N N . ASP A 1 608 ? -37.049 20.372 6.158 1.00 42.50 608 ASP A N 1
ATOM 4935 C CA . ASP A 1 608 ? -37.839 20.219 4.917 1.00 42.50 608 ASP A CA 1
ATOM 4936 C C . ASP A 1 608 ? -37.133 20.483 3.577 1.00 42.50 608 ASP A C 1
ATOM 4938 O O . ASP A 1 608 ? -37.764 20.427 2.518 1.00 42.50 608 ASP A O 1
ATOM 4942 N N . SER A 1 609 ? -35.813 20.692 3.544 1.00 45.50 609 SER A N 1
ATOM 4943 C CA . SER A 1 609 ? -35.123 20.762 2.247 1.00 45.50 609 SER A CA 1
ATOM 4944 C C . SER A 1 609 ? -33.604 20.603 2.311 1.00 45.50 609 SER A C 1
ATOM 4946 O O . SER A 1 609 ? -32.906 21.608 2.204 1.00 45.50 609 SER A O 1
ATOM 4948 N N . MET A 1 610 ? -33.060 19.376 2.361 1.00 45.44 610 MET A N 1
ATOM 4949 C CA . MET A 1 610 ? -31.776 19.090 1.693 1.00 45.44 610 MET A CA 1
ATOM 4950 C C . MET A 1 610 ? -31.411 17.606 1.499 1.00 45.44 610 MET A C 1
ATOM 4952 O O . MET A 1 610 ? -31.970 16.694 2.091 1.00 45.44 610 MET A O 1
ATOM 4956 N N . LYS A 1 611 ? -30.494 17.426 0.541 1.00 51.28 611 LYS A N 1
ATOM 4957 C CA . LYS A 1 611 ? -29.975 16.213 -0.106 1.00 51.28 611 LYS A CA 1
ATOM 4958 C C . LYS A 1 611 ? -29.021 15.421 0.804 1.00 51.28 611 LYS A C 1
ATOM 4960 O O . LYS A 1 611 ? -28.462 16.010 1.712 1.00 51.28 611 LYS A O 1
ATOM 4965 N N . ASN A 1 612 ? -28.837 14.133 0.472 1.00 68.38 612 ASN A N 1
ATOM 4966 C CA . ASN A 1 612 ? -27.814 13.154 0.904 1.00 68.38 612 ASN A CA 1
ATOM 4967 C C . ASN A 1 612 ? -27.029 13.455 2.208 1.00 68.38 612 ASN A C 1
ATOM 4969 O O . ASN A 1 612 ? -26.336 14.461 2.300 1.00 68.38 612 ASN A O 1
ATOM 4973 N N . ILE A 1 613 ? -27.011 12.498 3.145 1.00 67.56 613 ILE A N 1
ATOM 4974 C CA . ILE A 1 613 ? -26.250 12.516 4.415 1.00 67.56 613 ILE A CA 1
ATOM 4975 C C . ILE A 1 613 ? -24.793 12.998 4.238 1.00 67.56 613 ILE A C 1
ATOM 4977 O O . ILE A 1 613 ? -24.267 13.722 5.083 1.00 67.56 613 ILE A O 1
ATOM 4981 N N . ASP A 1 614 ? -24.148 12.666 3.116 1.00 69.19 614 ASP A N 1
ATOM 4982 C CA . ASP A 1 614 ? -22.780 13.111 2.816 1.00 69.19 614 ASP A CA 1
ATOM 4983 C C . ASP A 1 614 ? -22.632 14.640 2.698 1.00 69.19 614 ASP A C 1
ATOM 4985 O O . ASP A 1 614 ? -21.611 15.196 3.109 1.00 69.19 614 ASP A O 1
ATOM 4989 N N . ASP A 1 615 ? -23.626 15.328 2.130 1.00 72.81 615 ASP A N 1
ATOM 4990 C CA . ASP A 1 615 ? -23.594 16.783 1.946 1.00 72.81 615 ASP A CA 1
ATOM 4991 C C . ASP A 1 615 ? -23.766 17.502 3.291 1.00 72.81 615 ASP A C 1
ATOM 4993 O O . ASP A 1 615 ? -23.080 18.493 3.552 1.00 72.81 615 ASP A O 1
ATOM 4997 N N . ILE A 1 616 ? -24.605 16.950 4.174 1.00 75.62 616 ILE A N 1
ATOM 4998 C CA . ILE A 1 616 ? -24.793 17.431 5.549 1.00 75.62 616 ILE A CA 1
ATOM 4999 C C . ILE A 1 616 ? -23.464 17.355 6.310 1.00 75.62 616 ILE A C 1
ATOM 5001 O O . ILE A 1 616 ? -22.991 18.365 6.827 1.00 75.62 616 ILE A O 1
ATOM 5005 N N . ASN A 1 617 ? -22.802 16.196 6.303 1.00 75.06 617 ASN A N 1
ATOM 5006 C CA . ASN A 1 617 ? -21.530 16.005 7.008 1.00 75.06 617 ASN A CA 1
ATOM 5007 C C . ASN A 1 617 ? -20.421 16.936 6.492 1.00 75.06 617 ASN A C 1
ATOM 5009 O O . ASN A 1 617 ? -19.610 17.446 7.267 1.00 75.06 617 ASN A O 1
ATOM 5013 N N . LYS A 1 618 ? -20.379 17.198 5.179 1.00 82.81 618 LYS A N 1
ATOM 5014 C CA . LYS A 1 618 ? -19.429 18.162 4.601 1.00 82.81 618 LYS A CA 1
ATOM 5015 C C . LYS A 1 618 ? -19.721 19.591 5.040 1.00 82.81 618 LYS A C 1
ATOM 5017 O O . LYS A 1 618 ? -18.775 20.329 5.314 1.00 82.81 618 LYS A O 1
ATOM 5022 N N . GLN A 1 619 ? -20.993 19.979 5.104 1.00 82.81 619 GLN A N 1
ATOM 5023 C CA . GLN A 1 619 ? -21.377 21.310 5.564 1.00 82.81 619 GLN A CA 1
ATOM 5024 C C . GLN A 1 619 ? -20.994 21.512 7.034 1.00 82.81 619 GLN A C 1
ATOM 5026 O O . GLN A 1 619 ? -20.310 22.486 7.340 1.00 82.81 619 GLN A O 1
ATOM 5031 N N . LYS A 1 620 ? -21.281 20.535 7.905 1.00 80.44 620 LYS A N 1
ATOM 5032 C CA . LYS A 1 620 ? -20.876 20.576 9.320 1.00 80.44 620 LYS A CA 1
ATOM 5033 C C . LYS A 1 620 ? -19.363 20.775 9.490 1.00 80.44 620 LYS A C 1
ATOM 5035 O O . LYS A 1 620 ? -18.930 21.667 10.215 1.00 80.44 620 LYS A O 1
ATOM 5040 N N . LYS A 1 621 ? -18.534 20.027 8.746 1.00 85.25 621 LYS A N 1
ATOM 5041 C CA . LYS A 1 621 ? -17.064 20.204 8.746 1.00 85.25 621 LYS A CA 1
ATOM 5042 C C . LYS A 1 621 ? -16.631 21.618 8.327 1.00 85.25 621 LYS A C 1
ATOM 5044 O O . LYS A 1 621 ? -15.688 22.170 8.900 1.00 85.25 621 LYS A O 1
ATOM 5049 N N . LYS A 1 622 ? -17.315 22.225 7.348 1.00 86.00 622 LYS A N 1
ATOM 5050 C CA . LYS A 1 622 ? -17.052 23.613 6.920 1.00 86.00 622 LYS A CA 1
ATOM 5051 C C . LYS A 1 622 ? -17.403 24.611 8.022 1.00 86.00 622 LYS A C 1
ATOM 5053 O O . LYS A 1 622 ? -16.607 25.507 8.296 1.00 86.00 622 LYS A O 1
ATOM 5058 N N . ASP A 1 623 ? -18.527 24.423 8.702 1.00 84.06 623 ASP A N 1
ATOM 5059 C CA . ASP A 1 623 ? -18.957 25.292 9.804 1.00 84.06 623 ASP A CA 1
ATOM 5060 C C . ASP A 1 623 ? -17.995 25.210 11.005 1.00 84.06 623 ASP A C 1
ATOM 5062 O O . ASP A 1 623 ? -17.623 26.238 11.587 1.00 84.06 623 ASP A O 1
ATOM 5066 N N . VAL A 1 624 ? -17.485 24.010 11.312 1.00 82.88 624 VAL A N 1
ATOM 5067 C CA . VAL A 1 624 ? -16.419 23.797 12.309 1.00 82.88 624 VAL A CA 1
ATOM 5068 C C . VAL A 1 624 ? -15.152 24.570 11.934 1.00 82.88 624 VAL A C 1
ATOM 5070 O O . VAL A 1 624 ? -14.600 25.292 12.769 1.00 82.88 624 VAL A O 1
ATOM 5073 N N . TYR A 1 625 ? -14.707 24.490 10.675 1.00 85.00 625 TYR A N 1
ATOM 5074 C CA . TYR A 1 625 ? -13.559 25.267 10.198 1.00 85.00 625 TYR A CA 1
ATOM 5075 C C . TYR A 1 625 ? -13.762 26.777 10.396 1.00 85.00 625 TYR A C 1
ATOM 5077 O O . TYR A 1 625 ? -12.889 27.445 10.960 1.00 85.00 625 TYR A O 1
ATOM 5085 N N . PHE A 1 626 ? -14.914 27.322 9.984 1.00 83.06 626 PHE A N 1
ATOM 5086 C CA . PHE A 1 626 ? -15.220 28.748 10.151 1.00 83.06 626 PHE A CA 1
ATOM 5087 C C . PHE A 1 626 ? -15.245 29.172 11.622 1.00 83.06 626 PHE A C 1
ATOM 5089 O O . PHE A 1 626 ? -14.768 30.259 11.958 1.00 83.06 626 PHE A O 1
ATOM 5096 N N . THR A 1 627 ? -15.748 28.311 12.504 1.00 84.12 627 THR A N 1
ATOM 5097 C CA . THR A 1 627 ? -15.793 28.561 13.948 1.00 84.12 627 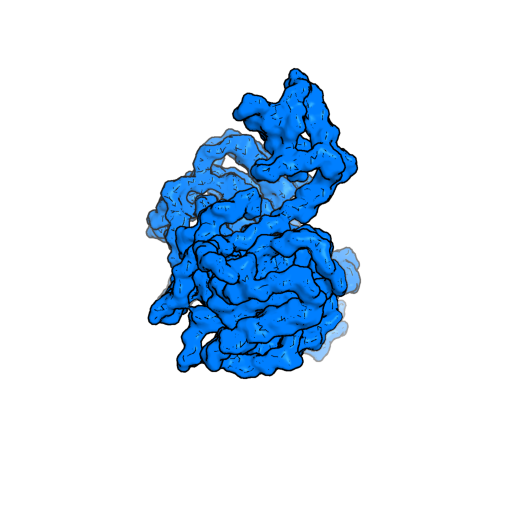THR A CA 1
ATOM 5098 C C . THR A 1 627 ? -14.384 28.624 14.539 1.00 84.12 627 THR A C 1
ATOM 5100 O O . THR A 1 627 ? -14.000 29.635 15.131 1.00 84.12 627 THR A O 1
ATOM 5103 N N . ILE A 1 628 ? -13.569 27.591 14.312 1.00 82.19 628 ILE A N 1
ATOM 5104 C CA . ILE A 1 628 ? -12.216 27.475 14.879 1.00 82.19 628 ILE A CA 1
ATOM 5105 C C . ILE A 1 628 ? -11.283 28.560 14.340 1.00 82.19 628 ILE A C 1
ATOM 5107 O O . ILE A 1 628 ? -10.447 29.100 15.072 1.00 82.19 628 ILE A O 1
ATOM 5111 N N . LYS A 1 629 ? -11.438 28.927 13.065 1.00 76.50 629 LYS A N 1
ATOM 5112 C CA . LYS A 1 629 ? -10.669 30.013 12.449 1.00 76.50 629 LYS A CA 1
ATOM 5113 C C . LYS A 1 629 ? -10.785 31.321 13.239 1.00 76.50 629 LYS A C 1
ATOM 5115 O O . LYS A 1 629 ? -9.800 32.049 13.341 1.00 76.50 629 LYS A O 1
ATOM 5120 N N . ASN A 1 630 ? -11.951 31.589 13.825 1.00 73.62 630 ASN A N 1
ATOM 5121 C CA . ASN A 1 630 ? -12.257 32.845 14.509 1.00 73.62 630 ASN A CA 1
ATOM 5122 C C . ASN A 1 630 ? -12.042 32.803 16.034 1.00 73.62 630 ASN A C 1
ATOM 5124 O O . ASN A 1 630 ? -12.148 33.837 16.693 1.00 73.62 630 ASN A O 1
ATOM 5128 N N . GLN A 1 631 ? -11.717 31.643 16.608 1.00 74.81 631 GLN A N 1
ATOM 5129 C CA . GLN A 1 631 ? -11.464 31.496 18.043 1.00 74.81 631 GLN A CA 1
ATOM 5130 C C . GLN A 1 631 ? -9.982 31.713 18.396 1.00 74.81 631 GLN A C 1
ATOM 5132 O O . GLN A 1 631 ? -9.080 31.470 17.595 1.00 74.81 631 GLN A O 1
ATOM 5137 N N . ASN A 1 632 ? -9.716 32.187 19.619 1.00 64.12 632 ASN A N 1
ATOM 5138 C CA . ASN A 1 632 ? -8.356 32.410 20.143 1.00 64.12 632 ASN A CA 1
ATOM 5139 C C . ASN A 1 632 ? -7.915 31.370 21.182 1.00 64.12 632 ASN A C 1
ATOM 5141 O O . ASN A 1 632 ? -6.760 31.386 21.603 1.00 64.12 632 ASN A O 1
ATOM 5145 N N . ILE A 1 633 ? -8.817 30.483 21.597 1.00 71.44 633 ILE A N 1
ATOM 5146 C CA . ILE A 1 633 ? -8.569 29.430 22.581 1.00 71.44 633 ILE A CA 1
ATOM 5147 C C . ILE A 1 633 ? -8.836 28.100 21.882 1.00 71.44 633 ILE A C 1
ATOM 5149 O O . ILE A 1 633 ? -9.827 27.980 21.168 1.00 71.44 633 ILE A O 1
ATOM 5153 N N . PHE A 1 634 ? -7.931 27.141 22.057 1.00 78.19 634 PHE A N 1
ATOM 5154 C CA . PHE A 1 634 ? -8.073 25.778 21.561 1.00 78.19 634 PHE A CA 1
ATOM 5155 C C . PHE A 1 634 ? -7.512 24.802 22.595 1.00 78.19 634 PHE A C 1
ATOM 5157 O O . PHE A 1 634 ? -6.530 25.112 23.277 1.00 78.19 634 PHE A O 1
ATOM 5164 N N . GLU A 1 635 ? -8.152 23.644 22.699 1.00 81.75 635 GLU A N 1
ATOM 5165 C CA . GLU A 1 635 ? -7.844 22.573 23.646 1.00 81.75 635 GLU A CA 1
ATOM 5166 C C . GLU A 1 635 ? -7.652 21.269 22.871 1.00 81.75 635 GLU A C 1
ATOM 5168 O O . GLU A 1 635 ? -8.305 21.063 21.846 1.00 81.75 635 GLU A O 1
ATOM 5173 N N . TYR A 1 636 ? -6.693 20.450 23.298 1.00 84.00 636 TYR A N 1
ATOM 5174 C CA . TYR A 1 636 ? -6.378 19.189 22.630 1.00 84.00 636 TYR A CA 1
ATOM 5175 C C . TYR A 1 636 ? -7.371 18.103 23.033 1.00 84.00 636 TYR A C 1
ATOM 5177 O O . TYR A 1 636 ? -8.094 18.246 24.012 1.00 84.00 636 TYR A O 1
ATOM 5185 N N . ASP A 1 637 ? -7.436 17.047 22.231 1.00 84.19 637 ASP A N 1
ATOM 5186 C CA . ASP A 1 637 ? -8.212 15.868 22.584 1.00 84.19 637 ASP A CA 1
ATOM 5187 C C . ASP A 1 637 ? -7.468 15.056 23.642 1.00 84.19 637 ASP A C 1
ATOM 5189 O O . ASP A 1 637 ? -6.264 14.829 23.512 1.00 84.19 637 ASP A O 1
ATOM 5193 N N . ASP A 1 638 ? -8.210 14.580 24.639 1.00 74.75 638 ASP A N 1
ATOM 5194 C CA . ASP A 1 638 ? -7.663 13.803 25.758 1.00 74.75 638 ASP A CA 1
ATOM 5195 C C . ASP A 1 638 ? -8.196 12.358 25.772 1.00 74.75 638 ASP A C 1
ATOM 5197 O O . ASP A 1 638 ? -7.714 11.512 26.520 1.00 74.75 638 ASP A O 1
ATOM 5201 N N . SER A 1 639 ? -9.212 12.053 24.954 1.00 72.69 639 SER A N 1
ATOM 5202 C CA . SER A 1 639 ? -9.829 10.724 24.878 1.00 72.69 639 SER A CA 1
ATOM 5203 C C . SER A 1 639 ? -10.474 10.465 23.516 1.00 72.69 639 SER A C 1
ATOM 5205 O O . SER A 1 639 ? -10.652 11.381 22.711 1.00 72.69 639 SER A O 1
ATOM 5207 N N . LEU A 1 640 ? -10.816 9.202 23.243 1.00 76.62 640 LEU A N 1
ATOM 5208 C CA . LEU A 1 640 ? -11.540 8.817 22.035 1.00 76.62 640 LEU A CA 1
ATOM 5209 C C . LEU A 1 640 ? -12.427 7.606 22.266 1.00 76.62 640 LEU A C 1
ATOM 5211 O O . LEU A 1 640 ? -11.982 6.558 22.733 1.00 76.62 640 LEU A O 1
ATOM 5215 N N . THR A 1 641 ? -13.676 7.736 21.840 1.00 73.81 641 THR A N 1
ATOM 5216 C CA . THR A 1 641 ? -14.692 6.713 22.057 1.00 73.81 641 THR A CA 1
ATOM 5217 C C . THR A 1 641 ? -14.799 5.787 20.848 1.00 73.81 641 THR A C 1
ATOM 5219 O O . THR A 1 641 ? -14.818 6.201 19.686 1.00 73.81 641 THR A O 1
ATOM 5222 N N . HIS A 1 642 ? -14.859 4.487 21.118 1.00 84.25 642 HIS A N 1
ATOM 5223 C CA . HIS A 1 642 ? -15.165 3.476 20.114 1.00 84.25 642 HIS A CA 1
ATOM 5224 C C . HIS A 1 642 ? -16.685 3.421 19.883 1.00 84.25 642 HIS A C 1
ATOM 5226 O O . HIS A 1 642 ? -17.447 3.414 20.845 1.00 84.25 642 HIS A O 1
ATOM 5232 N N . LYS A 1 643 ? -17.153 3.304 18.634 1.00 81.12 643 LYS A N 1
ATOM 5233 C CA . LYS A 1 643 ? -18.589 3.369 18.277 1.00 81.12 643 LYS A CA 1
ATOM 5234 C C . LYS A 1 643 ? -19.480 2.378 19.041 1.00 81.12 643 LYS A C 1
ATOM 5236 O O . LYS A 1 643 ? -20.612 2.679 19.384 1.00 81.12 643 LYS A O 1
ATOM 5241 N N . TYR A 1 644 ? -18.969 1.180 19.333 1.00 81.69 644 TYR A N 1
ATOM 5242 C CA . TYR A 1 644 ? -19.692 0.193 20.151 1.00 81.69 644 TYR A CA 1
ATOM 5243 C C . TYR A 1 644 ? -19.755 0.552 21.641 1.00 81.69 644 TYR A C 1
ATOM 5245 O O . TYR A 1 644 ? -20.683 0.117 22.312 1.00 81.69 644 TYR A O 1
ATOM 5253 N N . LEU A 1 645 ? -18.794 1.324 22.165 1.00 80.00 645 LEU A N 1
ATOM 5254 C CA . LEU A 1 645 ? -18.892 1.860 23.525 1.00 80.00 645 LEU A CA 1
ATOM 5255 C C . LEU A 1 645 ? -19.999 2.913 23.577 1.00 80.00 645 LEU A C 1
ATOM 5257 O O . LEU A 1 645 ? -20.837 2.849 24.464 1.00 80.00 645 LEU A O 1
ATOM 5261 N N . GLU A 1 646 ? -20.047 3.810 22.592 1.00 79.44 646 GLU A N 1
ATOM 5262 C CA . GLU A 1 646 ? -21.114 4.807 22.462 1.00 79.44 646 GLU A CA 1
ATOM 5263 C C . GLU A 1 646 ? -22.494 4.149 22.359 1.00 79.44 646 GLU A C 1
ATOM 5265 O O . GLU A 1 646 ? -23.348 4.427 23.190 1.00 79.44 646 GLU A O 1
ATOM 5270 N N . LEU A 1 647 ? -22.673 3.179 21.453 1.00 79.19 647 LEU A N 1
ATOM 5271 C CA . LEU A 1 647 ? -23.901 2.373 21.366 1.00 79.19 647 LEU A CA 1
ATOM 5272 C C . LEU A 1 647 ? -24.237 1.683 22.704 1.00 79.19 647 LEU A C 1
ATOM 5274 O O . LEU A 1 647 ? -25.392 1.505 23.071 1.00 79.19 647 LEU A O 1
ATOM 5278 N N . GLY A 1 648 ? -23.212 1.256 23.445 1.00 76.12 648 GLY A N 1
ATOM 5279 C CA . GLY A 1 648 ? -23.377 0.602 24.735 1.00 76.12 648 GLY A CA 1
ATOM 5280 C C . GLY A 1 648 ? -23.785 1.542 25.878 1.00 76.12 648 GLY A C 1
ATOM 5281 O O . GLY A 1 648 ? -24.392 1.084 26.850 1.00 76.12 648 GLY A O 1
ATOM 5282 N N . PHE A 1 649 ? -23.452 2.825 25.797 1.00 77.88 649 PHE A N 1
ATOM 5283 C CA . PHE A 1 649 ? -23.807 3.823 26.808 1.00 77.88 649 PHE A CA 1
ATOM 5284 C C . PHE A 1 649 ? -24.970 4.731 26.383 1.00 77.88 649 PHE A C 1
ATOM 5286 O O . PHE A 1 649 ? -25.516 5.414 27.245 1.00 77.88 649 PHE A O 1
ATOM 5293 N N . GLY A 1 650 ? -25.339 4.733 25.101 1.00 73.06 650 GLY A N 1
ATOM 5294 C CA . GLY A 1 650 ? -26.434 5.521 24.537 1.00 73.06 650 GLY A CA 1
ATOM 5295 C C . GLY A 1 650 ? -27.824 4.981 24.874 1.00 73.06 650 GLY A C 1
ATOM 5296 O O . GLY A 1 650 ? -27.968 3.938 25.506 1.00 73.06 650 GLY A O 1
ATOM 5297 N N . ASP A 1 651 ? -28.861 5.687 24.426 1.00 73.62 651 ASP A N 1
ATOM 5298 C CA . ASP A 1 651 ? -30.271 5.370 24.713 1.00 73.62 651 ASP A CA 1
ATOM 5299 C C . ASP A 1 651 ? -30.880 4.321 23.758 1.00 73.62 651 ASP A C 1
ATOM 5301 O O . ASP A 1 651 ? -32.100 4.133 23.715 1.00 73.62 651 ASP A O 1
ATOM 5305 N N . ASP A 1 652 ? -30.045 3.627 22.978 1.00 79.56 652 ASP A N 1
ATOM 5306 C CA . ASP A 1 652 ? -30.484 2.609 22.029 1.00 79.56 652 ASP A CA 1
ATOM 5307 C C . ASP A 1 652 ? -31.291 1.495 22.713 1.00 79.56 652 ASP A C 1
ATOM 5309 O O . ASP A 1 652 ? -30.902 0.924 23.738 1.00 79.56 652 ASP A O 1
ATOM 5313 N N . LYS A 1 653 ? -32.419 1.138 22.092 1.00 84.00 653 LYS A N 1
ATOM 5314 C CA . LYS A 1 653 ? -33.305 0.099 22.611 1.00 84.00 653 LYS A CA 1
ATOM 5315 C C . LYS A 1 653 ? -32.736 -1.300 22.389 1.00 84.00 653 LYS A C 1
ATOM 5317 O O . LYS A 1 653 ? -32.381 -1.679 21.268 1.00 84.00 653 LYS A O 1
ATOM 5322 N N . ILE A 1 654 ? -32.738 -2.097 23.450 1.00 86.38 654 ILE A N 1
ATOM 5323 C CA . ILE A 1 654 ? -32.415 -3.527 23.435 1.00 86.38 654 ILE A CA 1
ATOM 5324 C C . ILE A 1 654 ? -33.695 -4.358 23.593 1.00 86.38 654 ILE A C 1
ATOM 5326 O O . ILE A 1 654 ? -34.660 -3.904 24.206 1.00 86.38 654 ILE A O 1
ATOM 5330 N N . CYS A 1 655 ? -33.706 -5.591 23.088 1.00 84.50 655 CYS A N 1
ATOM 5331 C CA . CYS A 1 655 ? -34.827 -6.523 23.232 1.00 84.50 655 CYS A CA 1
ATOM 5332 C C . CYS A 1 655 ? -34.400 -7.875 23.798 1.00 84.50 655 CYS A C 1
ATOM 5334 O O . CYS A 1 655 ? -33.221 -8.214 23.903 1.00 84.50 655 CYS A O 1
ATOM 5336 N N . THR A 1 656 ? -35.398 -8.673 24.169 1.00 85.25 656 THR A N 1
ATOM 5337 C CA . THR A 1 656 ? -35.211 -10.075 24.541 1.00 85.25 656 THR A CA 1
ATOM 5338 C C . THR A 1 656 ? -34.859 -10.929 23.319 1.00 85.25 656 THR A C 1
ATOM 5340 O O . THR A 1 656 ? -35.264 -10.637 22.190 1.00 85.25 656 THR A O 1
ATOM 5343 N N . ALA A 1 657 ? -34.149 -12.041 23.544 1.00 80.75 657 ALA A N 1
ATOM 5344 C CA . ALA A 1 657 ? -33.854 -13.015 22.488 1.00 80.75 657 ALA A CA 1
ATOM 5345 C C . ALA A 1 657 ? -35.131 -13.546 21.802 1.00 80.75 657 ALA A C 1
ATOM 5347 O O . ALA A 1 657 ? -35.125 -13.787 20.597 1.00 80.75 657 ALA A O 1
ATOM 5348 N N . GLU A 1 658 ? -36.242 -13.658 22.543 1.00 76.75 658 GLU A N 1
ATOM 5349 C CA . GLU A 1 658 ? -37.558 -14.020 22.006 1.00 76.75 658 GLU A CA 1
ATOM 5350 C C . GLU A 1 658 ? -38.027 -13.020 20.945 1.00 76.75 658 GLU A C 1
ATOM 5352 O O . GLU A 1 658 ? -38.244 -13.396 19.792 1.00 76.75 658 GLU A O 1
ATOM 5357 N N . LYS A 1 659 ? -38.124 -11.737 21.310 1.00 80.69 659 LYS A N 1
ATOM 5358 C CA . LYS A 1 659 ? -38.584 -10.669 20.416 1.00 80.69 659 LYS A CA 1
ATOM 5359 C C . LYS A 1 659 ? -37.663 -10.511 19.206 1.00 80.69 659 LYS A C 1
ATOM 5361 O O . LYS A 1 659 ? -38.151 -10.392 18.082 1.00 80.69 659 LYS A O 1
ATOM 5366 N N . ALA A 1 660 ? -36.349 -10.604 19.413 1.00 78.88 660 ALA A N 1
ATOM 5367 C CA . ALA A 1 660 ? -35.369 -10.607 18.329 1.00 78.88 660 ALA A CA 1
ATOM 5368 C C . ALA A 1 660 ? -35.576 -11.792 17.367 1.00 78.88 660 ALA A C 1
ATOM 5370 O O . ALA A 1 660 ? -35.577 -11.604 16.152 1.00 78.88 660 ALA A O 1
ATOM 5371 N N . SER A 1 661 ? -35.804 -13.003 17.891 1.00 73.00 661 SER A N 1
ATOM 5372 C CA . SER A 1 661 ? -36.019 -14.204 17.071 1.00 73.00 661 SER A CA 1
ATOM 5373 C C . SER A 1 661 ? -37.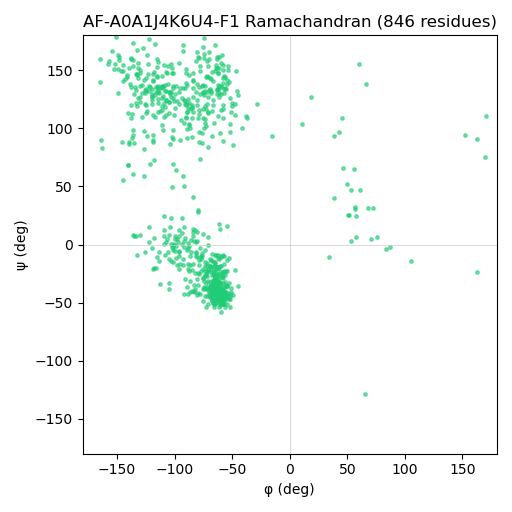317 -14.149 16.257 1.00 73.00 661 SER A C 1
ATOM 5375 O O . SER A 1 661 ? -37.342 -14.602 15.115 1.00 73.00 661 SER A O 1
ATOM 5377 N N . LEU A 1 662 ? -38.379 -13.549 16.805 1.00 72.88 662 LEU A N 1
ATOM 5378 C CA . LEU A 1 662 ? -39.669 -13.394 16.125 1.00 72.88 662 LEU A CA 1
ATOM 5379 C C . LEU A 1 662 ? -39.620 -12.340 15.009 1.00 72.88 662 LEU A C 1
ATOM 5381 O O . LEU A 1 662 ? -40.291 -12.497 13.992 1.00 72.88 662 LEU A O 1
ATOM 5385 N N . ASN A 1 663 ? -38.813 -11.291 15.182 1.00 69.94 663 ASN A N 1
ATOM 5386 C CA . ASN A 1 663 ? -38.656 -10.205 14.209 1.00 69.94 663 ASN A CA 1
ATOM 5387 C C . ASN A 1 663 ? -37.511 -10.433 13.206 1.00 69.94 663 ASN A C 1
ATOM 5389 O O . ASN A 1 663 ? -37.320 -9.620 12.302 1.00 69.94 663 ASN A O 1
ATOM 5393 N N . ALA A 1 664 ? -36.766 -11.534 13.335 1.00 66.88 664 ALA A N 1
ATOM 5394 C CA . ALA A 1 664 ? -35.613 -11.861 12.497 1.00 66.88 664 ALA A CA 1
ATOM 5395 C C . ALA A 1 664 ? -35.916 -11.801 10.986 1.00 66.88 664 ALA A C 1
ATOM 5397 O O . ALA A 1 664 ? -35.144 -11.219 10.226 1.00 66.88 664 ALA A O 1
ATOM 5398 N N . ASP A 1 665 ? -37.073 -12.324 10.567 1.00 63.75 665 ASP A N 1
ATOM 5399 C CA . ASP A 1 665 ? -37.526 -12.332 9.166 1.00 63.75 665 ASP A CA 1
ATOM 5400 C C . ASP A 1 665 ? -37.796 -10.928 8.591 1.00 63.75 665 ASP A C 1
ATOM 5402 O O . ASP A 1 665 ? -37.833 -10.761 7.372 1.00 63.75 665 ASP A O 1
ATOM 5406 N N . ILE A 1 666 ? -38.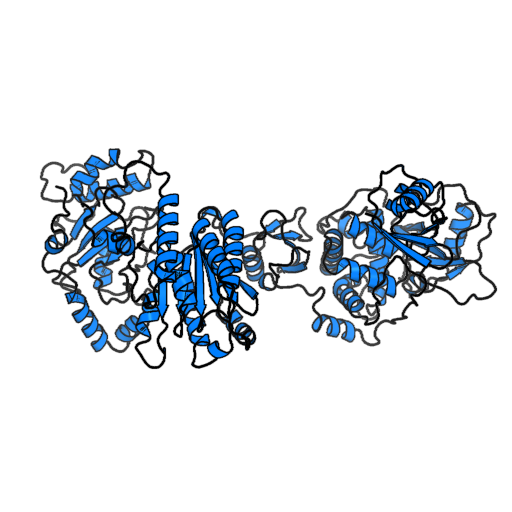037 -9.933 9.451 1.00 66.12 666 ILE A N 1
ATOM 5407 C CA . ILE A 1 666 ? -38.320 -8.542 9.064 1.00 66.12 666 ILE A CA 1
ATOM 5408 C C . ILE A 1 666 ? -37.018 -7.748 8.948 1.00 66.12 666 ILE A C 1
ATOM 5410 O O . ILE A 1 666 ? -36.889 -6.890 8.077 1.00 66.12 666 ILE A O 1
ATOM 5414 N N . LEU A 1 667 ? -36.056 -8.033 9.827 1.00 61.06 667 LEU A N 1
ATOM 5415 C CA . LEU A 1 667 ? -34.817 -7.268 9.946 1.00 61.06 667 LEU A CA 1
ATOM 5416 C C . LEU A 1 667 ? -33.736 -7.709 8.942 1.00 61.06 667 LEU A C 1
ATOM 5418 O O . LEU A 1 667 ? -32.807 -6.939 8.702 1.00 61.06 667 LEU A O 1
ATOM 5422 N N . PHE A 1 668 ? -33.850 -8.897 8.322 1.00 65.00 668 PHE A N 1
ATOM 5423 C CA . PHE A 1 668 ? -32.810 -9.439 7.433 1.00 65.00 668 PHE A CA 1
ATOM 5424 C C . PHE A 1 668 ? -33.318 -9.980 6.091 1.00 65.00 668 PHE A C 1
ATOM 5426 O O . PHE A 1 668 ? -34.387 -10.589 6.018 1.00 65.00 668 PHE A O 1
ATOM 5433 N N . PRO A 1 669 ? -32.527 -9.840 5.008 1.00 59.47 669 PRO A N 1
ATOM 5434 C CA . PRO A 1 669 ? -32.786 -10.543 3.757 1.00 59.47 669 PRO A CA 1
ATOM 5435 C C . PRO A 1 669 ? -32.679 -12.061 3.970 1.00 59.47 669 PRO A C 1
ATOM 5437 O O . PRO A 1 669 ? -31.692 -12.543 4.521 1.00 59.47 669 PRO A O 1
ATOM 5440 N N . ARG A 1 670 ? -33.655 -12.830 3.467 1.00 55.97 670 ARG A N 1
ATOM 5441 C CA . ARG A 1 670 ? -33.732 -14.301 3.629 1.00 55.97 670 ARG A CA 1
ATOM 5442 C C . ARG A 1 670 ? -32.546 -15.096 3.059 1.00 55.97 670 ARG A C 1
ATOM 5444 O O . ARG A 1 670 ? -32.435 -16.282 3.348 1.00 55.97 670 ARG A O 1
ATOM 5451 N N . ASP A 1 671 ? -31.670 -14.458 2.287 1.00 63.59 671 ASP A N 1
ATOM 5452 C CA . ASP A 1 671 ? -30.530 -15.096 1.620 1.00 63.59 671 ASP A CA 1
ATOM 5453 C C . ASP A 1 671 ? -29.187 -14.897 2.364 1.00 63.59 671 ASP A C 1
ATOM 5455 O O . ASP A 1 671 ? -28.140 -15.314 1.865 1.00 63.59 671 ASP A O 1
ATOM 5459 N N . ASP A 1 672 ? -29.182 -14.268 3.549 1.00 76.00 672 ASP A N 1
ATOM 5460 C CA . ASP A 1 672 ? -27.962 -14.061 4.340 1.00 76.00 672 ASP A CA 1
ATOM 5461 C C . ASP A 1 672 ? -27.719 -15.207 5.349 1.00 76.00 672 ASP A C 1
ATOM 5463 O O . ASP A 1 672 ? -28.347 -15.309 6.412 1.00 76.00 672 ASP A O 1
ATOM 5467 N N . ASN A 1 673 ? -26.756 -16.078 5.022 1.00 80.19 673 ASN A N 1
ATOM 5468 C CA . ASN A 1 673 ? -26.333 -17.198 5.871 1.00 80.19 673 ASN A CA 1
ATOM 5469 C C . ASN A 1 673 ? -25.764 -16.747 7.231 1.00 80.19 673 ASN A C 1
ATOM 5471 O O . ASN A 1 673 ? -25.936 -17.463 8.221 1.00 80.19 673 ASN A O 1
ATOM 5475 N N . ARG A 1 674 ? -25.099 -15.582 7.302 1.00 87.00 674 ARG A N 1
ATOM 5476 C CA . ARG A 1 674 ? -24.564 -15.028 8.558 1.00 87.00 674 ARG A CA 1
ATOM 5477 C C . ARG A 1 674 ? -25.714 -14.676 9.485 1.00 87.00 674 ARG A C 1
ATOM 5479 O O . ARG A 1 674 ? -25.736 -15.117 10.631 1.00 87.00 674 ARG A O 1
ATOM 5486 N N . CYS A 1 675 ? -26.688 -13.930 8.975 1.00 80.56 675 CYS A N 1
ATOM 5487 C CA . CYS A 1 675 ? -27.852 -13.514 9.751 1.00 80.56 675 CYS A CA 1
ATOM 5488 C C . CYS A 1 675 ? -28.685 -14.718 10.189 1.00 80.56 675 CYS A C 1
ATOM 5490 O O . CYS A 1 675 ? -29.036 -14.821 11.360 1.00 80.56 675 CYS A O 1
ATOM 5492 N N . THR A 1 676 ? -28.882 -15.693 9.297 1.00 81.50 676 THR A N 1
ATOM 5493 C CA . THR A 1 676 ? -29.547 -16.962 9.634 1.00 81.50 676 THR A CA 1
ATOM 5494 C C . THR A 1 676 ? -28.858 -17.665 10.806 1.00 81.50 676 THR A C 1
ATOM 5496 O O . THR A 1 676 ? -29.530 -18.142 11.723 1.00 81.50 676 THR A O 1
ATOM 5499 N N . ARG A 1 677 ? -27.517 -17.694 10.828 1.00 87.44 677 ARG A N 1
ATOM 5500 C CA . ARG A 1 677 ? -26.771 -18.270 11.952 1.00 87.44 677 ARG A CA 1
ATOM 5501 C C . ARG A 1 677 ? -26.949 -17.466 13.243 1.00 87.44 677 ARG A C 1
ATOM 5503 O O . ARG A 1 677 ? -27.186 -18.079 14.276 1.00 87.44 677 ARG A O 1
ATOM 5510 N N . ILE A 1 678 ? -26.887 -16.134 13.200 1.00 88.69 678 ILE A N 1
ATOM 5511 C CA . ILE A 1 678 ? -27.100 -15.272 14.383 1.00 88.69 678 ILE A CA 1
ATOM 5512 C C . ILE A 1 678 ? -28.504 -15.490 14.969 1.00 88.69 678 ILE A C 1
ATOM 5514 O O . ILE A 1 678 ? -28.660 -15.668 16.176 1.00 88.69 678 ILE A O 1
ATOM 5518 N N . CYS A 1 679 ? -29.531 -15.550 14.120 1.00 83.06 679 CYS A N 1
ATOM 5519 C CA . CYS A 1 679 ? -30.905 -15.819 14.545 1.00 83.06 679 CYS A CA 1
ATOM 5520 C C . CYS A 1 679 ? -31.062 -17.221 15.150 1.00 83.06 679 CYS A C 1
ATOM 5522 O O . CYS A 1 679 ? -31.810 -17.396 16.112 1.00 83.06 679 CYS A O 1
ATOM 5524 N N . HIS A 1 680 ? -30.340 -18.214 14.625 1.00 83.50 680 HIS A N 1
ATOM 5525 C CA . HIS A 1 680 ? -30.311 -19.558 15.196 1.00 83.50 680 HIS A CA 1
ATOM 5526 C C . HIS A 1 680 ? -29.706 -19.573 16.609 1.00 83.50 680 HIS A C 1
ATOM 5528 O O . HIS A 1 680 ? -30.258 -20.227 17.489 1.00 83.50 680 HIS A O 1
ATOM 5534 N N . GLU A 1 681 ? -28.633 -18.817 16.865 1.00 87.62 681 GLU A N 1
ATOM 5535 C CA . GLU A 1 681 ? -28.072 -18.666 18.219 1.00 87.62 681 GLU A CA 1
ATOM 5536 C C . GLU A 1 681 ? -29.094 -18.045 19.189 1.00 87.62 681 GLU A C 1
ATOM 5538 O O . GLU A 1 681 ? -29.306 -18.574 20.279 1.00 87.62 681 GLU A O 1
ATOM 5543 N N . LEU A 1 682 ? -29.793 -16.976 18.778 1.00 84.69 682 LEU A N 1
ATOM 5544 C CA . LEU A 1 682 ? -30.881 -16.364 19.561 1.00 84.69 682 LEU A CA 1
ATOM 5545 C C . LEU A 1 682 ? -31.994 -17.359 19.892 1.00 84.69 682 LEU A C 1
ATOM 5547 O O . LEU A 1 682 ? -32.477 -17.392 21.025 1.00 84.69 682 LEU A O 1
ATOM 5551 N N . LEU A 1 683 ? -32.391 -18.178 18.916 1.00 80.62 683 LEU A N 1
ATOM 5552 C CA . LEU A 1 683 ? -33.420 -19.193 19.103 1.00 80.62 683 LEU A CA 1
ATOM 5553 C C . LEU A 1 683 ? -32.979 -20.269 20.103 1.00 80.62 683 LEU A C 1
ATOM 5555 O O . LEU A 1 683 ? -33.778 -20.662 20.951 1.00 80.62 683 LEU A O 1
ATOM 5559 N N . LEU A 1 684 ? -31.726 -20.728 20.030 1.00 78.88 684 LEU A N 1
ATOM 5560 C CA . LEU A 1 684 ? -31.175 -21.698 20.980 1.00 78.88 684 LEU A CA 1
ATOM 5561 C C . LEU A 1 684 ? -31.117 -21.126 22.400 1.00 78.88 684 LEU A C 1
ATOM 5563 O O . LEU A 1 684 ? -31.530 -21.798 23.345 1.00 78.88 684 LEU A O 1
ATOM 5567 N N . ILE A 1 685 ? -30.672 -19.873 22.544 1.00 79.75 685 ILE A N 1
ATOM 5568 C CA . ILE A 1 685 ? -30.652 -19.167 23.832 1.00 79.75 685 ILE A CA 1
ATOM 5569 C C . ILE A 1 685 ? -32.071 -19.090 24.406 1.00 79.75 685 ILE A C 1
ATOM 5571 O O . ILE A 1 685 ? -32.286 -19.476 25.554 1.00 79.75 685 ILE A O 1
ATOM 5575 N N . TYR A 1 686 ? -33.053 -18.681 23.597 1.00 75.31 686 TYR A N 1
ATOM 5576 C CA . TYR A 1 686 ? -34.460 -18.635 24.002 1.00 75.31 686 TYR A CA 1
ATOM 5577 C C . TYR A 1 686 ? -35.003 -20.007 24.430 1.00 75.31 686 TYR A C 1
ATOM 5579 O O . TYR A 1 686 ? -35.664 -20.112 25.459 1.00 75.31 686 TYR A O 1
ATOM 5587 N N . GLN A 1 687 ? -34.710 -21.068 23.672 1.00 70.94 687 GLN A N 1
ATOM 5588 C CA . GLN A 1 687 ? -35.170 -22.430 23.976 1.00 70.94 687 GLN A CA 1
ATOM 5589 C C . GLN A 1 687 ? -34.547 -23.012 25.252 1.00 70.94 687 GLN A C 1
ATOM 5591 O O . GLN A 1 687 ? -35.131 -23.911 25.853 1.00 70.94 687 GLN A O 1
ATOM 5596 N N . SER A 1 688 ? -33.375 -22.517 25.656 1.00 65.19 688 SER A N 1
ATOM 5597 C CA . SER A 1 688 ? -32.673 -22.942 26.871 1.00 65.19 688 SER A CA 1
ATOM 5598 C C . SER A 1 688 ? -33.105 -22.210 28.153 1.00 65.19 688 SER A C 1
ATOM 5600 O O . SER A 1 688 ? -32.666 -22.589 29.238 1.00 65.19 688 SER A O 1
ATOM 5602 N N . ASP A 1 689 ? -33.954 -21.177 28.064 1.00 63.50 689 ASP A N 1
ATOM 5603 C CA . ASP A 1 689 ? -34.462 -20.441 29.231 1.00 63.50 689 ASP A CA 1
ATOM 5604 C C . ASP A 1 689 ? -35.617 -21.217 29.900 1.00 63.50 689 ASP A C 1
ATOM 5606 O O . ASP A 1 689 ? -36.734 -21.296 29.381 1.00 63.50 689 ASP A O 1
ATOM 5610 N N . ASP A 1 690 ? -35.352 -21.776 31.088 1.00 52.72 690 ASP A N 1
ATOM 5611 C CA . ASP A 1 690 ? -36.274 -22.610 31.885 1.00 52.72 690 ASP A CA 1
ATOM 5612 C C . ASP A 1 690 ? -37.607 -21.919 32.257 1.00 52.72 690 ASP A C 1
ATOM 5614 O O . ASP A 1 690 ? -38.536 -22.560 32.759 1.00 52.72 690 ASP A O 1
ATOM 5618 N N . ARG A 1 691 ? -37.752 -20.611 32.004 1.00 53.44 691 ARG A N 1
ATOM 5619 C CA . ARG A 1 691 ? -39.004 -19.865 32.219 1.00 53.44 691 ARG A CA 1
ATOM 5620 C C . ARG A 1 691 ? -40.096 -20.174 31.189 1.00 53.44 691 ARG A C 1
ATOM 5622 O O . ARG A 1 691 ? -41.220 -19.702 31.364 1.00 53.44 691 ARG A O 1
ATOM 5629 N N . ASN A 1 692 ? -39.814 -20.980 30.161 1.00 45.91 692 ASN A N 1
ATOM 5630 C CA . ASN A 1 692 ? -40.783 -21.334 29.124 1.00 45.91 692 ASN A CA 1
ATOM 5631 C C . ASN A 1 692 ? -41.061 -22.858 29.064 1.00 45.91 692 ASN A C 1
ATOM 5633 O O . ASN A 1 692 ? -40.434 -23.588 28.297 1.00 45.91 692 ASN A O 1
ATOM 5637 N N . PRO A 1 693 ? -42.030 -23.384 29.844 1.00 39.41 693 PRO A N 1
ATOM 5638 C CA . PRO A 1 693 ? -42.288 -24.827 29.976 1.00 39.41 693 PRO A CA 1
ATOM 5639 C C . PRO A 1 693 ? -42.900 -25.495 28.729 1.00 39.41 693 PRO A C 1
ATOM 5641 O O . PRO A 1 693 ? -43.162 -26.700 28.726 1.00 39.41 693 PRO A O 1
ATOM 5644 N N . SER A 1 694 ? -43.145 -24.743 27.656 1.00 42.59 694 SER A N 1
ATOM 5645 C CA . SER A 1 694 ? -43.813 -25.211 26.442 1.00 42.59 694 SER A CA 1
ATOM 5646 C C . SER A 1 694 ? -42.902 -25.119 25.221 1.00 42.59 694 SER A C 1
ATOM 5648 O O . SER A 1 694 ? -43.136 -24.269 24.371 1.00 42.59 694 SER A O 1
ATOM 5650 N N . LYS A 1 695 ? -41.891 -26.002 25.130 1.00 46.28 695 LYS A N 1
ATOM 5651 C CA . LYS A 1 695 ? -41.327 -26.589 23.883 1.00 46.28 695 LYS A CA 1
ATOM 5652 C C . LYS A 1 695 ? -40.025 -27.358 24.170 1.00 46.28 695 LYS A C 1
ATOM 5654 O O . LYS A 1 695 ? -38.935 -26.938 23.814 1.00 46.28 695 LYS A O 1
ATOM 5659 N N . LEU A 1 696 ? -40.159 -28.550 24.752 1.00 39.62 696 LEU A N 1
ATOM 5660 C CA . LEU A 1 696 ? -39.072 -29.528 24.887 1.00 39.62 696 LEU A CA 1
ATOM 5661 C C . LEU A 1 696 ? -39.072 -30.505 23.693 1.00 39.62 696 LEU A C 1
ATOM 5663 O O . LEU A 1 696 ? -39.265 -31.705 23.859 1.00 39.62 696 LEU A O 1
ATOM 5667 N N . PHE A 1 697 ? -38.941 -29.999 22.466 1.00 38.34 697 PHE A N 1
ATOM 5668 C CA . PHE A 1 697 ? -38.810 -30.841 21.272 1.00 38.34 697 PHE A CA 1
ATOM 5669 C C . PHE A 1 697 ? -37.882 -30.151 20.275 1.00 38.34 697 PHE A C 1
ATOM 5671 O O . PHE A 1 697 ? -38.355 -29.374 19.457 1.00 38.34 697 PHE A O 1
ATOM 5678 N N . ILE A 1 698 ? -36.580 -30.415 20.402 1.00 35.97 698 ILE A N 1
ATOM 5679 C CA . ILE A 1 698 ? -35.507 -30.446 19.383 1.00 35.97 698 ILE A CA 1
ATOM 5680 C C . ILE A 1 698 ? -34.201 -30.096 20.112 1.00 35.97 698 ILE A C 1
ATOM 5682 O O . ILE A 1 698 ? -33.895 -28.935 20.322 1.00 35.97 698 ILE A O 1
ATOM 5686 N N . SER A 1 699 ? -33.465 -31.124 20.539 1.00 33.84 699 SER A N 1
ATOM 5687 C CA . SER A 1 699 ? -31.996 -31.156 20.665 1.00 33.84 699 SER A CA 1
ATOM 5688 C C . SER A 1 699 ? -31.620 -32.329 21.571 1.00 33.84 699 SER A C 1
ATOM 5690 O O . SER A 1 699 ? -31.569 -32.225 22.791 1.00 33.84 699 SER A O 1
ATOM 5692 N N . SER A 1 700 ? -31.385 -33.491 20.969 1.00 35.12 700 SER A N 1
ATOM 5693 C CA . SER A 1 700 ? -30.833 -34.663 21.653 1.00 35.12 700 SER A CA 1
ATOM 5694 C C . SER A 1 700 ? -29.306 -34.746 21.526 1.00 35.12 700 SER A C 1
ATOM 5696 O O . SER A 1 700 ? -28.768 -35.839 21.644 1.00 35.12 700 SER A O 1
ATOM 5698 N N . ASN A 1 701 ? -28.607 -33.627 21.278 1.00 35.56 701 ASN A N 1
ATOM 5699 C CA . ASN A 1 701 ? -27.147 -33.611 21.088 1.00 35.56 701 ASN A CA 1
ATOM 5700 C C . ASN A 1 701 ? -26.391 -32.478 21.817 1.00 35.56 701 ASN A C 1
ATOM 5702 O O . ASN A 1 701 ? -25.185 -32.358 21.621 1.00 35.56 701 ASN A O 1
ATOM 5706 N N . CYS A 1 702 ? -27.019 -31.680 22.690 1.00 37.97 702 CYS A N 1
ATOM 5707 C CA . CYS A 1 702 ? -26.270 -30.754 23.548 1.00 37.97 702 CYS A CA 1
ATOM 5708 C C . CYS A 1 702 ? -25.773 -31.471 24.817 1.00 37.97 702 CYS A C 1
ATOM 5710 O O . CYS A 1 702 ? -26.551 -31.993 25.615 1.00 37.97 702 CYS A O 1
ATOM 5712 N N . HIS A 1 703 ? -24.456 -31.506 25.021 1.00 38.94 703 HIS A N 1
ATOM 5713 C CA . HIS A 1 703 ? -23.813 -31.999 26.247 1.00 38.94 703 HIS A CA 1
ATOM 5714 C C . HIS A 1 703 ? -23.831 -30.975 27.396 1.00 38.94 703 HIS A C 1
ATOM 5716 O O . HIS A 1 703 ? -22.962 -30.998 28.265 1.00 38.94 703 HIS A O 1
ATOM 5722 N N . THR A 1 704 ? -24.836 -30.105 27.456 1.00 37.25 704 THR A N 1
ATOM 5723 C CA . THR A 1 704 ? -25.055 -29.203 28.585 1.00 37.25 704 THR A CA 1
ATOM 5724 C C . THR A 1 704 ? -26.224 -29.728 29.410 1.00 37.25 704 THR A C 1
ATOM 5726 O O . THR A 1 704 ? -27.363 -29.835 28.964 1.00 37.25 704 THR A O 1
ATOM 5729 N N . LYS A 1 705 ? -25.910 -30.162 30.631 1.00 38.59 705 LYS A N 1
ATOM 5730 C CA . LYS A 1 705 ? -26.901 -30.513 31.649 1.00 38.59 705 LYS A CA 1
ATOM 5731 C C . LYS A 1 705 ? -27.802 -29.300 31.912 1.00 38.59 705 LYS A C 1
ATOM 5733 O O . LYS A 1 705 ? -27.289 -28.196 32.041 1.00 38.59 705 LYS A O 1
ATOM 5738 N N . ASN A 1 706 ? -29.103 -29.551 32.063 1.00 38.62 706 ASN A N 1
ATOM 5739 C CA . ASN A 1 706 ? -30.139 -28.630 32.546 1.00 38.62 706 ASN A CA 1
ATOM 5740 C C . ASN A 1 706 ? -29.742 -27.912 33.856 1.00 38.62 706 ASN A C 1
ATOM 5742 O O . ASN A 1 706 ? -30.092 -28.366 34.947 1.00 38.62 706 ASN A O 1
ATOM 5746 N N . SER A 1 707 ? -29.018 -26.800 33.766 1.00 43.94 707 SER A N 1
ATOM 5747 C CA . SER A 1 707 ? -28.897 -25.818 34.843 1.00 43.94 707 SER A CA 1
ATOM 5748 C C . SER A 1 707 ? -29.110 -24.437 34.242 1.00 43.94 707 SER A C 1
ATOM 5750 O O . SER A 1 707 ? -28.334 -24.049 33.365 1.00 43.94 707 SER A O 1
ATOM 5752 N N . SER A 1 708 ? -30.135 -23.712 34.696 1.00 57.44 708 SER A N 1
ATOM 5753 C CA . SER A 1 708 ? -30.373 -22.326 34.292 1.00 57.44 708 SER A CA 1
ATOM 5754 C C . SER A 1 708 ? -29.088 -21.506 34.452 1.00 57.44 708 SER A C 1
ATOM 5756 O O . SER A 1 708 ? -28.492 -21.446 35.531 1.00 57.44 708 SER A O 1
ATOM 5758 N N . ARG A 1 709 ? -28.615 -20.905 33.355 1.00 73.12 709 ARG A N 1
ATOM 5759 C CA . ARG A 1 709 ? -27.435 -20.027 33.340 1.00 73.12 709 ARG A CA 1
ATOM 5760 C C . ARG A 1 709 ? -27.814 -18.654 33.887 1.00 73.12 709 ARG A C 1
ATOM 5762 O O . ARG A 1 709 ? -27.993 -17.685 33.153 1.00 73.12 709 ARG A O 1
ATOM 5769 N N . ASP A 1 710 ? -28.002 -18.577 35.202 1.00 80.88 710 ASP A N 1
ATOM 5770 C CA . ASP A 1 710 ? -28.328 -17.320 35.885 1.00 80.88 710 ASP A CA 1
ATOM 5771 C C . ASP A 1 710 ? -27.167 -16.324 35.909 1.00 80.88 710 ASP A C 1
ATOM 5773 O O . ASP A 1 710 ? -27.386 -15.151 36.194 1.00 80.88 710 ASP A O 1
ATOM 5777 N N . ASP A 1 711 ? -25.967 -16.782 35.561 1.00 86.75 711 ASP A N 1
ATOM 5778 C CA . ASP A 1 711 ? -24.718 -16.037 35.440 1.00 86.75 711 ASP A CA 1
ATOM 5779 C C . ASP A 1 711 ? -24.567 -15.272 34.112 1.00 86.75 711 ASP A C 1
ATOM 5781 O O . ASP A 1 711 ? -23.626 -14.492 33.970 1.00 86.75 711 ASP A O 1
ATOM 5785 N N . ILE A 1 712 ? -25.474 -15.466 33.146 1.00 90.06 712 ILE A N 1
ATOM 5786 C CA . ILE A 1 712 ? -25.429 -14.825 31.822 1.00 90.06 712 ILE A CA 1
ATOM 5787 C C . ILE A 1 712 ? -26.781 -14.183 31.493 1.00 90.06 712 ILE A C 1
ATOM 5789 O O . ILE A 1 712 ? -27.836 -14.787 31.691 1.00 90.06 712 ILE A O 1
ATOM 5793 N N . LYS A 1 713 ? -26.760 -12.958 30.950 1.00 89.25 713 LYS A N 1
ATOM 5794 C CA . LYS A 1 713 ? -27.931 -12.292 30.347 1.00 89.25 713 LYS A CA 1
ATOM 5795 C C . LYS A 1 713 ? -27.551 -11.682 28.999 1.00 89.25 713 LYS A C 1
ATOM 5797 O O . LYS A 1 713 ? -26.527 -11.015 28.899 1.00 89.25 713 LYS A O 1
ATOM 5802 N N . ILE A 1 714 ? -28.367 -11.910 27.971 1.00 90.38 714 ILE A N 1
ATOM 5803 C CA . ILE A 1 714 ? -28.101 -11.489 26.587 1.00 90.38 714 ILE A CA 1
ATOM 5804 C C . ILE A 1 714 ? -29.314 -10.726 26.056 1.00 90.38 714 ILE A C 1
ATOM 5806 O O . ILE A 1 714 ? -30.438 -11.218 26.146 1.00 90.38 714 ILE A O 1
ATOM 5810 N N . PHE A 1 715 ? -29.069 -9.554 25.474 1.00 90.06 715 PHE A N 1
ATOM 5811 C CA . PHE A 1 715 ? -30.086 -8.686 24.887 1.00 90.06 715 PHE A CA 1
ATOM 5812 C C . PHE A 1 715 ? -29.595 -8.115 23.547 1.00 90.06 715 PHE A C 1
ATOM 5814 O O . PHE A 1 715 ? -28.686 -7.284 23.540 1.00 90.06 715 PHE A O 1
ATOM 5821 N N . PRO A 1 716 ? -30.136 -8.545 22.397 1.00 90.38 716 PRO A N 1
ATOM 5822 C CA . PRO A 1 716 ? -29.826 -7.933 21.103 1.00 90.38 716 PRO A CA 1
ATOM 5823 C C . PRO A 1 716 ? -30.311 -6.482 21.015 1.00 90.38 716 PRO A C 1
ATOM 5825 O O . PRO A 1 716 ? -31.333 -6.136 21.605 1.00 90.38 716 PRO A O 1
ATOM 5828 N N . PHE A 1 717 ? -29.623 -5.637 20.245 1.00 87.38 717 PHE A N 1
ATOM 5829 C CA . PHE A 1 717 ? -30.136 -4.299 19.924 1.00 87.38 717 PHE A CA 1
ATOM 5830 C C . PHE A 1 717 ? -31.278 -4.393 18.901 1.00 87.38 717 PHE A C 1
ATOM 5832 O O . PHE A 1 717 ? -31.166 -5.130 17.921 1.00 87.38 717 PHE A O 1
ATOM 5839 N N . ASN A 1 718 ? -32.362 -3.633 19.105 1.00 81.12 718 ASN A N 1
ATOM 5840 C CA . ASN A 1 718 ? -33.598 -3.723 18.308 1.00 81.12 718 ASN A CA 1
ATOM 5841 C C . ASN A 1 718 ? -33.367 -3.569 16.802 1.00 81.12 718 ASN A C 1
ATOM 5843 O O . ASN A 1 718 ? -33.927 -4.316 16.003 1.00 81.12 718 ASN A O 1
ATOM 5847 N N . GLU A 1 719 ? -32.545 -2.596 16.421 1.00 79.19 719 GLU A N 1
ATOM 5848 C CA . GLU A 1 719 ? -32.290 -2.250 15.019 1.00 79.19 719 GLU A CA 1
ATOM 5849 C C . GLU A 1 719 ? -31.026 -2.921 14.460 1.00 79.19 719 GLU A C 1
ATOM 5851 O O . GLU A 1 719 ? -30.772 -2.876 13.258 1.00 79.19 719 GLU A O 1
ATOM 5856 N N . LYS A 1 720 ? -30.219 -3.546 15.328 1.00 83.00 720 LYS A N 1
ATOM 5857 C CA . LYS A 1 720 ? -28.901 -4.116 15.009 1.00 83.00 720 LYS A CA 1
ATOM 5858 C C . LYS A 1 720 ? -28.718 -5.444 15.737 1.00 83.00 720 LYS A C 1
ATOM 5860 O O . LYS A 1 720 ? -27.908 -5.548 16.653 1.00 83.00 720 LYS A O 1
ATOM 5865 N N . ILE A 1 721 ? -29.475 -6.476 15.359 1.00 83.12 721 ILE A N 1
ATOM 5866 C CA . ILE A 1 721 ? -29.414 -7.769 16.072 1.00 83.12 721 ILE A CA 1
ATOM 5867 C C . ILE A 1 721 ? -28.077 -8.498 15.886 1.00 83.12 721 ILE A C 1
ATOM 5869 O O . ILE A 1 721 ? -27.867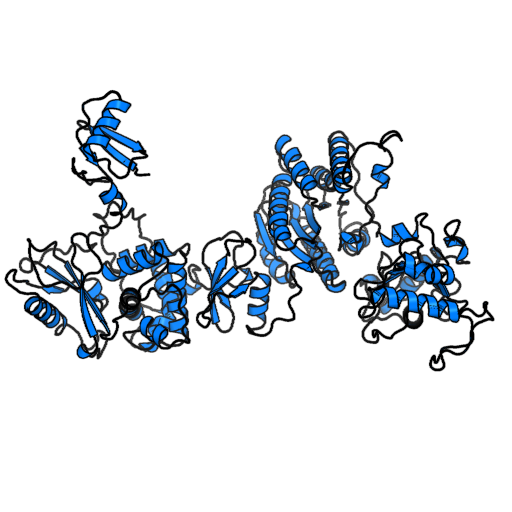 -9.524 16.517 1.00 83.12 721 ILE A O 1
ATOM 5873 N N . ASP A 1 722 ? -27.187 -8.034 15.008 1.00 86.25 722 ASP A N 1
ATOM 5874 C CA . ASP A 1 722 ? -25.802 -8.503 14.896 1.00 86.25 722 ASP A CA 1
ATOM 5875 C C . ASP A 1 722 ? -24.857 -7.798 15.888 1.00 86.25 722 ASP A C 1
ATOM 5877 O O . ASP A 1 722 ? -23.635 -7.958 15.824 1.00 86.25 722 ASP A O 1
ATOM 5881 N N . ILE A 1 723 ? -25.430 -7.047 16.832 1.00 90.69 723 ILE A N 1
ATOM 5882 C CA . ILE A 1 723 ? -24.778 -6.496 18.012 1.00 90.69 723 ILE A CA 1
ATOM 5883 C C . ILE A 1 723 ? -25.641 -6.840 19.228 1.00 90.69 723 ILE A C 1
ATOM 5885 O O . ILE A 1 723 ? -26.842 -6.565 19.250 1.00 90.69 723 ILE A O 1
ATOM 5889 N N . TRP A 1 724 ? -25.050 -7.453 20.252 1.00 92.56 724 TRP A N 1
ATOM 5890 C CA . TRP A 1 724 ? -25.746 -7.809 21.490 1.00 92.56 724 TRP A CA 1
ATOM 5891 C C . TRP A 1 724 ? -25.131 -7.110 22.690 1.00 92.56 724 TRP A C 1
ATOM 5893 O O . TRP A 1 724 ? -23.918 -6.940 22.787 1.00 92.56 724 TRP A O 1
ATOM 5903 N N . ARG A 1 725 ? -25.982 -6.775 23.652 1.00 92.38 725 ARG A N 1
ATOM 5904 C CA . ARG A 1 725 ? -25.605 -6.427 25.011 1.00 92.38 725 ARG A CA 1
ATOM 5905 C C . ARG A 1 725 ? -25.532 -7.706 25.842 1.00 92.38 725 ARG A C 1
ATOM 5907 O O . ARG A 1 725 ? -26.505 -8.451 25.946 1.00 92.38 725 ARG A O 1
ATOM 5914 N N . LEU A 1 726 ? -24.365 -7.968 26.415 1.00 93.56 726 LEU A N 1
ATOM 5915 C CA . LEU A 1 726 ? -24.075 -9.144 27.228 1.00 93.56 726 LEU A CA 1
ATOM 5916 C C . LEU A 1 726 ? -23.767 -8.713 28.660 1.00 93.56 726 LEU A C 1
ATOM 5918 O O . LEU A 1 726 ? -22.985 -7.793 28.888 1.00 93.56 726 LEU A O 1
ATOM 5922 N N . PHE A 1 727 ? -24.342 -9.421 29.624 1.00 93.44 727 PHE A N 1
ATOM 5923 C CA . PHE A 1 727 ? -23.986 -9.319 31.028 1.00 93.44 727 PHE A CA 1
ATOM 5924 C C . PHE A 1 727 ? -23.503 -10.670 31.533 1.00 93.44 727 PHE A C 1
ATOM 5926 O O . PHE A 1 727 ? -24.186 -11.677 31.341 1.00 93.44 727 PHE A O 1
ATOM 5933 N N . ILE A 1 728 ? -22.345 -10.679 32.189 1.00 94.19 728 ILE A N 1
ATOM 5934 C CA . ILE A 1 728 ? -21.756 -11.886 32.777 1.00 94.19 728 ILE A CA 1
ATOM 5935 C C . ILE A 1 728 ? -21.509 -11.702 34.272 1.00 94.19 728 ILE A C 1
ATOM 5937 O O . ILE A 1 728 ? -21.156 -10.610 34.730 1.00 94.19 728 ILE A O 1
ATOM 5941 N N . TYR A 1 729 ? -21.653 -12.792 35.016 1.00 93.50 729 TYR A N 1
ATOM 5942 C CA . TYR A 1 729 ? -21.335 -12.891 36.432 1.00 93.50 729 TYR A CA 1
ATOM 5943 C C . TYR A 1 729 ? -20.241 -13.952 36.635 1.00 93.50 729 TYR A C 1
ATOM 5945 O O . TYR A 1 729 ? -20.549 -15.142 36.717 1.00 93.50 729 TYR A O 1
ATOM 5953 N N . PRO A 1 730 ? -18.953 -13.554 36.671 1.00 91.31 730 PRO A N 1
ATOM 5954 C CA . PRO A 1 730 ? -17.837 -14.492 36.748 1.00 91.31 730 PRO A CA 1
ATOM 5955 C C . PRO A 1 730 ? -17.898 -15.413 37.973 1.00 91.31 730 PRO A C 1
ATOM 5957 O O . PRO A 1 730 ? -18.379 -15.024 39.044 1.00 91.31 730 PRO A O 1
ATOM 5960 N N . SER A 1 731 ? -17.346 -16.622 37.820 1.00 86.19 731 SER A N 1
ATOM 5961 C CA . SER A 1 731 ? -17.281 -17.650 38.866 1.00 86.19 731 SER A CA 1
ATOM 5962 C C . SER A 1 731 ? -16.651 -17.110 40.158 1.00 86.19 731 SER A C 1
ATOM 5964 O O . SER A 1 731 ? -15.797 -16.227 40.127 1.00 86.19 731 SER A O 1
ATOM 5966 N N . ASN A 1 732 ? -16.988 -17.696 41.312 1.00 83.12 732 ASN A N 1
ATOM 5967 C CA . ASN A 1 732 ? -16.386 -17.318 42.602 1.00 83.12 732 ASN A CA 1
ATOM 5968 C C . ASN A 1 732 ? -14.864 -17.557 42.684 1.00 83.12 732 ASN A C 1
ATOM 5970 O O . ASN A 1 732 ? -14.237 -17.112 43.645 1.00 83.12 732 ASN A O 1
ATOM 5974 N N . LEU A 1 733 ? -14.284 -18.284 41.723 1.00 81.25 733 LEU A N 1
ATOM 5975 C CA . LEU A 1 733 ? -12.842 -18.517 41.624 1.00 81.25 733 LEU A CA 1
ATOM 5976 C C . LEU A 1 733 ? -12.123 -17.347 40.937 1.00 81.25 733 LEU A C 1
ATOM 5978 O O . LEU A 1 733 ? -10.944 -17.114 41.199 1.00 81.25 733 LEU A O 1
ATOM 5982 N N . SER A 1 734 ? -12.836 -16.576 40.114 1.00 86.00 734 SER A N 1
ATOM 5983 C CA . SER A 1 734 ? -12.297 -15.397 39.447 1.00 86.00 734 SER A CA 1
ATOM 5984 C C . SER A 1 734 ? -12.083 -14.231 40.423 1.00 86.00 734 SER A C 1
ATOM 5986 O O . SER A 1 734 ? -12.892 -13.966 41.323 1.00 86.00 734 SER A O 1
ATOM 5988 N N . GLN A 1 735 ? -11.014 -13.460 40.196 1.00 87.50 735 GLN A N 1
ATOM 5989 C CA . GLN A 1 735 ? -10.750 -12.208 40.919 1.00 87.50 735 GLN A CA 1
ATOM 5990 C C . GLN A 1 735 ? -11.803 -11.126 40.621 1.00 87.50 735 GLN A C 1
ATOM 5992 O O . GLN A 1 735 ? -11.961 -10.205 41.416 1.00 87.50 735 GLN A O 1
ATOM 5997 N N . TYR A 1 736 ? -12.546 -11.268 39.519 1.00 90.81 736 TYR A N 1
ATOM 5998 C CA . TYR A 1 736 ? -13.600 -10.353 39.068 1.00 90.81 736 TYR A CA 1
ATOM 5999 C C . TYR A 1 736 ? -15.005 -10.767 39.543 1.00 90.81 736 TYR A C 1
ATOM 6001 O O . TYR A 1 736 ? -16.009 -10.235 39.067 1.00 90.81 736 TYR A O 1
ATOM 6009 N N . SER A 1 737 ? -15.089 -11.742 40.452 1.00 85.00 737 SER A N 1
ATOM 6010 C CA . SER A 1 737 ? -16.344 -12.293 40.969 1.00 85.00 737 SER A CA 1
ATOM 6011 C C . SER A 1 737 ? -17.173 -11.289 41.779 1.00 85.00 737 SER A C 1
ATOM 6013 O O . SER A 1 737 ? -16.723 -10.199 42.137 1.00 85.00 737 SER A O 1
ATOM 6015 N N . ARG A 1 738 ? -18.405 -11.694 42.119 1.00 86.44 738 ARG A N 1
ATOM 6016 C CA . ARG A 1 738 ? -19.382 -10.945 42.937 1.00 86.44 738 ARG A CA 1
ATOM 6017 C C . ARG A 1 738 ? -20.010 -9.719 42.278 1.00 86.44 738 ARG A C 1
ATOM 6019 O O . ARG A 1 738 ? -20.780 -9.022 42.935 1.00 86.44 738 ARG A O 1
ATOM 6026 N N . LYS A 1 739 ? -19.715 -9.466 41.008 1.00 92.69 739 LYS A N 1
ATOM 6027 C CA . LYS A 1 739 ? -20.218 -8.319 40.258 1.00 92.69 739 LYS A CA 1
ATOM 6028 C C . LYS A 1 739 ? -20.678 -8.725 38.864 1.00 92.69 739 LYS A C 1
ATOM 6030 O O . LYS A 1 739 ? -20.186 -9.698 38.298 1.00 92.69 739 LYS A O 1
ATOM 6035 N N . TRP A 1 740 ? -21.605 -7.944 38.322 1.00 93.75 740 TRP A N 1
ATOM 6036 C CA . TRP A 1 740 ? -22.073 -8.030 36.948 1.00 93.75 740 TRP A CA 1
ATOM 6037 C C . TRP A 1 740 ? -21.251 -7.124 36.041 1.00 93.75 740 TRP A C 1
ATOM 6039 O O . TRP A 1 740 ? -21.180 -5.906 36.244 1.00 93.75 740 TRP A O 1
ATOM 6049 N N . TRP A 1 741 ? -20.675 -7.741 35.017 1.00 95.19 741 TRP A N 1
ATOM 6050 C CA . TRP A 1 741 ? -19.877 -7.083 33.994 1.00 95.19 741 TRP A CA 1
ATOM 6051 C C . TRP A 1 741 ? -20.710 -6.897 32.736 1.00 95.19 741 TRP A C 1
ATOM 6053 O O . TRP A 1 741 ? -21.414 -7.813 32.321 1.00 95.19 741 TRP A O 1
ATOM 6063 N N . SER A 1 742 ? -20.630 -5.706 32.153 1.00 94.31 742 SER A N 1
ATOM 6064 C CA . SER A 1 742 ? -21.374 -5.302 30.963 1.00 94.31 742 SER A CA 1
ATOM 6065 C C . SER A 1 742 ? -20.456 -5.337 29.746 1.00 94.31 742 SER A C 1
ATOM 6067 O O . SER A 1 742 ? -19.349 -4.795 29.795 1.00 94.31 742 SER A O 1
ATOM 6069 N N . LEU A 1 743 ? -20.911 -5.962 28.663 1.00 95.62 743 LEU A N 1
ATOM 6070 C CA . LEU A 1 743 ? -20.169 -6.158 27.424 1.00 95.62 743 LEU A CA 1
ATOM 6071 C C . LEU A 1 743 ? -21.042 -5.918 26.190 1.00 95.62 743 LEU A C 1
ATOM 6073 O O . LEU A 1 743 ? -22.267 -6.031 26.232 1.00 95.62 743 LEU A O 1
ATOM 6077 N N . ILE A 1 744 ? -20.378 -5.669 25.069 1.00 94.25 744 ILE A N 1
ATOM 6078 C CA . ILE A 1 744 ? -20.930 -5.767 23.724 1.00 94.25 744 ILE A CA 1
ATOM 6079 C C . ILE A 1 744 ? -20.379 -7.020 23.047 1.00 94.25 744 ILE A C 1
ATOM 6081 O O . ILE A 1 744 ? -19.188 -7.319 23.146 1.00 94.25 744 ILE A O 1
ATOM 6085 N N . VAL A 1 745 ? -21.258 -7.725 22.342 1.00 94.56 745 VAL A N 1
ATOM 6086 C CA . VAL A 1 745 ? -20.932 -8.795 21.399 1.00 94.56 745 VAL A CA 1
ATOM 6087 C C . VAL A 1 745 ? -21.199 -8.258 20.001 1.00 94.56 745 VAL A C 1
ATOM 6089 O O . VAL A 1 745 ? -22.336 -7.907 19.703 1.00 94.56 745 VAL A O 1
ATOM 6092 N N . ALA A 1 746 ? -20.185 -8.173 19.146 1.00 92.00 746 ALA A N 1
ATOM 6093 C CA . ALA A 1 746 ? -20.345 -7.737 17.761 1.00 92.00 746 ALA A CA 1
ATOM 6094 C C . ALA A 1 746 ? -20.021 -8.890 16.809 1.00 92.00 746 ALA A C 1
ATOM 6096 O O . ALA A 1 746 ? -18.940 -9.474 16.870 1.00 92.00 746 ALA A O 1
ATOM 6097 N N . PHE A 1 747 ? -20.946 -9.227 15.915 1.00 90.62 747 PHE A N 1
ATOM 6098 C CA . PHE A 1 747 ? -20.753 -10.322 14.968 1.00 90.62 747 PHE A CA 1
ATOM 6099 C C . PHE A 1 747 ? -20.100 -9.786 13.688 1.00 90.62 747 PHE A C 1
ATOM 6101 O O . PHE A 1 747 ? -20.700 -8.941 13.023 1.00 90.62 747 PHE A O 1
ATOM 6108 N N . PRO A 1 748 ? -18.908 -10.252 13.275 1.00 85.19 748 PRO A N 1
ATOM 6109 C CA . PRO A 1 748 ? -18.261 -9.741 12.067 1.00 85.19 748 PRO A CA 1
ATOM 6110 C C . PRO A 1 748 ? -18.996 -10.188 10.789 1.00 85.19 748 PRO A C 1
ATOM 6112 O O . PRO A 1 748 ? -19.682 -11.213 10.813 1.00 85.19 748 PRO A O 1
ATOM 6115 N N . PRO A 1 749 ? -18.813 -9.505 9.637 1.00 79.62 749 PRO A N 1
ATOM 6116 C CA . PRO A 1 749 ? -19.392 -9.911 8.346 1.00 79.62 749 PRO A CA 1
ATOM 6117 C C . PRO A 1 749 ? -19.040 -11.340 7.900 1.00 79.62 749 PRO A C 1
ATOM 6119 O O . PRO A 1 749 ? -19.771 -11.938 7.119 1.00 79.62 749 PRO A O 1
ATOM 6122 N N . SER A 1 750 ? -17.936 -11.892 8.407 1.00 79.56 750 SER A N 1
ATOM 6123 C CA . SER A 1 750 ? -17.465 -13.251 8.110 1.00 79.56 750 SER A CA 1
ATOM 6124 C C . SER A 1 750 ? -17.965 -14.315 9.100 1.00 79.56 750 SER A C 1
ATOM 6126 O O . SER A 1 750 ? -17.558 -15.473 9.003 1.00 79.56 750 SER A O 1
ATOM 6128 N N . TYR A 1 751 ? -18.807 -13.956 10.073 1.00 86.56 751 TYR A N 1
ATOM 6129 C CA . TYR A 1 751 ? -19.412 -14.913 11.002 1.00 86.56 751 TYR A CA 1
ATOM 6130 C C . TYR A 1 751 ? -20.307 -15.918 10.244 1.00 86.56 751 TYR A C 1
ATOM 6132 O O . TYR A 1 751 ? -21.045 -15.501 9.349 1.00 86.56 751 TYR A O 1
ATOM 6140 N N . PRO A 1 752 ? -20.270 -17.231 10.555 1.00 88.75 752 PRO A N 1
ATOM 6141 C CA . PRO A 1 752 ? -19.607 -17.876 11.697 1.00 88.75 752 PRO A CA 1
ATOM 6142 C C . PRO A 1 752 ? -18.168 -18.349 11.470 1.00 88.75 752 PRO A C 1
ATOM 6144 O O . PRO A 1 752 ? -17.603 -18.980 12.353 1.00 88.75 752 PRO A O 1
ATOM 6147 N N . PHE A 1 753 ? -17.538 -18.077 10.330 1.00 81.56 753 PHE A N 1
ATOM 6148 C CA . PHE A 1 753 ? -16.156 -18.525 10.092 1.00 81.56 753 PHE A CA 1
ATOM 6149 C C . PHE A 1 753 ? -15.128 -17.746 10.920 1.00 81.56 753 PHE A C 1
ATOM 6151 O O . PHE A 1 753 ? -14.071 -18.276 11.248 1.00 81.56 753 PHE A O 1
ATOM 6158 N N . VAL A 1 754 ? -15.456 -16.501 11.270 1.00 84.12 754 VAL A N 1
ATOM 6159 C CA . VAL A 1 754 ? -14.730 -15.683 12.250 1.00 84.12 754 VAL A CA 1
ATOM 6160 C C . VAL A 1 754 ? -15.618 -15.534 13.493 1.00 84.12 754 VAL A C 1
ATOM 6162 O O . VAL A 1 754 ? -16.812 -15.273 13.316 1.00 84.12 754 VAL A O 1
ATOM 6165 N N . PRO A 1 755 ? -15.082 -15.706 14.717 1.00 89.44 755 PRO A N 1
ATOM 6166 C CA . PRO A 1 755 ? -15.866 -15.605 15.948 1.00 89.44 755 PRO A CA 1
ATOM 6167 C C . PRO A 1 755 ? -16.446 -14.202 16.173 1.00 89.44 755 PRO A C 1
ATOM 6169 O O . PRO A 1 755 ? -15.927 -13.230 15.619 1.00 89.44 755 PRO A O 1
ATOM 6172 N N . PRO A 1 756 ? -17.494 -14.070 17.007 1.00 93.19 756 PRO A N 1
ATOM 6173 C CA . PRO A 1 756 ? -17.951 -12.765 17.463 1.00 93.19 756 PRO A CA 1
ATOM 6174 C C . PRO A 1 756 ? -16.875 -12.079 18.313 1.00 93.19 756 PRO A C 1
ATOM 6176 O O . PRO A 1 756 ? -16.068 -12.726 18.979 1.00 93.19 756 PRO A O 1
ATOM 6179 N N . GLU A 1 757 ? -16.871 -10.753 18.309 1.00 91.00 757 GLU A N 1
ATOM 6180 C CA . GLU A 1 757 ? -15.950 -9.951 19.105 1.00 91.00 757 GLU A CA 1
ATOM 6181 C C . GLU A 1 757 ? -16.610 -9.523 20.413 1.00 91.00 757 GLU A C 1
ATOM 6183 O O . GLU A 1 757 ? -17.720 -8.987 20.410 1.00 91.00 757 GLU A O 1
ATOM 6188 N N . PHE A 1 758 ? -15.910 -9.721 21.531 1.00 93.81 758 PHE A N 1
ATOM 6189 C CA . PHE A 1 758 ? -16.338 -9.230 22.837 1.00 93.81 758 PHE A CA 1
ATOM 6190 C C . PHE A 1 758 ? -15.625 -7.929 23.187 1.00 93.81 758 PHE A C 1
ATOM 6192 O O . PHE A 1 758 ? -14.404 -7.809 23.038 1.00 93.81 758 PHE A O 1
ATOM 6199 N N . ARG A 1 759 ? -16.387 -6.971 23.715 1.00 93.00 759 ARG A N 1
ATOM 6200 C CA . ARG A 1 759 ? -15.865 -5.716 24.254 1.00 93.00 759 ARG A CA 1
ATOM 6201 C C . ARG A 1 759 ? -16.493 -5.408 25.602 1.00 93.00 759 ARG A C 1
ATOM 6203 O O . ARG A 1 759 ? -17.706 -5.268 25.690 1.00 93.00 759 ARG A O 1
ATOM 6210 N N . PHE A 1 760 ? -15.685 -5.261 26.640 1.00 93.94 760 PHE A N 1
ATOM 6211 C CA . PHE A 1 760 ? -16.139 -4.778 27.936 1.00 93.94 760 PHE A CA 1
ATOM 6212 C C . PHE A 1 760 ? -16.528 -3.299 27.874 1.00 93.94 760 PHE A C 1
ATOM 6214 O O . PHE A 1 760 ? -15.789 -2.472 27.354 1.00 93.94 760 PHE A O 1
ATOM 6221 N N . LEU A 1 761 ? -17.685 -2.980 28.451 1.00 91.12 761 LEU A N 1
ATOM 6222 C CA . LEU A 1 761 ? -18.119 -1.616 28.757 1.00 91.12 761 LEU A CA 1
ATOM 6223 C C . LEU A 1 761 ? -17.699 -1.233 30.178 1.00 91.12 761 LEU A C 1
ATOM 6225 O O . LEU A 1 761 ? -17.179 -0.150 30.416 1.00 91.12 761 LEU A O 1
ATOM 6229 N N . SER A 1 762 ? -17.868 -2.156 31.125 1.00 91.81 762 SER A N 1
ATOM 6230 C CA . SER A 1 762 ? -17.197 -2.098 32.425 1.00 91.81 762 SER A CA 1
ATOM 6231 C C . SER A 1 762 ? -15.817 -2.739 32.261 1.00 91.81 762 SER A C 1
ATOM 6233 O O . SER A 1 762 ? -15.720 -3.961 32.310 1.00 91.81 762 SER A O 1
ATOM 6235 N N . ILE A 1 763 ? -14.781 -1.956 31.959 1.00 92.06 763 ILE A N 1
ATOM 6236 C CA . ILE A 1 763 ? -13.477 -2.472 31.508 1.00 92.06 763 ILE A CA 1
ATOM 6237 C C . ILE A 1 763 ? -12.639 -2.988 32.697 1.00 92.06 763 ILE A C 1
ATOM 6239 O O . ILE A 1 763 ? -12.274 -2.199 33.573 1.00 92.06 763 ILE A O 1
ATOM 6243 N N . PRO A 1 764 ? -12.319 -4.297 32.769 1.00 93.38 764 PRO A N 1
ATOM 6244 C CA . PRO A 1 764 ? -11.442 -4.837 33.803 1.00 93.38 764 PRO A CA 1
ATOM 6245 C C . PRO A 1 764 ? -9.968 -4.543 33.502 1.00 93.38 764 PRO A C 1
ATOM 6247 O O . PRO A 1 764 ? -9.538 -4.573 32.351 1.00 93.38 764 PRO A O 1
ATOM 6250 N N . TYR A 1 765 ? -9.152 -4.390 34.547 1.00 92.62 765 TYR A N 1
ATOM 6251 C CA . TYR A 1 765 ? -7.698 -4.462 34.399 1.00 92.62 765 TYR A CA 1
ATOM 6252 C C . TYR A 1 765 ? -7.288 -5.929 34.214 1.00 92.62 765 TYR A C 1
ATOM 6254 O O . TYR A 1 765 ? -7.268 -6.674 35.193 1.00 92.62 765 TYR A O 1
ATOM 6262 N N . HIS A 1 766 ? -7.019 -6.371 32.981 1.00 93.00 766 HIS A N 1
ATOM 6263 C CA . HIS A 1 766 ? -6.762 -7.778 32.639 1.00 93.00 766 HIS A CA 1
ATOM 6264 C C . HIS A 1 766 ? -5.747 -7.918 31.487 1.00 93.00 766 HIS A C 1
ATOM 6266 O O . HIS A 1 766 ? -5.713 -7.080 30.594 1.00 93.00 766 HIS A O 1
ATOM 6272 N N . LEU A 1 767 ? -4.950 -9.001 31.458 1.00 91.06 767 LEU A N 1
ATOM 6273 C CA . LEU A 1 767 ? -3.863 -9.192 30.472 1.00 91.06 767 LEU A CA 1
ATOM 6274 C C . LEU A 1 767 ? -4.383 -9.183 29.036 1.00 91.06 767 LEU A C 1
ATOM 6276 O O . LEU A 1 767 ? -3.727 -8.681 28.129 1.00 91.06 767 LEU A O 1
ATOM 6280 N N . ASN A 1 768 ? -5.549 -9.791 28.842 1.00 91.69 768 ASN A N 1
ATOM 6281 C CA . ASN A 1 768 ? -6.153 -10.035 27.538 1.00 91.69 768 ASN A CA 1
ATOM 6282 C C . ASN A 1 768 ? -7.307 -9.075 27.217 1.00 91.69 768 ASN A C 1
ATOM 6284 O O . ASN A 1 768 ? -8.098 -9.372 26.324 1.00 91.69 768 ASN A O 1
ATOM 6288 N N . VAL A 1 769 ? -7.437 -7.966 27.954 1.00 90.31 769 VAL A N 1
ATOM 6289 C CA . VAL A 1 769 ? -8.442 -6.926 27.689 1.00 90.31 769 VAL A CA 1
ATOM 6290 C C . VAL A 1 769 ? -7.730 -5.609 27.407 1.00 90.31 769 VAL A C 1
ATOM 6292 O O . VAL A 1 769 ? -6.845 -5.201 28.157 1.00 90.31 769 VAL A O 1
ATOM 6295 N N . SER A 1 770 ? -8.062 -4.982 26.282 1.00 84.56 770 SER A N 1
ATOM 6296 C CA . SER A 1 770 ? -7.478 -3.704 25.892 1.00 84.56 770 SER A CA 1
ATOM 6297 C C . SER A 1 770 ? -8.071 -2.560 26.714 1.00 84.56 770 SER A C 1
ATOM 6299 O O . SER A 1 770 ? -9.069 -2.711 27.419 1.00 84.56 770 SER A O 1
ATOM 6301 N N . VAL A 1 771 ? -7.464 -1.384 26.593 1.00 78.62 771 VAL A N 1
ATOM 6302 C CA . VAL A 1 771 ? -7.884 -0.166 27.306 1.00 78.62 771 VAL A CA 1
ATOM 6303 C C . VAL A 1 771 ? -9.259 0.342 26.875 1.00 78.62 771 VAL A C 1
ATOM 6305 O O . VAL A 1 771 ? -9.971 0.944 27.663 1.00 78.62 771 VAL A O 1
ATOM 6308 N N . ASP A 1 772 ? -9.677 0.017 25.652 1.00 81.06 772 ASP A N 1
ATOM 6309 C CA . ASP A 1 772 ? -11.011 0.268 25.104 1.00 81.06 772 ASP A CA 1
ATOM 6310 C C . ASP A 1 772 ? -11.944 -0.957 25.233 1.00 81.06 772 ASP A C 1
ATOM 6312 O O . ASP A 1 772 ? -13.011 -1.012 24.613 1.00 81.06 772 ASP A O 1
ATOM 6316 N N . GLY A 1 773 ? -11.542 -1.957 26.024 1.00 88.12 773 GLY A N 1
ATOM 6317 C CA . GLY A 1 773 ? -12.363 -3.092 26.438 1.00 88.12 773 GLY A CA 1
ATOM 6318 C C . GLY A 1 773 ? -12.381 -4.297 25.501 1.00 88.12 773 GLY A C 1
ATOM 6319 O O . GLY A 1 773 ? -13.036 -5.285 25.831 1.00 88.12 773 GLY A O 1
ATOM 6320 N N . ARG A 1 774 ? -11.702 -4.271 24.350 1.00 88.31 774 ARG A N 1
ATOM 6321 C CA . ARG A 1 774 ? -11.648 -5.415 23.422 1.00 88.31 774 ARG A CA 1
ATOM 6322 C C . ARG A 1 774 ? -10.996 -6.618 24.098 1.00 88.31 774 ARG A C 1
ATOM 6324 O O . ARG A 1 774 ? -9.923 -6.504 24.686 1.00 88.31 774 ARG A O 1
ATOM 6331 N N . VAL A 1 775 ? -11.610 -7.788 23.960 1.00 90.81 775 VAL A N 1
ATOM 6332 C CA . VAL A 1 775 ? -11.050 -9.045 24.466 1.00 90.81 775 VAL A CA 1
ATOM 6333 C C . VAL A 1 775 ? -10.242 -9.743 23.370 1.00 90.81 775 VAL A C 1
ATOM 6335 O O . VAL A 1 775 ? -10.763 -10.012 22.289 1.00 90.81 775 VAL A O 1
ATOM 6338 N N . CYS A 1 776 ? -8.983 -10.083 23.654 1.00 85.12 776 CYS A N 1
ATOM 6339 C CA . CYS A 1 776 ? -8.146 -10.907 22.775 1.00 85.12 776 CYS A CA 1
ATOM 6340 C C . CYS A 1 776 ? -8.085 -12.351 23.285 1.00 85.12 776 CYS A C 1
ATOM 6342 O O . CYS A 1 776 ? -7.307 -12.669 24.184 1.00 85.12 776 CYS A O 1
ATOM 6344 N N . MET A 1 777 ? -8.899 -13.227 22.696 1.00 84.81 777 MET A N 1
ATOM 6345 C CA . MET A 1 777 ? -8.919 -14.662 23.002 1.00 84.81 777 MET A CA 1
ATOM 6346 C C . MET A 1 777 ? -8.194 -15.474 21.931 1.00 84.81 777 MET A C 1
ATOM 6348 O O . MET A 1 777 ? -8.150 -15.097 20.761 1.00 84.81 777 MET A O 1
ATOM 6352 N N . ASN A 1 778 ? -7.645 -16.623 22.324 1.00 79.56 778 ASN A N 1
ATOM 6353 C CA . ASN A 1 778 ? -7.039 -17.558 21.388 1.00 79.56 778 ASN A CA 1
ATOM 6354 C C . ASN A 1 778 ? -8.123 -18.294 20.583 1.00 79.56 778 ASN A C 1
ATOM 6356 O O . ASN A 1 778 ? -8.793 -19.191 21.090 1.00 79.56 778 ASN A O 1
ATOM 6360 N N . THR A 1 779 ? -8.248 -17.953 19.303 1.00 78.56 779 THR A N 1
ATOM 6361 C CA . THR A 1 779 ? -9.273 -18.495 18.400 1.00 78.56 779 THR A CA 1
ATOM 6362 C C . THR A 1 779 ? -8.882 -19.817 17.734 1.00 78.56 779 THR A C 1
ATOM 6364 O O . THR A 1 779 ? -9.644 -20.343 16.932 1.00 78.56 779 THR A O 1
ATOM 6367 N N . SER A 1 780 ? -7.726 -20.409 18.061 1.00 77.31 780 SER A N 1
ATOM 6368 C CA . SER A 1 780 ? -7.256 -21.658 17.424 1.00 77.31 780 SER A CA 1
ATOM 6369 C C . SER A 1 780 ? -8.185 -22.863 17.614 1.00 77.31 780 SER A C 1
ATOM 6371 O O . SER A 1 780 ? -8.126 -23.805 16.826 1.00 77.31 780 SER A O 1
ATOM 6373 N N . LYS A 1 781 ? -9.024 -22.843 18.656 1.00 77.62 781 LYS A N 1
ATOM 6374 C CA . LYS A 1 781 ? -10.018 -23.884 18.952 1.00 77.62 781 LYS A CA 1
ATOM 6375 C C . LYS A 1 781 ? -11.421 -23.555 18.435 1.00 77.62 781 LYS A C 1
ATOM 6377 O O . LYS A 1 781 ? -12.298 -24.404 18.545 1.00 77.62 781 LYS A O 1
ATOM 6382 N N . TYR A 1 782 ? -11.631 -22.347 17.915 1.00 84.50 782 TYR A N 1
ATOM 6383 C CA . TYR A 1 782 ? -12.921 -21.920 17.391 1.00 84.50 782 TYR A CA 1
ATOM 6384 C C . TYR A 1 782 ? -13.172 -22.554 16.020 1.00 84.50 782 TYR A C 1
ATOM 6386 O O . TYR A 1 782 ? -12.294 -22.556 15.154 1.00 84.50 782 TYR A O 1
ATOM 6394 N N . ASP A 1 783 ? -14.390 -23.039 15.803 1.00 87.81 783 ASP A N 1
ATOM 6395 C CA . ASP A 1 783 ? -14.876 -23.432 14.488 1.00 87.81 783 ASP A CA 1
ATOM 6396 C C . ASP A 1 783 ? -16.276 -22.857 14.228 1.00 87.81 783 ASP A C 1
ATOM 6398 O O . ASP A 1 783 ? -16.951 -22.354 15.123 1.00 87.81 783 ASP A O 1
ATOM 6402 N N . ALA A 1 784 ? -16.733 -22.918 12.976 1.00 86.94 784 ALA A N 1
ATOM 6403 C CA . ALA A 1 784 ? -18.018 -22.341 12.581 1.00 86.94 784 ALA A CA 1
ATOM 6404 C C . ALA A 1 784 ? -19.244 -23.004 13.244 1.00 86.94 784 ALA A C 1
ATOM 6406 O O . ALA A 1 784 ? -20.362 -22.510 13.088 1.00 86.94 784 ALA A O 1
ATOM 6407 N N . ASN A 1 785 ? -19.076 -24.124 13.949 1.00 83.88 785 ASN A N 1
ATOM 6408 C CA . ASN A 1 785 ? -20.129 -24.786 14.711 1.00 83.88 785 ASN A CA 1
ATOM 6409 C C . ASN A 1 785 ? -20.125 -24.390 16.191 1.00 83.88 785 ASN A C 1
ATOM 6411 O O . ASN A 1 785 ? -21.160 -24.583 16.825 1.00 83.88 785 ASN A O 1
ATOM 6415 N N . THR A 1 786 ? -19.042 -23.807 16.720 1.00 86.25 786 THR A N 1
ATOM 6416 C CA . THR A 1 786 ? -18.971 -23.301 18.101 1.00 86.25 786 THR A CA 1
ATOM 6417 C C . THR A 1 786 ? -20.149 -22.364 18.390 1.00 86.25 786 THR A C 1
ATOM 6419 O O . THR A 1 786 ? -20.392 -21.417 17.638 1.00 86.25 786 THR A O 1
ATOM 6422 N N . MET A 1 787 ? -20.915 -22.639 19.453 1.00 88.06 787 MET A N 1
ATOM 6423 C CA . MET A 1 787 ? -22.044 -21.789 19.844 1.00 88.06 787 MET A CA 1
ATOM 6424 C C . MET A 1 787 ? -21.543 -20.539 20.565 1.00 88.06 787 MET A C 1
ATOM 6426 O O . MET A 1 787 ? -20.501 -20.558 21.224 1.00 88.06 787 MET A O 1
ATOM 6430 N N . VAL A 1 788 ? -22.312 -19.450 20.503 1.00 90.88 788 VAL A N 1
ATOM 6431 C CA . VAL A 1 788 ? -21.940 -18.198 21.183 1.00 90.88 788 VAL A CA 1
ATOM 6432 C C . VAL A 1 788 ? -21.845 -18.408 22.695 1.00 90.88 788 VAL A C 1
ATOM 6434 O O . VAL A 1 788 ? -20.972 -17.828 23.331 1.00 90.88 788 VAL A O 1
ATOM 6437 N N . ILE A 1 789 ? -22.689 -19.273 23.267 1.00 88.88 789 ILE A N 1
ATOM 6438 C CA . ILE A 1 789 ? -22.657 -19.585 24.701 1.00 88.88 789 ILE A CA 1
ATOM 6439 C C . ILE A 1 789 ? -21.361 -20.294 25.122 1.00 88.88 789 ILE A C 1
ATOM 6441 O O . ILE A 1 789 ? -20.778 -19.922 26.136 1.00 88.88 789 ILE A O 1
ATOM 6445 N N . ASP A 1 790 ? -20.861 -21.229 24.309 1.00 88.38 790 ASP A N 1
ATOM 6446 C CA . ASP A 1 790 ? -19.594 -21.924 24.570 1.00 88.38 790 ASP A CA 1
ATOM 6447 C C . ASP A 1 790 ? -18.422 -20.932 24.493 1.00 88.38 790 ASP A C 1
ATOM 6449 O O . ASP A 1 790 ? -17.486 -20.972 25.286 1.00 88.38 790 ASP A O 1
ATOM 6453 N N . TYR A 1 791 ? -18.505 -19.972 23.570 1.00 91.38 791 TYR A N 1
ATOM 6454 C CA . TYR A 1 791 ? -17.494 -18.930 23.423 1.00 91.38 791 TYR A CA 1
ATOM 6455 C C . TYR A 1 791 ? -17.544 -17.875 24.550 1.00 91.38 791 TYR A C 1
ATOM 6457 O O . TYR A 1 791 ? -16.521 -17.284 24.897 1.00 91.38 791 TYR A O 1
ATOM 6465 N N . ILE A 1 792 ? -18.710 -17.657 25.176 1.00 92.06 792 ILE A N 1
ATOM 6466 C CA . ILE A 1 792 ? -18.824 -16.883 26.427 1.00 92.06 792 ILE A CA 1
ATOM 6467 C C . ILE A 1 792 ? -18.192 -17.655 27.596 1.00 92.06 792 ILE A C 1
ATOM 6469 O O . ILE A 1 792 ? -17.562 -17.039 28.458 1.00 92.06 792 ILE A O 1
ATOM 6473 N N . ASP A 1 793 ? -18.301 -18.985 27.626 1.00 90.31 793 ASP A N 1
ATOM 6474 C CA . ASP A 1 793 ? -17.621 -19.804 28.636 1.00 90.31 793 ASP A CA 1
ATOM 6475 C C . ASP A 1 793 ? -16.094 -19.711 28.502 1.00 90.31 793 ASP A C 1
ATOM 6477 O O . ASP A 1 793 ? -15.395 -19.577 29.511 1.00 90.31 793 ASP A O 1
ATOM 6481 N N . ASP A 1 794 ? -15.572 -19.670 27.273 1.00 91.75 794 ASP A N 1
ATOM 6482 C CA . ASP A 1 794 ? -14.153 -19.397 27.018 1.00 91.75 794 ASP A CA 1
ATOM 6483 C C . ASP A 1 794 ? -13.728 -18.017 27.556 1.00 91.75 794 ASP A C 1
ATOM 6485 O O . ASP A 1 794 ? -12.674 -17.901 28.189 1.00 91.75 794 ASP A O 1
ATOM 6489 N N . LEU A 1 795 ? -14.564 -16.983 27.387 1.00 93.38 795 LEU A N 1
ATOM 6490 C CA . LEU A 1 795 ? -14.348 -15.652 27.972 1.00 93.38 795 LEU A CA 1
ATOM 6491 C C . LEU A 1 795 ? -14.334 -15.694 29.508 1.00 93.38 795 LEU A C 1
ATOM 6493 O O . LEU A 1 795 ? -13.458 -15.093 30.134 1.00 93.38 795 LEU A O 1
ATOM 6497 N N . MET A 1 796 ? -15.282 -16.393 30.136 1.00 92.12 796 MET A N 1
ATOM 6498 C CA . MET A 1 796 ? -15.314 -16.537 31.596 1.00 92.12 796 MET A CA 1
ATOM 6499 C C . MET A 1 796 ? -14.076 -17.272 32.116 1.00 92.12 796 MET A C 1
ATOM 6501 O O . MET A 1 796 ? -13.483 -16.853 33.112 1.00 92.12 796 MET A O 1
ATOM 6505 N N . ASN A 1 797 ? -13.650 -18.328 31.421 1.00 91.81 797 ASN A N 1
ATOM 6506 C CA . ASN A 1 797 ? -12.428 -19.048 31.749 1.00 91.81 797 ASN A CA 1
ATOM 6507 C C . ASN A 1 797 ? -11.182 -18.169 31.565 1.00 91.81 797 ASN A C 1
ATOM 6509 O O . ASN A 1 797 ? -10.260 -18.275 32.367 1.00 91.81 797 ASN A O 1
ATOM 6513 N N . LEU A 1 798 ? -11.156 -17.270 30.577 1.00 92.56 798 LEU A N 1
ATOM 6514 C CA . LEU A 1 798 ? -10.056 -16.320 30.386 1.00 92.56 798 LEU A CA 1
ATOM 6515 C C . LEU A 1 798 ? -9.908 -15.360 31.577 1.00 92.56 798 LEU A C 1
ATOM 6517 O O . LEU A 1 798 ? -8.790 -15.100 32.008 1.00 92.56 798 LEU A O 1
ATOM 6521 N N . LEU A 1 799 ? -11.022 -14.873 32.141 1.00 92.19 799 LEU A N 1
ATOM 6522 C CA . LEU A 1 799 ? -11.009 -14.020 33.341 1.00 92.19 799 LEU A CA 1
ATOM 6523 C C . LEU A 1 799 ? -10.506 -14.750 34.596 1.00 92.19 799 LEU A C 1
ATOM 6525 O O . LEU A 1 799 ? -10.052 -14.113 35.549 1.00 92.19 799 LEU A O 1
ATOM 6529 N N . GLU A 1 800 ? -10.654 -16.072 34.648 1.00 90.62 800 GLU A N 1
ATOM 6530 C CA . GLU A 1 800 ? -10.135 -16.908 35.734 1.00 90.62 800 GLU A CA 1
ATOM 6531 C C . GLU A 1 800 ? -8.668 -17.295 35.495 1.00 90.62 800 GLU A C 1
ATOM 6533 O O . GLU A 1 800 ? -7.851 -17.253 36.417 1.00 90.62 800 GLU A O 1
ATOM 6538 N N . ASN A 1 801 ? -8.326 -17.606 34.243 1.00 91.50 801 ASN A N 1
ATOM 6539 C CA . ASN A 1 801 ? -7.037 -18.113 33.792 1.00 91.50 801 ASN A CA 1
ATOM 6540 C C . ASN A 1 801 ? -6.482 -17.241 32.643 1.00 91.50 801 ASN A C 1
ATOM 6542 O O . ASN A 1 801 ? -6.616 -17.620 31.475 1.00 91.50 801 ASN A O 1
ATOM 6546 N N . PRO A 1 802 ? -5.835 -16.097 32.953 1.00 91.62 802 PRO A N 1
ATOM 6547 C CA . PRO A 1 802 ? -5.304 -15.188 31.936 1.00 91.62 802 PRO A CA 1
ATOM 6548 C C . PRO A 1 802 ? -4.260 -15.865 31.035 1.00 91.62 802 PRO A C 1
ATOM 6550 O O . PRO A 1 802 ? -3.358 -16.549 31.529 1.00 91.62 802 PRO A O 1
ATOM 6553 N N . ASP A 1 803 ? -4.333 -15.633 29.721 1.00 89.06 803 ASP A N 1
ATOM 6554 C CA . ASP A 1 803 ? -3.368 -16.170 28.755 1.00 89.06 803 ASP A CA 1
ATOM 6555 C C . ASP A 1 803 ? -2.199 -15.197 28.566 1.00 89.06 803 ASP A C 1
ATOM 6557 O O . ASP A 1 803 ? -2.312 -14.125 27.969 1.00 89.06 803 ASP A O 1
ATOM 6561 N N . VAL A 1 804 ? -1.039 -15.602 29.071 1.00 88.38 804 VAL A N 1
ATOM 6562 C CA . VAL A 1 804 ? 0.215 -14.844 29.003 1.00 88.38 804 VAL A CA 1
ATOM 6563 C C . VAL A 1 804 ? 0.685 -14.651 27.554 1.00 88.38 804 VAL A C 1
ATOM 6565 O O . VAL A 1 804 ? 1.299 -13.632 27.245 1.00 88.38 804 VAL A O 1
ATOM 6568 N N . ASN A 1 805 ? 0.387 -15.592 26.651 1.00 82.00 805 ASN A N 1
ATOM 6569 C CA . ASN A 1 805 ? 0.863 -15.542 25.264 1.00 82.00 805 ASN A CA 1
ATOM 6570 C C . ASN A 1 805 ? 0.077 -14.550 24.401 1.00 82.00 805 ASN A C 1
ATOM 6572 O O . ASN A 1 805 ? 0.588 -14.089 23.384 1.00 82.00 805 ASN A O 1
ATOM 6576 N N . SER A 1 806 ? -1.155 -14.227 24.797 1.00 79.00 806 SER A N 1
ATOM 6577 C CA . SER A 1 806 ? -2.021 -13.256 24.124 1.00 79.00 806 SER A CA 1
ATOM 6578 C C . SER A 1 806 ? -2.203 -11.975 24.941 1.00 79.00 806 SER A C 1
ATOM 6580 O O . SER A 1 806 ? -3.229 -11.300 24.816 1.00 79.00 806 SER A O 1
ATOM 6582 N N . ALA A 1 807 ? -1.253 -11.654 25.825 1.00 82.31 807 ALA A N 1
ATOM 6583 C CA . ALA A 1 807 ? -1.288 -10.414 26.589 1.00 82.31 807 ALA A CA 1
ATOM 6584 C C . ALA A 1 807 ? -1.235 -9.199 25.646 1.00 82.31 807 ALA A C 1
ATOM 6586 O O . ALA A 1 807 ? -0.397 -9.127 24.748 1.00 82.31 807 ALA A O 1
ATOM 6587 N N . ILE A 1 808 ? -2.145 -8.249 25.849 1.00 77.00 808 ILE A N 1
ATOM 6588 C CA . ILE A 1 808 ? -2.284 -7.052 25.014 1.00 77.00 808 ILE A CA 1
ATOM 6589 C C . ILE A 1 808 ? -1.296 -5.979 25.463 1.00 77.00 808 ILE A C 1
ATOM 6591 O O . ILE A 1 808 ? -0.707 -5.320 24.612 1.00 77.00 808 ILE A O 1
ATOM 6595 N N . HIS A 1 809 ? -1.104 -5.829 26.776 1.00 73.88 809 HIS A N 1
ATOM 6596 C CA . HIS A 1 809 ? -0.328 -4.747 27.384 1.00 73.88 809 HIS A CA 1
ATOM 6597 C C . HIS A 1 809 ? 0.921 -5.279 28.072 1.00 73.88 809 HIS A C 1
ATOM 6599 O O . HIS A 1 809 ? 0.819 -6.093 28.995 1.00 73.88 809 HIS A O 1
ATOM 6605 N N . ILE A 1 810 ? 2.091 -4.790 27.651 1.00 74.19 810 ILE A N 1
ATOM 6606 C CA . ILE A 1 810 ? 3.384 -5.199 28.217 1.00 74.19 810 ILE A CA 1
ATOM 6607 C C . ILE A 1 810 ? 3.457 -4.818 29.698 1.00 74.19 810 ILE A C 1
ATOM 6609 O O . ILE A 1 810 ? 3.804 -5.666 30.510 1.00 74.19 810 ILE A O 1
ATOM 6613 N N . ASP A 1 811 ? 3.016 -3.621 30.083 1.00 76.75 811 ASP A N 1
ATOM 6614 C CA . ASP A 1 811 ? 3.047 -3.181 31.486 1.00 76.75 811 ASP A CA 1
ATOM 6615 C C . ASP A 1 811 ? 2.138 -4.033 32.386 1.00 76.75 811 ASP A C 1
ATOM 6617 O O . ASP A 1 811 ? 2.488 -4.388 33.516 1.00 76.75 811 ASP A O 1
ATOM 6621 N N . CYS A 1 812 ? 0.963 -4.419 31.875 1.00 83.62 812 CYS A N 1
ATOM 6622 C CA . CYS A 1 812 ? 0.055 -5.325 32.581 1.00 83.62 812 CYS A CA 1
ATOM 6623 C C . CYS A 1 812 ? 0.687 -6.712 32.756 1.00 83.62 812 CYS A C 1
ATOM 6625 O O . CYS A 1 812 ? 0.622 -7.296 33.842 1.00 83.62 812 CYS A O 1
ATOM 6627 N N . LEU A 1 813 ? 1.341 -7.215 31.706 1.00 87.00 813 LEU A N 1
ATOM 6628 C CA . LEU A 1 813 ? 2.079 -8.471 31.721 1.00 87.00 813 LEU A CA 1
ATOM 6629 C C . LEU A 1 813 ? 3.265 -8.427 32.701 1.00 87.00 813 LEU A C 1
ATOM 6631 O O . LEU A 1 813 ? 3.432 -9.354 33.494 1.00 87.00 813 LEU A O 1
ATOM 6635 N N . GLU A 1 814 ? 4.053 -7.352 32.706 1.00 85.25 814 GLU A N 1
ATOM 6636 C CA . GLU A 1 814 ? 5.164 -7.159 33.643 1.00 85.25 814 GLU A CA 1
ATOM 6637 C C . GLU A 1 814 ? 4.670 -7.119 35.090 1.00 85.25 814 GLU A C 1
ATOM 6639 O O . GLU A 1 814 ? 5.208 -7.825 35.948 1.00 85.25 814 GLU A O 1
ATOM 6644 N N . ASN A 1 815 ? 3.590 -6.384 35.368 1.00 89.75 815 ASN A N 1
ATOM 6645 C CA . ASN A 1 815 ? 2.962 -6.392 36.687 1.00 89.75 815 ASN A CA 1
ATOM 6646 C C . ASN A 1 815 ? 2.469 -7.795 37.067 1.00 89.75 815 ASN A C 1
ATOM 6648 O O . ASN A 1 815 ? 2.663 -8.237 38.199 1.00 89.75 815 ASN A O 1
ATOM 6652 N N . PHE A 1 816 ? 1.876 -8.539 36.135 1.00 91.06 816 PHE A N 1
ATOM 6653 C CA . PHE A 1 816 ? 1.399 -9.896 36.393 1.00 91.06 816 PHE A CA 1
ATOM 6654 C C . PHE A 1 816 ? 2.530 -10.881 36.720 1.00 91.06 816 PHE A C 1
ATOM 6656 O O . PHE A 1 816 ? 2.371 -11.692 37.640 1.00 91.06 816 PHE A O 1
ATOM 6663 N N . LEU A 1 817 ? 3.650 -10.810 35.988 1.00 91.50 817 LEU A N 1
ATOM 6664 C CA . LEU A 1 817 ? 4.798 -11.716 36.115 1.00 91.50 817 LEU A CA 1
ATOM 6665 C C . LEU A 1 817 ? 5.748 -11.335 37.259 1.00 91.50 817 LEU A C 1
ATOM 6667 O O . LEU A 1 817 ? 6.270 -12.217 37.943 1.00 91.50 817 LEU A O 1
ATOM 6671 N N . HIS A 1 818 ? 5.981 -10.038 37.476 1.00 93.81 818 HIS A N 1
ATOM 6672 C CA . HIS A 1 818 ? 7.049 -9.534 38.345 1.00 93.81 818 HIS A CA 1
ATOM 6673 C C . HIS A 1 818 ? 6.553 -8.707 39.539 1.00 93.81 818 HIS A C 1
ATOM 6675 O O . HIS A 1 818 ? 7.260 -8.620 40.543 1.00 93.81 818 HIS A O 1
ATOM 6681 N N . ASN A 1 819 ? 5.335 -8.152 39.497 1.00 93.06 819 ASN A N 1
ATOM 6682 C CA . ASN A 1 819 ? 4.779 -7.323 40.574 1.00 93.06 819 ASN A CA 1
ATOM 6683 C C . ASN A 1 819 ? 3.311 -7.660 40.895 1.00 93.06 819 ASN A C 1
ATOM 6685 O O . ASN A 1 819 ? 2.403 -6.828 40.812 1.00 93.06 819 ASN A O 1
ATOM 6689 N N . ARG A 1 820 ? 3.067 -8.910 41.313 1.00 93.88 820 ARG A N 1
ATOM 6690 C CA . ARG A 1 820 ? 1.703 -9.430 41.512 1.00 93.88 820 ARG A CA 1
ATOM 6691 C C . ARG A 1 820 ? 0.864 -8.632 42.518 1.00 93.88 820 ARG A C 1
ATOM 6693 O O . ARG A 1 820 ? -0.363 -8.640 42.445 1.00 93.88 820 ARG A O 1
ATOM 6700 N N . LYS A 1 821 ? 1.512 -7.943 43.462 1.00 94.56 821 LYS A N 1
ATOM 6701 C CA . LYS A 1 821 ? 0.838 -7.074 44.433 1.00 94.56 821 LYS A CA 1
ATOM 6702 C C . LYS A 1 821 ? 0.197 -5.868 43.748 1.00 94.56 821 LYS A C 1
ATOM 6704 O O . LYS A 1 821 ? -0.959 -5.576 44.040 1.00 94.56 821 LYS A O 1
ATOM 6709 N N . GLU A 1 822 ? 0.930 -5.205 42.857 1.00 91.94 822 GLU A N 1
ATOM 6710 C CA . GLU A 1 822 ? 0.408 -4.061 42.111 1.00 91.94 822 GLU A CA 1
ATOM 6711 C C . GLU A 1 822 ? -0.664 -4.493 41.114 1.00 91.94 822 GLU A C 1
ATOM 6713 O O . GLU A 1 822 ? -1.735 -3.896 41.079 1.00 91.94 822 GLU A O 1
ATOM 6718 N N . TYR A 1 823 ? -0.444 -5.614 40.421 1.00 92.62 823 TYR A N 1
ATOM 6719 C CA . TYR A 1 823 ? -1.464 -6.220 39.565 1.00 92.62 823 TYR A CA 1
ATOM 6720 C C . TYR A 1 823 ? -2.790 -6.432 40.316 1.00 92.62 823 TYR A C 1
ATOM 6722 O O . TYR A 1 823 ? -3.830 -5.928 39.903 1.00 92.62 823 TYR A O 1
ATOM 6730 N N . ASN A 1 824 ? -2.761 -7.106 41.472 1.00 93.06 824 ASN A N 1
ATOM 6731 C CA . ASN A 1 824 ? -3.972 -7.353 42.261 1.00 93.06 824 ASN A CA 1
ATOM 6732 C C . ASN A 1 824 ? -4.616 -6.049 42.783 1.00 93.06 824 ASN A C 1
ATOM 6734 O O . ASN A 1 824 ? -5.836 -5.994 42.942 1.00 93.06 824 ASN A O 1
ATOM 6738 N N . ARG A 1 825 ? -3.819 -5.005 43.063 1.00 94.81 825 ARG A N 1
ATOM 6739 C CA . ARG A 1 825 ? -4.325 -3.684 43.474 1.00 94.81 825 ARG A CA 1
ATOM 6740 C C . ARG A 1 825 ? -5.120 -3.031 42.341 1.00 94.81 825 ARG A C 1
ATOM 6742 O O . ARG A 1 825 ? -6.235 -2.577 42.584 1.00 94.81 825 ARG A O 1
ATOM 6749 N N . LEU A 1 826 ? -4.563 -3.026 41.130 1.00 92.44 826 LEU A N 1
ATOM 6750 C CA . LEU A 1 826 ? -5.192 -2.474 39.927 1.00 92.44 826 LEU A CA 1
ATOM 6751 C C . LEU A 1 826 ? -6.440 -3.270 39.519 1.00 92.44 826 LEU A C 1
ATOM 6753 O O . LEU A 1 826 ? -7.468 -2.677 39.200 1.00 92.44 826 LEU A O 1
ATOM 6757 N N . VAL A 1 827 ? -6.412 -4.604 39.644 1.00 93.50 827 VAL A N 1
ATOM 6758 C CA . VAL A 1 827 ? -7.609 -5.450 39.484 1.00 93.50 827 VAL A CA 1
ATOM 6759 C C . VAL A 1 827 ? -8.711 -5.006 40.446 1.00 93.50 827 VAL A C 1
ATOM 6761 O O . VAL A 1 827 ? -9.811 -4.682 40.002 1.00 93.50 827 VAL A O 1
ATOM 6764 N N . ALA A 1 828 ? -8.420 -4.915 41.748 1.00 91.88 828 ALA A N 1
ATOM 6765 C CA . ALA A 1 828 ? -9.405 -4.515 42.755 1.00 91.88 828 ALA A CA 1
ATOM 6766 C C . ALA A 1 828 ? -9.964 -3.100 42.525 1.00 91.88 828 ALA A C 1
ATOM 6768 O O . ALA A 1 828 ? -11.127 -2.828 42.830 1.00 91.88 828 ALA A O 1
ATOM 6769 N N . GLU A 1 829 ? -9.145 -2.198 41.988 1.00 92.12 829 GLU A N 1
ATOM 6770 C CA . GLU A 1 829 ? -9.570 -0.862 41.588 1.00 92.12 829 GLU A CA 1
ATOM 6771 C C . GLU A 1 829 ? -10.527 -0.903 40.390 1.00 92.12 829 GLU A C 1
ATOM 6773 O O . GLU A 1 829 ? -11.598 -0.299 40.462 1.00 92.12 829 GLU A O 1
ATOM 6778 N N . SER A 1 830 ? -10.206 -1.689 39.358 1.00 91.56 830 SER A N 1
ATOM 6779 C CA . SER A 1 830 ? -11.041 -1.825 38.158 1.00 91.56 830 SER A CA 1
ATOM 6780 C C . SER A 1 830 ? -12.420 -2.430 38.437 1.00 91.56 830 SER A C 1
ATOM 6782 O O . SER A 1 830 ? -13.398 -2.016 37.825 1.00 91.56 830 SER A O 1
ATOM 6784 N N . ILE A 1 831 ? -12.558 -3.326 39.426 1.00 92.56 831 ILE A N 1
ATOM 6785 C CA . ILE A 1 831 ? -13.852 -3.934 39.801 1.00 92.56 831 ILE A CA 1
ATOM 6786 C C . ILE A 1 831 ? -14.902 -2.868 40.156 1.00 92.56 831 ILE A C 1
ATOM 6788 O O . ILE A 1 831 ? -16.097 -3.095 39.978 1.00 92.56 831 ILE A O 1
ATOM 6792 N N . LYS A 1 832 ? -14.499 -1.675 40.604 1.00 90.00 832 LYS A N 1
ATOM 6793 C CA . LYS A 1 832 ? -15.432 -0.591 40.953 1.00 90.00 832 LYS A CA 1
ATOM 6794 C C . LYS A 1 832 ? -16.279 -0.096 39.772 1.00 90.00 832 LYS A C 1
ATOM 6796 O O . LYS A 1 832 ? -17.320 0.504 40.020 1.00 90.00 832 LYS A O 1
ATOM 6801 N N . CYS A 1 833 ? -15.868 -0.339 38.523 1.00 86.38 833 CYS A N 1
ATOM 6802 C CA . CYS A 1 833 ? -16.659 0.028 37.341 1.00 86.38 833 CYS A CA 1
ATOM 6803 C C . CYS A 1 833 ? -17.845 -0.922 37.068 1.00 86.38 833 CYS A C 1
ATOM 6805 O O . CYS A 1 833 ? -18.699 -0.617 36.239 1.00 86.38 833 CYS A O 1
ATOM 6807 N N . SER A 1 834 ? -17.912 -2.062 37.760 1.00 89.62 834 SER A N 1
ATOM 6808 C CA . SER A 1 834 ? -18.972 -3.069 37.627 1.00 89.62 834 SER A CA 1
ATOM 6809 C C . SER A 1 834 ? -20.124 -2.850 38.628 1.00 89.62 834 SER A C 1
ATOM 6811 O O . SER A 1 834 ? -20.004 -2.067 39.576 1.00 89.62 834 SER A O 1
ATOM 6813 N N . LYS A 1 835 ? -21.262 -3.531 38.429 1.00 91.69 835 LYS A N 1
ATOM 6814 C CA . LYS A 1 835 ? -22.496 -3.335 39.225 1.00 91.69 835 LYS A CA 1
ATOM 6815 C C . LYS A 1 835 ? -22.876 -4.571 40.031 1.00 91.69 835 LYS A C 1
ATOM 6817 O O . LYS A 1 835 ? -22.443 -5.676 39.719 1.00 91.69 835 LYS A O 1
ATOM 6822 N N . ASP A 1 836 ? -23.681 -4.390 41.075 1.00 91.06 836 ASP A N 1
ATOM 6823 C CA . ASP A 1 836 ? -24.193 -5.509 41.880 1.00 91.06 836 ASP A CA 1
ATOM 6824 C C . ASP A 1 836 ? -25.371 -6.217 41.198 1.00 91.06 836 ASP A C 1
ATOM 6826 O O . ASP A 1 836 ? -25.583 -7.410 41.418 1.00 91.06 836 ASP A O 1
ATOM 6830 N N . ASN A 1 837 ? -26.102 -5.514 40.329 1.00 88.69 837 ASN A N 1
ATOM 6831 C CA . ASN A 1 837 ? -27.187 -6.064 39.526 1.00 88.69 837 ASN A CA 1
ATOM 6832 C C . ASN A 1 837 ? -27.088 -5.590 38.068 1.00 88.69 837 ASN A C 1
ATOM 6834 O O . ASN A 1 837 ? -26.895 -4.405 37.804 1.00 88.69 837 ASN A O 1
ATOM 6838 N N . TYR A 1 838 ? -27.266 -6.501 37.106 1.00 87.12 838 TYR A N 1
ATOM 6839 C CA . TYR A 1 838 ? -27.217 -6.150 35.684 1.00 87.12 838 TYR A CA 1
ATOM 6840 C C . TYR A 1 838 ? -28.327 -5.165 35.268 1.00 87.12 838 TYR A C 1
ATOM 6842 O O . TYR A 1 838 ? -28.124 -4.382 34.346 1.00 87.12 838 TYR A O 1
ATOM 6850 N N . ASN A 1 839 ? -29.473 -5.149 35.962 1.00 86.50 839 ASN A N 1
ATOM 6851 C CA . ASN A 1 839 ? -30.574 -4.222 35.667 1.00 86.50 839 ASN A CA 1
ATOM 6852 C C . ASN A 1 839 ? -30.196 -2.751 35.896 1.00 86.50 839 ASN A C 1
ATOM 6854 O O . ASN A 1 839 ? -30.817 -1.871 35.307 1.00 86.50 839 ASN A O 1
ATOM 6858 N N . GLU A 1 840 ? -29.163 -2.478 36.701 1.00 86.38 840 GLU A N 1
ATOM 6859 C CA . GLU A 1 840 ? -28.622 -1.124 36.888 1.00 86.38 840 GLU A CA 1
ATOM 6860 C C . GLU A 1 840 ? -28.008 -0.548 35.599 1.00 86.38 840 GLU A C 1
ATOM 6862 O O . GLU A 1 840 ? -27.764 0.652 35.515 1.00 86.38 840 GLU A O 1
ATOM 6867 N N . TRP A 1 841 ? -27.749 -1.387 34.590 1.00 83.12 841 TRP A N 1
ATOM 6868 C CA . TRP A 1 841 ? -27.245 -0.957 33.286 1.00 83.12 841 TRP A CA 1
ATOM 6869 C C . TRP A 1 841 ? -28.340 -0.681 32.251 1.00 83.12 841 TRP A C 1
ATOM 6871 O O . TRP A 1 841 ? -28.040 -0.053 31.247 1.00 83.12 841 TRP A O 1
ATOM 6881 N N . ILE A 1 842 ? -29.570 -1.167 32.456 1.00 81.69 842 ILE A N 1
ATOM 6882 C CA . ILE A 1 842 ? -30.611 -1.248 31.408 1.00 81.69 842 ILE A CA 1
ATOM 6883 C C . ILE A 1 842 ? -31.655 -0.116 31.524 1.00 81.69 842 ILE A C 1
ATOM 6885 O O . ILE A 1 842 ? -32.589 -0.055 30.733 1.00 81.69 842 ILE A O 1
ATOM 6889 N N . HIS A 1 843 ? -31.547 0.781 32.511 1.00 69.44 843 HIS A N 1
ATOM 6890 C CA . HIS A 1 843 ? -32.568 1.786 32.853 1.00 69.44 843 HIS A CA 1
ATOM 6891 C C . HIS A 1 843 ? -33.244 2.466 31.636 1.00 69.44 843 HIS A C 1
ATOM 6893 O O . HIS A 1 843 ? -32.701 3.400 31.065 1.00 69.44 843 HIS A O 1
ATOM 6899 N N . GLY A 1 844 ? -34.457 2.021 31.274 1.00 64.38 844 GLY A N 1
ATOM 6900 C CA . GLY A 1 844 ? -35.260 2.595 30.180 1.00 64.38 844 GLY A CA 1
ATOM 6901 C C . GLY A 1 844 ? -34.940 2.101 28.759 1.00 64.38 844 GLY A C 1
ATOM 6902 O O . GLY A 1 844 ? -35.670 2.457 27.839 1.00 64.38 844 GLY A O 1
ATOM 6903 N N . GLN A 1 845 ? -33.916 1.261 28.578 1.00 75.19 845 GLN A N 1
ATOM 6904 C CA . GLN A 1 845 ? -33.473 0.754 27.270 1.00 75.19 845 GLN A CA 1
ATOM 6905 C C . GLN A 1 845 ? -34.195 -0.526 26.821 1.00 75.19 845 GLN A C 1
ATOM 6907 O O . GLN A 1 845 ? -34.207 -0.833 25.630 1.00 75.19 845 GLN A O 1
ATOM 6912 N N . LEU A 1 846 ? -34.770 -1.305 27.745 1.00 77.06 846 LEU A N 1
ATOM 6913 C CA . LEU A 1 846 ? -35.439 -2.561 27.393 1.00 77.06 846 LEU A CA 1
ATOM 6914 C C . LEU A 1 846 ? -36.798 -2.286 26.746 1.00 77.06 846 LEU A C 1
ATOM 6916 O O . LEU A 1 846 ? -37.704 -1.736 27.371 1.00 77.06 846 LEU A O 1
ATOM 6920 N N . ASP A 1 847 ? -36.928 -2.694 25.493 1.00 69.00 847 ASP A N 1
ATOM 6921 C CA . ASP A 1 847 ? -38.176 -2.671 24.750 1.00 69.00 847 ASP A CA 1
ATOM 6922 C C . ASP A 1 847 ? -38.821 -4.055 24.859 1.00 69.00 847 ASP A C 1
ATOM 6924 O O . ASP A 1 847 ? -38.539 -4.942 24.046 1.00 69.00 847 ASP A O 1
ATOM 6928 N N . ASP A 1 848 ? -39.649 -4.239 25.889 1.00 55.09 848 ASP A N 1
ATOM 6929 C CA . ASP A 1 848 ? -40.370 -5.495 26.154 1.00 55.09 848 ASP A CA 1
ATOM 6930 C C . ASP A 1 848 ? -41.282 -5.928 24.989 1.00 55.09 848 ASP A C 1
ATOM 6932 O O . ASP A 1 848 ? -41.866 -5.064 24.281 1.00 55.09 848 ASP A O 1
#

Nearest PDB structures (foldseek):
  3e95-assembly1_A  TM=8.688E-01  e=4.665E-07  Plasmodium falciparum 3D7
  7w76-assembly2_B  TM=8.954E-01  e=1.479E-06  Kluyveromyces lactis NRRL Y-1140
  3e95-assembly1_B  TM=8.656E-01  e=5.416E-06  Plasmodium falciparum 3D7
  4nrg-assembly1_B  TM=8.538E-01  e=5.683E-06  Homo sapiens
  6ums-assembly1_C  TM=8.475E-01  e=2.522E-05  Homo sapiens

Organism: NCBI:txid1144522

pLDDT: mean 73.01, std 17.6, range [30.83, 97.56]